Protein 8OUH (pdb70)

Organism: Homo sapiens (NCBI:txid9606)

Radius of gyration: 31.48 Å; Cα contacts (8 Å, |Δi|>4): 1962; chains: 4; bounding box: 71×83×93 Å

Sequence (1190 aa):
DQVRRCLRANLLVLLTVVAVVAGVALGLGVSGAGGALALGPERLSAFVFPGELLLRLLRMIILPLVVCSLIGGAASLDPGSKEVLDSFLDLARNIFPSNLVSAAFRSYSTTYEERNITGTRVKVPVGQEVEGMNILGLVVFAIVFGVALRKLGPEGELLIRFFNSFNEATMVLVSWIMWYAPVGIMFLVAGKIVEMEDVDQVRRCLRANLLVLLTVVAVVAGVALGLGVSGAGGALALGPERLSAFVFPGELLLRLLRMIILPLVVCSLIGGAASLDPGALGRLGAWALLFFLVTTLLASALGVGLALALQPGAASAAINASAENAPSKEVLDSFLDLARNIFPSNLVSAAFRSYSTTYEERNITGTRVKVPVGQEVEGMNILGLVVFAIVFGVALRKLGPEGELLIRFFNSFNEATMVLVSWIMWYAPVGIMFLVAGKIVEMEDVGLLFARLGKYILCCLLGHAIHGLLVLPLIYFLFTRKNPYRFLWGIVTPLATAFGTSSSSATLPLMMKCVEENNGVAKHISRFILPIGATVNMDGAALFQCVAAVFIAQLSQQSLDFVKIITILVTATASSVGAAGIPAGGVLTLAIILEAVNLPVDHISLILAVDWLVDRSCTVLNVEGDALGAGLLQNYVDRDQVRRCLRANLLVLLTVVAVVAGVALGLGVSGAGGALALGPERLSAFVFPGELLLRLLRMIILPLVVCSLIGGAASLDPGALGRLGAWALLFFLVTTLLASALGVGLALALQPGAAPSKEVLDSFLDLARNIFPSNLVSAAFRSYSTTYEERNITGTRVKVPVGQEVEGMNILGLVVFAIVFGVALRKLGPEGELLIRFFNSFNEATMVLVSWIMWYAPVGIMFLVAGKIVEMEDVGLLFARLGKYILCCLLGHAIHGLLVLPLIYFLFTRKNPYRFLWGIVTPLATAFGTSSSSATLPLMMKCVEENNGVAKHISRFILPIGATVNMDGAALFQCVAAVFIAQLSQQSLDFVKIITILVTATASSVGAAGIPAGGVLTLAIILEAVNLPVDHISLILAVDWLVDRSCTVLNVEGDALGAGLLQNYVDRAPPPCRCMTSSSPYQEFLWRMQRPGNIDAPSYRSLSKGTPTFTAHTHMPRNCYHSATLCMHANTHYWTGKMINPSCPGGLGVTVCWTYFTQTGMSDGGGVQDQAREKHVKEVISQLTRVHGT

GO terms:
  GO:0015297 antiporter activity (F, IDA)
  GO:0005886 plasma membrane (C, IDA)
  GO:0016020 membrane (C, IDA)
  GO:0015804 neutral amino acid transport (P, IDA)
  GO:0015186 L-glutamine transmembrane transporter activity (F, IDA)
  GO:0006868 L-glutamine transport (P, IDA)
  GO:0070207 protein homotrimerization (P, IDA)
  GO:0030218 erythrocyte differentiation (P, IMP)
  GO:0005515 protein binding (F, IPI)
  GO:0005886 plasma membrane (C, TAS)
  GO:0016020 membrane (C, TAS)
  GO:0038023 signaling receptor activity (F, TAS)
  GO:0015804 neutral amino acid transport (P, TAS)
  GO:0015175 neutral L-amino acid transmembrane transporter activity (F, TAS)
  GO:0015171 amino acid transmembrane transporter activity (F, TAS)
  GO:0006865 amino acid transport (P, TAS)
  GO:1903803 L-glutamine import across plasma membrane (P, TAS)
  GO:0015186 L-glutamine transmembrane transporter activity (F, TAS)
  GO:0090461 intracellular glutamate homeostasis (P, TAS)
  GO:0070062 extracellular exosome (C, HDA)

InterPro domains:
  IPR001991 Sodium:dicarboxylate symporter [PF00375] (54-483)
  IPR018107 Sodium:dicarboxylate symporter, conserved site [PS00713] (92-106)
  IPR018107 Sodium:dicarboxylate symporter, conserved site [PS00714] (380-403)
  IPR036458 Sodium:dicarboxylate symporter superfamily [G3DSA:1.10.3860.10] (43-493)
  IPR036458 Sodium:dicarboxylate symporter superfamily [SSF118215] (54-482)
  IPR050746 Dicarboxylate/Amino Acid:Cation Symporter [PTHR11958] (41-494)

Foldseek 3Di:
DVVVVVCVVPVLVVLLVVLLVLLLVLLVVCCPPCHLPNCHVVVLCVLLVLLVVLVVLVLVLPLLLQLQVLLLVLQPPDPVCDDPVQVVVQVVCLLAVVDDVLLQWWGKHWHWDQPPVPDDSDTDIDIDGGTDGRPNNSSNVSNVNSNVLNVDDVVSVVVNVVSNVSNVVSVVSVVVSSVSCSNNSSSNSSSVSNVDDDD/DVVVVVCVVCVLLVLQVVLLVLLQVLLVVCQVVDFCHVDDPVVLCVLLVLLVVLLVLLLVLLQLLLLLLLLLLLQVDAPVVVVVLVVVLVVLLLVLQLVLLVLLLVLLVVLVLQQCLPPLPFPPDADDFDALVQVVVQLVCLAQDPDPVLLQWWGKHKAWDFPPPVHPTDTHIDIDIGTDHSLNNSSNVSNVNNNVLNVPPVNSVVVSVVSVVSNVVSLVSVVVSSNSLSNSLSSLSSSVSRNADDPPVLCVSSVSLVCSLLVSLCCSLPPPLQVVLCVQQVDGVVQLCVLQVSLLSSLLSQLFLSSSLSVLLVSCCPPVHQDSSLLSNQSSQLSQARFSSLLSSLSSVLSSQCSSVPHDCPDVLSVVLSVLSNVLSHRFHRHHPRSLSSSSNSCNVSVTDDRCSVSVVSPVSRSSSSRSSSSSSSSSSSSSSSSSVVVD/DCVVVVCVVCVLLVLLVVLQVLLQVLLVVVLVVQLCVVCDDVSLCVLLVLLVVLVCLLVVLLLLLLLLLQLLLLLVDAPVVVVVLVVLLVVLLLVLQLVLLVLLLVLCVVLVLQCPDADALVQVVVQLVCLLADPDPVLLQWKGKHKDWDFDDDPVDGDTDIDIDIGTDGSLNNSSNVSNVNSNVLNVDDPVSVVVSVVSVVSNVVSLVSVVVSSVVQSNSLSSQSSSLSSNADDVVVLCVNCVSLVCSLLVSLCCSLPPVLQVVLCVLFVDGVVQLCVLCSSLLSSLLSFLFLSSSLSVLLVSLVPSHPFDSSLSSNQSSQLSQQRFSSLLSNLSSVLSSLCVNVVHDDDDVLSVLSSVLSNVLSRHFHRHQVRSVVSSSSSCVSSPPRDPPCVSVPSCRSNSSSSRSSSSSSSSSSSSVSSRSVVVD/DFAADDAWFDPDQVQVQQLQCLAPPRDDRDDPVPGDDDDIDADAAQDFAPVQFPDWDWHDDPNFIWIWGAGCDSNTPPGHRHIHIYHQAHDPPDDRPDDRNVVSVVVVVVVVVVVVVVVVVD

Nearest PDB structures (foldseek):
  8ouj-assembly1_D  TM=1.007E+00  e=9.358E-25  Homo sapiens
  8ond-assembly1_A  TM=2.942E-01  e=1.415E+00  Bdellovibrio bacteriovorus HD100
  7x8h-assembly1_A  TM=3.020E-01  e=7.634E+00  Arabidopsis thaliana
  1ygr-assembly1_A  TM=2.554E-01  e=6.330E+00  Homo sapiens
  1ygr-assembly2_B  TM=2.359E-01  e=8.126E+00  Homo sapiens

B-factor: mean 104.26, std 28.14, range [52.28, 196.93]

Structure (mmCIF, N/CA/C/O backbone):
data_8OUH
#
_entry.id   8OUH
#
_cell.length_a   1.00
_cell.length_b   1.00
_cell.length_c   1.00
_cell.angle_alpha   90.00
_cell.angle_beta   90.00
_cell.angle_gamma   90.00
#
_symmetry.space_group_name_H-M   'P 1'
#
loop_
_entity.id
_entity.type
_entity.pdbx_description
1 polymer 'Neutral amino acid transporter B(0)'
2 polymer Syncytin-1
3 non-polymer ALANINE
#
loop_
_atom_site.group_PDB
_atom_site.id
_atom_site.type_symbol
_atom_site.label_atom_id
_atom_site.label_alt_id
_atom_site.label_comp_id
_atom_site.label_asym_id
_atom_site.label_entity_id
_atom_site.label_seq_id
_atom_site.pdbx_PDB_ins_code
_atom_site.Cartn_x
_atom_site.Cartn_y
_atom_site.Cartn_z
_atom_site.occupancy
_atom_site.B_iso_or_equiv
_atom_site.auth_seq_id
_atom_site.auth_comp_id
_atom_site.auth_asym_id
_atom_site.auth_atom_id
_atom_site.pdbx_PDB_model_num
ATOM 1 N N . ASP A 1 64 ? 167.74319 186.56864 119.00329 1.000 185.03466 43 ASP C N 1
ATOM 2 C CA . ASP A 1 64 ? 167.13822 187.75112 119.60435 1.000 186.00191 43 ASP C CA 1
ATOM 3 C C . ASP A 1 64 ? 166.78323 187.50491 121.06647 1.000 186.12318 43 ASP C C 1
ATOM 4 O O . ASP A 1 64 ? 166.49512 186.37520 121.46264 1.000 185.50482 43 ASP C O 1
ATOM 9 N N . GLN A 1 65 ? 166.81674 188.57355 121.86663 1.000 189.27901 44 GLN C N 1
ATOM 10 C CA . GLN A 1 65 ? 166.42578 188.46274 123.26847 1.000 188.99787 44 GLN C CA 1
ATOM 11 C C . GLN A 1 65 ? 164.94583 188.12626 123.40439 1.000 188.66520 44 GLN C C 1
ATOM 12 O O . GLN A 1 65 ? 164.55945 187.33841 124.27663 1.000 188.01428 44 GLN C O 1
ATOM 18 N N . VAL A 1 66 ? 164.10334 188.71703 122.55369 1.000 187.67809 45 VAL C N 1
ATOM 19 C CA . VAL A 1 66 ? 162.67400 188.42588 122.60048 1.000 188.46588 45 VAL C CA 1
ATOM 20 C C . VAL A 1 66 ? 162.40616 186.98023 122.19016 1.000 188.81062 45 VAL C C 1
ATOM 21 O O . VAL A 1 66 ? 161.51926 186.31998 122.74406 1.000 187.22916 45 VAL C O 1
ATOM 25 N N . ARG A 1 67 ? 163.17691 186.45696 121.23191 1.000 184.55664 46 ARG C N 1
ATOM 26 C CA . ARG A 1 67 ? 163.03315 185.05407 120.85553 1.000 183.49337 46 ARG C CA 1
ATOM 27 C C . ARG A 1 67 ? 163.41829 184.13740 122.00989 1.000 183.58494 46 ARG C C 1
ATOM 28 O O . ARG A 1 67 ? 162.76105 183.11734 122.25084 1.000 181.53928 46 ARG C O 1
ATOM 36 N N . ARG A 1 68 ? 164.47876 184.49232 122.74033 1.000 186.41532 47 ARG C N 1
ATOM 37 C CA . ARG A 1 68 ? 164.86488 183.72365 123.91920 1.000 185.75208 47 ARG C CA 1
ATOM 38 C C . ARG A 1 68 ? 163.78392 183.77943 124.99209 1.000 186.08213 47 ARG C C 1
ATOM 39 O O . ARG A 1 68 ? 163.51011 182.77535 125.65997 1.000 185.96546 47 ARG C O 1
ATOM 47 N N . CYS A 1 69 ? 163.16467 184.94896 125.17689 1.000 178.54204 48 CYS C N 1
ATOM 48 C CA . CYS A 1 69 ? 162.08776 185.07294 126.15575 1.000 177.67530 48 CYS C CA 1
ATOM 49 C C . CYS A 1 69 ? 160.88396 184.22220 125.76703 1.000 177.77711 48 CYS C C 1
ATOM 50 O O . CYS A 1 69 ? 160.25730 183.59019 126.62592 1.000 173.46250 48 CYS C O 1
ATOM 53 N N . LEU A 1 70 ? 160.53908 184.20548 124.47684 1.000 176.29390 49 LEU C N 1
ATOM 54 C CA . LEU A 1 70 ? 159.44694 183.35598 124.00713 1.000 174.30634 49 LEU C CA 1
ATOM 55 C C . LEU A 1 70 ? 159.77016 181.87711 124.18720 1.000 173.07963 49 LEU C C 1
ATOM 56 O O . LEU A 1 70 ? 158.90469 181.09044 124.58905 1.000 173.22958 49 LEU C O 1
ATOM 61 N N . ARG A 1 71 ? 161.00887 181.47783 123.88971 1.000 168.63616 50 ARG C N 1
ATOM 62 C CA . ARG A 1 71 ? 161.36891 180.06544 123.97406 1.000 168.20732 50 ARG C CA 1
ATOM 63 C C . ARG A 1 71 ? 161.43587 179.58817 125.42122 1.000 167.13757 50 ARG C C 1
ATOM 64 O O . ARG A 1 71 ? 161.01887 178.46541 125.72896 1.000 165.88232 50 ARG C O 1
ATOM 72 N N . ALA A 1 72 ? 161.95749 180.42407 126.32287 1.000 161.77629 51 ALA C N 1
ATOM 73 C CA . ALA A 1 72 ? 162.13677 180.00363 127.70975 1.000 161.23293 51 ALA C CA 1
ATOM 74 C C . ALA A 1 72 ? 160.80361 179.87758 128.43775 1.000 162.33559 51 ALA C C 1
ATOM 75 O O . ALA A 1 72 ? 160.60381 178.94020 129.21893 1.000 161.80892 51 ALA C O 1
ATOM 77 N N . ASN A 1 73 ? 159.88126 180.80649 128.19646 1.000 153.32377 52 ASN C N 1
ATOM 78 C CA . ASN A 1 73 ? 158.58539 180.83820 128.87308 1.000 151.55786 52 ASN C CA 1
ATOM 79 C C . ASN A 1 73 ? 157.46725 180.32349 127.97813 1.000 148.84256 52 ASN C C 1
ATOM 80 O O . ASN A 1 73 ? 156.36210 180.87244 127.96830 1.000 149.54358 52 ASN C O 1
ATOM 85 N N . LEU A 1 74 ? 157.74479 179.27223 127.20365 1.000 139.31901 53 LEU C N 1
ATOM 86 C CA . LEU A 1 74 ? 156.76106 178.75810 126.25610 1.000 139.51339 53 LEU C CA 1
ATOM 87 C C . LEU A 1 74 ? 155.53486 178.19275 126.96404 1.000 140.75333 53 LEU C C 1
ATOM 88 O O . LEU A 1 74 ? 154.40776 178.35590 126.48477 1.000 141.69687 53 LEU C O 1
ATOM 93 N N . LEU A 1 75 ? 155.73351 177.52088 128.10206 1.000 133.18681 54 LEU C N 1
ATOM 94 C CA . LEU A 1 75 ? 154.63534 176.79878 128.74161 1.000 132.37946 54 LEU C CA 1
ATOM 95 C C . LEU A 1 75 ? 153.55572 177.74191 129.26468 1.000 131.59735 54 LEU C C 1
ATOM 96 O O . LEU A 1 75 ? 152.36098 177.48200 129.08221 1.000 134.49041 54 LEU C O 1
ATOM 101 N N . VAL A 1 76 ? 153.94839 178.84267 129.90979 1.000 130.44471 55 VAL C N 1
ATOM 102 C CA . VAL A 1 76 ? 152.95721 179.74215 130.49684 1.000 134.07421 55 VAL C CA 1
ATOM 103 C C . VAL A 1 76 ? 152.17933 180.47810 129.40768 1.000 134.24871 55 VAL C C 1
ATOM 104 O O . VAL A 1 76 ? 150.95491 180.64615 129.50397 1.000 133.19257 55 VAL C O 1
ATOM 108 N N . LEU A 1 77 ? 152.86633 180.91060 128.34719 1.000 132.72529 56 LEU C N 1
ATOM 109 C CA . LEU A 1 77 ? 152.17438 181.56247 127.24062 1.000 134.15592 56 LEU C CA 1
ATOM 110 C C . LEU A 1 77 ? 151.26339 180.58470 126.51070 1.000 133.18913 56 LEU C C 1
ATOM 111 O O . LEU A 1 77 ? 150.16878 180.95821 126.07388 1.000 132.38732 56 LEU C O 1
ATOM 116 N N . LEU A 1 78 ? 151.69384 179.32726 126.37553 1.000 129.28654 57 LEU C N 1
ATOM 117 C CA . LEU A 1 78 ? 150.83081 178.31177 125.78266 1.000 131.08255 57 LEU C CA 1
ATOM 118 C C . LEU A 1 78 ? 149.59703 178.07024 126.64047 1.000 130.43974 57 LEU C C 1
ATOM 119 O O . LEU A 1 78 ? 148.49858 177.88200 126.11288 1.000 132.15710 57 LEU C O 1
ATOM 124 N N . THR A 1 79 ? 149.75665 178.07694 127.96589 1.000 122.45653 58 THR C N 1
ATOM 125 C CA . THR A 1 79 ? 148.60587 177.91633 128.85110 1.000 122.53530 58 THR C CA 1
ATOM 126 C C . THR A 1 79 ? 147.63475 179.08647 128.71909 1.000 125.89731 58 THR C C 1
ATOM 127 O O . THR A 1 79 ? 146.41327 178.88965 128.68294 1.000 130.26490 58 THR C O 1
ATOM 131 N N . VAL A 1 80 ? 148.15983 180.31225 128.63874 1.000 119.04694 59 VAL C N 1
ATOM 132 C CA . VAL A 1 80 ? 147.29703 181.48464 128.48516 1.000 120.22045 59 VAL C CA 1
ATOM 133 C C . VAL A 1 80 ? 146.55666 181.43636 127.15108 1.000 118.63643 59 VAL C C 1
ATOM 134 O O . VAL A 1 80 ? 145.34384 181.69314 127.08048 1.000 120.67083 59 VAL C O 1
ATOM 138 N N . VAL A 1 81 ? 147.27337 181.09856 126.07547 1.000 112.13042 60 VAL C N 1
ATOM 139 C CA . VAL A 1 81 ? 146.65312 180.97373 124.75974 1.000 114.82528 60 VAL C CA 1
ATOM 140 C C . VAL A 1 81 ? 145.60964 179.86427 124.76987 1.000 117.97225 60 VAL C C 1
ATOM 141 O O . VAL A 1 81 ? 144.55480 179.97828 124.13691 1.000 123.17955 60 VAL C O 1
ATOM 145 N N . ALA A 1 82 ? 145.88042 178.78167 125.50157 1.000 116.80310 61 ALA C N 1
ATOM 146 C CA . ALA A 1 82 ? 144.92379 177.68818 125.61309 1.000 116.04114 61 ALA C CA 1
ATOM 147 C C . ALA A 1 82 ? 143.65452 178.12796 126.32765 1.000 113.64691 61 ALA C C 1
ATOM 148 O O . ALA A 1 82 ? 142.55269 177.75217 125.92130 1.000 118.65437 61 ALA C O 1
ATOM 150 N N . VAL A 1 83 ? 143.78788 178.91903 127.39465 1.000 108.25477 62 VAL C N 1
ATOM 151 C CA . VAL A 1 83 ? 142.60588 179.43347 128.08702 1.000 108.63010 62 VAL C CA 1
ATOM 152 C C . VAL A 1 83 ? 141.79433 180.33559 127.16335 1.000 111.53336 62 VAL C C 1
ATOM 153 O O . VAL A 1 83 ? 140.56024 180.23244 127.09196 1.000 115.61484 62 VAL C O 1
ATOM 157 N N . VAL A 1 84 ? 142.47402 181.22487 126.43337 1.000 110.40711 63 VAL C N 1
ATOM 158 C CA . VAL A 1 84 ? 141.77135 182.13958 125.53319 1.000 108.75197 63 VAL C CA 1
ATOM 159 C C . VAL A 1 84 ? 141.06241 181.36718 124.42401 1.000 109.78027 63 VAL C C 1
ATOM 160 O O . VAL A 1 84 ? 139.89472 181.63345 124.10517 1.000 115.47437 63 VAL C O 1
ATOM 164 N N . ALA A 1 85 ? 141.74993 180.38963 123.82957 1.000 108.12339 64 ALA C N 1
ATOM 165 C CA . ALA A 1 85 ? 141.15576 179.59259 122.76384 1.000 110.29750 64 ALA C CA 1
ATOM 166 C C . ALA A 1 85 ? 140.02393 178.71566 123.27887 1.000 112.43264 64 ALA C C 1
ATOM 167 O O . ALA A 1 85 ? 139.05069 178.48343 122.55705 1.000 114.93861 64 ALA C O 1
ATOM 169 N N . GLY A 1 86 ? 140.13047 178.21872 124.51222 1.000 115.05847 65 GLY C N 1
ATOM 170 C CA . GLY A 1 86 ? 139.03235 177.46981 125.09473 1.000 112.34027 65 GLY C CA 1
ATOM 171 C C . GLY A 1 86 ? 137.80416 178.32808 125.31242 1.000 115.72508 65 GLY C C 1
ATOM 172 O O . GLY A 1 86 ? 136.68025 177.88668 125.06626 1.000 120.15861 65 GLY C O 1
ATOM 173 N N . VAL A 1 87 ? 138.00091 179.56888 125.76654 1.000 119.00189 66 VAL C N 1
ATOM 174 C CA . VAL A 1 87 ? 136.87735 180.49569 125.89313 1.000 118.32047 66 VAL C CA 1
ATOM 175 C C . VAL A 1 87 ? 136.24902 180.75754 124.52822 1.000 116.46439 66 VAL C C 1
ATOM 176 O O . VAL A 1 87 ? 135.01841 180.72684 124.37341 1.000 118.05531 66 VAL C O 1
ATOM 180 N N . ALA A 1 88 ? 137.08556 181.00268 123.51502 1.000 113.44366 67 ALA C N 1
ATOM 181 C CA . ALA A 1 88 ? 136.57047 181.27678 122.17628 1.000 115.88609 67 ALA C CA 1
ATOM 182 C C . ALA A 1 88 ? 135.79156 180.08781 121.62605 1.000 121.35735 67 ALA C C 1
ATOM 183 O O . ALA A 1 88 ? 134.70848 180.25719 121.05489 1.000 124.18763 67 ALA C O 1
ATOM 185 N N . LEU A 1 89 ? 136.31788 178.87464 121.80796 1.000 123.10902 68 LEU C N 1
ATOM 186 C CA . LEU A 1 89 ? 135.62941 177.67797 121.33676 1.000 120.00738 68 LEU C CA 1
ATOM 187 C C . LEU A 1 89 ? 134.33990 177.44013 122.11262 1.000 120.96147 68 LEU C C 1
ATOM 188 O O . LEU A 1 89 ? 133.34294 176.98368 121.54139 1.000 125.23560 68 LEU C O 1
ATOM 193 N N . GLY A 1 90 ? 134.33826 177.74299 123.41316 1.000 121.10993 69 GLY C N 1
ATOM 194 C CA . GLY A 1 90 ? 133.12396 177.58609 124.19552 1.000 121.05789 69 GLY C CA 1
ATOM 195 C C . GLY A 1 90 ? 132.00894 178.49558 123.72120 1.000 122.21278 69 GLY C C 1
ATOM 196 O O . GLY A 1 90 ? 130.87292 178.05526 123.53116 1.000 126.25992 69 GLY C O 1
ATOM 197 N N . LEU A 1 91 ? 132.32244 179.77757 123.50454 1.000 126.42332 70 LEU C N 1
ATOM 198 C CA . LEU A 1 91 ? 131.31183 180.67414 122.94259 1.000 128.35703 70 LEU C CA 1
ATOM 199 C C . LEU A 1 91 ? 130.92364 180.28707 121.51910 1.000 127.85267 70 LEU C C 1
ATOM 200 O O . LEU A 1 91 ? 129.75279 180.42474 121.14650 1.000 129.75426 70 LEU C O 1
ATOM 205 N N . GLY A 1 92 ? 131.87167 179.80070 120.71477 1.000 124.73595 71 GLY C N 1
ATOM 206 C CA . GLY A 1 92 ? 131.53164 179.37657 119.36555 1.000 125.86200 71 GLY C CA 1
ATOM 207 C C . GLY A 1 92 ? 130.56670 178.20593 119.33948 1.000 129.28819 71 GLY C C 1
ATOM 208 O O . GLY A 1 92 ? 129.62877 178.17973 118.53877 1.000 130.81827 71 GLY C O 1
ATOM 209 N N . VAL A 1 93 ? 130.78707 177.21823 120.20916 1.000 132.45604 72 VAL C N 1
ATOM 210 C CA . VAL A 1 93 ? 129.88636 176.07131 120.27401 1.000 132.77384 72 VAL C CA 1
ATOM 211 C C . VAL A 1 93 ? 128.54580 176.47378 120.88017 1.000 133.00544 72 VAL C C 1
ATOM 212 O O . VAL A 1 93 ? 127.48347 176.07655 120.38597 1.000 134.65931 72 VAL C O 1
ATOM 216 N N . SER A 1 94 ? 128.56572 177.27956 121.94686 1.000 134.52843 73 SER C N 1
ATOM 217 C CA . SER A 1 94 ? 127.32924 177.71866 122.58264 1.000 136.00111 73 SER C CA 1
ATOM 218 C C . SER A 1 94 ? 126.55740 178.72888 121.74406 1.000 142.10300 73 SER C C 1
ATOM 219 O O . SER A 1 94 ? 125.41294 179.04435 122.08659 1.000 145.09316 73 SER C O 1
ATOM 222 N N . GLY A 1 95 ? 127.14647 179.23705 120.66507 1.000 143.92160 74 GLY C N 1
ATOM 223 C CA . GLY A 1 95 ? 126.45290 180.14468 119.77459 1.000 142.47450 74 GLY C CA 1
ATOM 224 C C . GLY A 1 95 ? 125.91929 179.42132 118.55690 1.000 144.59941 74 GLY C C 1
ATOM 225 O O . GLY A 1 95 ? 124.84891 178.80805 118.61702 1.000 142.51238 74 GLY C O 1
ATOM 226 N N . ALA A 1 96 ? 126.64314 179.50357 117.44210 1.000 158.54524 75 ALA C N 1
ATOM 227 C CA . ALA A 1 96 ? 126.27014 178.74992 116.25309 1.000 160.07603 75 ALA C CA 1
ATOM 228 C C . ALA A 1 96 ? 126.29818 177.25409 116.54315 1.000 160.10048 75 ALA C C 1
ATOM 229 O O . ALA A 1 96 ? 127.20049 176.75052 117.21770 1.000 159.01452 75 ALA C O 1
ATOM 231 N N . GLY A 1 97 ? 125.29871 176.54335 116.02833 1.000 170.76274 76 GLY C N 1
ATOM 232 C CA . GLY A 1 97 ? 125.15096 175.13028 116.31412 1.000 169.79373 76 GLY C CA 1
ATOM 233 C C . GLY A 1 97 ? 124.23662 174.86809 117.49296 1.000 172.83655 76 GLY C C 1
ATOM 234 O O . GLY A 1 97 ? 123.17574 174.25624 117.33807 1.000 172.57246 76 GLY C O 1
ATOM 235 N N . GLY A 1 98 ? 124.63042 175.32706 118.66902 1.000 170.30375 77 GLY C N 1
ATOM 236 C CA . GLY A 1 98 ? 123.80938 175.18384 119.86001 1.000 166.82085 77 GLY C CA 1
ATOM 237 C C . GLY A 1 98 ? 124.34481 174.10904 120.78918 1.000 169.30370 77 GLY C C 1
ATOM 238 O O . GLY A 1 98 ? 124.79090 173.04125 120.35064 1.000 168.28724 77 GLY C O 1
ATOM 239 N N . ALA A 1 99 ? 124.30050 174.39393 122.09330 1.000 167.59587 78 ALA C N 1
ATOM 240 C CA . ALA A 1 99 ? 124.76073 173.43165 123.08728 1.000 166.88166 78 ALA C CA 1
ATOM 241 C C . ALA A 1 99 ? 123.78496 172.27825 123.27599 1.000 167.09642 78 ALA C C 1
ATOM 242 O O . ALA A 1 99 ? 124.17497 171.23480 123.81026 1.000 164.35115 78 ALA C O 1
ATOM 244 N N . LEU A 1 100 ? 122.52847 172.44435 122.86797 1.000 176.54159 79 LEU C N 1
ATOM 245 C CA . LEU A 1 100 ? 121.54347 171.37562 122.95630 1.000 175.85997 79 LEU C CA 1
ATOM 246 C C . LEU A 1 100 ? 121.42958 170.56332 121.67383 1.000 175.10957 79 LEU C C 1
ATOM 247 O O . LEU A 1 100 ? 120.77179 169.51708 121.67971 1.000 174.33519 79 LEU C O 1
ATOM 252 N N . ALA A 1 101 ? 122.04661 171.01659 120.58054 1.000 175.46081 80 ALA C N 1
ATOM 253 C CA . ALA A 1 101 ? 121.97016 170.27646 119.32524 1.000 175.60282 80 ALA C CA 1
ATOM 254 C C . ALA A 1 101 ? 122.78032 168.98822 119.39526 1.000 176.11144 80 ALA C C 1
ATOM 255 O O . ALA A 1 101 ? 122.30410 167.92012 118.99348 1.000 177.12080 80 ALA C O 1
ATOM 257 N N . LEU A 1 102 ? 124.01150 169.06936 119.90273 1.000 162.59071 81 LEU C N 1
ATOM 258 C CA . LEU A 1 102 ? 124.85362 167.88287 119.99809 1.000 162.46797 81 LEU C CA 1
ATOM 259 C C . LEU A 1 102 ? 124.42211 166.96236 121.13361 1.000 164.11008 81 LEU C C 1
ATOM 260 O O . LEU A 1 102 ? 124.59477 165.74250 121.03356 1.000 159.79034 81 LEU C O 1
ATOM 265 N N . GLY A 1 103 ? 123.86661 167.51585 122.20921 1.000 166.22392 82 GLY C N 1
ATOM 266 C CA . GLY A 1 103 ? 123.38722 166.72153 123.31499 1.000 163.54635 82 GLY C CA 1
ATOM 267 C C . GLY A 1 103 ? 124.50747 166.26033 124.22417 1.000 166.02027 82 GLY C C 1
ATOM 268 O O . GLY A 1 103 ? 125.69083 166.45774 123.93495 1.000 167.93223 82 GLY C O 1
ATOM 269 N N . PRO A 1 104 ? 124.15060 165.64560 125.35581 1.000 162.59641 83 PRO C N 1
ATOM 270 C CA . PRO A 1 104 ? 125.18666 165.11805 126.26148 1.000 162.67281 83 PRO C CA 1
ATOM 271 C C . PRO A 1 104 ? 126.03614 164.02127 125.64242 1.000 161.48559 83 PRO C C 1
ATOM 272 O O . PRO A 1 104 ? 127.21990 163.89902 125.98705 1.000 159.63265 83 PRO C O 1
ATOM 276 N N . GLU A 1 105 ? 125.46483 163.22550 124.73275 1.000 155.35293 84 GLU C N 1
ATOM 277 C CA . GLU A 1 105 ? 126.20538 162.12371 124.12440 1.000 156.08622 84 GLU C CA 1
ATOM 278 C C . GLU A 1 105 ? 127.41181 162.62913 123.34265 1.000 155.51025 84 GLU C C 1
ATOM 279 O O . GLU A 1 105 ? 128.50177 162.05110 123.42617 1.000 154.72763 84 GLU C O 1
ATOM 285 N N . ARG A 1 106 ? 127.23756 163.70586 122.57614 1.000 149.18697 85 ARG C N 1
ATOM 286 C CA . ARG A 1 106 ? 128.36193 164.32580 121.88826 1.000 150.40775 85 ARG C CA 1
ATOM 287 C C . ARG A 1 106 ? 129.13926 165.27798 122.78865 1.000 150.12358 85 ARG C C 1
ATOM 288 O O . ARG A 1 106 ? 130.32895 165.50759 122.54618 1.000 149.46370 85 ARG C O 1
ATOM 296 N N . LEU A 1 107 ? 128.50012 165.82048 123.82867 1.000 139.49121 86 LEU C N 1
ATOM 297 C CA . LEU A 1 107 ? 129.19776 166.70365 124.75780 1.000 139.24259 86 LEU C CA 1
ATOM 298 C C . LEU A 1 107 ? 130.28571 165.95552 125.51647 1.000 142.42905 86 LEU C C 1
ATOM 299 O O . LEU A 1 107 ? 131.35384 166.51486 125.79263 1.000 146.41729 86 LEU C O 1
ATOM 304 N N . SER A 1 108 ? 130.02472 164.69583 125.87325 1.000 130.19166 87 SER C N 1
ATOM 305 C CA . SER A 1 108 ? 131.03514 163.89230 126.55525 1.000 126.56604 87 SER C CA 1
ATOM 306 C C . SER A 1 108 ? 132.27063 163.70874 125.68082 1.000 125.52754 87 SER C C 1
ATOM 307 O O . SER A 1 108 ? 133.40448 163.88061 126.14272 1.000 126.51547 87 SER C O 1
ATOM 310 N N . ALA A 1 109 ? 132.06819 163.38148 124.40217 1.000 119.50376 88 ALA C N 1
ATOM 311 C CA . ALA A 1 109 ? 133.19788 163.23814 123.49015 1.000 118.23948 88 ALA C CA 1
ATOM 312 C C . ALA A 1 109 ? 133.88547 164.57220 123.23270 1.000 119.66195 88 ALA C C 1
ATOM 313 O O . ALA A 1 109 ? 135.09911 164.60796 123.00072 1.000 122.35920 88 ALA C O 1
ATOM 315 N N . PHE A 1 110 ? 133.12924 165.67152 123.25975 1.000 108.17357 89 PHE C N 1
ATOM 316 C CA . PHE A 1 110 ? 133.72313 166.98978 123.06420 1.000 107.41241 89 PHE C CA 1
ATOM 317 C C . PHE A 1 110 ? 134.61318 167.37901 124.23889 1.000 107.03360 89 PHE C C 1
ATOM 318 O O . PHE A 1 110 ? 135.67750 167.97683 124.04624 1.000 106.33005 89 PHE C O 1
ATOM 326 N N . VAL A 1 111 ? 134.19543 167.04673 125.46572 1.000 100.74007 90 VAL C N 1
ATOM 327 C CA . VAL A 1 111 ? 134.95464 167.42044 126.65642 1.000 97.45806 90 VAL C CA 1
ATOM 328 C C . VAL A 1 111 ? 135.92611 166.32207 127.08447 1.000 98.43311 90 VAL C C 1
ATOM 329 O O . VAL A 1 111 ? 136.63645 166.48454 128.08659 1.000 103.88042 90 VAL C O 1
ATOM 333 N N . PHE A 1 112 ? 135.98172 165.21223 126.34859 1.000 87.12426 91 PHE C N 1
ATOM 334 C CA . PHE A 1 112 ? 136.87229 164.10504 126.69500 1.000 87.19989 91 PHE C CA 1
ATOM 335 C C . PHE A 1 112 ? 138.34568 164.46298 126.89579 1.000 94.43667 91 PHE C C 1
ATOM 336 O O . PHE A 1 112 ? 138.96197 163.86982 127.79607 1.000 104.78554 91 PHE C O 1
ATOM 344 N N . PRO A 1 113 ? 138.98715 165.33607 126.09967 1.000 82.83478 92 PRO C N 1
ATOM 345 C CA . PRO A 1 113 ? 140.39953 165.65595 126.39532 1.000 84.82940 92 PRO C CA 1
ATOM 346 C C . PRO A 1 113 ? 140.62558 166.24223 127.78156 1.000 86.33362 92 PRO C C 1
ATOM 347 O O . PRO A 1 113 ? 141.65267 165.95612 128.41322 1.000 87.39129 92 PRO C O 1
ATOM 351 N N . GLY A 1 114 ? 139.68958 167.05101 128.27984 1.000 81.88961 93 GLY C N 1
ATOM 352 C CA . GLY A 1 114 ? 139.81292 167.55135 129.63892 1.000 78.79587 93 GLY C CA 1
ATOM 353 C C . GLY A 1 114 ? 139.71417 166.44920 130.67601 1.000 80.46297 93 GLY C C 1
ATOM 354 O O . GLY A 1 114 ? 140.45562 166.44311 131.66419 1.000 89.34068 93 GLY C O 1
ATOM 355 N N . GLU A 1 115 ? 138.79741 165.50178 130.46529 1.000 77.72216 94 GLU C N 1
ATOM 356 C CA . GLU A 1 115 ? 138.70915 164.34027 131.34323 1.000 80.62239 94 GLU C CA 1
ATOM 357 C C . GLU A 1 115 ? 139.99023 163.51894 131.29184 1.000 88.00473 94 GLU C C 1
ATOM 358 O O . GLU A 1 115 ? 140.42967 162.97331 132.30950 1.000 99.88535 94 GLU C O 1
ATOM 364 N N . LEU A 1 116 ? 140.60235 163.42157 130.11063 1.000 78.92551 95 LEU C N 1
ATOM 365 C CA . LEU A 1 116 ? 141.86529 162.70405 129.97900 1.000 82.31958 95 LEU C CA 1
ATOM 366 C C . LEU A 1 116 ? 142.97569 163.39259 130.76236 1.000 87.62757 95 LEU C C 1
ATOM 367 O O . LEU A 1 116 ? 143.77833 162.72990 131.43191 1.000 89.99559 95 LEU C O 1
ATOM 372 N N . LEU A 1 117 ? 143.03782 164.72478 130.68709 1.000 82.97690 96 LEU C N 1
ATOM 373 C CA . LEU A 1 117 ? 144.02304 165.46346 131.47301 1.000 77.14498 96 LEU C CA 1
ATOM 374 C C . LEU A 1 117 ? 143.78661 165.27357 132.96637 1.000 78.08111 96 LEU C C 1
ATOM 375 O O . LEU A 1 117 ? 144.73897 165.10758 133.73883 1.000 87.47434 96 LEU C O 1
ATOM 380 N N . LEU A 1 118 ? 142.51980 165.29298 133.38969 1.000 74.88287 97 LEU C N 1
ATOM 381 C CA . LEU A 1 118 ? 142.20391 165.07855 134.79931 1.000 67.33783 97 LEU C CA 1
ATOM 382 C C . LEU A 1 118 ? 142.60798 163.68031 135.25400 1.000 68.29944 97 LEU C C 1
ATOM 383 O O . LEU A 1 118 ? 143.12924 163.50708 136.36113 1.000 83.23483 97 LEU C O 1
ATOM 388 N N . ARG A 1 119 ? 142.37092 162.66970 134.41383 1.000 71.85166 98 ARG C N 1
ATOM 389 C CA . ARG A 1 119 ? 142.77559 161.30765 134.75063 1.000 73.03059 98 ARG C CA 1
ATOM 390 C C . ARG A 1 119 ? 144.29103 161.18695 134.84332 1.000 76.94361 98 ARG C C 1
ATOM 391 O O . ARG A 1 119 ? 144.81460 160.51544 135.74152 1.000 90.60088 98 ARG C O 1
ATOM 399 N N . LEU A 1 120 ? 145.01165 161.82606 133.91756 1.000 80.18537 99 LEU C N 1
ATOM 400 C CA . LEU A 1 120 ? 146.47030 161.80970 133.97092 1.000 76.38370 99 LEU C CA 1
ATOM 401 C C . LEU A 1 120 ? 146.98129 162.48742 135.23563 1.000 76.27237 99 LEU C C 1
ATOM 402 O O . LEU A 1 120 ? 147.94451 162.02035 135.85440 1.000 80.58310 99 LEU C O 1
ATOM 407 N N . LEU A 1 121 ? 146.35171 163.59616 135.62991 1.000 78.26354 100 LEU C N 1
ATOM 408 C CA . LEU A 1 121 ? 146.74742 164.27766 136.85798 1.000 64.97814 100 LEU C CA 1
ATOM 409 C C . LEU A 1 121 ? 146.44075 163.43300 138.08938 1.000 71.47315 100 LEU C C 1
ATOM 410 O O . LEU A 1 121 ? 147.21741 163.42498 139.04938 1.000 83.09258 100 LEU C O 1
ATOM 415 N N . ARG A 1 122 ? 145.30968 162.72541 138.08854 1.000 82.91454 101 ARG C N 1
ATOM 416 C CA . ARG A 1 122 ? 144.93758 161.92210 139.24844 1.000 80.08637 101 ARG C CA 1
ATOM 417 C C . ARG A 1 122 ? 145.75890 160.64422 139.36062 1.000 86.34689 101 ARG C C 1
ATOM 418 O O . ARG A 1 122 ? 145.92184 160.11612 140.46595 1.000 94.54510 101 ARG C O 1
ATOM 426 N N . MET A 1 123 ? 146.27330 160.12990 138.24203 1.000 84.74903 102 MET C N 1
ATOM 427 C CA . MET A 1 123 ? 147.05494 158.89894 138.27954 1.000 83.87339 102 MET C CA 1
ATOM 428 C C . MET A 1 123 ? 148.38592 159.07767 139.00233 1.000 84.53535 102 MET C C 1
ATOM 429 O O . MET A 1 123 ? 148.89467 158.11668 139.59013 1.000 93.93536 102 MET C O 1
ATOM 434 N N . ILE A 1 124 ? 148.94543 160.29249 138.99793 1.000 75.38944 103 ILE C N 1
ATOM 435 C CA . ILE A 1 124 ? 150.26842 160.53449 139.56449 1.000 81.99976 103 ILE C CA 1
ATOM 436 C C . ILE A 1 124 ? 150.22941 161.03679 141.00129 1.000 83.57868 103 ILE C C 1
ATOM 437 O O . ILE A 1 124 ? 151.29543 161.23574 141.59768 1.000 90.50417 103 ILE C O 1
ATOM 442 N N . ILE A 1 125 ? 149.04340 161.25406 141.57584 1.000 80.39724 104 ILE C N 1
ATOM 443 C CA . ILE A 1 125 ? 148.95806 161.85503 142.90673 1.000 76.91817 104 ILE C CA 1
ATOM 444 C C . ILE A 1 125 ? 149.55488 160.92941 143.96090 1.000 80.29714 104 ILE C C 1
ATOM 445 O O . ILE A 1 125 ? 150.34632 161.36005 144.80823 1.000 88.67094 104 ILE C O 1
ATOM 450 N N . LEU A 1 126 ? 149.18502 159.64844 143.92498 1.000 77.01817 105 LEU C N 1
ATOM 451 C CA . LEU A 1 126 ? 149.63621 158.71303 144.95506 1.000 77.05765 105 LEU C CA 1
ATOM 452 C C . LEU A 1 126 ? 151.15372 158.54863 144.99875 1.000 86.15594 105 LEU C C 1
ATOM 453 O O . LEU A 1 126 ? 151.72876 158.67281 146.09696 1.000 100.21542 105 LEU C O 1
ATOM 458 N N . PRO A 1 127 ? 151.86359 158.28528 143.88930 1.000 78.75404 106 PRO C N 1
ATOM 459 C CA . PRO A 1 127 ? 153.32893 158.20662 144.00533 1.000 77.98451 106 PRO C CA 1
ATOM 460 C C . PRO A 1 127 ? 153.96749 159.53932 144.34226 1.000 76.14005 106 PRO C C 1
ATOM 461 O O . PRO A 1 127 ? 154.83590 159.59069 145.21983 1.000 86.40205 106 PRO C O 1
ATOM 465 N N . LEU A 1 128 ? 153.53368 160.62680 143.69607 1.000 72.48394 107 LEU C N 1
ATOM 466 C CA . LEU A 1 128 ? 154.13478 161.93566 143.93902 1.000 77.88050 107 LEU C CA 1
ATOM 467 C C . LEU A 1 128 ? 153.94560 162.38806 145.38082 1.000 78.33881 107 LEU C C 1
ATOM 468 O O . LEU A 1 128 ? 154.73027 163.19962 145.88487 1.000 88.85152 107 LEU C O 1
ATOM 473 N N . VAL A 1 129 ? 152.92250 161.87814 146.06177 1.000 65.24637 108 VAL C N 1
ATOM 474 C CA . VAL A 1 129 ? 152.75945 162.17574 147.47997 1.000 71.94523 108 VAL C CA 1
ATOM 475 C C . VAL A 1 129 ? 153.62447 161.24674 148.32489 1.000 78.24547 108 VAL C C 1
ATOM 476 O O . VAL A 1 129 ? 154.50803 161.70423 149.06356 1.000 92.07284 108 VAL C O 1
ATOM 480 N N . VAL A 1 130 ? 153.39983 159.92994 148.20291 1.000 64.78734 109 VAL C N 1
ATOM 481 C CA . VAL A 1 130 ? 154.03837 158.96862 149.10344 1.000 69.47833 109 VAL C CA 1
ATOM 482 C C . VAL A 1 130 ? 155.55354 159.02735 148.95961 1.000 82.83497 109 VAL C C 1
ATOM 483 O O . VAL A 1 130 ? 156.28589 159.20960 149.94433 1.000 90.82349 109 VAL C O 1
ATOM 487 N N . CYS A 1 131 ? 156.04830 158.85782 147.73685 1.000 85.71961 110 CYS C N 1
ATOM 488 C CA . CYS A 1 131 ? 157.41012 159.25728 147.45505 1.000 70.62882 110 CYS C CA 1
ATOM 489 C C . CYS A 1 131 ? 157.48258 160.77533 147.49671 1.000 72.84653 110 CYS C C 1
ATOM 490 O O . CYS A 1 131 ? 156.52500 161.47134 147.15165 1.000 82.23490 110 CYS C O 1
ATOM 493 N N . SER A 1 132 ? 158.62544 161.26940 147.96183 1.000 71.61680 111 SER C N 1
ATOM 494 C CA . SER A 1 132 ? 158.92941 162.66130 148.28335 1.000 85.99235 111 SER C CA 1
ATOM 495 C C . SER A 1 132 ? 158.25175 163.12402 149.56663 1.000 84.72913 111 SER C C 1
ATOM 496 O O . SER A 1 132 ? 158.78719 164.01891 150.21951 1.000 89.99266 111 SER C O 1
ATOM 499 N N . LEU A 1 133 ? 157.23891 162.41201 150.07061 1.000 75.69500 112 LEU C N 1
ATOM 500 C CA . LEU A 1 133 ? 156.91473 162.67511 151.46514 1.000 72.84476 112 LEU C CA 1
ATOM 501 C C . LEU A 1 133 ? 157.76312 161.81497 152.38402 1.000 75.76632 112 LEU C C 1
ATOM 502 O O . LEU A 1 133 ? 158.23840 162.29294 153.42218 1.000 77.96708 112 LEU C O 1
ATOM 507 N N . ILE A 1 134 ? 157.99070 160.55959 151.99199 1.000 72.73600 113 ILE C N 1
ATOM 508 C CA . ILE A 1 134 ? 159.02212 159.76312 152.64778 1.000 65.05366 113 ILE C CA 1
ATOM 509 C C . ILE A 1 134 ? 160.38300 160.42860 152.47255 1.000 72.78579 113 ILE C C 1
ATOM 510 O O . ILE A 1 134 ? 161.22356 160.41104 153.38006 1.000 79.83473 113 ILE C O 1
ATOM 515 N N . GLY A 1 135 ? 160.61359 161.03920 151.30793 1.000 84.18789 114 GLY C N 1
ATOM 516 C CA . GLY A 1 135 ? 161.87124 161.73507 151.07854 1.000 75.08979 114 GLY C CA 1
ATOM 517 C C . GLY A 1 135 ? 162.04963 162.96063 151.95832 1.000 76.19244 114 GLY C C 1
ATOM 518 O O . GLY A 1 135 ? 163.10695 163.14988 152.56536 1.000 88.56583 114 GLY C O 1
ATOM 519 N N . GLY A 1 136 ? 161.02506 163.81559 152.03389 1.000 79.21412 115 GLY C N 1
ATOM 520 C CA . GLY A 1 136 ? 161.13184 165.00921 152.85419 1.000 86.83085 115 GLY C CA 1
ATOM 521 C C . GLY A 1 136 ? 161.19428 164.70356 154.33722 1.000 85.38654 115 GLY C C 1
ATOM 522 O O . GLY A 1 136 ? 161.94195 165.34621 155.07916 1.000 91.07342 115 GLY C O 1
ATOM 523 N N . ALA A 1 137 ? 160.41180 163.72134 154.79281 1.000 74.50546 116 ALA C N 1
ATOM 524 C CA . ALA A 1 137 ? 160.39918 163.39436 156.21286 1.000 71.13675 116 ALA C CA 1
ATOM 525 C C . ALA A 1 137 ? 161.70268 162.75895 156.68004 1.000 74.36722 116 ALA C C 1
ATOM 526 O O . ALA A 1 137 ? 162.03140 162.85577 157.86674 1.000 84.24453 116 ALA C O 1
ATOM 528 N N . ALA A 1 138 ? 162.45209 162.12137 155.78296 1.000 70.40102 117 ALA C N 1
ATOM 529 C CA . ALA A 1 138 ? 163.69564 161.45189 156.13875 1.000 69.45658 117 ALA C CA 1
ATOM 530 C C . ALA A 1 138 ? 164.93237 162.30424 155.89148 1.000 77.70123 117 ALA C C 1
ATOM 531 O O . ALA A 1 138 ? 166.04784 161.83046 156.12665 1.000 79.62647 117 ALA C O 1
ATOM 533 N N . SER A 1 139 ? 164.76961 163.54433 155.42838 1.000 101.32218 118 SER C N 1
ATOM 534 C CA . SER A 1 139 ? 165.90607 164.38365 155.08141 1.000 100.02801 118 SER C CA 1
ATOM 535 C C . SER A 1 139 ? 165.93089 165.72024 155.80903 1.000 98.85404 118 SER C C 1
ATOM 536 O O . SER A 1 139 ? 166.87463 166.49216 155.60900 1.000 104.28848 118 SER C O 1
ATOM 539 N N . LEU A 1 140 ? 164.92985 166.02106 156.63948 1.000 121.38405 119 LEU C N 1
ATOM 540 C CA . LEU A 1 140 ? 164.90500 167.31315 157.31749 1.000 125.84838 119 LEU C CA 1
ATOM 541 C C . LEU A 1 140 ? 165.94514 167.38817 158.42861 1.000 130.05877 119 LEU C C 1
ATOM 542 O O . LEU A 1 140 ? 166.48267 168.47052 158.69345 1.000 129.12082 119 LEU C O 1
ATOM 547 N N . ASP A 1 141 ? 166.22894 166.25334 159.08745 1.000 150.75911 120 ASP C N 1
ATOM 548 C CA . ASP A 1 141 ? 167.23361 166.06148 160.13348 1.000 152.59681 120 ASP C CA 1
ATOM 549 C C . ASP A 1 141 ? 166.87606 166.80145 161.42027 1.000 153.43565 120 ASP C C 1
ATOM 550 O O . ASP A 1 141 ? 166.26622 167.87756 161.37776 1.000 152.20190 120 ASP C O 1
ATOM 555 N N . PRO A 1 142 ? 167.22458 166.25065 162.58196 1.000 163.26869 121 PRO C N 1
ATOM 556 C CA . PRO A 1 142 ? 166.96757 166.96140 163.83858 1.000 162.92158 121 PRO C CA 1
ATOM 557 C C . PRO A 1 142 ? 167.82069 168.21426 163.95741 1.000 163.44660 121 PRO C C 1
ATOM 558 O O . PRO A 1 142 ? 168.91828 168.30572 163.40189 1.000 160.96765 121 PRO C O 1
ATOM 562 N N . GLY A 1 143 ? 167.29683 169.18815 164.69469 1.000 171.60881 122 GLY C N 1
ATOM 563 C CA . GLY A 1 143 ? 167.98357 170.45131 164.89221 1.000 171.61386 122 GLY C CA 1
ATOM 564 C C . GLY A 1 143 ? 169.21087 170.34482 165.77637 1.000 170.06091 122 GLY C C 1
ATOM 565 O O . GLY A 1 143 ? 170.22449 170.99737 165.52752 1.000 170.10039 122 GLY C O 1
ATOM 566 N N . SER A 1 198 ? 123.99990 167.28509 156.71374 1.000 127.43231 177 SER C N 1
ATOM 567 C CA . SER A 1 198 ? 124.29585 165.87883 156.46804 1.000 129.54989 177 SER C CA 1
ATOM 568 C C . SER A 1 198 ? 125.02468 165.25844 157.65494 1.000 128.77802 177 SER C C 1
ATOM 569 O O . SER A 1 198 ? 124.40591 164.90269 158.65772 1.000 128.57383 177 SER C O 1
ATOM 572 N N . LYS A 1 199 ? 126.34273 165.12834 157.53124 1.000 117.67303 178 LYS C N 1
ATOM 573 C CA . LYS A 1 199 ? 127.14318 164.55495 158.60341 1.000 113.56919 178 LYS C CA 1
ATOM 574 C C . LYS A 1 199 ? 127.22118 165.51091 159.78689 1.000 116.41556 178 LYS C C 1
ATOM 575 O O . LYS A 1 199 ? 127.38377 166.72263 159.61943 1.000 118.54227 178 LYS C O 1
ATOM 581 N N . GLU A 1 200 ? 127.10504 164.95708 160.99032 1.000 119.49173 179 GLU C N 1
ATOM 582 C CA . GLU A 1 200 ? 127.19065 165.75469 162.20141 1.000 118.12828 179 GLU C CA 1
ATOM 583 C C . GLU A 1 200 ? 128.64592 166.09959 162.51096 1.000 119.57946 179 GLU C C 1
ATOM 584 O O . GLU A 1 200 ? 129.57924 165.63079 161.85494 1.000 123.51230 179 GLU C O 1
ATOM 590 N N . VAL A 1 201 ? 128.83127 166.94261 163.52854 1.000 113.58487 180 VAL C N 1
ATOM 591 C CA . VAL A 1 201 ? 130.17297 167.39160 163.89124 1.000 115.55546 180 VAL C CA 1
ATOM 592 C C . VAL A 1 201 ? 130.99835 166.23221 164.43659 1.000 116.68068 180 VAL C C 1
ATOM 593 O O . VAL A 1 201 ? 132.14397 166.01358 164.02119 1.000 121.67595 180 VAL C O 1
ATOM 597 N N . LEU A 1 202 ? 130.42731 165.47174 165.37457 1.000 101.71331 181 LEU C N 1
ATOM 598 C CA . LEU A 1 202 ? 131.16244 164.36904 165.98512 1.000 98.68729 181 LEU C CA 1
ATOM 599 C C . LEU A 1 202 ? 131.47372 163.27839 164.96962 1.000 100.33737 181 LEU C C 1
ATOM 600 O O . LEU A 1 202 ? 132.57962 162.72709 164.96413 1.000 112.46592 181 LEU C O 1
ATOM 605 N N . ASP A 1 203 ? 130.51503 162.95683 164.09935 1.000 101.87610 182 ASP C N 1
ATOM 606 C CA . ASP A 1 203 ? 130.75056 161.92184 163.09874 1.000 100.96342 182 ASP C CA 1
ATOM 607 C C . ASP A 1 203 ? 131.77653 162.37033 162.06606 1.000 101.89066 182 ASP C C 1
ATOM 608 O O . ASP A 1 203 ? 132.59283 161.56397 161.60879 1.000 106.50368 182 ASP C O 1
ATOM 613 N N . SER A 1 204 ? 131.75722 163.65135 161.68935 1.000 100.67902 183 SER C N 1
ATOM 614 C CA . SER A 1 204 ? 132.77440 164.16130 160.77452 1.000 100.42498 183 SER C CA 1
ATOM 615 C C . SER A 1 204 ? 134.15868 164.11594 161.40957 1.000 100.02595 183 SER C C 1
ATOM 616 O O . SER A 1 204 ? 135.14085 163.75485 160.74973 1.000 102.58714 183 SER C O 1
ATOM 619 N N . PHE A 1 205 ? 134.25631 164.47485 162.69311 1.000 96.62598 184 PHE C N 1
ATOM 620 C CA . PHE A 1 205 ? 135.54071 164.39890 163.38376 1.000 94.63050 184 PHE C CA 1
ATOM 621 C C . PHE A 1 205 ? 136.02834 162.95789 163.48877 1.000 102.43715 184 PHE C C 1
ATOM 622 O O . PHE A 1 205 ? 137.22198 162.68294 163.31352 1.000 108.75588 184 PHE C O 1
ATOM 630 N N . LEU A 1 206 ? 135.11789 162.02365 163.77469 1.000 91.25380 185 LEU C N 1
ATOM 631 C CA . LEU A 1 206 ? 135.49389 160.61526 163.84497 1.000 81.07330 185 LEU C CA 1
ATOM 632 C C . LEU A 1 206 ? 135.93924 160.08969 162.48586 1.000 89.89337 185 LEU C C 1
ATOM 633 O O . LEU A 1 206 ? 136.89044 159.30646 162.40267 1.000 94.40328 185 LEU C O 1
ATOM 638 N N . ASP A 1 207 ? 135.26166 160.50240 161.41100 1.000 95.44043 186 ASP C N 1
ATOM 639 C CA . ASP A 1 207 ? 135.68567 160.10931 160.07061 1.000 90.41790 186 ASP C CA 1
ATOM 640 C C . ASP A 1 207 ? 137.05937 160.67342 159.73791 1.000 95.59780 186 ASP C C 1
ATOM 641 O O . ASP A 1 207 ? 137.88404 159.99157 159.11915 1.000 99.21563 186 ASP C O 1
ATOM 646 N N . LEU A 1 208 ? 137.31617 161.92549 160.12425 1.000 91.39222 187 LEU C N 1
ATOM 647 C CA . LEU A 1 208 ? 138.63035 162.51537 159.89193 1.000 84.44925 187 LEU C CA 1
ATOM 648 C C . LEU A 1 208 ? 139.71209 161.76778 160.66033 1.000 86.05569 187 LEU C C 1
ATOM 649 O O . LEU A 1 208 ? 140.80654 161.53196 160.13584 1.000 95.59968 187 LEU C O 1
ATOM 654 N N . ALA A 1 209 ? 139.42328 161.38768 161.90676 1.000 78.34674 188 ALA C N 1
ATOM 655 C CA . ALA A 1 209 ? 140.39358 160.63451 162.69542 1.000 70.80292 188 ALA C CA 1
ATOM 656 C C . ALA A 1 209 ? 140.62557 159.24353 162.11511 1.000 74.37365 188 ALA C C 1
ATOM 657 O O . ALA A 1 209 ? 141.75729 158.74611 162.11708 1.000 84.90486 188 ALA C O 1
ATOM 659 N N . ARG A 1 210 ? 139.56594 158.59716 161.62203 1.000 80.74041 189 ARG C N 1
ATOM 660 C CA . ARG A 1 210 ? 139.71198 157.27767 161.01597 1.000 73.72379 189 ARG C CA 1
ATOM 661 C C . ARG A 1 210 ? 140.47676 157.34070 159.70155 1.000 82.23576 189 ARG C C 1
ATOM 662 O O . ARG A 1 210 ? 141.22313 156.41193 159.37613 1.000 85.33895 189 ARG C O 1
ATOM 670 N N . ASN A 1 211 ? 140.29755 158.41336 158.92973 1.000 84.25236 190 ASN C N 1
ATOM 671 C CA . ASN A 1 211 ? 140.99870 158.53699 157.65912 1.000 74.47379 190 ASN C CA 1
ATOM 672 C C . ASN A 1 211 ? 142.47291 158.86531 157.84136 1.000 80.40962 190 ASN C C 1
ATOM 673 O O . ASN A 1 211 ? 143.26414 158.61521 156.92774 1.000 85.89150 190 ASN C O 1
ATOM 678 N N . ILE A 1 212 ? 142.85699 159.42292 158.99142 1.000 76.63309 191 ILE C N 1
ATOM 679 C CA . ILE A 1 212 ? 144.26900 159.67704 159.25944 1.000 74.91140 191 ILE C CA 1
ATOM 680 C C . ILE A 1 212 ? 145.02437 158.36273 159.41778 1.000 78.70205 191 ILE C C 1
ATOM 681 O O . ILE A 1 212 ? 146.13197 158.19800 158.89201 1.000 88.64442 191 ILE C O 1
ATOM 686 N N . PHE A 1 213 ? 144.43161 157.40048 160.12580 1.000 81.08668 192 PHE C N 1
ATOM 687 C CA . PHE A 1 213 ? 145.00388 156.06989 160.30894 1.000 83.43147 192 PHE C CA 1
ATOM 688 C C . PHE A 1 213 ? 144.14867 155.08267 159.52571 1.000 86.76752 192 PHE C C 1
ATOM 689 O O . PHE A 1 213 ? 143.18181 154.52411 160.06424 1.000 91.23775 192 PHE C O 1
ATOM 697 N N . PRO A 1 214 ? 144.47488 154.81645 158.25687 1.000 85.35827 193 PRO C N 1
ATOM 698 C CA . PRO A 1 214 ? 143.49922 154.18238 157.35430 1.000 94.21436 193 PRO C CA 1
ATOM 699 C C . PRO A 1 214 ? 143.25160 152.70451 157.61287 1.000 98.85656 193 PRO C C 1
ATOM 700 O O . PRO A 1 214 ? 142.32599 152.14970 157.00527 1.000 105.47714 193 PRO C O 1
ATOM 704 N N . SER A 1 215 ? 144.05490 152.04750 158.45067 1.000 82.08524 194 SER C N 1
ATOM 705 C CA . SER A 1 215 ? 143.92587 150.64667 158.85413 1.000 83.76164 194 SER C CA 1
ATOM 706 C C . SER A 1 215 ? 144.19588 149.65970 157.72247 1.000 88.58568 194 SER C C 1
ATOM 707 O O . SER A 1 215 ? 144.17325 148.44699 157.96530 1.000 96.41709 194 SER C O 1
ATOM 710 N N . ASN A 1 216 ? 144.45077 150.12801 156.50248 1.000 83.85869 195 ASN C N 1
ATOM 711 C CA . ASN A 1 216 ? 144.82180 149.25236 155.39268 1.000 72.24374 195 ASN C CA 1
ATOM 712 C C . ASN A 1 216 ? 145.50264 150.10942 154.34048 1.000 80.48101 195 ASN C C 1
ATOM 713 O O . ASN A 1 216 ? 144.86414 150.99070 153.75792 1.000 88.22040 195 ASN C O 1
ATOM 718 N N . LEU A 1 217 ? 146.78911 149.85332 154.09774 1.000 77.26412 196 LEU C N 1
ATOM 719 C CA . LEU A 1 217 ? 147.57011 150.72121 153.22133 1.000 79.52974 196 LEU C CA 1
ATOM 720 C C . LEU A 1 217 ? 147.13277 150.58988 151.76720 1.000 77.92024 196 LEU C C 1
ATOM 721 O O . LEU A 1 217 ? 146.96718 151.59518 151.06673 1.000 83.05864 196 LEU C O 1
ATOM 726 N N . VAL A 1 218 ? 146.95123 149.35620 151.29203 1.000 73.86138 197 VAL C N 1
ATOM 727 C CA . VAL A 1 218 ? 146.54721 149.14662 149.90486 1.000 74.06836 197 VAL C CA 1
ATOM 728 C C . VAL A 1 218 ? 145.13200 149.66199 149.67376 1.000 74.68824 197 VAL C C 1
ATOM 729 O O . VAL A 1 218 ? 144.85099 150.31047 148.65851 1.000 83.03050 197 VAL C O 1
ATOM 733 N N . SER A 1 219 ? 144.22148 149.39180 150.61218 1.000 70.77663 198 SER C N 1
ATOM 734 C CA . SER A 1 219 ? 142.84859 149.86448 150.46977 1.000 66.02623 198 SER C CA 1
ATOM 735 C C . SER A 1 219 ? 142.75982 151.38272 150.56024 1.000 74.99689 198 SER C C 1
ATOM 736 O O . SER A 1 219 ? 141.84130 151.98156 149.99090 1.000 80.97255 198 SER C O 1
ATOM 739 N N . ALA A 1 220 ? 143.69942 152.02159 151.26128 1.000 83.09078 199 ALA C N 1
ATOM 740 C CA . ALA A 1 220 ? 143.69138 153.47578 151.36788 1.000 77.47775 199 ALA C CA 1
ATOM 741 C C . ALA A 1 220 ? 144.02133 154.15996 150.04996 1.000 82.16439 199 ALA C C 1
ATOM 742 O O . ALA A 1 220 ? 143.73846 155.35221 149.89827 1.000 86.87517 199 ALA C O 1
ATOM 744 N N . ALA A 1 221 ? 144.61389 153.44040 149.09843 1.000 81.57343 200 ALA C N 1
ATOM 745 C CA . ALA A 1 221 ? 145.00001 154.04784 147.83381 1.000 75.17030 200 ALA C CA 1
ATOM 746 C C . ALA A 1 221 ? 143.81679 154.30521 146.91183 1.000 81.73038 200 ALA C C 1
ATOM 747 O O . ALA A 1 221 ? 143.94427 155.10311 145.97738 1.000 91.41648 200 ALA C O 1
ATOM 749 N N . PHE A 1 222 ? 142.67094 153.65843 147.14646 1.000 72.01664 201 PHE C N 1
ATOM 750 C CA . PHE A 1 222 ? 141.54324 153.81581 146.23731 1.000 72.25749 201 PHE C CA 1
ATOM 751 C C . PHE A 1 222 ? 140.19468 153.94202 146.93884 1.000 79.49831 201 PHE C C 1
ATOM 752 O O . PHE A 1 222 ? 139.16446 153.93696 146.25291 1.000 87.55611 201 PHE C O 1
ATOM 760 N N . ARG A 1 223 ? 140.15370 154.05217 148.26591 1.000 81.88038 202 ARG C N 1
ATOM 761 C CA . ARG A 1 223 ? 138.88665 154.26638 148.95519 1.000 87.31042 202 ARG C CA 1
ATOM 762 C C . ARG A 1 223 ? 139.14851 154.84205 150.33928 1.000 85.55447 202 ARG C C 1
ATOM 763 O O . ARG A 1 223 ? 140.24613 154.71810 150.88811 1.000 87.16936 202 ARG C O 1
ATOM 771 N N . SER A 1 224 ? 138.11525 155.47490 150.89541 1.000 82.37046 203 SER C N 1
ATOM 772 C CA . SER A 1 224 ? 138.21337 156.16867 152.17103 1.000 76.73254 203 SER C CA 1
ATOM 773 C C . SER A 1 224 ? 136.97269 155.89404 153.00902 1.000 77.16105 203 SER C C 1
ATOM 774 O O . SER A 1 224 ? 135.90340 155.57946 152.48149 1.000 81.89228 203 SER C O 1
ATOM 777 N N . TYR A 1 225 ? 137.12861 156.02249 154.32424 1.000 88.19149 204 TYR C N 1
ATOM 778 C CA . TYR A 1 225 ? 136.03335 155.79109 155.25615 1.000 83.73721 204 TYR C CA 1
ATOM 779 C C . TYR A 1 225 ? 135.08915 156.98677 155.28948 1.000 92.39354 204 TYR C C 1
ATOM 780 O O . TYR A 1 225 ? 135.52357 158.14181 155.27403 1.000 94.17127 204 TYR C O 1
ATOM 789 N N . SER A 1 226 ? 133.78917 156.70130 155.33819 1.000 98.73278 205 SER C N 1
ATOM 790 C CA . SER A 1 226 ? 132.77695 157.73827 155.47376 1.000 96.42084 205 SER C CA 1
ATOM 791 C C . SER A 1 226 ? 131.60110 157.18501 156.26343 1.000 96.83743 205 SER C C 1
ATOM 792 O O . SER A 1 226 ? 131.35731 155.97608 156.27607 1.000 98.36436 205 SER C O 1
ATOM 795 N N . THR A 1 227 ? 130.87188 158.08490 156.91624 1.000 106.14586 206 THR C N 1
ATOM 796 C CA . THR A 1 227 ? 129.74187 157.72991 157.76384 1.000 105.41109 206 THR C CA 1
ATOM 797 C C . THR A 1 227 ? 128.44270 158.14466 157.08666 1.000 110.01777 206 THR C C 1
ATOM 798 O O . THR A 1 227 ? 128.29402 159.29958 156.67374 1.000 111.96870 206 THR C O 1
ATOM 802 N N . THR A 1 228 ? 127.50895 157.20270 156.97481 1.000 118.02347 207 THR C N 1
ATOM 803 C CA . THR A 1 228 ? 126.19988 157.45137 156.39232 1.000 116.20033 207 THR C CA 1
ATOM 804 C C . THR A 1 228 ? 125.11296 157.13434 157.41029 1.000 119.76686 207 THR C C 1
ATOM 805 O O . THR A 1 228 ? 125.26160 156.23530 158.24324 1.000 122.09333 207 THR C O 1
ATOM 809 N N . TYR A 1 229 ? 124.01738 157.88239 157.33476 1.000 131.66606 208 TYR C N 1
ATOM 810 C CA . TYR A 1 229 ? 122.90588 157.74412 158.26258 1.000 131.21264 208 TYR C CA 1
ATOM 811 C C . TYR A 1 229 ? 121.75596 156.97955 157.62033 1.000 133.33296 208 TYR C C 1
ATOM 812 O O . TYR A 1 229 ? 121.51764 157.07287 156.41357 1.000 133.43434 208 TYR C O 1
ATOM 821 N N . GLU A 1 230 ? 121.04267 156.21876 158.44732 1.000 154.85042 209 GLU C N 1
ATOM 822 C CA . GLU A 1 230 ? 119.86431 155.49266 158.00095 1.000 154.63907 209 GLU C CA 1
ATOM 823 C C . GLU A 1 230 ? 118.95376 155.24909 159.19485 1.000 155.83094 209 GLU C C 1
ATOM 824 O O . GLU A 1 230 ? 119.36835 155.35802 160.35178 1.000 153.68034 209 GLU C O 1
ATOM 830 N N . GLU A 1 231 ? 117.70079 154.91387 158.89580 1.000 171.29943 210 GLU C N 1
ATOM 831 C CA . GLU A 1 231 ? 116.66972 154.67919 159.90506 1.000 172.10822 210 GLU C CA 1
ATOM 832 C C . GLU A 1 231 ? 116.40179 153.19426 160.10492 1.000 172.90511 210 GLU C C 1
ATOM 833 O O . GLU A 1 231 ? 115.24919 152.77772 160.25126 1.000 172.69609 210 GLU C O 1
ATOM 839 N N . ARG A 1 232 ? 117.45933 152.37617 160.09536 1.000 168.41096 211 ARG C N 1
ATOM 840 C CA . ARG A 1 232 ? 117.29704 150.93016 160.21822 1.000 168.03517 211 ARG C CA 1
ATOM 841 C C . ARG A 1 232 ? 116.66376 150.53537 161.54715 1.000 170.01515 211 ARG C C 1
ATOM 842 O O . ARG A 1 232 ? 115.97211 149.51340 161.62351 1.000 168.85008 211 ARG C O 1
ATOM 850 N N . ASN A 1 233 ? 116.88398 151.32355 162.60063 1.000 185.26981 212 ASN C N 1
ATOM 851 C CA . ASN A 1 233 ? 116.29593 151.04542 163.91042 1.000 185.31439 212 ASN C CA 1
ATOM 852 C C . ASN A 1 233 ? 114.92944 151.72107 163.97429 1.000 183.27915 212 ASN C C 1
ATOM 853 O O . ASN A 1 233 ? 114.74614 152.78715 164.56587 1.000 181.27552 212 ASN C O 1
ATOM 858 N N . ILE A 1 234 ? 113.94561 151.07075 163.34278 1.000 186.99462 213 ILE C N 1
ATOM 859 C CA . ILE A 1 234 ? 112.58722 151.60870 163.29246 1.000 188.31183 213 ILE C CA 1
ATOM 860 C C . ILE A 1 234 ? 111.81260 151.38494 164.57882 1.000 189.06606 213 ILE C C 1
ATOM 861 O O . ILE A 1 234 ? 110.66048 151.82735 164.67807 1.000 187.83779 213 ILE C O 1
ATOM 866 N N . THR A 1 235 ? 112.40044 150.71360 165.56519 1.000 190.97490 214 THR C N 1
ATOM 867 C CA . THR A 1 235 ? 111.72979 150.52760 166.84408 1.000 190.36034 214 THR C CA 1
ATOM 868 C C . THR A 1 235 ? 111.73430 151.83188 167.63233 1.000 189.75356 214 THR C C 1
ATOM 869 O O . THR A 1 235 ? 112.77552 152.48031 167.77525 1.000 188.12723 214 THR C O 1
ATOM 873 N N . GLY A 1 236 ? 110.56702 152.21353 168.14642 1.000 188.56988 215 GLY C N 1
ATOM 874 C CA . GLY A 1 236 ? 110.47611 153.43913 168.92319 1.000 187.61576 215 GLY C CA 1
ATOM 875 C C . GLY A 1 236 ? 110.60015 154.67338 168.04916 1.000 188.48834 215 GLY C C 1
ATOM 876 O O . GLY A 1 236 ? 110.06086 154.74031 166.93890 1.000 188.10896 215 GLY C O 1
ATOM 877 N N . THR A 1 237 ? 111.32238 155.66814 168.55853 1.000 190.08305 216 THR C N 1
ATOM 878 C CA . THR A 1 237 ? 111.48996 156.92710 167.84959 1.000 190.47266 216 THR C CA 1
ATOM 879 C C . THR A 1 237 ? 112.40912 156.75519 166.64210 1.000 188.71076 216 THR C C 1
ATOM 880 O O . THR A 1 237 ? 113.11141 155.75101 166.49413 1.000 187.07463 216 THR C O 1
ATOM 884 N N . ARG A 1 238 ? 112.39601 157.76362 165.76863 1.000 182.66182 217 ARG C N 1
ATOM 885 C CA . ARG A 1 238 ? 113.18877 157.74404 164.53939 1.000 181.26135 217 ARG C CA 1
ATOM 886 C C . ARG A 1 238 ? 114.63218 158.09727 164.88965 1.000 182.66115 217 ARG C C 1
ATOM 887 O O . ARG A 1 238 ? 115.09081 159.23148 164.73124 1.000 183.26938 217 ARG C O 1
ATOM 895 N N . VAL A 1 239 ? 115.36100 157.09936 165.37707 1.000 173.29122 218 VAL C N 1
ATOM 896 C CA . VAL A 1 239 ? 116.75188 157.27836 165.77764 1.000 173.24740 218 VAL C CA 1
ATOM 897 C C . VAL A 1 239 ? 117.65116 157.08174 164.56212 1.000 172.19187 218 VAL C C 1
ATOM 898 O O . VAL A 1 239 ? 117.47111 156.13614 163.78466 1.000 171.56155 218 VAL C O 1
ATOM 902 N N . LYS A 1 240 ? 118.60105 157.99681 164.37809 1.000 151.85529 219 LYS C N 1
ATOM 903 C CA . LYS A 1 240 ? 119.54831 157.93157 163.26997 1.000 150.23313 219 LYS C CA 1
ATOM 904 C C . LYS A 1 240 ? 120.76255 157.12478 163.71453 1.000 150.71116 219 LYS C C 1
ATOM 905 O O . LYS A 1 240 ? 121.48564 157.53077 164.63010 1.000 150.38018 219 LYS C O 1
ATOM 911 N N . VAL A 1 241 ? 120.98594 155.98753 163.06940 1.000 143.97524 220 VAL C N 1
ATOM 912 C CA . VAL A 1 241 ? 122.09635 155.09550 163.39252 1.000 143.86263 220 VAL C CA 1
ATOM 913 C C . VAL A 1 241 ? 123.19488 155.31411 162.36082 1.000 145.30216 220 VAL C C 1
ATOM 914 O O . VAL A 1 241 ? 122.98497 155.00852 161.17627 1.000 146.15032 220 VAL C O 1
ATOM 918 N N . PRO A 1 242 ? 124.36045 155.82940 162.74739 1.000 132.23847 221 PRO C N 1
ATOM 919 C CA . PRO A 1 242 ? 125.43905 156.03275 161.77594 1.000 130.20673 221 PRO C CA 1
ATOM 920 C C . PRO A 1 242 ? 126.20237 154.74554 161.50330 1.000 130.03250 221 PRO C C 1
ATOM 921 O O . PRO A 1 242 ? 126.49071 153.96312 162.41250 1.000 127.95841 221 PRO C O 1
ATOM 925 N N . VAL A 1 243 ? 126.52643 154.52861 160.22891 1.000 119.57979 222 VAL C N 1
ATOM 926 C CA . VAL A 1 243 ? 127.27769 153.35749 159.79630 1.000 120.12747 222 VAL C CA 1
ATOM 927 C C . VAL A 1 243 ? 128.37243 153.79458 158.83341 1.000 119.50069 222 VAL C C 1
ATOM 928 O O . VAL A 1 243 ? 128.25864 154.82069 158.15589 1.000 120.33560 222 VAL C O 1
ATOM 932 N N . GLY A 1 244 ? 129.43358 153.00703 158.77595 1.000 102.85213 223 GLY C N 1
ATOM 933 C CA . GLY A 1 244 ? 130.53128 153.26897 157.85798 1.000 104.17922 223 GLY C CA 1
ATOM 934 C C . GLY A 1 244 ? 130.75058 152.09156 156.93540 1.000 110.52684 223 GLY C C 1
ATOM 935 O O . GLY A 1 244 ? 130.61276 150.93847 157.34045 1.000 112.95754 223 GLY C O 1
ATOM 936 N N . GLN A 1 245 ? 131.09789 152.39462 155.68138 1.000 114.26783 224 GLN C N 1
ATOM 937 C CA . GLN A 1 245 ? 131.18455 151.34567 154.67346 1.000 119.28524 224 GLN C CA 1
ATOM 938 C C . GLN A 1 245 ? 132.38774 151.47295 153.74495 1.000 118.23046 224 GLN C C 1
ATOM 939 O O . GLN A 1 245 ? 132.45257 150.73500 152.75220 1.000 122.38216 224 GLN C O 1
ATOM 945 N N . GLU A 1 246 ? 133.33470 152.37261 154.02839 1.000 99.09187 225 GLU C N 1
ATOM 946 C CA . GLU A 1 246 ? 134.54901 152.55152 153.22708 1.000 104.23645 225 GLU C CA 1
ATOM 947 C C . GLU A 1 246 ? 134.20029 152.86878 151.76788 1.000 101.97849 225 GLU C C 1
ATOM 948 O O . GLU A 1 246 ? 134.45469 152.09018 150.84796 1.000 98.30485 225 GLU C O 1
ATOM 954 N N . VAL A 1 247 ? 133.59579 154.04375 151.58677 1.000 103.81083 226 VAL C N 1
ATOM 955 C CA . VAL A 1 247 ? 133.12157 154.48753 150.27842 1.000 97.80461 226 VAL C CA 1
ATOM 956 C C . VAL A 1 247 ? 134.30202 154.73053 149.34887 1.000 95.11415 226 VAL C C 1
ATOM 957 O O . VAL A 1 247 ? 135.45735 154.76598 149.78586 1.000 101.24485 226 VAL C O 1
ATOM 961 N N . GLU A 1 248 ? 134.01769 154.90297 148.06082 1.000 95.36822 227 GLU C N 1
ATOM 962 C CA . GLU A 1 248 ? 135.07369 155.15931 147.09247 1.000 97.29166 227 GLU C CA 1
ATOM 963 C C . GLU A 1 248 ? 135.68611 156.53484 147.32993 1.000 100.75653 227 GLU C C 1
ATOM 964 O O . GLU A 1 248 ? 134.97389 157.53767 147.42569 1.000 105.04876 227 GLU C O 1
ATOM 970 N N . GLY A 1 249 ? 137.00417 156.57634 147.41429 1.000 95.14962 228 GLY C N 1
ATOM 971 C CA . GLY A 1 249 ? 137.73509 157.81060 147.57253 1.000 94.46120 228 GLY C CA 1
ATOM 972 C C . GLY A 1 249 ? 139.14866 157.60020 147.10315 1.000 96.26131 228 GLY C C 1
ATOM 973 O O . GLY A 1 249 ? 139.42295 156.73109 146.27699 1.000 106.16704 228 GLY C O 1
ATOM 974 N N . MET A 1 250 ? 140.06149 158.43416 147.59259 1.000 91.90968 229 MET C N 1
ATOM 975 C CA . MET A 1 250 ? 141.47049 158.13528 147.35670 1.000 90.89744 229 MET C CA 1
ATOM 976 C C . MET A 1 250 ? 142.37222 158.46862 148.54333 1.000 91.19548 229 MET C C 1
ATOM 977 O O . MET A 1 250 ? 143.51391 157.99873 148.56511 1.000 100.75598 229 MET C O 1
ATOM 982 N N . ASN A 1 251 ? 141.88062 159.19248 149.55764 1.000 82.83741 230 ASN C N 1
ATOM 983 C CA . ASN A 1 251 ? 142.47431 159.23105 150.90003 1.000 86.99044 230 ASN C CA 1
ATOM 984 C C . ASN A 1 251 ? 143.88992 159.81847 150.89164 1.000 86.86072 230 ASN C C 1
ATOM 985 O O . ASN A 1 251 ? 144.89215 159.12210 151.06089 1.000 82.56890 230 ASN C O 1
ATOM 990 N N . ILE A 1 252 ? 143.93838 161.13576 150.68461 1.000 86.75839 231 ILE C N 1
ATOM 991 C CA . ILE A 1 252 ? 145.19467 161.86761 150.84123 1.000 82.12672 231 ILE C CA 1
ATOM 992 C C . ILE A 1 252 ? 145.71289 161.76756 152.27475 1.000 88.65854 231 ILE C C 1
ATOM 993 O O . ILE A 1 252 ? 146.90924 161.55676 152.50013 1.000 95.31985 231 ILE C O 1
ATOM 998 N N . LEU A 1 253 ? 144.82629 161.93075 153.26294 1.000 76.23841 232 LEU C N 1
ATOM 999 C CA . LEU A 1 253 ? 145.26909 162.13993 154.64191 1.000 76.48420 232 LEU C CA 1
ATOM 1000 C C . LEU A 1 253 ? 146.03210 160.93776 155.18542 1.000 83.93053 232 LEU C C 1
ATOM 1001 O O . LEU A 1 253 ? 147.11491 161.09108 155.76270 1.000 91.73077 232 LEU C O 1
ATOM 1006 N N . GLY A 1 254 ? 145.48232 159.73338 155.01699 1.000 70.94122 233 GLY C N 1
ATOM 1007 C CA . GLY A 1 254 ? 146.13082 158.55614 155.57402 1.000 70.60102 233 GLY C CA 1
ATOM 1008 C C . GLY A 1 254 ? 147.47087 158.26821 154.92771 1.000 78.62531 233 GLY C C 1
ATOM 1009 O O . GLY A 1 254 ? 148.44757 157.94956 155.61211 1.000 92.29291 233 GLY C O 1
ATOM 1010 N N . LEU A 1 255 ? 147.54075 158.40129 153.60151 1.000 66.98676 234 LEU C N 1
ATOM 1011 C CA . LEU A 1 255 ? 148.80182 158.19307 152.90080 1.000 72.39974 234 LEU C CA 1
ATOM 1012 C C . LEU A 1 255 ? 149.83458 159.23766 153.30039 1.000 74.72902 234 LEU C C 1
ATOM 1013 O O . LEU A 1 255 ? 151.01282 158.91208 153.46719 1.000 81.47075 234 LEU C O 1
ATOM 1018 N N . VAL A 1 256 ? 149.41167 160.49329 153.46838 1.000 67.53435 235 VAL C N 1
ATOM 1019 C CA . VAL A 1 256 ? 150.33900 161.55096 153.86695 1.000 69.15015 235 VAL C CA 1
ATOM 1020 C C . VAL A 1 256 ? 150.89879 161.27043 155.25647 1.000 77.00261 235 VAL C C 1
ATOM 1021 O O . VAL A 1 256 ? 152.11208 161.36621 155.49045 1.000 92.73794 235 VAL C O 1
ATOM 1025 N N . VAL A 1 257 ? 150.02022 160.90993 156.19715 1.000 65.45793 236 VAL C N 1
ATOM 1026 C CA . VAL A 1 257 ? 150.46080 160.64014 157.56350 1.000 59.20052 236 VAL C CA 1
ATOM 1027 C C . VAL A 1 257 ? 151.39503 159.43778 157.59517 1.000 66.40459 236 VAL C C 1
ATOM 1028 O O . VAL A 1 257 ? 152.44953 159.46905 158.24557 1.000 82.16147 236 VAL C O 1
ATOM 1032 N N . PHE A 1 258 ? 151.03603 158.36738 156.87882 1.000 59.71853 237 PHE C N 1
ATOM 1033 C CA . PHE A 1 258 ? 151.88607 157.18315 156.84754 1.000 63.05573 237 PHE C CA 1
ATOM 1034 C C . PHE A 1 258 ? 153.23632 157.48218 156.21201 1.000 74.13178 237 PHE C C 1
ATOM 1035 O O . PHE A 1 258 ? 154.26603 156.99503 156.68407 1.000 75.40958 237 PHE C O 1
ATOM 1043 N N . ALA A 1 259 ? 153.25375 158.26930 155.13354 1.000 73.83581 238 ALA C N 1
ATOM 1044 C CA . ALA A 1 259 ? 154.51331 158.59805 154.47593 1.000 64.85602 238 ALA C CA 1
ATOM 1045 C C . ALA A 1 259 ? 155.41002 159.43725 155.37662 1.000 70.31618 238 ALA C C 1
ATOM 1046 O O . ALA A 1 259 ? 156.62142 159.20027 155.44520 1.000 82.43335 238 ALA C O 1
ATOM 1048 N N . ILE A 1 260 ? 154.83528 160.41726 156.07892 1.000 65.23179 239 ILE C N 1
ATOM 1049 C CA . ILE A 1 260 ? 155.62682 161.23815 156.99391 1.000 58.22727 239 ILE C CA 1
ATOM 1050 C C . ILE A 1 260 ? 156.19092 160.38232 158.12323 1.000 75.26481 239 ILE C C 1
ATOM 1051 O O . ILE A 1 260 ? 157.37439 160.48449 158.47514 1.000 80.79786 239 ILE C O 1
ATOM 1056 N N . VAL A 1 261 ? 155.35454 159.51138 158.69576 1.000 72.96822 240 VAL C N 1
ATOM 1057 C CA . VAL A 1 261 ? 155.80071 158.65541 159.79264 1.000 63.52265 240 VAL C CA 1
ATOM 1058 C C . VAL A 1 261 ? 156.88284 157.69215 159.31683 1.000 70.26804 240 VAL C C 1
ATOM 1059 O O . VAL A 1 261 ? 157.87814 157.45928 160.01378 1.000 87.52474 240 VAL C O 1
ATOM 1063 N N . PHE A 1 262 ? 156.71263 157.12813 158.11887 1.000 58.01869 241 PHE C N 1
ATOM 1064 C CA . PHE A 1 262 ? 157.69805 156.20442 157.56946 1.000 55.24174 241 PHE C CA 1
ATOM 1065 C C . PHE A 1 262 ? 159.01931 156.90773 157.28927 1.000 65.30279 241 PHE C C 1
ATOM 1066 O O . PHE A 1 262 ? 160.09090 156.33786 157.51921 1.000 75.83783 241 PHE C O 1
ATOM 1074 N N . GLY A 1 263 ? 158.96467 158.14358 156.78793 1.000 66.03280 242 GLY C N 1
ATOM 1075 C CA . GLY A 1 263 ? 160.18774 158.90280 156.58777 1.000 61.23846 242 GLY C CA 1
ATOM 1076 C C . GLY A 1 263 ? 160.90300 159.21054 157.88891 1.000 65.98253 242 GLY C C 1
ATOM 1077 O O . GLY A 1 263 ? 162.13089 159.11919 157.97074 1.000 69.86756 242 GLY C O 1
ATOM 1078 N N . VAL A 1 264 ? 160.14557 159.57301 158.92733 1.000 67.39146 243 VAL C N 1
ATOM 1079 C CA . VAL A 1 264 ? 160.75747 159.81849 160.23202 1.000 71.81825 243 VAL C CA 1
ATOM 1080 C C . VAL A 1 264 ? 161.38668 158.53894 160.77422 1.000 70.05785 243 VAL C C 1
ATOM 1081 O O . VAL A 1 264 ? 162.48344 158.56246 161.34630 1.000 78.97063 243 VAL C O 1
ATOM 1085 N N . ALA A 1 265 ? 160.71208 157.40118 160.58721 1.000 72.28085 244 ALA C N 1
ATOM 1086 C CA . ALA A 1 265 ? 161.26300 156.12295 161.03025 1.000 67.76174 244 ALA C CA 1
ATOM 1087 C C . ALA A 1 265 ? 162.53668 155.77118 160.27143 1.000 77.38103 244 ALA C C 1
ATOM 1088 O O . ALA A 1 265 ? 163.48652 155.23462 160.85349 1.000 86.93537 244 ALA C O 1
ATOM 1090 N N . LEU A 1 266 ? 162.56697 156.04993 158.96613 1.000 81.24043 245 LEU C N 1
ATOM 1091 C CA . LEU A 1 266 ? 163.78327 155.84114 158.18673 1.000 73.87933 245 LEU C CA 1
ATOM 1092 C C . LEU A 1 266 ? 164.90989 156.73577 158.68394 1.000 73.41183 245 LEU C C 1
ATOM 1093 O O . LEU A 1 266 ? 166.07543 156.32377 158.71332 1.000 77.01146 245 LEU C O 1
ATOM 1098 N N . ARG A 1 267 ? 164.57898 157.97137 159.06514 1.000 89.31071 246 ARG C N 1
ATOM 1099 C CA . ARG A 1 267 ? 165.57498 158.86182 159.65244 1.000 85.82427 246 ARG C CA 1
ATOM 1100 C C . ARG A 1 267 ? 166.10580 158.30324 160.96806 1.000 89.46892 246 ARG C C 1
ATOM 1101 O O . ARG A 1 267 ? 167.30482 158.40462 161.25418 1.000 94.21413 246 ARG C O 1
ATOM 1109 N N . LYS A 1 268 ? 165.22658 157.70854 161.78143 1.000 84.42562 247 LYS C N 1
ATOM 1110 C CA . LYS A 1 268 ? 165.66539 157.11340 163.04201 1.000 81.66717 247 LYS C CA 1
ATOM 1111 C C . LYS A 1 268 ? 166.62211 155.95209 162.80485 1.000 83.94868 247 LYS C C 1
ATOM 1112 O O . LYS A 1 268 ? 167.56574 155.74931 163.57773 1.000 85.21442 247 LYS C O 1
ATOM 1118 N N . LEU A 1 269 ? 166.39005 155.17276 161.75288 1.000 83.34299 248 LEU C N 1
ATOM 1119 C CA . LEU A 1 269 ? 167.33874 154.13776 161.37346 1.000 83.90000 248 LEU C CA 1
ATOM 1120 C C . LEU A 1 269 ? 168.64780 154.76731 160.91157 1.000 90.33551 248 LEU C C 1
ATOM 1121 O O . LEU A 1 269 ? 168.68300 155.90246 160.42967 1.000 100.45446 248 LEU C O 1
ATOM 1126 N N . GLY A 1 270 ? 169.73309 154.01681 161.06464 1.000 91.85218 249 GLY C N 1
ATOM 1127 C CA . GLY A 1 270 ? 171.03996 154.49425 160.68579 1.000 98.65704 249 GLY C CA 1
ATOM 1128 C C . GLY A 1 270 ? 171.28553 154.32724 159.20184 1.000 95.55997 249 GLY C C 1
ATOM 1129 O O . GLY A 1 270 ? 170.46403 154.71567 158.36570 1.000 98.92872 249 GLY C O 1
ATOM 1130 N N . PRO A 1 271 ? 172.43388 153.74598 158.84234 1.000 101.69023 250 PRO C N 1
ATOM 1131 C CA . PRO A 1 271 ? 172.71484 153.48529 157.42132 1.000 105.72374 250 PRO C CA 1
ATOM 1132 C C . PRO A 1 271 ? 171.82177 152.42022 156.80421 1.000 103.11328 250 PRO C C 1
ATOM 1133 O O . PRO A 1 271 ? 171.90083 152.20630 155.58754 1.000 106.43207 250 PRO C O 1
ATOM 1137 N N . GLU A 1 272 ? 170.98629 151.74545 157.59786 1.000 98.91172 251 GLU C N 1
ATOM 1138 C CA . GLU A 1 272 ? 170.11307 150.70927 157.05653 1.000 105.10477 251 GLU C CA 1
ATOM 1139 C C . GLU A 1 272 ? 169.03284 151.30003 156.15730 1.000 106.72830 251 GLU C C 1
ATOM 1140 O O . GLU A 1 272 ? 168.67926 150.70594 155.13231 1.000 107.36293 251 GLU C O 1
ATOM 1146 N N . GLY A 1 273 ? 168.49567 152.46244 156.52227 1.000 92.59976 252 GLY C N 1
ATOM 1147 C CA . GLY A 1 273 ? 167.44741 153.10255 155.75387 1.000 90.07432 252 GLY C CA 1
ATOM 1148 C C . GLY A 1 273 ? 167.90390 153.93165 154.57657 1.000 97.50493 252 GLY C C 1
ATOM 1149 O O . GLY A 1 273 ? 167.06520 154.49866 153.86851 1.000 105.23115 252 GLY C O 1
ATOM 1150 N N . GLU A 1 274 ? 169.21615 154.02310 154.34641 1.000 94.57416 253 GLU C N 1
ATOM 1151 C CA . GLU A 1 274 ? 169.72307 154.81527 153.23040 1.000 95.44422 253 GLU C CA 1
ATOM 1152 C C . GLU A 1 274 ? 169.30821 154.21671 151.89261 1.000 97.53974 253 GLU C C 1
ATOM 1153 O O . GLU A 1 274 ? 169.02054 154.95210 150.94021 1.000 105.37951 253 GLU C O 1
ATOM 1159 N N . LEU A 1 275 ? 169.27761 152.88456 151.80099 1.000 78.98928 254 LEU C N 1
ATOM 1160 C CA . LEU A 1 275 ? 168.82518 152.23547 150.57493 1.000 80.84957 254 LEU C CA 1
ATOM 1161 C C . LEU A 1 275 ? 167.37129 152.57708 150.27456 1.000 89.54604 254 LEU C C 1
ATOM 1162 O O . LEU A 1 275 ? 167.02229 152.88301 149.12851 1.000 96.83144 254 LEU C O 1
ATOM 1167 N N . LEU A 1 276 ? 166.51162 152.54581 151.29630 1.000 75.90118 255 LEU C N 1
ATOM 1168 C CA . LEU A 1 276 ? 165.11246 152.91428 151.10247 1.000 70.38884 255 LEU C CA 1
ATOM 1169 C C . LEU A 1 276 ? 164.97191 154.38494 150.73179 1.000 78.00434 255 LEU C C 1
ATOM 1170 O O . LEU A 1 276 ? 164.13324 154.74249 149.89465 1.000 88.30449 255 LEU C O 1
ATOM 1175 N N . ILE A 1 277 ? 165.77917 155.25050 151.34993 1.000 73.71534 256 ILE C N 1
ATOM 1176 C CA . ILE A 1 277 ? 165.72756 156.67673 151.03515 1.000 74.21015 256 ILE C CA 1
ATOM 1177 C C . ILE A 1 277 ? 166.09846 156.91052 149.57502 1.000 77.92334 256 ILE C C 1
ATOM 1178 O O . ILE A 1 277 ? 165.42426 157.65822 148.85622 1.000 81.90795 256 ILE C O 1
ATOM 1183 N N . ARG A 1 278 ? 167.16698 156.25614 149.11118 1.000 79.37314 257 ARG C N 1
ATOM 1184 C CA . ARG A 1 278 ? 167.57616 156.39138 147.71559 1.000 77.57504 257 ARG C CA 1
ATOM 1185 C C . ARG A 1 278 ? 166.52594 155.81940 146.76972 1.000 82.94985 257 ARG C C 1
ATOM 1186 O O . ARG A 1 278 ? 166.26196 156.39180 145.70489 1.000 88.35531 257 ARG C O 1
ATOM 1194 N N . PHE A 1 279 ? 165.92009 154.68841 147.14311 1.000 69.56350 258 PHE C N 1
ATOM 1195 C CA . PHE A 1 279 ? 164.86385 154.08536 146.33429 1.000 65.93188 258 PHE C CA 1
ATOM 1196 C C . PHE A 1 279 ? 163.69293 155.04478 146.15518 1.000 70.20208 258 PHE C C 1
ATOM 1197 O O . PHE A 1 279 ? 163.22821 155.28105 145.03106 1.000 84.82351 258 PHE C O 1
ATOM 1205 N N . PHE A 1 280 ? 163.21767 155.62792 147.25713 1.000 68.82085 259 PHE C N 1
ATOM 1206 C CA . PHE A 1 280 ? 162.07687 156.53171 147.17234 1.000 65.68750 259 PHE C CA 1
ATOM 1207 C C . PHE A 1 280 ? 162.43982 157.83688 146.47488 1.000 68.63071 259 PHE C C 1
ATOM 1208 O O . PHE A 1 280 ? 161.60049 158.41234 145.77517 1.000 83.21448 259 PHE C O 1
ATOM 1216 N N . ASN A 1 281 ? 163.67961 158.30984 146.63013 1.000 74.60851 260 ASN C N 1
ATOM 1217 C CA . ASN A 1 281 ? 164.10573 159.50622 145.90985 1.000 71.76495 260 ASN C CA 1
ATOM 1218 C C . ASN A 1 281 ? 164.14998 159.26572 144.40470 1.000 79.84931 260 ASN C C 1
ATOM 1219 O O . ASN A 1 281 ? 163.73711 160.12878 143.62069 1.000 84.72124 260 ASN C O 1
ATOM 1224 N N . SER A 1 282 ? 164.64849 158.10114 143.98070 1.000 77.97131 261 SER C N 1
ATOM 1225 C CA . SER A 1 282 ? 164.65326 157.77487 142.55745 1.000 66.64125 261 SER C CA 1
ATOM 1226 C C . SER A 1 282 ? 163.23414 157.63520 142.02068 1.000 72.95359 261 SER C C 1
ATOM 1227 O O . SER A 1 282 ? 162.93501 158.07669 140.90117 1.000 86.07521 261 SER C O 1
ATOM 1230 N N . PHE A 1 283 ? 162.34476 157.02412 142.80851 1.000 70.85404 262 PHE C N 1
ATOM 1231 C CA . PHE A 1 283 ? 160.94800 156.92035 142.39937 1.000 64.68336 262 PHE C CA 1
ATOM 1232 C C . PHE A 1 283 ? 160.31829 158.30077 142.25252 1.000 74.22453 262 PHE C C 1
ATOM 1233 O O . PHE A 1 283 ? 159.56631 158.55298 141.30296 1.000 84.15599 262 PHE C O 1
ATOM 1241 N N . ASN A 1 284 ? 160.62894 159.21228 143.17766 1.000 80.45594 263 ASN C N 1
ATOM 1242 C CA . ASN A 1 284 ? 160.12351 160.57775 143.08495 1.000 76.08979 263 ASN C CA 1
ATOM 1243 C C . ASN A 1 284 ? 160.66763 161.29722 141.85778 1.000 79.61952 263 ASN C C 1
ATOM 1244 O O . ASN A 1 284 ? 159.94495 162.06519 141.21683 1.000 87.12788 263 ASN C O 1
ATOM 1249 N N . GLU A 1 285 ? 161.94481 161.08699 141.53138 1.000 77.31851 264 GLU C N 1
ATOM 1250 C CA . GLU A 1 285 ? 162.51125 161.71726 140.34103 1.000 70.80676 264 GLU C CA 1
ATOM 1251 C C . GLU A 1 285 ? 161.82763 161.21532 139.07376 1.000 78.64739 264 GLU C C 1
ATOM 1252 O O . GLU A 1 285 ? 161.50792 162.00389 138.17237 1.000 90.50438 264 GLU C O 1
ATOM 1258 N N . ALA A 1 286 ? 161.58668 159.90412 138.99025 1.000 69.20627 265 ALA C N 1
ATOM 1259 C CA . ALA A 1 286 ? 160.86089 159.36588 137.84251 1.000 68.00452 265 ALA C CA 1
ATOM 1260 C C . ALA A 1 286 ? 159.44619 159.93297 137.77020 1.000 76.83131 265 ALA C C 1
ATOM 1261 O O . ALA A 1 286 ? 158.96442 160.29439 136.68623 1.000 83.04722 265 ALA C O 1
ATOM 1263 N N . THR A 1 287 ? 158.77364 160.03786 138.92011 1.000 72.45924 266 THR C N 1
ATOM 1264 C CA . THR A 1 287 ? 157.43905 160.62720 138.94798 1.000 53.85773 266 THR C CA 1
ATOM 1265 C C . THR A 1 287 ? 157.46735 162.07942 138.48600 1.000 61.00274 266 THR C C 1
ATOM 1266 O O . THR A 1 287 ? 156.55908 162.52856 137.78281 1.000 78.54532 266 THR C O 1
ATOM 1270 N N . MET A 1 288 ? 158.51104 162.82315 138.86022 1.000 59.98245 267 MET C N 1
ATOM 1271 C CA . MET A 1 288 ? 158.67219 164.19311 138.37768 1.000 59.11498 267 MET C CA 1
ATOM 1272 C C . MET A 1 288 ? 158.85170 164.23413 136.86658 1.000 70.33376 267 MET C C 1
ATOM 1273 O O . MET A 1 288 ? 158.37393 165.16165 136.20170 1.000 79.12251 267 MET C O 1
ATOM 1278 N N . VAL A 1 289 ? 159.56219 163.25164 136.30982 1.000 75.33851 268 VAL C N 1
ATOM 1279 C CA . VAL A 1 289 ? 159.70557 163.18426 134.85589 1.000 63.06578 268 VAL C CA 1
ATOM 1280 C C . VAL A 1 289 ? 158.34504 162.97263 134.19476 1.000 65.65400 268 VAL C C 1
ATOM 1281 O O . VAL A 1 289 ? 158.01303 163.62749 133.19537 1.000 74.53577 268 VAL C O 1
ATOM 1285 N N . LEU A 1 290 ? 157.53097 162.06497 134.74616 1.000 67.13234 269 LEU C N 1
ATOM 1286 C CA . LEU A 1 290 ? 156.16860 161.90501 134.22761 1.000 60.48645 269 LEU C CA 1
ATOM 1287 C C . LEU A 1 290 ? 155.33949 163.17584 134.39383 1.000 56.63250 269 LEU C C 1
ATOM 1288 O O . LEU A 1 290 ? 154.50707 163.48861 133.53719 1.000 73.54690 269 LEU C O 1
ATOM 1293 N N . VAL A 1 291 ? 155.53956 163.91266 135.48959 1.000 67.19405 270 VAL C N 1
ATOM 1294 C CA . VAL A 1 291 ? 154.82658 165.17755 135.68377 1.000 64.31426 270 VAL C CA 1
ATOM 1295 C C . VAL A 1 291 ? 155.19539 166.16770 134.58534 1.000 68.25353 270 VAL C C 1
ATOM 1296 O O . VAL A 1 291 ? 154.33027 166.84164 134.01054 1.000 74.75439 270 VAL C O 1
ATOM 1300 N N . SER A 1 292 ? 156.49168 166.27185 134.28553 1.000 75.59179 271 SER C N 1
ATOM 1301 C CA . SER A 1 292 ? 156.94528 167.18586 133.24226 1.000 67.89089 271 SER C CA 1
ATOM 1302 C C . SER A 1 292 ? 156.39942 166.78081 131.87954 1.000 72.41972 271 SER C C 1
ATOM 1303 O O . SER A 1 292 ? 156.04739 167.64034 131.06335 1.000 75.63028 271 SER C O 1
ATOM 1306 N N . TRP A 1 293 ? 156.32989 165.47492 131.61098 1.000 82.87318 272 TRP C N 1
ATOM 1307 C CA . TRP A 1 293 ? 155.74255 165.01986 130.35281 1.000 69.68003 272 TRP C CA 1
ATOM 1308 C C . TRP A 1 293 ? 154.25033 165.32906 130.28682 1.000 70.45713 272 TRP C C 1
ATOM 1309 O O . TRP A 1 293 ? 153.73982 165.72414 129.23235 1.000 81.91362 272 TRP C O 1
ATOM 1320 N N . ILE A 1 294 ? 153.53539 165.14695 131.39912 1.000 78.86929 273 ILE C N 1
ATOM 1321 C CA . ILE A 1 294 ? 152.09429 165.38118 131.41635 1.000 71.02743 273 ILE C CA 1
ATOM 1322 C C . ILE A 1 294 ? 151.78287 166.85997 131.21761 1.000 75.56766 273 ILE C C 1
ATOM 1323 O O . ILE A 1 294 ? 150.86276 167.21748 130.47151 1.000 82.96125 273 ILE C O 1
ATOM 1328 N N . MET A 1 295 ? 152.55030 167.74390 131.86401 1.000 85.25976 274 MET C N 1
ATOM 1329 C CA . MET A 1 295 ? 152.26401 169.17472 131.78589 1.000 80.94272 274 MET C CA 1
ATOM 1330 C C . MET A 1 295 ? 152.44620 169.74424 130.38310 1.000 89.71418 274 MET C C 1
ATOM 1331 O O . MET A 1 295 ? 151.97437 170.85427 130.11705 1.000 92.81842 274 MET C O 1
ATOM 1336 N N . TRP A 1 296 ? 153.11939 169.02382 129.48423 1.000 94.31646 275 TRP C N 1
ATOM 1337 C CA . TRP A 1 296 ? 153.19138 169.46540 128.09621 1.000 92.39149 275 TRP C CA 1
ATOM 1338 C C . TRP A 1 296 ? 151.88483 169.21753 127.35349 1.000 97.34880 275 TRP C C 1
ATOM 1339 O O . TRP A 1 296 ? 151.52602 169.99567 126.46306 1.000 99.39583 275 TRP C O 1
ATOM 1350 N N . TYR A 1 297 ? 151.16765 168.14604 127.70018 1.000 91.08728 276 TYR C N 1
ATOM 1351 C CA . TYR A 1 297 ? 149.85361 167.89366 127.12047 1.000 81.90707 276 TYR C CA 1
ATOM 1352 C C . TYR A 1 297 ? 148.78802 168.81917 127.69477 1.000 80.17535 276 TYR C C 1
ATOM 1353 O O . TYR A 1 297 ? 147.72697 168.97883 127.08091 1.000 89.53860 276 TYR C O 1
ATOM 1362 N N . ALA A 1 298 ? 149.07097 169.45930 128.83041 1.000 86.48774 277 ALA C N 1
ATOM 1363 C CA . ALA A 1 298 ? 148.06687 170.21400 129.58174 1.000 84.27988 277 ALA C CA 1
ATOM 1364 C C . ALA A 1 298 ? 147.29725 171.25617 128.77268 1.000 92.66902 277 ALA C C 1
ATOM 1365 O O . ALA A 1 298 ? 146.05965 171.26393 128.86920 1.000 108.31326 277 ALA C O 1
ATOM 1367 N N . PRO A 1 299 ? 147.92605 172.12662 127.95099 1.000 91.85492 278 PRO C N 1
ATOM 1368 C CA . PRO A 1 299 ? 147.14932 173.21440 127.31802 1.000 96.17363 278 PRO C CA 1
ATOM 1369 C C . PRO A 1 299 ? 145.92601 172.75350 126.54076 1.000 99.84614 278 PRO C C 1
ATOM 1370 O O . PRO A 1 299 ? 144.88436 173.41572 126.60209 1.000 105.90994 278 PRO C O 1
ATOM 1374 N N . VAL A 1 300 ? 146.00791 171.61592 125.84857 1.000 78.78320 279 VAL C N 1
ATOM 1375 C CA . VAL A 1 300 ? 144.82030 171.04013 125.22207 1.000 80.60771 279 VAL C CA 1
ATOM 1376 C C . VAL A 1 300 ? 143.77150 170.70961 126.27814 1.000 86.55545 279 VAL C C 1
ATOM 1377 O O . VAL A 1 300 ? 142.56986 170.94080 126.08111 1.000 96.04844 279 VAL C O 1
ATOM 1381 N N . GLY A 1 301 ? 144.21174 170.17171 127.41768 1.000 85.25105 280 GLY C N 1
ATOM 1382 C CA . GLY A 1 301 ? 143.27518 169.81240 128.47015 1.000 80.03433 280 GLY C CA 1
ATOM 1383 C C . GLY A 1 301 ? 142.55579 171.01102 129.05865 1.000 84.35595 280 GLY C C 1
ATOM 1384 O O . GLY A 1 301 ? 141.33623 170.98798 129.23602 1.000 96.35704 280 GLY C O 1
ATOM 1385 N N . ILE A 1 302 ? 143.30092 172.07622 129.37208 1.000 86.75362 281 ILE C N 1
ATOM 1386 C CA . ILE A 1 302 ? 142.65936 173.28576 129.88882 1.000 89.75360 281 ILE C CA 1
ATOM 1387 C C . ILE A 1 302 ? 141.76882 173.92373 128.82651 1.000 94.79910 281 ILE C C 1
ATOM 1388 O O . ILE A 1 302 ? 140.67964 174.42014 129.13806 1.000 102.70362 281 ILE C O 1
ATOM 1393 N N . MET A 1 303 ? 142.19855 173.90608 127.56003 1.000 93.33450 282 MET C N 1
ATOM 1394 C CA . MET A 1 303 ? 141.36354 174.42431 126.47906 1.000 95.99328 282 MET C CA 1
ATOM 1395 C C . MET A 1 303 ? 140.01422 173.71902 126.43506 1.000 101.19708 282 MET C C 1
ATOM 1396 O O . MET A 1 303 ? 138.95848 174.36601 126.43544 1.000 106.77295 282 MET C O 1
ATOM 1401 N N . PHE A 1 304 ? 140.02934 172.38520 126.42628 1.000 92.41677 283 PHE C N 1
ATOM 1402 C CA . PHE A 1 304 ? 138.77688 171.64847 126.30847 1.000 82.09278 283 PHE C CA 1
ATOM 1403 C C . PHE A 1 304 ? 137.94860 171.72253 127.58623 1.000 86.11972 283 PHE C C 1
ATOM 1404 O O . PHE A 1 304 ? 136.71578 171.76458 127.51275 1.000 92.38664 283 PHE C O 1
ATOM 1412 N N . LEU A 1 305 ? 138.59308 171.76509 128.75706 1.000 89.81809 284 LEU C N 1
ATOM 1413 C CA . LEU A 1 305 ? 137.85321 171.94047 130.00404 1.000 90.98578 284 LEU C CA 1
ATOM 1414 C C . LEU A 1 305 ? 137.13692 173.28343 130.03226 1.000 94.82885 284 LEU C C 1
ATOM 1415 O O . LEU A 1 305 ? 135.96045 173.36558 130.40380 1.000 104.49954 284 LEU C O 1
ATOM 1420 N N . VAL A 1 306 ? 137.83650 174.35067 129.64065 1.000 86.82345 285 VAL C N 1
ATOM 1421 C CA . VAL A 1 306 ? 137.23444 175.67869 129.62319 1.000 87.22741 285 VAL C CA 1
ATOM 1422 C C . VAL A 1 306 ? 136.09610 175.73033 128.61403 1.000 95.49655 285 VAL C C 1
ATOM 1423 O O . VAL A 1 306 ? 135.02727 176.28961 128.89153 1.000 100.74277 285 VAL C O 1
ATOM 1427 N N . ALA A 1 307 ? 136.29971 175.13601 127.43343 1.000 101.51717 286 ALA C N 1
ATOM 1428 C CA . ALA A 1 307 ? 135.23809 175.10331 126.43270 1.000 97.03712 286 ALA C CA 1
ATOM 1429 C C . ALA A 1 307 ? 134.01090 174.36526 126.95293 1.000 100.87866 286 ALA C C 1
ATOM 1430 O O . ALA A 1 307 ? 132.87852 174.82733 126.77178 1.000 108.58415 286 ALA C O 1
ATOM 1432 N N . GLY A 1 308 ? 134.21722 173.22903 127.62280 1.000 103.48341 287 GLY C N 1
ATOM 1433 C CA . GLY A 1 308 ? 133.09300 172.48941 128.17251 1.000 103.63194 287 GLY C CA 1
ATOM 1434 C C . GLY A 1 308 ? 132.36000 173.24811 129.26253 1.000 102.52693 287 GLY C C 1
ATOM 1435 O O . GLY A 1 308 ? 131.12821 173.23051 129.32041 1.000 109.99676 287 GLY C O 1
ATOM 1436 N N . LYS A 1 309 ? 133.10495 173.91954 130.14619 1.000 104.15967 288 LYS C N 1
ATOM 1437 C CA . LYS A 1 309 ? 132.46395 174.69089 131.20917 1.000 105.54897 288 LYS C CA 1
ATOM 1438 C C . LYS A 1 309 ? 131.67694 175.87168 130.65221 1.000 110.74354 288 LYS C C 1
ATOM 1439 O O . LYS A 1 309 ? 130.58877 176.18373 131.14962 1.000 114.23690 288 LYS C O 1
ATOM 1445 N N . ILE A 1 310 ? 132.20758 176.54689 129.62960 1.000 110.92430 289 ILE C N 1
ATOM 1446 C CA . ILE A 1 310 ? 131.47088 177.65648 129.02905 1.000 109.04900 289 ILE C CA 1
ATOM 1447 C C . ILE A 1 310 ? 130.23760 177.14726 128.29065 1.000 112.99880 289 ILE C C 1
ATOM 1448 O O . ILE A 1 310 ? 129.17245 177.77525 128.33078 1.000 118.25194 289 ILE C O 1
ATOM 1453 N N . VAL A 1 311 ? 130.35514 176.00314 127.61179 1.000 115.97142 290 VAL C N 1
ATOM 1454 C CA . VAL A 1 311 ? 129.21571 175.44117 126.89227 1.000 115.35936 290 VAL C CA 1
ATOM 1455 C C . VAL A 1 311 ? 128.11570 175.02314 127.86211 1.000 120.41859 290 VAL C C 1
ATOM 1456 O O . VAL A 1 311 ? 126.92888 175.27994 127.62337 1.000 122.73040 290 VAL C O 1
ATOM 1460 N N . GLU A 1 312 ? 128.49125 174.38533 128.97474 1.000 129.24780 291 GLU C N 1
ATOM 1461 C CA . GLU A 1 312 ? 127.50259 173.86432 129.91446 1.000 126.98047 291 GLU C CA 1
ATOM 1462 C C . GLU A 1 312 ? 126.67849 174.97157 130.56177 1.000 126.99629 291 GLU C C 1
ATOM 1463 O O . GLU A 1 312 ? 125.45920 174.82729 130.70576 1.000 125.85292 291 GLU C O 1
ATOM 1469 N N . MET A 1 313 ? 127.31010 176.07276 130.95103 1.000 140.89612 292 MET C N 1
ATOM 1470 C CA . MET A 1 313 ? 126.63709 177.16309 131.64106 1.000 143.03581 292 MET C CA 1
ATOM 1471 C C . MET A 1 313 ? 126.24519 178.25356 130.64801 1.000 144.26800 292 MET C C 1
ATOM 1472 O O . MET A 1 313 ? 126.55867 178.19057 129.45599 1.000 143.45837 292 MET C O 1
ATOM 1477 N N . GLU A 1 314 ? 125.54594 179.26503 131.15907 1.000 170.44101 293 GLU C N 1
ATOM 1478 C CA . GLU A 1 314 ? 125.09699 180.38736 130.33801 1.000 171.25184 293 GLU C CA 1
ATOM 1479 C C . GLU A 1 314 ? 124.81129 181.56638 131.25216 1.000 171.59865 293 GLU C C 1
ATOM 1480 O O . GLU A 1 314 ? 123.92108 181.48483 132.10458 1.000 169.80209 293 GLU C O 1
ATOM 1486 N N . ASP A 1 315 ? 125.55974 182.65644 131.07836 1.000 182.55938 294 ASP C N 1
ATOM 1487 C CA . ASP A 1 315 ? 125.36000 183.85038 131.88677 1.000 182.28857 294 ASP C CA 1
ATOM 1488 C C . ASP A 1 315 ? 125.35330 185.14000 131.07835 1.000 181.29851 294 ASP C C 1
ATOM 1489 O O . ASP A 1 315 ? 125.20993 186.21361 131.67173 1.000 178.13457 294 ASP C O 1
ATOM 1494 N N . VAL A 1 316 ? 125.50196 185.07638 129.75926 1.000 180.50146 295 VAL C N 1
ATOM 1495 C CA . VAL A 1 316 ? 125.50132 186.27447 128.93020 1.000 179.94254 295 VAL C CA 1
ATOM 1496 C C . VAL A 1 316 ? 124.17059 186.40876 128.20038 1.000 178.56174 295 VAL C C 1
ATOM 1497 O O . VAL A 1 316 ? 123.19717 185.73419 128.53611 1.000 177.05510 295 VAL C O 1
ATOM 1501 N N . ASP B 1 64 ? 167.38838 153.30864 193.70894 1.000 173.19500 43 ASP A N 1
ATOM 1502 C CA . ASP B 1 64 ? 166.87012 152.12953 194.39350 1.000 175.64768 43 ASP A CA 1
ATOM 1503 C C . ASP B 1 64 ? 166.57582 151.00378 193.40779 1.000 176.42338 43 ASP A C 1
ATOM 1504 O O . ASP B 1 64 ? 166.30783 151.24975 192.23223 1.000 175.71459 43 ASP A O 1
ATOM 1509 N N . GLN B 1 65 ? 166.63189 149.76458 193.90179 1.000 178.18394 44 GLN A N 1
ATOM 1510 C CA . GLN B 1 65 ? 166.36951 148.60944 193.04878 1.000 177.99401 44 GLN A CA 1
ATOM 1511 C C . GLN B 1 65 ? 164.92479 148.59304 192.56391 1.000 178.63338 44 GLN A C 1
ATOM 1512 O O . GLN B 1 65 ? 164.65273 148.21088 191.41955 1.000 178.07105 44 GLN A O 1
ATOM 1518 N N . VAL B 1 66 ? 163.98674 149.00285 193.42058 1.000 178.83317 45 VAL A N 1
ATOM 1519 C CA . VAL B 1 66 ? 162.57892 149.02262 193.03373 1.000 178.88109 45 VAL A CA 1
ATOM 1520 C C . VAL B 1 66 ? 162.33999 150.04603 191.92566 1.000 179.16090 45 VAL A C 1
ATOM 1521 O O . VAL B 1 66 ? 161.55674 149.80361 190.99826 1.000 178.97534 45 VAL A O 1
ATOM 1525 N N . ARG B 1 67 ? 163.02381 151.19318 191.98652 1.000 171.59193 46 ARG A N 1
ATOM 1526 C CA . ARG B 1 67 ? 162.87323 152.18848 190.93213 1.000 170.48921 46 ARG A CA 1
ATOM 1527 C C . ARG B 1 67 ? 163.37208 151.65017 189.59957 1.000 171.23847 46 ARG A C 1
ATOM 1528 O O . ARG B 1 67 ? 162.71497 151.82644 188.56893 1.000 172.32598 46 ARG A O 1
ATOM 1536 N N . ARG B 1 68 ? 164.52043 150.96960 189.60641 1.000 171.15174 47 ARG A N 1
ATOM 1537 C CA . ARG B 1 68 ? 165.02080 150.34565 188.38615 1.000 171.42053 47 ARG A CA 1
ATOM 1538 C C . ARG B 1 68 ? 164.06084 149.27427 187.88401 1.000 170.63942 47 ARG A C 1
ATOM 1539 O O . ARG B 1 68 ? 163.89037 149.10420 186.67112 1.000 169.00537 47 ARG A O 1
ATOM 1547 N N . CYS B 1 69 ? 163.42773 148.53790 188.80307 1.000 162.95784 48 CYS A N 1
ATOM 1548 C CA . CYS B 1 69 ? 162.48985 147.49432 188.39664 1.000 161.03220 48 CYS A CA 1
ATOM 1549 C C . CYS B 1 69 ? 161.26875 148.07895 187.69650 1.000 160.73100 48 CYS A C 1
ATOM 1550 O O . CYS B 1 69 ? 160.82536 147.55514 186.66824 1.000 160.81005 48 CYS A O 1
ATOM 1553 N N . LEU B 1 70 ? 160.70374 149.15749 188.23987 1.000 156.79438 49 LEU A N 1
ATOM 1554 C CA . LEU B 1 70 ? 159.59002 149.80351 187.54738 1.000 155.91844 49 LEU A CA 1
ATOM 1555 C C . LEU B 1 70 ? 160.02819 150.45903 186.24103 1.000 156.85151 49 LEU A C 1
ATOM 1556 O O . LEU B 1 70 ? 159.27187 150.44829 185.26505 1.000 157.11631 49 LEU A O 1
ATOM 1561 N N . ARG B 1 71 ? 161.23039 151.04062 186.19081 1.000 153.41157 50 ARG A N 1
ATOM 1562 C CA . ARG B 1 71 ? 161.67347 151.65570 184.93948 1.000 150.94848 50 ARG A CA 1
ATOM 1563 C C . ARG B 1 71 ? 161.88446 150.61454 183.84615 1.000 150.03134 50 ARG A C 1
ATOM 1564 O O . ARG B 1 71 ? 161.56984 150.86353 182.67613 1.000 147.05839 50 ARG A O 1
ATOM 1572 N N . ALA B 1 72 ? 162.41771 149.44594 184.20468 1.000 144.98680 51 ALA A N 1
ATOM 1573 C CA . ALA B 1 72 ? 162.65168 148.40588 183.20913 1.000 143.74896 51 ALA A CA 1
ATOM 1574 C C . ALA B 1 72 ? 161.34346 147.78853 182.73234 1.000 142.28751 51 ALA A C 1
ATOM 1575 O O . ALA B 1 72 ? 161.17139 147.53222 181.53508 1.000 139.46984 51 ALA A O 1
ATOM 1577 N N . ASN B 1 73 ? 160.40875 147.55177 183.65009 1.000 132.06643 52 ASN A N 1
ATOM 1578 C CA . ASN B 1 73 ? 159.13479 146.90349 183.34508 1.000 129.10171 52 ASN A CA 1
ATOM 1579 C C . ASN B 1 73 ? 157.98483 147.90035 183.30842 1.000 127.80266 52 ASN A C 1
ATOM 1580 O O . ASN B 1 73 ? 156.87367 147.59564 183.74055 1.000 127.19954 52 ASN A O 1
ATOM 1585 N N . LEU B 1 74 ? 158.22933 149.10390 182.79126 1.000 120.21392 53 LEU A N 1
ATOM 1586 C CA . LEU B 1 74 ? 157.21555 150.15340 182.82945 1.000 115.54359 53 LEU A CA 1
ATOM 1587 C C . LEU B 1 74 ? 156.04246 149.83627 181.90543 1.000 118.03535 53 LEU A C 1
ATOM 1588 O O . LEU B 1 74 ? 154.88179 150.08750 182.25783 1.000 123.60642 53 LEU A O 1
ATOM 1593 N N . LEU B 1 75 ? 156.32319 149.26815 180.72933 1.000 111.19428 54 LEU A N 1
ATOM 1594 C CA . LEU B 1 75 ? 155.26764 149.00381 179.75496 1.000 109.44016 54 LEU A CA 1
ATOM 1595 C C . LEU B 1 75 ? 154.27496 147.96035 180.25683 1.000 107.52941 54 LEU A C 1
ATOM 1596 O O . LEU B 1 75 ? 153.06081 148.12872 180.09675 1.000 109.15045 54 LEU A O 1
ATOM 1601 N N . VAL B 1 76 ? 154.76559 146.87400 180.85840 1.000 108.97836 55 VAL A N 1
ATOM 1602 C CA . VAL B 1 76 ? 153.86687 145.80798 181.29486 1.000 108.02595 55 VAL A CA 1
ATOM 1603 C C . VAL B 1 76 ? 153.00528 146.27156 182.46715 1.000 107.25545 55 VAL A C 1
ATOM 1604 O O . VAL B 1 76 ? 151.81635 145.93261 182.55299 1.000 111.91442 55 VAL A O 1
ATOM 1608 N N . LEU B 1 77 ? 153.57882 147.06281 183.37917 1.000 98.67783 56 LEU A N 1
ATOM 1609 C CA . LEU B 1 77 ? 152.77999 147.63177 184.45983 1.000 102.91864 56 LEU A CA 1
ATOM 1610 C C . LEU B 1 77 ? 151.73358 148.60113 183.92717 1.000 106.16770 56 LEU A C 1
ATOM 1611 O O . LEU B 1 77 ? 150.58518 148.58755 184.38564 1.000 109.68299 56 LEU A O 1
ATOM 1616 N N . LEU B 1 78 ? 152.09657 149.43648 182.94645 1.000 101.95913 57 LEU A N 1
ATOM 1617 C CA . LEU B 1 78 ? 151.08907 150.30165 182.33749 1.000 93.08710 57 LEU A CA 1
ATOM 1618 C C . LEU B 1 78 ? 149.98092 149.48500 181.69113 1.000 100.12914 57 LEU A C 1
ATOM 1619 O O . LEU B 1 78 ? 148.80460 149.84199 181.78836 1.000 107.93666 57 LEU A O 1
ATOM 1624 N N . THR B 1 79 ? 150.33627 148.37965 181.03631 1.000 101.31804 58 THR A N 1
ATOM 1625 C CA . THR B 1 79 ? 149.33225 147.56991 180.35452 1.000 98.02025 58 THR A CA 1
ATOM 1626 C C . THR B 1 79 ? 148.37896 146.90443 181.34465 1.000 98.27691 58 THR A C 1
ATOM 1627 O O . THR B 1 79 ? 147.15881 146.90059 181.13284 1.000 107.93428 58 THR A O 1
ATOM 1631 N N . VAL B 1 80 ? 148.90835 146.34299 182.43560 1.000 97.90504 59 VAL A N 1
ATOM 1632 C CA . VAL B 1 80 ? 148.03321 145.68132 183.40225 1.000 97.42850 59 VAL A CA 1
ATOM 1633 C C . VAL B 1 80 ? 147.17678 146.70410 184.14701 1.000 98.58844 59 VAL A C 1
ATOM 1634 O O . VAL B 1 80 ? 145.99784 146.45066 184.43439 1.000 103.83863 59 VAL A O 1
ATOM 1638 N N . VAL B 1 81 ? 147.73809 147.87960 184.45531 1.000 99.04501 60 VAL A N 1
ATOM 1639 C CA . VAL B 1 81 ? 146.94064 148.93616 185.07292 1.000 100.02168 60 VAL A CA 1
ATOM 1640 C C . VAL B 1 81 ? 145.86630 149.42228 184.10877 1.000 97.97969 60 VAL A C 1
ATOM 1641 O O . VAL B 1 81 ? 144.74489 149.73767 184.51799 1.000 101.53182 60 VAL A O 1
ATOM 1645 N N . ALA B 1 82 ? 146.18043 149.46514 182.81206 1.000 94.26565 61 ALA A N 1
ATOM 1646 C CA . ALA B 1 82 ? 145.18505 149.84530 181.81707 1.000 93.49422 61 ALA A CA 1
ATOM 1647 C C . ALA B 1 82 ? 144.05338 148.83013 181.75066 1.000 96.09462 61 ALA A C 1
ATOM 1648 O O . ALA B 1 82 ? 142.88365 149.20604 181.63759 1.000 104.43142 61 ALA A O 1
ATOM 1650 N N . VAL B 1 83 ? 144.38175 147.53864 181.82237 1.000 93.35032 62 VAL A N 1
ATOM 1651 C CA . VAL B 1 83 ? 143.34611 146.50464 181.80319 1.000 91.82652 62 VAL A CA 1
ATOM 1652 C C . VAL B 1 83 ? 142.45379 146.62158 183.03611 1.000 95.89765 62 VAL A C 1
ATOM 1653 O O . VAL B 1 83 ? 141.21735 146.57382 182.94320 1.000 103.57207 62 VAL A O 1
ATOM 1657 N N . VAL B 1 84 ? 143.07133 146.79206 184.20940 1.000 98.96736 63 VAL A N 1
ATOM 1658 C CA . VAL B 1 84 ? 142.30678 146.90961 185.45025 1.000 101.11434 63 VAL A CA 1
ATOM 1659 C C . VAL B 1 84 ? 141.42328 148.15216 185.42176 1.000 104.65037 63 VAL A C 1
ATOM 1660 O O . VAL B 1 84 ? 140.24379 148.10459 185.79704 1.000 108.02373 63 VAL A O 1
ATOM 1664 N N . ALA B 1 85 ? 141.97469 149.27971 184.96549 1.000 99.80257 64 ALA A N 1
ATOM 1665 C CA . ALA B 1 85 ? 141.20992 150.51680 184.88932 1.000 98.15496 64 ALA A CA 1
ATOM 1666 C C . ALA B 1 85 ? 140.09262 150.42636 183.86192 1.000 100.82731 64 ALA A C 1
ATOM 1667 O O . ALA B 1 85 ? 139.02662 151.00800 184.06733 1.000 107.45972 64 ALA A O 1
ATOM 1669 N N . GLY B 1 86 ? 140.31038 149.70978 182.75824 1.000 98.19999 65 GLY A N 1
ATOM 1670 C CA . GLY B 1 86 ? 139.23797 149.50460 181.80113 1.000 98.96027 65 GLY A CA 1
ATOM 1671 C C . GLY B 1 86 ? 138.10016 148.68723 182.37648 1.000 99.42881 65 GLY A C 1
ATOM 1672 O O . GLY B 1 86 ? 136.92765 149.01965 182.18089 1.000 104.44771 65 GLY A O 1
ATOM 1673 N N . VAL B 1 87 ? 138.42870 147.61712 183.10626 1.000 102.42435 66 VAL A N 1
ATOM 1674 C CA . VAL B 1 87 ? 137.39074 146.82014 183.76024 1.000 101.34924 66 VAL A CA 1
ATOM 1675 C C . VAL B 1 87 ? 136.62230 147.67301 184.76469 1.000 103.50322 66 VAL A C 1
ATOM 1676 O O . VAL B 1 87 ? 135.38343 147.66134 184.80256 1.000 111.01821 66 VAL A O 1
ATOM 1680 N N . ALA B 1 88 ? 137.35084 148.44116 185.58088 1.000 95.51023 67 ALA A N 1
ATOM 1681 C CA . ALA B 1 88 ? 136.71056 149.27216 186.59626 1.000 92.86306 67 ALA A CA 1
ATOM 1682 C C . ALA B 1 88 ? 135.83586 150.35075 185.96861 1.000 101.26078 67 ALA A C 1
ATOM 1683 O O . ALA B 1 88 ? 134.72179 150.60532 186.43829 1.000 107.01874 67 ALA A O 1
ATOM 1685 N N . LEU B 1 89 ? 136.32391 150.99570 184.90657 1.000 104.51575 68 LEU A N 1
ATOM 1686 C CA . LEU B 1 89 ? 135.56328 152.05004 184.24715 1.000 101.26039 68 LEU A CA 1
ATOM 1687 C C . LEU B 1 89 ? 134.31964 151.49379 183.56931 1.000 102.45342 68 LEU A C 1
ATOM 1688 O O . LEU B 1 89 ? 133.24994 152.11115 183.62659 1.000 104.08414 68 LEU A O 1
ATOM 1693 N N . GLY B 1 90 ? 134.43643 150.32841 182.92701 1.000 113.43243 69 GLY A N 1
ATOM 1694 C CA . GLY B 1 90 ? 133.26386 149.70225 182.34238 1.000 109.97690 69 GLY A CA 1
ATOM 1695 C C . GLY B 1 90 ? 132.22184 149.34254 183.38230 1.000 113.12440 69 GLY A C 1
ATOM 1696 O O . GLY B 1 90 ? 131.02938 149.59867 183.19243 1.000 114.36597 69 GLY A O 1
ATOM 1697 N N . LEU B 1 91 ? 132.65964 148.76373 184.50601 1.000 112.71770 70 LEU A N 1
ATOM 1698 C CA . LEU B 1 91 ? 131.72386 148.42691 185.57506 1.000 110.44519 70 LEU A CA 1
ATOM 1699 C C . LEU B 1 91 ? 131.06677 149.67495 186.15307 1.000 110.83577 70 LEU A C 1
ATOM 1700 O O . LEU B 1 91 ? 129.85822 149.68348 186.41476 1.000 114.51693 70 LEU A O 1
ATOM 1705 N N . GLY B 1 92 ? 131.84483 150.74065 186.35226 1.000 117.18937 71 GLY A N 1
ATOM 1706 C CA . GLY B 1 92 ? 131.28538 151.96421 186.90178 1.000 119.24462 71 GLY A CA 1
ATOM 1707 C C . GLY B 1 92 ? 130.28954 152.63180 185.97314 1.000 121.94286 71 GLY A C 1
ATOM 1708 O O . GLY B 1 92 ? 129.24307 153.11301 186.41653 1.000 124.06788 71 GLY A O 1
ATOM 1709 N N . VAL B 1 93 ? 130.59964 152.67805 184.67533 1.000 122.13329 72 VAL A N 1
ATOM 1710 C CA . VAL B 1 93 ? 129.68657 153.30181 183.72358 1.000 118.58451 72 VAL A CA 1
ATOM 1711 C C . VAL B 1 93 ? 128.42249 152.46445 183.56646 1.000 121.29972 72 VAL A C 1
ATOM 1712 O O . VAL B 1 93 ? 127.31136 153.00485 183.51043 1.000 123.39417 72 VAL A O 1
ATOM 1716 N N . SER B 1 94 ? 128.56277 151.13528 183.50607 1.000 127.05614 73 SER A N 1
ATOM 1717 C CA . SER B 1 94 ? 127.38840 150.27678 183.38416 1.000 128.64351 73 SER A CA 1
ATOM 1718 C C . SER B 1 94 ? 126.50340 150.36067 184.62269 1.000 132.65930 73 SER A C 1
ATOM 1719 O O . SER B 1 94 ? 125.27242 150.39190 184.50964 1.000 131.78875 73 SER A O 1
ATOM 1722 N N . GLY B 1 95 ? 127.10869 150.38925 185.81205 1.000 134.68954 74 GLY A N 1
ATOM 1723 C CA . GLY B 1 95 ? 126.31984 150.48823 187.02949 1.000 132.06037 74 GLY A CA 1
ATOM 1724 C C . GLY B 1 95 ? 125.60301 151.81826 187.16483 1.000 134.31120 74 GLY A C 1
ATOM 1725 O O . GLY B 1 95 ? 124.42983 151.86512 187.54487 1.000 133.60047 74 GLY A O 1
ATOM 1726 N N . ALA B 1 96 ? 126.29340 152.91594 186.85387 1.000 132.52779 75 ALA A N 1
ATOM 1727 C CA . ALA B 1 96 ? 125.73559 154.25816 186.96072 1.000 132.36793 75 ALA A CA 1
ATOM 1728 C C . ALA B 1 96 ? 125.24373 154.78843 185.61880 1.000 131.05558 75 ALA A C 1
ATOM 1729 O O . ALA B 1 96 ? 125.31282 155.99561 185.36401 1.000 130.56145 75 ALA A O 1
ATOM 1731 N N . GLY B 1 97 ? 124.74764 153.90805 184.75443 1.000 132.73481 76 GLY A N 1
ATOM 1732 C CA . GLY B 1 97 ? 124.31342 154.31322 183.43333 1.000 133.14903 76 GLY A CA 1
ATOM 1733 C C . GLY B 1 97 ? 124.45484 153.20652 182.41048 1.000 135.11123 76 GLY A C 1
ATOM 1734 O O . GLY B 1 97 ? 123.93036 152.10487 182.59844 1.000 133.58052 76 GLY A O 1
ATOM 1735 N N . GLY B 1 98 ? 125.15752 153.49173 181.31816 1.000 144.67262 77 GLY A N 1
ATOM 1736 C CA . GLY B 1 98 ? 125.37883 152.50333 180.28278 1.000 144.25378 77 GLY A CA 1
ATOM 1737 C C . GLY B 1 98 ? 125.07139 153.03472 178.90009 1.000 143.70840 77 GLY A C 1
ATOM 1738 O O . GLY B 1 98 ? 125.27440 154.22037 178.62472 1.000 141.73408 77 GLY A O 1
ATOM 1739 N N . ALA B 1 99 ? 124.57779 152.16509 178.01813 1.000 144.49207 78 ALA A N 1
ATOM 1740 C CA . ALA B 1 99 ? 124.20787 152.58771 176.67403 1.000 144.72150 78 ALA A CA 1
ATOM 1741 C C . ALA B 1 99 ? 122.93540 153.42401 176.64495 1.000 146.61872 78 ALA A C 1
ATOM 1742 O O . ALA B 1 99 ? 122.61607 153.99397 175.59622 1.000 147.40254 78 ALA A O 1
ATOM 1744 N N . LEU B 1 100 ? 122.20741 153.51337 177.75725 1.000 147.90329 79 LEU A N 1
ATOM 1745 C CA . LEU B 1 100 ? 120.94097 154.23437 177.80982 1.000 150.37612 79 LEU A CA 1
ATOM 1746 C C . LEU B 1 100 ? 121.07180 155.63613 178.38940 1.000 149.62870 79 LEU A C 1
ATOM 1747 O O . LEU B 1 100 ? 120.46771 156.57430 177.86035 1.000 149.47377 79 LEU A O 1
ATOM 1752 N N . ALA B 1 101 ? 121.83729 155.79901 179.47239 1.000 148.95995 80 ALA A N 1
ATOM 1753 C CA . ALA B 1 101 ? 122.00111 157.11969 180.07371 1.000 149.63909 80 ALA A CA 1
ATOM 1754 C C . ALA B 1 101 ? 122.72104 158.07226 179.12814 1.000 151.80083 80 ALA A C 1
ATOM 1755 O O . ALA B 1 101 ? 122.35768 159.24964 179.02252 1.000 149.88632 80 ALA A O 1
ATOM 1757 N N . LEU B 1 102 ? 123.74478 157.58327 178.43765 1.000 142.92235 81 LEU A N 1
ATOM 1758 C CA . LEU B 1 102 ? 124.45524 158.34593 177.42341 1.000 140.19897 81 LEU A CA 1
ATOM 1759 C C . LEU B 1 102 ? 124.07874 157.82672 176.04124 1.000 141.23450 81 LEU A C 1
ATOM 1760 O O . LEU B 1 102 ? 123.88409 156.62188 175.85112 1.000 138.89889 81 LEU A O 1
ATOM 1765 N N . GLY B 1 103 ? 123.96893 158.74299 175.08242 1.000 134.29575 82 GLY A N 1
ATOM 1766 C CA . GLY B 1 103 ? 123.46081 158.42188 173.77001 1.000 134.19818 82 GLY A CA 1
ATOM 1767 C C . GLY B 1 103 ? 124.41936 157.60217 172.93118 1.000 136.01150 82 GLY A C 1
ATOM 1768 O O . GLY B 1 103 ? 125.55700 157.32994 173.32848 1.000 138.23207 82 GLY A O 1
ATOM 1769 N N . PRO B 1 104 ? 123.95624 157.16587 171.75435 1.000 140.83840 83 PRO A N 1
ATOM 1770 C CA . PRO B 1 104 ? 124.84781 156.41535 170.85140 1.000 141.07835 83 PRO A CA 1
ATOM 1771 C C . PRO B 1 104 ? 126.06230 157.20945 170.40400 1.000 138.08206 83 PRO A C 1
ATOM 1772 O O . PRO B 1 104 ? 127.14431 156.63352 170.23494 1.000 138.42087 83 PRO A O 1
ATOM 1776 N N . GLU B 1 105 ? 125.91488 158.52203 170.20565 1.000 137.64679 84 GLU A N 1
ATOM 1777 C CA . GLU B 1 105 ? 127.06515 159.34429 169.84327 1.000 139.37771 84 GLU A CA 1
ATOM 1778 C C . GLU B 1 105 ? 128.09043 159.38461 170.97199 1.000 141.37626 84 GLU A C 1
ATOM 1779 O O . GLU B 1 105 ? 129.30078 159.29087 170.72548 1.000 142.45549 84 GLU A O 1
ATOM 1785 N N . ARG B 1 106 ? 127.62414 159.49242 172.21862 1.000 137.34710 85 ARG A N 1
ATOM 1786 C CA . ARG B 1 106 ? 128.53718 159.46285 173.35428 1.000 134.74268 85 ARG A CA 1
ATOM 1787 C C . ARG B 1 106 ? 129.18454 158.09270 173.50114 1.000 133.86121 85 ARG A C 1
ATOM 1788 O O . ARG B 1 106 ? 130.35734 157.99454 173.87253 1.000 135.17160 85 ARG A O 1
ATOM 1796 N N . LEU B 1 107 ? 128.44070 157.02438 173.20223 1.000 124.28536 86 LEU A N 1
ATOM 1797 C CA . LEU B 1 107 ? 129.01913 155.68393 173.24492 1.000 123.74129 86 LEU A CA 1
ATOM 1798 C C . LEU B 1 107 ? 130.11326 155.52010 172.19723 1.000 125.81198 86 LEU A C 1
ATOM 1799 O O . LEU B 1 107 ? 131.16917 154.93767 172.47527 1.000 127.46189 86 LEU A O 1
ATOM 1804 N N . SER B 1 108 ? 129.87562 156.02473 170.98420 1.000 118.05525 87 SER A N 1
ATOM 1805 C CA . SER B 1 108 ? 130.89164 155.95156 169.93930 1.000 116.27460 87 SER A CA 1
ATOM 1806 C C . SER B 1 108 ? 132.12500 156.76274 170.31470 1.000 115.60380 87 SER A C 1
ATOM 1807 O O . SER B 1 108 ? 133.25855 156.30776 170.12023 1.000 116.73791 87 SER A O 1
ATOM 1810 N N . ALA B 1 109 ? 131.92463 157.96401 170.86506 1.000 106.07494 88 ALA A N 1
ATOM 1811 C CA . ALA B 1 109 ? 133.05980 158.76675 171.31009 1.000 104.67259 88 ALA A CA 1
ATOM 1812 C C . ALA B 1 109 ? 133.80676 158.09591 172.45645 1.000 113.38202 88 ALA A C 1
ATOM 1813 O O . ALA B 1 109 ? 135.02937 158.23843 172.57021 1.000 115.13549 88 ALA A O 1
ATOM 1815 N N . PHE B 1 110 ? 133.08980 157.36589 173.31249 1.000 109.81687 89 PHE A N 1
ATOM 1816 C CA . PHE B 1 110 ? 133.71960 156.67521 174.43146 1.000 101.72507 89 PHE A CA 1
ATOM 1817 C C . PHE B 1 110 ? 134.54692 155.48613 173.95900 1.000 101.83881 89 PHE A C 1
ATOM 1818 O O . PHE B 1 110 ? 135.64109 155.23965 174.47842 1.000 107.94365 89 PHE A O 1
ATOM 1826 N N . VAL B 1 111 ? 134.04266 154.73524 172.97316 1.000 90.25984 90 VAL A N 1
ATOM 1827 C CA . VAL B 1 111 ? 134.73476 153.53520 172.50950 1.000 89.82417 90 VAL A CA 1
ATOM 1828 C C . VAL B 1 111 ? 135.70029 153.80857 171.36433 1.000 95.98704 90 VAL A C 1
ATOM 1829 O O . VAL B 1 111 ? 136.37890 152.87738 170.90960 1.000 100.58887 90 VAL A O 1
ATOM 1833 N N . PHE B 1 112 ? 135.77345 155.04647 170.87394 1.000 91.88437 91 PHE A N 1
ATOM 1834 C CA . PHE B 1 112 ? 136.65206 155.34252 169.74394 1.000 87.88707 91 PHE A CA 1
ATOM 1835 C C . PHE B 1 112 ? 138.13935 155.06134 169.96464 1.000 86.57375 91 PHE A C 1
ATOM 1836 O O . PHE B 1 112 ? 138.77546 154.57414 169.01498 1.000 90.59568 91 PHE A O 1
ATOM 1844 N N . PRO B 1 113 ? 138.76808 155.38259 171.11069 1.000 81.60130 92 PRO A N 1
ATOM 1845 C CA . PRO B 1 113 ? 140.21955 155.12199 171.22291 1.000 84.77980 92 PRO A CA 1
ATOM 1846 C C . PRO B 1 113 ? 140.61003 153.66505 171.02559 1.000 91.91487 92 PRO A C 1
ATOM 1847 O O . PRO B 1 113 ? 141.67326 153.38114 170.45494 1.000 98.90105 92 PRO A O 1
ATOM 1851 N N . GLY B 1 114 ? 139.77581 152.72837 171.47565 1.000 84.21578 93 GLY A N 1
ATOM 1852 C CA . GLY B 1 114 ? 140.05766 151.32666 171.21862 1.000 80.33286 93 GLY A CA 1
ATOM 1853 C C . GLY B 1 114 ? 139.99733 150.98187 169.74311 1.000 88.57941 93 GLY A C 1
ATOM 1854 O O . GLY B 1 114 ? 140.82561 150.21853 169.23653 1.000 93.68244 93 GLY A O 1
ATOM 1855 N N . GLU B 1 115 ? 139.01607 151.54325 169.03293 1.000 98.30762 94 GLU A N 1
ATOM 1856 C CA . GLU B 1 115 ? 138.94857 151.36641 167.58677 1.000 96.80797 94 GLU A CA 1
ATOM 1857 C C . GLU B 1 115 ? 140.16990 151.97096 166.90683 1.000 91.16516 94 GLU A C 1
ATOM 1858 O O . GLU B 1 115 ? 140.67858 151.42173 165.92417 1.000 96.13369 94 GLU A O 1
ATOM 1864 N N . LEU B 1 116 ? 140.65363 153.10416 167.42017 1.000 81.96245 95 LEU A N 1
ATOM 1865 C CA . LEU B 1 116 ? 141.85852 153.71995 166.87443 1.000 81.10762 95 LEU A CA 1
ATOM 1866 C C . LEU B 1 116 ? 143.07045 152.81636 167.05744 1.000 88.81354 95 LEU A C 1
ATOM 1867 O O . LEU B 1 116 ? 143.88640 152.66620 166.14009 1.000 99.35023 95 LEU A O 1
ATOM 1872 N N . LEU B 1 117 ? 143.20449 152.20691 168.23872 1.000 81.02415 96 LEU A N 1
ATOM 1873 C CA . LEU B 1 117 ? 144.29839 151.26354 168.46021 1.000 80.31132 96 LEU A CA 1
ATOM 1874 C C . LEU B 1 117 ? 144.18423 150.06103 167.53118 1.000 80.99983 96 LEU A C 1
ATOM 1875 O O . LEU B 1 117 ? 145.18827 149.59515 166.97545 1.000 88.12392 96 LEU A O 1
ATOM 1880 N N . LEU B 1 118 ? 142.96594 149.54556 167.35177 1.000 83.81692 97 LEU A N 1
ATOM 1881 C CA . LEU B 1 118 ? 142.77093 148.39812 166.47148 1.000 82.41770 97 LEU A CA 1
ATOM 1882 C C . LEU B 1 118 ? 143.12217 148.74366 165.02848 1.000 80.47485 97 LEU A C 1
ATOM 1883 O O . LEU B 1 118 ? 143.74692 147.94231 164.32559 1.000 89.66839 97 LEU A O 1
ATOM 1888 N N . ARG B 1 119 ? 142.73720 149.93893 164.57431 1.000 83.05772 98 ARG A N 1
ATOM 1889 C CA . ARG B 1 119 ? 143.09018 150.38378 163.22876 1.000 79.34156 98 ARG A CA 1
ATOM 1890 C C . ARG B 1 119 ? 144.59585 150.55992 163.07766 1.000 80.67038 98 ARG A C 1
ATOM 1891 O O . ARG B 1 119 ? 145.16588 150.20929 162.03692 1.000 88.27562 98 ARG A O 1
ATOM 1899 N N . LEU B 1 120 ? 145.25304 151.11171 164.10181 1.000 77.34306 99 LEU A N 1
ATOM 1900 C CA . LEU B 1 120 ? 146.70249 151.27441 164.05643 1.000 72.45341 99 LEU A CA 1
ATOM 1901 C C . LEU B 1 120 ? 147.40515 149.92752 163.96479 1.000 79.28504 99 LEU A C 1
ATOM 1902 O O . LEU B 1 120 ? 148.38210 149.77671 163.22247 1.000 86.89212 99 LEU A O 1
ATOM 1907 N N . LEU B 1 121 ? 146.92310 148.93650 164.71534 1.000 82.69949 100 LEU A N 1
ATOM 1908 C CA . LEU B 1 121 ? 147.52543 147.60927 164.65214 1.000 76.82824 100 LEU A CA 1
ATOM 1909 C C . LEU B 1 121 ? 147.22988 146.92770 163.32066 1.000 82.57430 100 LEU A C 1
ATOM 1910 O O . LEU B 1 121 ? 148.07336 146.19342 162.79415 1.000 90.13974 100 LEU A O 1
ATOM 1915 N N . ARG B 1 122 ? 146.04004 147.15991 162.75886 1.000 91.82541 101 ARG A N 1
ATOM 1916 C CA . ARG B 1 122 ? 145.67783 146.52380 161.49643 1.000 82.51799 101 ARG A CA 1
ATOM 1917 C C . ARG B 1 122 ? 146.40698 147.14664 160.31302 1.000 87.19744 101 ARG A C 1
ATOM 1918 O O . ARG B 1 122 ? 146.60039 146.48157 159.28928 1.000 94.01657 101 ARG A O 1
ATOM 1924 N N . MET B 1 123 ? 146.80661 148.41552 160.42577 1.000 80.54475 102 MET A N 1
ATOM 1925 C CA . MET B 1 123 ? 147.54698 149.05854 159.34444 1.000 79.20193 102 MET A CA 1
ATOM 1926 C C . MET B 1 123 ? 148.92328 148.43103 159.15524 1.000 84.18590 102 MET A C 1
ATOM 1927 O O . MET B 1 123 ? 149.45107 148.41315 158.03724 1.000 88.83994 102 MET A O 1
ATOM 1932 N N . ILE B 1 124 ? 149.50288 147.89197 160.22659 1.000 86.17957 103 ILE A N 1
ATOM 1933 C CA . ILE B 1 124 ? 150.87745 147.40699 160.19893 1.000 81.96078 103 ILE A CA 1
ATOM 1934 C C . ILE B 1 124 ? 150.99200 145.96213 159.71495 1.000 83.53590 103 ILE A C 1
ATOM 1935 O O . ILE B 1 124 ? 152.07417 145.55348 159.26829 1.000 92.59169 103 ILE A O 1
ATOM 1940 N N . ILE B 1 125 ? 149.89517 145.19880 159.73604 1.000 83.23479 104 ILE A N 1
ATOM 1941 C CA . ILE B 1 125 ? 149.97251 143.74680 159.56912 1.000 85.99786 104 ILE A CA 1
ATOM 1942 C C . ILE B 1 125 ? 150.55740 143.37667 158.20970 1.000 90.60476 104 ILE A C 1
ATOM 1943 O O . ILE B 1 125 ? 151.48073 142.56082 158.11844 1.000 92.37461 104 ILE A O 1
ATOM 1948 N N . LEU B 1 126 ? 150.04007 143.97791 157.13519 1.000 83.78870 105 LEU A N 1
ATOM 1949 C CA . LEU B 1 126 ? 150.41156 143.53641 155.78998 1.000 85.79287 105 LEU A CA 1
ATOM 1950 C C . LEU B 1 126 ? 151.89249 143.73566 155.47209 1.000 87.19916 105 LEU A C 1
ATOM 1951 O O . LEU B 1 126 ? 152.56549 142.74618 155.12262 1.000 93.95701 105 LEU A O 1
ATOM 1956 N N . PRO B 1 127 ? 152.46488 144.95203 155.55338 1.000 76.29324 106 PRO A N 1
ATOM 1957 C CA . PRO B 1 127 ? 153.89256 145.08041 155.21235 1.000 81.52217 106 PRO A CA 1
ATOM 1958 C C . PRO B 1 127 ? 154.79671 144.30608 156.14960 1.000 79.98863 106 PRO A C 1
ATOM 1959 O O . PRO B 1 127 ? 155.79688 143.72875 155.70474 1.000 88.29369 106 PRO A O 1
ATOM 1963 N N . LEU B 1 128 ? 154.44880 144.25668 157.43758 1.000 73.41782 107 LEU A N 1
ATOM 1964 C CA . LEU B 1 128 ? 155.25582 143.51958 158.40202 1.000 71.73897 107 LEU A CA 1
ATOM 1965 C C . LEU B 1 128 ? 155.30627 142.03937 158.05938 1.000 78.85098 107 LEU A C 1
ATOM 1966 O O . LEU B 1 128 ? 156.38841 141.44924 157.97768 1.000 87.91549 107 LEU A O 1
ATOM 1971 N N . VAL B 1 129 ? 154.14020 141.42524 157.84570 1.000 74.19192 108 VAL A N 1
ATOM 1972 C CA . VAL B 1 129 ? 154.09311 140.00111 157.52533 1.000 82.50272 108 VAL A CA 1
ATOM 1973 C C . VAL B 1 129 ? 154.83313 139.72053 156.22409 1.000 84.52822 108 VAL A C 1
ATOM 1974 O O . VAL B 1 129 ? 155.65933 138.80033 156.15115 1.000 90.45183 108 VAL A O 1
ATOM 1978 N N . VAL B 1 130 ? 154.58278 140.53269 155.18967 1.000 75.72239 109 VAL A N 1
ATOM 1979 C CA . VAL B 1 130 ? 155.19222 140.26816 153.88663 1.000 76.73228 109 VAL A CA 1
ATOM 1980 C C . VAL B 1 130 ? 156.71233 140.36662 153.97198 1.000 83.26294 109 VAL A C 1
ATOM 1981 O O . VAL B 1 130 ? 157.43383 139.44054 153.57621 1.000 94.68503 109 VAL A O 1
ATOM 1985 N N . CYS B 1 131 ? 157.22158 141.47335 154.52399 1.000 74.98394 110 CYS A N 1
ATOM 1986 C CA . CYS B 1 131 ? 158.66534 141.67644 154.57449 1.000 70.24336 110 CYS A CA 1
ATOM 1987 C C . CYS B 1 131 ? 159.34215 140.67136 155.49794 1.000 74.79860 110 CYS A C 1
ATOM 1988 O O . CYS B 1 131 ? 160.40516 140.13275 155.16063 1.000 80.51796 110 CYS A O 1
ATOM 1991 N N . SER B 1 132 ? 158.74497 140.40231 156.66454 1.000 77.67754 111 SER A N 1
ATOM 1992 C CA . SER B 1 132 ? 159.34600 139.46767 157.60624 1.000 78.86185 111 SER A CA 1
ATOM 1993 C C . SER B 1 132 ? 159.41997 138.06554 157.02353 1.000 79.46490 111 SER A C 1
ATOM 1994 O O . SER B 1 132 ? 160.44732 137.39084 157.15252 1.000 87.58982 111 SER A O 1
ATOM 1997 N N . LEU B 1 133 ? 158.35115 137.60964 156.36300 1.000 72.99273 112 LEU A N 1
ATOM 1998 C CA . LEU B 1 133 ? 158.38312 136.26479 155.80254 1.000 73.34833 112 LEU A CA 1
ATOM 1999 C C . LEU B 1 133 ? 159.31969 136.17950 154.60631 1.000 71.14633 112 LEU A C 1
ATOM 2000 O O . LEU B 1 133 ? 159.99230 135.15956 154.42095 1.000 78.51096 112 LEU A O 1
ATOM 2005 N N . ILE B 1 134 ? 159.39583 137.23774 153.79250 1.000 65.37153 113 ILE A N 1
ATOM 2006 C CA . ILE B 1 134 ? 160.33702 137.23071 152.67446 1.000 64.87594 113 ILE A CA 1
ATOM 2007 C C . ILE B 1 134 ? 161.76780 137.12730 153.19067 1.000 72.71510 113 ILE A C 1
ATOM 2008 O O . ILE B 1 134 ? 162.55940 136.29971 152.71938 1.000 87.13394 113 ILE A O 1
ATOM 2013 N N . GLY B 1 135 ? 162.10710 137.93907 154.19633 1.000 82.34130 114 GLY A N 1
ATOM 2014 C CA . GLY B 1 135 ? 163.44570 137.87981 154.76292 1.000 80.54282 114 GLY A CA 1
ATOM 2015 C C . GLY B 1 135 ? 163.75257 136.54875 155.42396 1.000 83.78056 114 GLY A C 1
ATOM 2016 O O . GLY B 1 135 ? 164.84598 136.00121 155.25892 1.000 89.48744 114 GLY A O 1
ATOM 2017 N N . GLY B 1 136 ? 162.79231 136.00776 156.17745 1.000 84.78441 115 GLY A N 1
ATOM 2018 C CA . GLY B 1 136 ? 163.01584 134.73706 156.84627 1.000 80.34204 115 GLY A CA 1
ATOM 2019 C C . GLY B 1 136 ? 163.17385 133.57892 155.88062 1.000 88.00847 115 GLY A C 1
ATOM 2020 O O . GLY B 1 136 ? 164.01122 132.69707 156.08978 1.000 95.30722 115 GLY A O 1
ATOM 2021 N N . ALA B 1 137 ? 162.37247 133.55962 154.81240 1.000 79.61474 116 ALA A N 1
ATOM 2022 C CA . ALA B 1 137 ? 162.50236 132.50489 153.81616 1.000 74.02434 116 ALA A CA 1
ATOM 2023 C C . ALA B 1 137 ? 163.78559 132.64941 153.01175 1.000 76.83069 116 ALA A C 1
ATOM 2024 O O . ALA B 1 137 ? 164.38029 131.64191 152.61312 1.000 80.28808 116 ALA A O 1
ATOM 2026 N N . ALA B 1 138 ? 164.23035 133.88181 152.76365 1.000 78.92016 117 ALA A N 1
ATOM 2027 C CA . ALA B 1 138 ? 165.44907 134.09048 151.99672 1.000 78.01064 117 ALA A CA 1
ATOM 2028 C C . ALA B 1 138 ? 166.71544 133.98303 152.83523 1.000 78.05502 117 ALA A C 1
ATOM 2029 O O . ALA B 1 138 ? 167.81010 133.93309 152.26466 1.000 81.06375 117 ALA A O 1
ATOM 2031 N N . SER B 1 139 ? 166.60096 133.94777 154.16027 1.000 93.51967 118 SER A N 1
ATOM 2032 C CA . SER B 1 139 ? 167.76595 133.89305 155.03309 1.000 90.62840 118 SER A CA 1
ATOM 2033 C C . SER B 1 139 ? 168.16542 132.47610 155.42710 1.000 94.05888 118 SER A C 1
ATOM 2034 O O . SER B 1 139 ? 169.14074 132.31092 156.16665 1.000 101.68529 118 SER A O 1
ATOM 2037 N N . LEU B 1 140 ? 167.44932 131.45486 154.96130 1.000 99.96666 119 LEU A N 1
ATOM 2038 C CA . LEU B 1 140 ? 167.73021 130.08250 155.35638 1.000 101.44568 119 LEU A CA 1
ATOM 2039 C C . LEU B 1 140 ? 167.69010 129.17598 154.13504 1.000 101.42530 119 LEU A C 1
ATOM 2040 O O . LEU B 1 140 ? 166.94006 129.42084 153.18704 1.000 103.73349 119 LEU A O 1
ATOM 2045 N N . ASP B 1 141 ? 168.49807 128.11646 154.17961 1.000 111.30089 120 ASP A N 1
ATOM 2046 C CA . ASP B 1 141 ? 168.58100 127.17319 153.07502 1.000 115.61516 120 ASP A CA 1
ATOM 2047 C C . ASP B 1 141 ? 167.23422 126.48196 152.86141 1.000 119.51957 120 ASP A C 1
ATOM 2048 O O . ASP B 1 141 ? 166.48151 126.26844 153.81659 1.000 123.10324 120 ASP A O 1
ATOM 2053 N N . PRO B 1 142 ? 166.89640 126.14483 151.60986 1.000 120.43928 121 PRO A N 1
ATOM 2054 C CA . PRO B 1 142 ? 165.59063 125.50937 151.35094 1.000 119.65541 121 PRO A CA 1
ATOM 2055 C C . PRO B 1 142 ? 165.38038 124.20324 152.09858 1.000 120.49275 121 PRO A C 1
ATOM 2056 O O . PRO B 1 142 ? 164.27004 123.94812 152.57913 1.000 122.29074 121 PRO A O 1
ATOM 2060 N N . GLY B 1 143 ? 166.41466 123.36860 152.21768 1.000 118.67625 122 GLY A N 1
ATOM 2061 C CA . GLY B 1 143 ? 166.27512 122.14613 152.99350 1.000 116.31007 122 GLY A CA 1
ATOM 2062 C C . GLY B 1 143 ? 166.08879 122.41150 154.47542 1.000 115.59143 122 GLY A C 1
ATOM 2063 O O . GLY B 1 143 ? 165.22902 121.80378 155.12311 1.000 119.21266 122 GLY A O 1
ATOM 2064 N N . ALA B 1 144 ? 166.88908 123.32512 155.03153 1.000 105.68727 123 ALA A N 1
ATOM 2065 C CA . ALA B 1 144 ? 166.74330 123.68435 156.43770 1.000 105.54285 123 ALA A CA 1
ATOM 2066 C C . ALA B 1 144 ? 165.39727 124.34537 156.69706 1.000 107.43607 123 ALA A C 1
ATOM 2067 O O . ALA B 1 144 ? 164.75298 124.07882 157.71838 1.000 112.62025 123 ALA A O 1
ATOM 2069 N N . LEU B 1 145 ? 164.95712 125.21184 155.78055 1.000 106.88023 124 LEU A N 1
ATOM 2070 C CA . LEU B 1 145 ? 163.64650 125.83730 155.91945 1.000 107.18882 124 LEU A CA 1
ATOM 2071 C C . LEU B 1 145 ? 162.53299 124.80091 155.86247 1.000 109.43374 124 LEU A C 1
ATOM 2072 O O . LEU B 1 145 ? 161.56199 124.88406 156.62095 1.000 112.45367 124 LEU A O 1
ATOM 2077 N N . GLY B 1 146 ? 162.65674 123.81556 154.97085 1.000 108.48320 125 GLY A N 1
ATOM 2078 C CA . GLY B 1 146 ? 161.65467 122.76484 154.89997 1.000 106.76904 125 GLY A CA 1
ATOM 2079 C C . GLY B 1 146 ? 161.59801 121.92252 156.15960 1.000 110.32243 125 GLY A C 1
ATOM 2080 O O . GLY B 1 146 ? 160.51456 121.59426 156.64849 1.000 112.94463 125 GLY A O 1
ATOM 2081 N N . ARG B 1 147 ? 162.76411 121.56491 156.70539 1.000 109.74594 126 ARG A N 1
ATOM 2082 C CA . ARG B 1 147 ? 162.79086 120.79878 157.94968 1.000 108.17703 126 ARG A CA 1
ATOM 2083 C C . ARG B 1 147 ? 162.20492 121.60030 159.10795 1.000 113.39631 126 ARG A C 1
ATOM 2084 O O . ARG B 1 147 ? 161.42900 121.06837 159.91567 1.000 116.73762 126 ARG A O 1
ATOM 2092 N N . LEU B 1 148 ? 162.56194 122.88483 159.20078 1.000 107.10321 127 LEU A N 1
ATOM 2093 C CA . LEU B 1 148 ? 162.02963 123.73567 160.25928 1.000 102.63892 127 LEU A CA 1
ATOM 2094 C C . LEU B 1 148 ? 160.51976 123.89150 160.13052 1.000 107.29495 127 LEU A C 1
ATOM 2095 O O . LEU B 1 148 ? 159.79695 123.85319 161.13290 1.000 112.91868 127 LEU A O 1
ATOM 2100 N N . GLY B 1 149 ? 160.02462 124.05868 158.90282 1.000 105.83932 128 GLY A N 1
ATOM 2101 C CA . GLY B 1 149 ? 158.58954 124.14168 158.69769 1.000 103.06106 128 GLY A CA 1
ATOM 2102 C C . GLY B 1 149 ? 157.87472 122.84947 159.03910 1.000 102.33930 128 GLY A C 1
ATOM 2103 O O . GLY B 1 149 ? 156.77645 122.87028 159.59730 1.000 104.63082 128 GLY A O 1
ATOM 2104 N N . ALA B 1 150 ? 158.48253 121.70783 158.70656 1.000 99.89212 129 ALA A N 1
ATOM 2105 C CA . ALA B 1 150 ? 157.88434 120.42625 159.06446 1.000 99.02909 129 ALA A CA 1
ATOM 2106 C C . ALA B 1 150 ? 157.78149 120.27206 160.57606 1.000 99.61931 129 ALA A C 1
ATOM 2107 O O . ALA B 1 150 ? 156.74079 119.84856 161.09527 1.000 104.90407 129 ALA A O 1
ATOM 2109 N N . TRP B 1 151 ? 158.84549 120.63167 161.30032 1.000 99.10269 130 TRP A N 1
ATOM 2110 C CA . TRP B 1 151 ? 158.79776 120.56854 162.75961 1.000 100.11981 130 TRP A CA 1
ATOM 2111 C C . TRP B 1 151 ? 157.75748 121.53249 163.32409 1.000 103.34580 130 TRP A C 1
ATOM 2112 O O . TRP B 1 151 ? 157.03285 121.19456 164.27084 1.000 106.05154 130 TRP A O 1
ATOM 2123 N N . ALA B 1 152 ? 157.66584 122.73675 162.75054 1.000 99.48833 131 ALA A N 1
ATOM 2124 C CA . ALA B 1 152 ? 156.69993 123.72105 163.22903 1.000 95.97420 131 ALA A CA 1
ATOM 2125 C C . ALA B 1 152 ? 155.26686 123.24808 163.01796 1.000 96.19876 131 ALA A C 1
ATOM 2126 O O . ALA B 1 152 ? 154.42559 123.38281 163.91332 1.000 103.78231 131 ALA A O 1
ATOM 2128 N N . LEU B 1 153 ? 154.96713 122.69416 161.83974 1.000 95.65766 132 LEU A N 1
ATOM 2129 C CA . LEU B 1 153 ? 153.63074 122.15673 161.59795 1.000 97.51052 132 LEU A CA 1
ATOM 2130 C C . LEU B 1 153 ? 153.33684 120.95758 162.49038 1.000 97.80803 132 LEU A C 1
ATOM 2131 O O . LEU B 1 153 ? 152.20503 120.79848 162.96149 1.000 102.38785 132 LEU A O 1
ATOM 2136 N N . LEU B 1 154 ? 154.33211 120.10118 162.73800 1.000 98.75019 133 LEU A N 1
ATOM 2137 C CA . LEU B 1 154 ? 154.10713 118.98772 163.65411 1.000 93.64973 133 LEU A CA 1
ATOM 2138 C C . LEU B 1 154 ? 153.73534 119.49299 165.04193 1.000 99.21545 133 LEU A C 1
ATOM 2139 O O . LEU B 1 154 ? 152.77172 119.00892 165.64954 1.000 109.36275 133 LEU A O 1
ATOM 2144 N N . PHE B 1 155 ? 154.46350 120.49763 165.53845 1.000 99.55898 134 PHE A N 1
ATOM 2145 C CA . PHE B 1 155 ? 154.13718 121.08277 166.83631 1.000 94.82656 134 PHE A CA 1
ATOM 2146 C C . PHE B 1 155 ? 152.74889 121.71417 166.82873 1.000 93.84529 134 PHE A C 1
ATOM 2147 O O . PHE B 1 155 ? 151.98522 121.56385 167.79156 1.000 100.10262 134 PHE A O 1
ATOM 2155 N N . PHE B 1 156 ? 152.40603 122.42357 165.74945 1.000 83.67989 135 PHE A N 1
ATOM 2156 C CA . PHE B 1 156 ? 151.11988 123.11232 165.68158 1.000 85.97552 135 PHE A CA 1
ATOM 2157 C C . PHE B 1 156 ? 149.95845 122.12611 165.71460 1.000 95.05386 135 PHE A C 1
ATOM 2158 O O . PHE B 1 156 ? 149.00320 122.30213 166.47997 1.000 105.04633 135 PHE A O 1
ATOM 2166 N N . LEU B 1 157 ? 150.02509 121.07299 164.89517 1.000 100.54426 136 LEU A N 1
ATOM 2167 C CA . LEU B 1 157 ? 148.95724 120.07555 164.90758 1.000 95.55989 136 LEU A CA 1
ATOM 2168 C C . LEU B 1 157 ? 148.92188 119.28723 166.21288 1.000 92.32177 136 LEU A C 1
ATOM 2169 O O . LEU B 1 157 ? 147.83753 118.93473 166.68672 1.000 100.06080 136 LEU A O 1
ATOM 2174 N N . VAL B 1 158 ? 150.07846 119.00104 166.81916 1.000 85.50332 137 VAL A N 1
ATOM 2175 C CA . VAL B 1 158 ? 150.06137 118.30341 168.10455 1.000 85.99237 137 VAL A CA 1
ATOM 2176 C C . VAL B 1 158 ? 149.35751 119.14951 169.16052 1.000 97.34714 137 VAL A C 1
ATOM 2177 O O . VAL B 1 158 ? 148.50174 118.65400 169.90914 1.000 103.15933 137 VAL A O 1
ATOM 2181 N N . THR B 1 159 ? 149.67833 120.44563 169.21317 1.000 102.13900 138 THR A N 1
ATOM 2182 C CA . THR B 1 159 ? 149.02115 121.33248 170.16815 1.000 95.59772 138 THR A CA 1
ATOM 2183 C C . THR B 1 159 ? 147.53153 121.46256 169.87198 1.000 94.95968 138 THR A C 1
ATOM 2184 O O . THR B 1 159 ? 146.71205 121.52318 170.79653 1.000 96.99341 138 THR A O 1
ATOM 2188 N N . THR B 1 160 ? 147.16180 121.51561 168.58853 1.000 98.21423 139 THR A N 1
ATOM 2189 C CA . THR B 1 160 ? 145.75096 121.62760 168.22935 1.000 95.19571 139 THR A CA 1
ATOM 2190 C C . THR B 1 160 ? 144.96688 120.38865 168.64951 1.000 99.65592 139 THR A C 1
ATOM 2191 O O . THR B 1 160 ? 143.86417 120.50620 169.19818 1.000 104.48205 139 THR A O 1
ATOM 2195 N N . LEU B 1 161 ? 145.51907 119.19393 168.40776 1.000 99.50356 140 LEU A N 1
ATOM 2196 C CA . LEU B 1 161 ? 144.86414 117.97247 168.87170 1.000 91.48654 140 LEU A CA 1
ATOM 2197 C C . LEU B 1 161 ? 144.75265 117.93918 170.38884 1.000 91.93387 140 LEU A C 1
ATOM 2198 O O . LEU B 1 161 ? 143.71736 117.53138 170.92697 1.000 98.08030 140 LEU A O 1
ATOM 2203 N N . LEU B 1 162 ? 145.80734 118.35287 171.09849 1.000 91.04217 141 LEU A N 1
ATOM 2204 C CA . LEU B 1 162 ? 145.74564 118.34338 172.55799 1.000 93.54590 141 LEU A CA 1
ATOM 2205 C C . LEU B 1 162 ? 144.67113 119.29411 173.07577 1.000 105.02806 141 LEU A C 1
ATOM 2206 O O . LEU B 1 162 ? 143.89308 118.93606 173.96990 1.000 103.86875 141 LEU A O 1
ATOM 2211 N N . ALA B 1 163 ? 144.59759 120.50172 172.50843 1.000 111.84948 142 ALA A N 1
ATOM 2212 C CA . ALA B 1 163 ? 143.58610 121.46454 172.93403 1.000 101.66955 142 ALA A CA 1
ATOM 2213 C C . ALA B 1 163 ? 142.17933 120.97242 172.61593 1.000 105.09291 142 ALA A C 1
ATOM 2214 O O . ALA B 1 163 ? 141.26655 121.10417 173.44134 1.000 110.11881 142 ALA A O 1
ATOM 2216 N N . SER B 1 164 ? 141.98537 120.39835 171.42450 1.000 98.77513 143 SER A N 1
ATOM 2217 C CA . SER B 1 164 ? 140.66938 119.89258 171.04729 1.000 89.38802 143 SER A CA 1
ATOM 2218 C C . SER B 1 164 ? 140.23790 118.73955 171.94554 1.000 89.91591 143 SER A C 1
ATOM 2219 O O . SER B 1 164 ? 139.07747 118.67537 172.37345 1.000 98.68390 143 SER A O 1
ATOM 2222 N N . ALA B 1 165 ? 141.15953 117.81887 172.24278 1.000 86.18881 144 ALA A N 1
ATOM 2223 C CA . ALA B 1 165 ? 140.83725 116.69892 173.11859 1.000 86.45455 144 ALA A CA 1
ATOM 2224 C C . ALA B 1 165 ? 140.51466 117.17540 174.52717 1.000 95.29653 144 ALA A C 1
ATOM 2225 O O . ALA B 1 165 ? 139.57961 116.67033 175.15891 1.000 104.34532 144 ALA A O 1
ATOM 2227 N N . LEU B 1 166 ? 141.27515 118.15030 175.03626 1.000 96.84088 145 LEU A N 1
ATOM 2228 C CA . LEU B 1 166 ? 140.98782 118.69340 176.36028 1.000 99.69549 145 LEU A CA 1
ATOM 2229 C C . LEU B 1 166 ? 139.62051 119.36426 176.39771 1.000 94.65878 145 LEU A C 1
ATOM 2230 O O . LEU B 1 166 ? 138.86094 119.19140 177.36024 1.000 92.86357 145 LEU A O 1
ATOM 2235 N N . GLY B 1 167 ? 139.28673 120.12696 175.35363 1.000 97.24960 146 GLY A N 1
ATOM 2236 C CA . GLY B 1 167 ? 137.98257 120.76651 175.30530 1.000 97.99323 146 GLY A CA 1
ATOM 2237 C C . GLY B 1 167 ? 136.84162 119.76899 175.25746 1.000 103.11070 146 GLY A C 1
ATOM 2238 O O . GLY B 1 167 ? 135.84439 119.91861 175.96930 1.000 108.44237 146 GLY A O 1
ATOM 2239 N N . VAL B 1 168 ? 136.97675 118.73189 174.42565 1.000 102.89326 147 VAL A N 1
ATOM 2240 C CA . VAL B 1 168 ? 135.93889 117.70655 174.33774 1.000 100.76657 147 VAL A CA 1
ATOM 2241 C C . VAL B 1 168 ? 135.79407 116.97491 175.66679 1.000 100.13742 147 VAL A C 1
ATOM 2242 O O . VAL B 1 168 ? 134.67545 116.71739 176.13117 1.000 104.94539 147 VAL A O 1
ATOM 2246 N N . GLY B 1 169 ? 136.91800 116.64077 176.30619 1.000 96.12562 148 GLY A N 1
ATOM 2247 C CA . GLY B 1 169 ? 136.85317 115.95859 177.58763 1.000 97.23711 148 GLY A CA 1
ATOM 2248 C C . GLY B 1 169 ? 136.18689 116.79045 178.66614 1.000 101.07502 148 GLY A C 1
ATOM 2249 O O . GLY B 1 169 ? 135.35993 116.28483 179.42813 1.000 109.92787 148 GLY A O 1
ATOM 2250 N N . LEU B 1 170 ? 136.52589 118.08070 178.73942 1.000 105.15796 149 LEU A N 1
ATOM 2251 C CA . LEU B 1 170 ? 135.90102 118.94269 179.73866 1.000 106.62083 149 LEU A CA 1
ATOM 2252 C C . LEU B 1 170 ? 134.41551 119.13825 179.45703 1.000 109.32781 149 LEU A C 1
ATOM 2253 O O . LEU B 1 170 ? 133.59854 119.14663 180.38758 1.000 111.38644 149 LEU A O 1
ATOM 2258 N N . ALA B 1 171 ? 134.04414 119.29238 178.18171 1.000 108.36655 150 ALA A N 1
ATOM 2259 C CA . A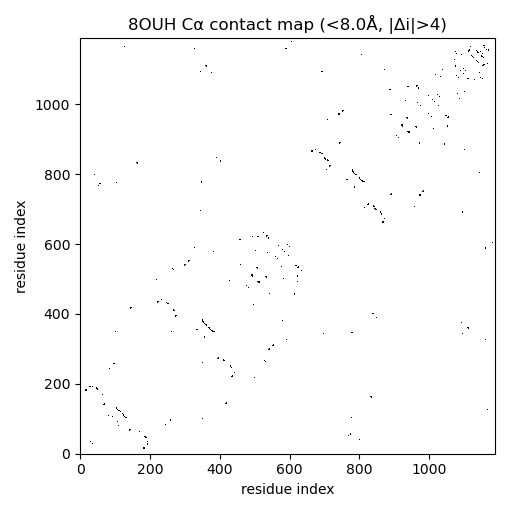LA B 1 171 ? 132.63622 119.45928 177.83978 1.000 106.98148 150 ALA A CA 1
ATOM 2260 C C . ALA B 1 171 ? 131.83251 118.19957 178.13208 1.000 105.20249 150 ALA A C 1
ATOM 2261 O O . ALA B 1 171 ? 130.65807 118.28883 178.50525 1.000 104.97714 150 ALA A O 1
ATOM 2263 N N . LEU B 1 172 ? 132.43800 117.02304 177.96828 1.000 101.17326 151 LEU A N 1
ATOM 2264 C CA . LEU B 1 172 ? 131.74656 115.78942 178.32017 1.000 98.42592 151 LEU A CA 1
ATOM 2265 C C . LEU B 1 172 ? 131.69124 115.57726 179.82739 1.000 98.15157 151 LEU A C 1
ATOM 2266 O O . LEU B 1 172 ? 130.72861 114.98733 180.33002 1.000 102.38262 151 LEU A O 1
ATOM 2271 N N . ALA B 1 173 ? 132.70466 116.04395 180.55965 1.000 103.09591 152 ALA A N 1
ATOM 2272 C CA . ALA B 1 173 ? 132.73596 115.83632 182.00253 1.000 106.21504 152 ALA A CA 1
ATOM 2273 C C . ALA B 1 173 ? 131.78439 116.77120 182.74076 1.000 111.99348 152 ALA A C 1
ATOM 2274 O O . ALA B 1 173 ? 131.13291 116.35566 183.70538 1.000 112.68609 152 ALA A O 1
ATOM 2276 N N . LEU B 1 174 ? 131.68614 118.03140 182.31252 1.000 117.05200 153 LEU A N 1
ATOM 2277 C CA . LEU B 1 174 ? 130.90867 119.01288 183.06001 1.000 112.29836 153 LEU A CA 1
ATOM 2278 C C . LEU B 1 174 ? 129.47280 119.16485 182.57481 1.000 111.58120 153 LEU A C 1
ATOM 2279 O O . LEU B 1 174 ? 128.64737 119.71006 183.31635 1.000 118.41321 153 LEU A O 1
ATOM 2284 N N . GLN B 1 175 ? 129.16058 118.70448 181.35893 1.000 120.71614 154 GLN A N 1
ATOM 2285 C CA . GLN B 1 175 ? 127.81442 118.69959 180.78904 1.000 123.43704 154 GLN A CA 1
ATOM 2286 C C . GLN B 1 175 ? 127.19765 120.09588 180.75871 1.000 125.47264 154 GLN A C 1
ATOM 2287 O O . GLN B 1 175 ? 126.25060 120.36290 181.50970 1.000 123.21509 154 GLN A O 1
ATOM 2293 N N . PRO B 1 176 ? 127.70445 121.01466 179.92879 1.000 132.05620 155 PRO A N 1
ATOM 2294 C CA . PRO B 1 176 ? 127.09520 122.35554 179.87001 1.000 130.26449 155 PRO A CA 1
ATOM 2295 C C . PRO B 1 176 ? 125.65482 122.35668 179.38665 1.000 132.26285 155 PRO A C 1
ATOM 2296 O O . PRO B 1 176 ? 124.85799 123.18325 179.84796 1.000 134.73075 155 PRO A O 1
ATOM 2300 N N . GLY B 1 177 ? 125.29468 121.45902 178.47330 1.000 138.11235 156 GLY A N 1
ATOM 2301 C CA . GLY B 1 177 ? 123.96396 121.45842 177.89805 1.000 136.86978 156 GLY A CA 1
ATOM 2302 C C . GLY B 1 177 ? 123.02137 120.44401 178.51063 1.000 140.17308 156 GLY A C 1
ATOM 2303 O O . GLY B 1 177 ? 122.00587 120.09081 177.90360 1.000 140.95903 156 GLY A O 1
ATOM 2304 N N . ALA B 1 178 ? 123.35027 119.96070 179.71054 1.000 151.78569 157 ALA A N 1
ATOM 2305 C CA . ALA B 1 178 ? 122.51349 118.95705 180.36132 1.000 152.77495 157 ALA A CA 1
ATOM 2306 C C . ALA B 1 178 ? 121.15654 119.53259 180.74982 1.000 155.41413 157 ALA A C 1
ATOM 2307 O O . ALA B 1 178 ? 120.11321 118.92948 180.47238 1.000 154.01234 157 ALA A O 1
ATOM 2309 N N . ALA B 1 179 ? 121.15028 120.69977 181.39727 1.000 170.94345 158 ALA A N 1
ATOM 2310 C CA . ALA B 1 179 ? 119.89041 121.30857 181.81294 1.000 170.10410 158 ALA A CA 1
ATOM 2311 C C . ALA B 1 179 ? 119.10667 121.82741 180.61347 1.000 171.13745 158 ALA A C 1
ATOM 2312 O O . ALA B 1 179 ? 117.89554 121.59997 180.50601 1.000 170.26626 158 ALA A O 1
ATOM 2314 N N . SER B 1 180 ? 119.78115 122.54383 179.71284 1.000 176.18094 159 SER A N 1
ATOM 2315 C CA . SER B 1 180 ? 119.23186 123.08982 178.47251 1.000 176.39273 159 SER A CA 1
ATOM 2316 C C . SER B 1 180 ? 118.10986 124.09899 178.69939 1.000 178.23618 159 SER A C 1
ATOM 2317 O O . SER B 1 180 ? 117.45926 124.51291 177.73044 1.000 177.97804 159 SER A O 1
ATOM 2320 N N . ALA B 1 181 ? 117.87747 124.51192 179.95012 1.000 176.97809 160 ALA A N 1
ATOM 2321 C CA . ALA B 1 181 ? 116.84246 125.47549 180.31707 1.000 175.10766 160 ALA A CA 1
ATOM 2322 C C . ALA B 1 181 ? 115.47362 125.07479 179.77908 1.000 176.40264 160 ALA A C 1
ATOM 2323 O O . ALA B 1 181 ? 114.85324 124.12941 180.27619 1.000 174.75558 160 ALA A O 1
ATOM 2325 N N . ALA B 1 182 ? 114.99981 125.79111 178.76369 1.000 185.91926 161 ALA A N 1
ATOM 2326 C CA . ALA B 1 182 ? 113.72592 125.52520 178.10326 1.000 186.05382 161 ALA A CA 1
ATOM 2327 C C . ALA B 1 182 ? 113.90394 125.56706 176.59212 1.000 187.25417 161 ALA A C 1
ATOM 2328 O O . ALA B 1 182 ? 113.15966 126.23628 175.87120 1.000 187.20389 161 ALA A O 1
ATOM 2330 N N . ILE B 1 183 ? 114.93179 124.86195 176.10770 1.000 186.03682 162 ILE A N 1
ATOM 2331 C CA . ILE B 1 183 ? 115.32775 124.81109 174.69972 1.000 186.13275 162 ILE A CA 1
ATOM 2332 C C . ILE B 1 183 ? 115.73810 126.20386 174.23569 1.000 186.34805 162 ILE A C 1
ATOM 2333 O O . ILE B 1 183 ? 116.92250 126.45710 173.98549 1.000 184.12592 162 ILE A O 1
ATOM 2338 N N . ASN B 1 184 ? 114.76144 127.10766 174.11589 1.000 185.76190 163 ASN A N 1
ATOM 2339 C CA . ASN B 1 184 ? 114.99253 128.52304 173.81987 1.000 184.15954 163 ASN A CA 1
ATOM 2340 C C . ASN B 1 184 ? 115.71612 128.70406 172.48292 1.000 183.62882 163 ASN A C 1
ATOM 2341 O O . ASN B 1 184 ? 116.81816 129.25097 172.40492 1.000 181.86538 163 ASN A O 1
ATOM 2346 N N . ALA B 1 185 ? 115.06889 128.23041 171.42364 1.000 180.17987 164 ALA A N 1
ATOM 2347 C CA . ALA B 1 185 ? 115.61596 128.35320 170.07790 1.000 180.34521 164 ALA A CA 1
ATOM 2348 C C . ALA B 1 185 ? 115.15001 129.64749 169.41907 1.000 177.90974 164 ALA A C 1
ATOM 2349 O O . ALA B 1 185 ? 114.95192 129.70182 168.20540 1.000 176.14862 164 ALA A O 1
ATOM 2351 N N . SER B 1 192 ? 110.62478 130.30367 164.97797 1.000 166.40364 171 SER A N 1
ATOM 2352 C CA . SER B 1 192 ? 112.06568 130.09813 164.89359 1.000 168.88915 171 SER A CA 1
ATOM 2353 C C . SER B 1 192 ? 112.65720 130.85541 163.71041 1.000 168.90469 171 SER A C 1
ATOM 2354 O O . SER B 1 192 ? 113.81223 130.63230 163.34077 1.000 167.88147 171 SER A O 1
ATOM 2357 N N . ALA B 1 193 ? 111.84982 131.74855 163.13112 1.000 152.22302 172 ALA A N 1
ATOM 2358 C CA . ALA B 1 193 ? 112.21885 132.56503 161.96867 1.000 149.71792 172 ALA A CA 1
ATOM 2359 C C . ALA B 1 193 ? 112.60890 131.62216 160.83640 1.000 150.64208 172 ALA A C 1
ATOM 2360 O O . ALA B 1 193 ? 111.78619 130.76923 160.46004 1.000 149.24201 172 ALA A O 1
ATOM 2362 N N . GLU B 1 194 ? 113.80628 131.72203 160.27311 1.000 140.09437 173 GLU A N 1
ATOM 2363 C CA . GLU B 1 194 ? 114.25844 130.85202 159.19741 1.000 138.47829 173 GLU A CA 1
ATOM 2364 C C . GLU B 1 194 ? 115.57497 130.19182 159.59504 1.000 136.74303 173 GLU A C 1
ATOM 2365 O O . GLU B 1 194 ? 116.08397 130.38059 160.70238 1.000 136.27426 173 GLU A O 1
ATOM 2371 N N . ASN B 1 195 ? 116.12611 129.40977 158.67260 1.000 125.48876 174 ASN A N 1
ATOM 2372 C CA . ASN B 1 195 ? 117.38193 128.70397 158.88120 1.000 124.95326 174 ASN A CA 1
ATOM 2373 C C . ASN B 1 195 ? 118.46291 129.37108 158.04285 1.000 125.09319 174 ASN A C 1
ATOM 2374 O O . ASN B 1 195 ? 118.27409 129.59179 156.84182 1.000 128.42718 174 ASN A O 1
ATOM 2379 N N . ALA B 1 196 ? 119.58414 129.69548 158.67882 1.000 104.19833 175 ALA A N 1
ATOM 2380 C CA . ALA B 1 196 ? 120.67504 130.34922 157.97371 1.000 103.27394 175 ALA A CA 1
ATOM 2381 C C . ALA B 1 196 ? 121.29554 129.39267 156.95756 1.000 105.17122 175 ALA A C 1
ATOM 2382 O O . ALA B 1 196 ? 121.36935 128.18489 157.20609 1.000 109.79968 175 ALA A O 1
ATOM 2384 N N . PRO B 1 197 ? 121.73075 129.89571 155.80197 1.000 93.34045 176 PRO A N 1
ATOM 2385 C CA . PRO B 1 197 ? 122.38611 129.02510 154.82008 1.000 97.54978 176 PRO A CA 1
ATOM 2386 C C . PRO B 1 197 ? 123.69641 128.46980 155.35621 1.000 102.79966 176 PRO A C 1
ATOM 2387 O O . PRO B 1 197 ? 124.41811 129.12892 156.10750 1.000 103.25404 176 PRO A O 1
ATOM 2391 N N . SER B 1 198 ? 123.99829 127.23974 154.95724 1.000 104.00536 177 SER A N 1
ATOM 2392 C CA . SER B 1 198 ? 125.19100 126.53872 155.40155 1.000 98.65812 177 SER A CA 1
ATOM 2393 C C . SER B 1 198 ? 126.18674 126.40832 154.25703 1.000 102.38742 177 SER A C 1
ATOM 2394 O O . SER B 1 198 ? 125.83698 126.51854 153.07889 1.000 100.66447 177 SER A O 1
ATOM 2397 N N . LYS B 1 199 ? 127.44126 126.17035 154.62466 1.000 100.73556 178 LYS A N 1
ATOM 2398 C CA . LYS B 1 199 ? 128.52975 125.99277 153.67480 1.000 95.52744 178 LYS A CA 1
ATOM 2399 C C . LYS B 1 199 ? 129.02599 124.55620 153.75260 1.000 103.02987 178 LYS A C 1
ATOM 2400 O O . LYS B 1 199 ? 129.30847 124.05217 154.84482 1.000 105.37798 178 LYS A O 1
ATOM 2406 N N . GLU B 1 200 ? 129.12380 123.90206 152.59845 1.000 105.54165 179 GLU A N 1
ATOM 2407 C CA . GLU B 1 200 ? 129.53332 122.50614 152.55803 1.000 102.86791 179 GLU A CA 1
ATOM 2408 C C . GLU B 1 200 ? 130.99793 122.35635 152.95587 1.000 107.19731 179 GLU A C 1
ATOM 2409 O O . GLU B 1 200 ? 131.80752 123.27369 152.79583 1.000 113.24672 179 GLU A O 1
ATOM 2415 N N . VAL B 1 201 ? 131.32701 121.17989 153.49400 1.000 103.87653 180 VAL A N 1
ATOM 2416 C CA . VAL B 1 201 ? 132.68542 120.91695 153.96259 1.000 104.10669 180 VAL A CA 1
ATOM 2417 C C . VAL B 1 201 ? 133.66488 120.91574 152.79456 1.000 103.73439 180 VAL A C 1
ATOM 2418 O O . VAL B 1 201 ? 134.74966 121.51085 152.86760 1.000 109.03775 180 VAL A O 1
ATOM 2422 N N . LEU B 1 202 ? 133.29531 120.24544 151.69997 1.000 84.47707 181 LEU A N 1
ATOM 2423 C CA . LEU B 1 202 ? 134.14603 120.23195 150.51564 1.000 87.67266 181 LEU A CA 1
ATOM 2424 C C . LEU B 1 202 ? 134.31935 121.63529 149.95443 1.000 90.06099 181 LEU A C 1
ATOM 2425 O O . LEU B 1 202 ? 135.41429 122.00582 149.51675 1.000 96.07522 181 LEU A O 1
ATOM 2430 N N . ASP B 1 203 ? 133.24984 122.43404 149.97055 1.000 93.31653 182 ASP A N 1
ATOM 2431 C CA . ASP B 1 203 ? 133.35096 123.81530 149.51394 1.000 91.77943 182 ASP A CA 1
ATOM 2432 C C . ASP B 1 203 ? 134.28284 124.62625 150.40474 1.000 93.25597 182 ASP A C 1
ATOM 2433 O O . ASP B 1 203 ? 135.03387 125.47296 149.91342 1.000 103.51902 182 ASP A O 1
ATOM 2438 N N . SER B 1 204 ? 134.25692 124.37851 151.71711 1.000 88.93138 183 SER A N 1
ATOM 2439 C CA . SER B 1 204 ? 135.15925 125.09375 152.61655 1.000 88.01483 183 SER A CA 1
ATOM 2440 C C . SER B 1 204 ? 136.61451 124.71257 152.36698 1.000 89.88141 183 SER A C 1
ATOM 2441 O O . SER B 1 204 ? 137.50082 125.57639 152.38490 1.000 94.85201 183 SER A O 1
ATOM 2444 N N . PHE B 1 205 ? 136.88521 123.42585 152.13320 1.000 92.31305 184 PHE A N 1
ATOM 2445 C CA . PHE B 1 205 ? 138.25973 123.02002 151.84755 1.000 87.85403 184 PHE A CA 1
ATOM 2446 C C . PHE B 1 205 ? 138.73149 123.55909 150.50007 1.000 92.40877 184 PHE A C 1
ATOM 2447 O O . PHE B 1 205 ? 139.89533 123.95854 150.35666 1.000 100.53761 184 PHE A O 1
ATOM 2455 N N . LEU B 1 206 ? 137.84160 123.59301 149.50440 1.000 80.91529 185 LEU A N 1
ATOM 2456 C CA . LEU B 1 206 ? 138.18765 124.21349 148.22953 1.000 75.45144 185 LEU A CA 1
ATOM 2457 C C . LEU B 1 206 ? 138.43100 125.70829 148.39463 1.000 77.68463 185 LEU A C 1
ATOM 2458 O O . LEU B 1 206 ? 139.30393 126.27707 147.73285 1.000 82.36573 185 LEU A O 1
ATOM 2463 N N . ASP B 1 207 ? 137.66742 126.36072 149.27454 1.000 89.22284 186 ASP A N 1
ATOM 2464 C CA . ASP B 1 207 ? 137.90050 127.77041 149.57055 1.000 82.18421 186 ASP A CA 1
ATOM 2465 C C . ASP B 1 207 ? 139.26683 127.98331 150.20325 1.000 84.85772 186 ASP A C 1
ATOM 2466 O O . ASP B 1 207 ? 139.96196 128.95309 149.88407 1.000 92.79634 186 ASP A O 1
ATOM 2471 N N . LEU B 1 208 ? 139.65604 127.09818 151.12166 1.000 87.53989 187 LEU A N 1
ATOM 2472 C CA . LEU B 1 208 ? 140.98402 127.18574 151.72281 1.000 83.93037 187 LEU A CA 1
ATOM 2473 C C . LEU B 1 208 ? 142.07255 127.02158 150.66759 1.000 84.23513 187 LEU A C 1
ATOM 2474 O O . LEU B 1 208 ? 143.03911 127.79613 150.62165 1.000 88.47649 187 LEU A O 1
ATOM 2479 N N . ALA B 1 209 ? 141.91500 126.02594 149.79127 1.000 82.77565 188 ALA A N 1
ATOM 2480 C CA . ALA B 1 209 ? 142.90942 125.79164 148.74913 1.000 76.92171 188 ALA A CA 1
ATOM 2481 C C . ALA B 1 209 ? 142.95093 126.93021 147.73595 1.000 75.89929 188 ALA A C 1
ATOM 2482 O O . ALA B 1 209 ? 144.00237 127.18714 147.14030 1.000 81.61087 188 ALA A O 1
ATOM 2484 N N . ARG B 1 210 ? 141.82447 127.61210 147.51922 1.000 80.34768 189 ARG A N 1
ATOM 2485 C CA . ARG B 1 210 ? 141.80264 128.77051 146.63288 1.000 81.76290 189 ARG A CA 1
ATOM 2486 C C . ARG B 1 210 ? 142.43792 129.98827 147.29071 1.000 85.76417 189 ARG A C 1
ATOM 2487 O O . ARG B 1 210 ? 143.09891 130.78647 146.61736 1.000 90.18451 189 ARG A O 1
ATOM 2495 N N . ASN B 1 211 ? 142.23153 130.15438 148.59957 1.000 83.28626 190 ASN A N 1
ATOM 2496 C CA . ASN B 1 211 ? 142.87613 131.24420 149.32159 1.000 75.84391 190 ASN A CA 1
ATOM 2497 C C . ASN B 1 211 ? 144.38505 131.06340 149.35483 1.000 79.51127 190 ASN A C 1
ATOM 2498 O O . ASN B 1 211 ? 145.12697 132.05131 149.32034 1.000 84.85395 190 ASN A O 1
ATOM 2503 N N . ILE B 1 212 ? 144.85721 129.81858 149.42894 1.000 88.91694 191 ILE A N 1
ATOM 2504 C CA . ILE B 1 212 ? 146.25089 129.54806 149.10383 1.000 86.46587 191 ILE A CA 1
ATOM 2505 C C . ILE B 1 212 ? 146.46893 129.83622 147.62399 1.000 94.13175 191 ILE A C 1
ATOM 2506 O O . ILE B 1 212 ? 145.64947 129.45758 146.77518 1.000 99.43735 191 ILE A O 1
ATOM 2511 N N . PHE B 1 213 ? 147.57285 130.52757 147.30873 1.000 84.52345 192 PHE A N 1
ATOM 2512 C CA . PHE B 1 213 ? 147.87543 131.02617 145.96762 1.000 87.49665 192 PHE A CA 1
ATOM 2513 C C . PHE B 1 213 ? 146.76270 131.94847 145.47977 1.000 83.72161 192 PHE A C 1
ATOM 2514 O O . PHE B 1 213 ? 145.97711 131.55907 144.60623 1.000 84.63072 192 PHE A O 1
ATOM 2522 N N . PRO B 1 214 ? 146.64698 133.15880 146.03023 1.000 85.77809 193 PRO A N 1
ATOM 2523 C CA . PRO B 1 214 ? 145.57127 134.06292 145.60591 1.000 82.68246 193 PRO A CA 1
ATOM 2524 C C . PRO B 1 214 ? 145.72636 134.48086 144.15112 1.000 85.94842 193 PRO A C 1
ATOM 2525 O O . PRO B 1 214 ? 146.83702 134.63035 143.63904 1.000 88.90528 193 PRO A O 1
ATOM 2529 N N . SER B 1 215 ? 144.58415 134.67243 143.48579 1.000 84.28803 194 SER A N 1
ATOM 2530 C CA . SER B 1 215 ? 144.59714 134.97819 142.05807 1.000 80.89963 194 SER A CA 1
ATOM 2531 C C . SER B 1 215 ? 145.18605 136.35654 141.78226 1.000 89.30607 194 SER A C 1
ATOM 2532 O O . SER B 1 215 ? 145.90664 136.54108 140.79568 1.000 97.46312 194 SER A O 1
ATOM 2535 N N . ASN B 1 216 ? 144.88930 137.33623 142.63073 1.000 87.94275 195 ASN A N 1
ATOM 2536 C CA . ASN B 1 216 ? 145.38864 138.69442 142.46644 1.000 77.37519 195 ASN A CA 1
ATOM 2537 C C . ASN B 1 216 ? 146.11715 139.11545 143.73317 1.000 77.05309 195 ASN A C 1
ATOM 2538 O O . ASN B 1 216 ? 145.55391 139.04463 144.82995 1.000 84.20532 195 ASN A O 1
ATOM 2543 N N . LEU B 1 217 ? 147.36906 139.55138 143.57665 1.000 69.22397 196 LEU A N 1
ATOM 2544 C CA . LEU B 1 217 ? 148.18272 139.90785 144.73472 1.000 73.00897 196 LEU A CA 1
ATOM 2545 C C . LEU B 1 217 ? 147.69257 141.19334 145.38926 1.000 78.98750 196 LEU A C 1
ATOM 2546 O O . LEU B 1 217 ? 147.64559 141.28945 146.62101 1.000 84.78129 196 LEU A O 1
ATOM 2551 N N . VAL B 1 218 ? 147.33257 142.19418 144.58390 1.000 81.86936 197 VAL A N 1
ATOM 2552 C CA . VAL B 1 218 ? 146.84856 143.45493 145.13701 1.000 78.73153 197 VAL A CA 1
ATOM 2553 C C . VAL B 1 218 ? 145.47137 143.27034 145.76240 1.000 82.41489 197 VAL A C 1
ATOM 2554 O O . VAL B 1 218 ? 145.18736 143.80417 146.84149 1.000 90.97450 197 VAL A O 1
ATOM 2558 N N . SER B 1 219 ? 144.59820 142.50542 145.10219 1.000 76.26542 198 SER A N 1
ATOM 2559 C CA . SER B 1 219 ? 143.25784 142.27744 145.63188 1.000 70.41046 198 SER A CA 1
ATOM 2560 C C . SER B 1 219 ? 143.28603 141.45183 146.91149 1.000 78.17820 198 SER A C 1
ATOM 2561 O O . SER B 1 219 ? 142.40429 141.60459 147.76382 1.000 85.68077 198 SER A O 1
ATOM 2564 N N . ALA B 1 220 ? 144.28217 140.57790 147.06640 1.000 76.43922 199 ALA A N 1
ATOM 2565 C CA . ALA B 1 220 ? 144.40911 139.78661 148.28361 1.000 73.13274 199 ALA A CA 1
ATOM 2566 C C . ALA B 1 220 ? 144.80622 140.62094 149.49258 1.000 76.86254 199 ALA A C 1
ATOM 2567 O O . ALA B 1 220 ? 144.67802 140.13966 150.62301 1.000 84.35102 199 ALA A O 1
ATOM 2569 N N . ALA B 1 221 ? 145.28042 141.85068 149.28665 1.000 75.86317 200 ALA A N 1
ATOM 2570 C CA . ALA B 1 221 ? 145.67506 142.69428 150.40597 1.000 77.97779 200 ALA A CA 1
ATOM 2571 C C . ALA B 1 221 ? 144.48206 143.20486 151.20111 1.000 81.29039 200 ALA A C 1
ATOM 2572 O O . ALA B 1 221 ? 144.66101 143.64850 152.33882 1.000 86.67296 200 ALA A O 1
ATOM 2574 N N . PHE B 1 222 ? 143.27676 143.17310 150.63056 1.000 75.30008 201 PHE A N 1
ATOM 2575 C CA . PHE B 1 222 ? 142.10688 143.68336 151.33056 1.000 75.61853 201 PHE A CA 1
ATOM 2576 C C . PHE B 1 222 ? 140.85458 142.83257 151.16724 1.000 77.78627 201 PHE A C 1
ATOM 2577 O O . PHE B 1 222 ? 139.83957 143.14822 151.79556 1.000 89.15174 201 PHE A O 1
ATOM 2585 N N . ARG B 1 223 ? 140.88002 141.77553 150.35852 1.000 72.64524 202 ARG A N 1
ATOM 2586 C CA . ARG B 1 223 ? 139.69350 140.95122 150.18351 1.000 75.71625 202 ARG A CA 1
ATOM 2587 C C . ARG B 1 223 ? 140.10966 139.51791 149.88367 1.000 77.63479 202 ARG A C 1
ATOM 2588 O O . ARG B 1 223 ? 141.20794 139.26530 149.38147 1.000 89.68881 202 ARG A O 1
ATOM 2596 N N . SER B 1 224 ? 139.21845 138.58109 150.20576 1.000 79.65911 203 SER A N 1
ATOM 2597 C CA . SER B 1 224 ? 139.52228 137.15937 150.13626 1.000 77.10227 203 SER A CA 1
ATOM 2598 C C . SER B 1 224 ? 138.36447 136.41269 149.48890 1.000 82.45399 203 SER A C 1
ATOM 2599 O O . SER B 1 224 ? 137.22013 136.87198 149.49092 1.000 90.16267 203 SER A O 1
ATOM 2602 N N . TYR B 1 225 ? 138.68115 135.24263 148.93976 1.000 84.68127 204 TYR A N 1
ATOM 2603 C CA . TYR B 1 225 ? 137.70037 134.43213 148.23135 1.000 81.05212 204 TYR A CA 1
ATOM 2604 C C . TYR B 1 225 ? 136.84663 133.62883 149.20445 1.000 75.52702 204 TYR A C 1
ATOM 2605 O O . TYR B 1 225 ? 137.34649 133.08540 150.19311 1.000 86.21076 204 TYR A O 1
ATOM 2614 N N . SER B 1 226 ? 135.55015 133.55295 148.91130 1.000 72.34035 205 SER A N 1
ATOM 2615 C CA . SER B 1 226 ? 134.62409 132.72884 149.67384 1.000 74.08049 205 SER A CA 1
ATOM 2616 C C . SER B 1 226 ? 133.49042 132.29703 148.75675 1.000 77.94208 205 SER A C 1
ATOM 2617 O O . SER B 1 226 ? 132.98512 133.10075 147.96960 1.000 85.43185 205 SER A O 1
ATOM 2620 N N . THR B 1 227 ? 133.09084 131.03229 148.86164 1.000 83.04652 206 THR A N 1
ATOM 2621 C CA . THR B 1 227 ? 132.03531 130.50454 148.00950 1.000 85.27963 206 THR A CA 1
ATOM 2622 C C . THR B 1 227 ? 130.66930 130.78181 148.62406 1.000 84.04279 206 THR A C 1
ATOM 2623 O O . THR B 1 227 ? 130.48089 130.67567 149.83958 1.000 89.00310 206 THR A O 1
ATOM 2627 N N . THR B 1 228 ? 129.72879 131.17199 147.77600 1.000 92.70512 207 THR A N 1
ATOM 2628 C CA . THR B 1 228 ? 128.34080 131.38699 148.15143 1.000 87.83790 207 THR A CA 1
ATOM 2629 C C . THR B 1 228 ? 127.46868 130.39785 147.38683 1.000 93.71029 207 THR A C 1
ATOM 2630 O O . THR B 1 228 ? 127.96155 129.55353 146.63570 1.000 101.25570 207 THR A O 1
ATOM 2634 N N . TYR B 1 229 ? 126.15903 130.50240 147.58183 1.000 91.76344 208 TYR A N 1
ATOM 2635 C CA . TYR B 1 229 ? 125.22231 129.59000 146.94932 1.000 91.64423 208 TYR A CA 1
ATOM 2636 C C . TYR B 1 229 ? 124.05562 130.37209 146.36753 1.000 92.39214 208 TYR A C 1
ATOM 2637 O O . TYR B 1 229 ? 123.72323 131.46971 146.82136 1.000 95.52714 208 TYR A O 1
ATOM 2646 N N . GLU B 1 230 ? 123.43858 129.78631 145.34673 1.000 94.52708 209 GLU A N 1
ATOM 2647 C CA . GLU B 1 230 ? 122.30315 130.37675 144.64600 1.000 92.66379 209 GLU A CA 1
ATOM 2648 C C . GLU B 1 230 ? 121.13035 129.41437 144.80334 1.000 99.07420 209 GLU A C 1
ATOM 2649 O O . GLU B 1 230 ? 121.00507 128.44195 144.05569 1.000 109.73178 209 GLU A O 1
ATOM 2655 N N . GLU B 1 231 ? 120.27447 129.68833 145.78354 1.000 106.10639 210 GLU A N 1
ATOM 2656 C CA . GLU B 1 231 ? 119.13700 128.82386 146.08880 1.000 102.52258 210 GLU A CA 1
ATOM 2657 C C . GLU B 1 231 ? 118.09677 128.96811 144.98709 1.000 107.71832 210 GLU A C 1
ATOM 2658 O O . GLU B 1 231 ? 117.32997 129.93259 144.95897 1.000 114.39747 210 GLU A O 1
ATOM 2664 N N . ARG B 1 232 ? 118.06500 128.00326 144.07459 1.000 113.92474 211 ARG A N 1
ATOM 2665 C CA . ARG B 1 232 ? 117.15888 128.02129 142.93850 1.000 116.72730 211 ARG A CA 1
ATOM 2666 C C . ARG B 1 232 ? 116.09453 126.94361 143.09779 1.000 120.14552 211 ARG A C 1
ATOM 2667 O O . ARG B 1 232 ? 116.35669 125.86745 143.64376 1.000 120.67708 211 ARG A O 1
ATOM 2675 N N . ASN B 1 233 ? 114.88761 127.25329 142.61592 1.000 137.05366 212 ASN A N 1
ATOM 2676 C CA . ASN B 1 233 ? 113.76105 126.31827 142.58678 1.000 135.46641 212 ASN A CA 1
ATOM 2677 C C . ASN B 1 233 ? 113.41190 125.82056 143.99213 1.000 138.29418 212 ASN A C 1
ATOM 2678 O O . ASN B 1 233 ? 113.57258 124.64349 144.32195 1.000 139.89987 212 ASN A O 1
ATOM 2683 N N . ILE B 1 234 ? 112.94398 126.75435 144.82623 1.000 144.37257 213 ILE A N 1
ATOM 2684 C CA . ILE B 1 234 ? 112.57917 126.41710 146.20228 1.000 144.39415 213 ILE A CA 1
ATOM 2685 C C . ILE B 1 234 ? 111.45666 125.38563 146.21951 1.000 144.20323 213 ILE A C 1
ATOM 2686 O O . ILE B 1 234 ? 111.51482 124.38814 146.94839 1.000 141.53254 213 ILE A O 1
ATOM 2691 N N . THR B 1 235 ? 110.42017 125.60879 145.41396 1.000 154.32771 214 THR A N 1
ATOM 2692 C CA . THR B 1 235 ? 109.36558 124.62094 145.23074 1.000 154.35492 214 THR A CA 1
ATOM 2693 C C . THR B 1 235 ? 109.75265 123.56427 144.19831 1.000 154.74366 214 THR A C 1
ATOM 2694 O O . THR B 1 235 ? 109.15102 122.48425 144.16617 1.000 154.55987 214 THR A O 1
ATOM 2698 N N . GLY B 1 236 ? 110.79295 123.82265 143.41060 1.000 151.94216 215 GLY A N 1
ATOM 2699 C CA . GLY B 1 236 ? 111.13983 123.00151 142.26813 1.000 151.30337 215 GLY A CA 1
ATOM 2700 C C . GLY B 1 236 ? 112.35855 122.11412 142.42857 1.000 153.44468 215 GLY A C 1
ATOM 2701 O O . GLY B 1 236 ? 113.20679 122.07982 141.53102 1.000 152.88898 215 GLY A O 1
ATOM 2702 N N . THR B 1 237 ? 112.46403 121.39955 143.55480 1.000 154.30986 216 THR A N 1
ATOM 2703 C CA . THR B 1 237 ? 113.57740 120.48544 143.83917 1.000 154.06403 216 THR A CA 1
ATOM 2704 C C . THR B 1 237 ? 114.91270 121.23909 143.87327 1.000 153.68658 216 THR A C 1
ATOM 2705 O O . THR B 1 237 ? 115.74130 121.14982 142.96391 1.000 153.29708 216 THR A O 1
ATOM 2709 N N . ARG B 1 238 ? 115.04776 122.03514 144.94213 1.000 145.31127 217 ARG A N 1
ATOM 2710 C CA . ARG B 1 238 ? 116.23132 122.84340 145.24069 1.000 143.45608 217 ARG A CA 1
ATOM 2711 C C . ARG B 1 238 ? 117.53140 122.12847 144.89478 1.000 144.73939 217 ARG A C 1
ATOM 2712 O O . ARG B 1 238 ? 117.70417 120.94229 145.18498 1.000 150.02943 217 ARG A O 1
ATOM 2720 N N . VAL B 1 239 ? 118.44958 122.86902 144.27429 1.000 125.41878 218 VAL A N 1
ATOM 2721 C CA . VAL B 1 239 ? 119.71678 122.30763 143.82004 1.000 128.89799 218 VAL A CA 1
ATOM 2722 C C . VAL B 1 239 ? 120.88449 122.94428 144.56510 1.000 132.58486 218 VAL A C 1
ATOM 2723 O O . VAL B 1 239 ? 121.92432 122.30404 144.76065 1.000 137.81341 218 VAL A O 1
ATOM 2727 N N . LYS B 1 240 ? 120.71650 124.20055 144.98979 1.000 102.06037 219 LYS A N 1
ATOM 2728 C CA . LYS B 1 240 ? 121.73201 124.96153 145.72436 1.000 99.09626 219 LYS A CA 1
ATOM 2729 C C . LYS B 1 240 ? 123.05044 125.01877 144.94282 1.000 102.03889 219 LYS A C 1
ATOM 2730 O O . LYS B 1 240 ? 124.08016 124.47402 145.34571 1.000 101.23849 219 LYS A O 1
ATOM 2736 N N . VAL B 1 241 ? 122.97920 125.68526 143.79775 1.000 101.32408 220 VAL A N 1
ATOM 2737 C CA . VAL B 1 241 ? 124.15595 125.82821 142.93059 1.000 101.09725 220 VAL A CA 1
ATOM 2738 C C . VAL B 1 241 ? 125.18241 126.72516 143.61535 1.000 102.22832 220 VAL A C 1
ATOM 2739 O O . VAL B 1 241 ? 124.83710 127.83863 144.04859 1.000 111.99033 220 VAL A O 1
ATOM 2743 N N . PRO B 1 242 ? 126.44131 126.29687 143.73970 1.000 95.65062 221 PRO A N 1
ATOM 2744 C CA . PRO B 1 242 ? 127.44709 127.14353 144.39360 1.000 96.46201 221 PRO A CA 1
ATOM 2745 C C . PRO B 1 242 ? 128.13899 128.10103 143.43515 1.000 93.42305 221 PRO A C 1
ATOM 2746 O O . PRO B 1 242 ? 128.63879 127.68991 142.38345 1.000 97.30443 221 PRO A O 1
ATOM 2750 N N . VAL B 1 243 ? 128.16903 129.38405 143.78938 1.000 89.26583 222 VAL A N 1
ATOM 2751 C CA . VAL B 1 243 ? 128.89392 130.40143 143.03693 1.000 92.88438 222 VAL A CA 1
ATOM 2752 C C . VAL B 1 243 ? 129.80821 131.14871 143.99981 1.000 94.53600 222 VAL A C 1
ATOM 2753 O O . VAL B 1 243 ? 129.39411 131.50928 145.10671 1.000 100.01867 222 VAL A O 1
ATOM 2757 N N . GLY B 1 244 ? 131.05871 131.35160 143.59397 1.000 87.13119 223 GLY A N 1
ATOM 2758 C CA . GLY B 1 244 ? 132.04608 131.97204 144.44591 1.000 87.08724 223 GLY A CA 1
ATOM 2759 C C . GLY B 1 244 ? 132.36363 133.40118 144.04881 1.000 94.90390 223 GLY A C 1
ATOM 2760 O O . GLY B 1 244 ? 132.15501 133.81427 142.91178 1.000 99.06818 223 GLY A O 1
ATOM 2761 N N . GLN B 1 245 ? 132.88129 134.15549 145.01529 1.000 96.12996 224 GLN A N 1
ATOM 2762 C CA . GLN B 1 245 ? 133.26661 135.54082 144.78840 1.000 93.61493 224 GLN A CA 1
ATOM 2763 C C . GLN B 1 245 ? 134.27856 135.94566 145.84881 1.000 90.62125 224 GLN A C 1
ATOM 2764 O O . GLN B 1 245 ? 134.44297 135.26924 146.86676 1.000 96.61595 224 GLN A O 1
ATOM 2770 N N . GLU B 1 246 ? 134.95869 137.05918 145.59347 1.000 89.20384 225 GLU A N 1
ATOM 2771 C CA . GLU B 1 246 ? 135.92638 137.60845 146.53388 1.000 80.38423 225 GLU A CA 1
ATOM 2772 C C . GLU B 1 246 ? 135.22027 138.60326 147.44687 1.000 88.14546 225 GLU A C 1
ATOM 2773 O O . GLU B 1 246 ? 134.67984 139.61008 146.97677 1.000 87.08657 225 GLU A O 1
ATOM 2779 N N . VAL B 1 247 ? 135.22602 138.32154 148.74530 1.000 92.34331 226 VAL A N 1
ATOM 2780 C CA . VAL B 1 247 ? 134.51999 139.13383 149.72199 1.000 86.03208 226 VAL A CA 1
ATOM 2781 C C . VAL B 1 247 ? 135.53607 139.86275 150.59560 1.000 82.44174 226 VAL A C 1
ATOM 2782 O O . VAL B 1 247 ? 136.72824 139.55858 150.59216 1.000 91.95782 226 VAL A O 1
ATOM 2786 N N . GLU B 1 248 ? 135.04179 140.83678 151.35576 1.000 89.06242 227 GLU A N 1
ATOM 2787 C CA . GLU B 1 248 ? 135.90558 141.68681 152.16314 1.000 92.17966 227 GLU A CA 1
ATOM 2788 C C . GLU B 1 248 ? 136.58341 140.88770 153.27030 1.000 95.89037 227 GLU A C 1
ATOM 2789 O O . GLU B 1 248 ? 135.98203 139.99662 153.87581 1.000 101.61008 227 GLU A O 1
ATOM 2795 N N . GLY B 1 249 ? 137.84597 141.21624 153.53250 1.000 81.30033 228 GLY A N 1
ATOM 2796 C CA . GLY B 1 249 ? 138.62553 140.52589 154.54056 1.000 85.58540 228 GLY A CA 1
ATOM 2797 C C . GLY B 1 249 ? 140.00431 140.15463 154.03868 1.000 85.54853 228 GLY A C 1
ATOM 2798 O O . GLY B 1 249 ? 140.13106 139.50553 152.99756 1.000 90.23994 228 GLY A O 1
ATOM 2799 N N . MET B 1 250 ? 141.04094 140.55647 154.77240 1.000 93.10076 229 MET A N 1
ATOM 2800 C CA . MET B 1 250 ? 142.41226 140.34919 154.32326 1.000 91.52455 229 MET A CA 1
ATOM 2801 C C . MET B 1 250 ? 142.72935 138.86569 154.17308 1.000 97.60017 229 MET A C 1
ATOM 2802 O O . MET B 1 250 ? 142.39411 138.04796 155.03457 1.000 108.03036 229 MET A O 1
ATOM 2807 N N . ASN B 1 251 ? 143.37882 138.52325 153.06047 1.000 82.96214 230 ASN A N 1
ATOM 2808 C CA . ASN B 1 251 ? 143.80114 137.15095 152.77993 1.000 83.63675 230 ASN A CA 1
ATOM 2809 C C . ASN B 1 251 ? 145.21079 136.97667 153.32807 1.000 82.20399 230 ASN A C 1
ATOM 2810 O O . ASN B 1 251 ? 146.20352 137.14340 152.61931 1.000 90.83283 230 ASN A O 1
ATOM 2815 N N . ILE B 1 252 ? 145.29644 136.63692 154.61498 1.000 82.97693 231 ILE A N 1
ATOM 2816 C CA . ILE B 1 252 ? 146.59476 136.51808 155.27072 1.000 85.35686 231 ILE A CA 1
ATOM 2817 C C . ILE B 1 252 ? 147.35077 135.29663 154.75955 1.000 92.04078 231 ILE A C 1
ATOM 2818 O O . ILE B 1 252 ? 148.55348 135.36946 154.48112 1.000 93.70915 231 ILE A O 1
ATOM 2823 N N . LEU B 1 253 ? 146.65752 134.16297 154.61483 1.000 89.61407 232 LEU A N 1
ATOM 2824 C CA . LEU B 1 253 ? 147.32487 132.90642 154.27987 1.000 82.63315 232 LEU A CA 1
ATOM 2825 C C . LEU B 1 253 ? 147.97083 132.95605 152.89938 1.000 86.45821 232 LEU A C 1
ATOM 2826 O O . LEU B 1 253 ? 149.10010 132.48115 152.71550 1.000 90.57380 232 LEU A O 1
ATOM 2831 N N . GLY B 1 254 ? 147.26671 133.51713 151.91479 1.000 86.83838 233 GLY A N 1
ATOM 2832 C CA . GLY B 1 254 ? 147.83265 133.61479 150.57974 1.000 81.81860 233 GLY A CA 1
ATOM 2833 C C . GLY B 1 254 ? 149.05342 134.51152 150.53018 1.000 79.46152 233 GLY A C 1
ATOM 2834 O O . GLY B 1 254 ? 150.04150 134.19645 149.86134 1.000 90.18716 233 GLY A O 1
ATOM 2835 N N . LEU B 1 255 ? 149.00400 135.63801 151.24475 1.000 64.66669 234 LEU A N 1
ATOM 2836 C CA . LEU B 1 255 ? 150.15973 136.52457 151.31609 1.000 68.83994 234 LEU A CA 1
ATOM 2837 C C . LEU B 1 255 ? 151.33293 135.84261 152.00700 1.000 71.74226 234 LEU A C 1
ATOM 2838 O O . LEU B 1 255 ? 152.48467 136.00931 151.59396 1.000 78.56989 234 LEU A O 1
ATOM 2843 N N . VAL B 1 256 ? 151.05600 135.06159 153.05430 1.000 68.37604 235 VAL A N 1
ATOM 2844 C CA . VAL B 1 256 ? 152.10926 134.32445 153.75153 1.000 69.78081 235 VAL A CA 1
ATOM 2845 C C . VAL B 1 256 ? 152.77965 133.33266 152.80693 1.000 78.26830 235 VAL A C 1
ATOM 2846 O O . VAL B 1 256 ? 154.01457 133.25358 152.72665 1.000 90.00309 235 VAL A O 1
ATOM 2850 N N . VAL B 1 257 ? 151.96923 132.56675 152.07137 1.000 71.84321 236 VAL A N 1
ATOM 2851 C CA . VAL B 1 257 ? 152.50985 131.56339 151.15677 1.000 68.17310 236 VAL A CA 1
ATOM 2852 C C . VAL B 1 257 ? 153.32333 132.22731 150.05235 1.000 71.21646 236 VAL A C 1
ATOM 2853 O O . VAL B 1 257 ? 154.43175 131.77964 149.71958 1.000 82.88781 236 VAL A O 1
ATOM 2857 N N . PHE B 1 258 ? 152.79339 133.31032 149.47424 1.000 57.28675 237 PHE A N 1
ATOM 2858 C CA . PHE B 1 258 ? 153.51582 134.00827 148.41728 1.000 68.48171 237 PHE A CA 1
ATOM 2859 C C . PHE B 1 258 ? 154.82061 134.59593 148.93483 1.000 76.98512 237 PHE A C 1
ATOM 2860 O O . PHE B 1 258 ? 155.83491 134.57408 148.23253 1.000 72.59084 237 PHE A O 1
ATOM 2868 N N . ALA B 1 259 ? 154.81508 135.12955 150.15927 1.000 78.62515 238 ALA A N 1
ATOM 2869 C CA . ALA B 1 259 ? 156.03540 135.68792 150.72915 1.000 62.65255 238 ALA A CA 1
ATOM 2870 C C . ALA B 1 259 ? 157.08980 134.61105 150.94724 1.000 71.31371 238 ALA A C 1
ATOM 2871 O O . ALA B 1 259 ? 158.27350 134.83205 150.67136 1.000 85.11579 238 ALA A O 1
ATOM 2873 N N . ILE B 1 260 ? 156.68059 133.43495 151.43174 1.000 64.77135 239 ILE A N 1
ATOM 2874 C CA . ILE B 1 260 ? 157.63914 132.34873 151.64454 1.000 58.66621 239 ILE A CA 1
ATOM 2875 C C . ILE B 1 260 ? 158.23154 131.88862 150.31488 1.000 61.72943 239 ILE A C 1
ATOM 2876 O O . ILE B 1 260 ? 159.45106 131.69317 150.18574 1.000 68.88887 239 ILE A O 1
ATOM 2881 N N . VAL B 1 261 ? 157.37499 131.71279 149.30403 1.000 63.31709 240 VAL A N 1
ATOM 2882 C CA . VAL B 1 261 ? 157.85297 131.26805 147.99608 1.000 63.66512 240 VAL A CA 1
ATOM 2883 C C . VAL B 1 261 ? 158.77203 132.31575 147.37678 1.000 74.37930 240 VAL A C 1
ATOM 2884 O O . VAL B 1 261 ? 159.81396 131.98663 146.79303 1.000 82.14118 240 VAL A O 1
ATOM 2888 N N . PHE B 1 262 ? 158.41249 133.59408 147.50715 1.000 75.95783 241 PHE A N 1
ATOM 2889 C CA . PHE B 1 262 ? 159.24952 134.65682 146.96761 1.000 70.69772 241 PHE A CA 1
ATOM 2890 C C . PHE B 1 262 ? 160.58757 134.72340 147.68897 1.000 75.63377 241 PHE A C 1
ATOM 2891 O O . PHE B 1 262 ? 161.61741 134.99471 147.06749 1.000 80.44327 241 PHE A O 1
ATOM 2899 N N . GLY B 1 263 ? 160.59553 134.47318 148.99941 1.000 75.28534 242 GLY A N 1
ATOM 2900 C CA . GLY B 1 263 ? 161.85173 134.45993 149.72999 1.000 63.53386 242 GLY A CA 1
ATOM 2901 C C . GLY B 1 263 ? 162.77412 133.33459 149.30084 1.000 66.06532 242 GLY A C 1
ATOM 2902 O O . GLY B 1 263 ? 163.97881 133.54365 149.11659 1.000 77.98402 242 GLY A O 1
ATOM 2903 N N . VAL B 1 264 ? 162.23010 132.12467 149.13829 1.000 65.94631 243 VAL A N 1
ATOM 2904 C CA . VAL B 1 264 ? 163.09571 131.02743 148.70637 1.000 73.39663 243 VAL A CA 1
ATOM 2905 C C . VAL B 1 264 ? 163.57580 131.24911 147.27096 1.000 69.54042 243 VAL A C 1
ATOM 2906 O O . VAL B 1 264 ? 164.72686 130.92639 146.93786 1.000 86.17716 243 VAL A O 1
ATOM 2910 N N . ALA B 1 265 ? 162.73431 131.83528 146.41073 1.000 64.72918 244 ALA A N 1
ATOM 2911 C CA . ALA B 1 265 ? 163.18216 132.17904 145.06405 1.000 69.98807 244 ALA A CA 1
ATOM 2912 C C . ALA B 1 265 ? 164.26548 133.25050 145.09587 1.000 75.07867 244 ALA A C 1
ATOM 2913 O O . ALA B 1 265 ? 165.20863 133.21166 144.29748 1.000 77.13300 244 ALA A O 1
ATOM 2915 N N . LEU B 1 266 ? 164.13725 134.22130 146.00329 1.000 81.68923 245 LEU A N 1
ATOM 2916 C CA . LEU B 1 266 ? 165.14003 135.27168 146.13264 1.000 71.87812 245 LEU A CA 1
ATOM 2917 C C . LEU B 1 266 ? 166.47658 134.70577 146.58310 1.000 72.05742 245 LEU A C 1
ATOM 2918 O O . LEU B 1 266 ? 167.53231 135.12333 146.09317 1.000 86.00059 245 LEU A O 1
ATOM 2923 N N . ARG B 1 267 ? 166.45356 133.76425 147.52856 1.000 83.45003 246 ARG A N 1
ATOM 2924 C CA . ARG B 1 267 ? 167.69815 133.11617 147.92914 1.000 81.53700 246 ARG A CA 1
ATOM 2925 C C . ARG B 1 267 ? 168.29284 132.31682 146.77792 1.000 87.00926 246 ARG A C 1
ATOM 2926 O O . ARG B 1 267 ? 169.51611 132.29173 146.59687 1.000 90.89003 246 ARG A O 1
ATOM 2934 N N . LYS B 1 268 ? 167.44301 131.65964 145.98395 1.000 84.51418 247 LYS A N 1
ATOM 2935 C CA . LYS B 1 268 ? 167.94389 130.89321 144.84767 1.000 76.40911 247 LYS A CA 1
ATOM 2936 C C . LYS B 1 268 ? 168.59893 131.77939 143.78896 1.000 84.61873 247 LYS A C 1
ATOM 2937 O O . LYS B 1 268 ? 169.43400 131.29219 143.01880 1.000 91.69890 247 LYS A O 1
ATOM 2943 N N . LEU B 1 269 ? 168.26989 133.07291 143.75291 1.000 89.64901 248 LEU A N 1
ATOM 2944 C CA . LEU B 1 269 ? 168.77985 133.94366 142.69622 1.000 83.79106 248 LEU A CA 1
ATOM 2945 C C . LEU B 1 269 ? 170.25867 134.26347 142.89357 1.000 88.29253 248 LEU A C 1
ATOM 2946 O O . LEU B 1 269 ? 171.10384 133.87764 142.07801 1.000 88.45688 248 LEU A O 1
ATOM 2951 N N . GLY B 1 270 ? 170.59248 134.96860 143.97281 1.000 107.90572 249 GLY A N 1
ATOM 2952 C CA . GLY B 1 270 ? 171.95331 135.39128 144.21059 1.000 106.22878 249 GLY A CA 1
ATOM 2953 C C . GLY B 1 270 ? 172.06908 136.86001 144.57460 1.000 113.84915 249 GLY A C 1
ATOM 2954 O O . GLY B 1 270 ? 171.34936 137.36356 145.44216 1.000 114.90206 249 GLY A O 1
ATOM 2955 N N . PRO B 1 271 ? 173.00390 137.57047 143.92870 1.000 116.59758 250 PRO A N 1
ATOM 2956 C CA . PRO B 1 271 ? 173.20829 138.99602 144.26023 1.000 119.82537 250 PRO A CA 1
ATOM 2957 C C . PRO B 1 271 ? 171.98029 139.86645 144.04196 1.000 123.01096 250 PRO A C 1
ATOM 2958 O O . PRO B 1 271 ? 171.74642 140.81149 144.80940 1.000 124.36998 250 PRO A O 1
ATOM 2962 N N . GLU B 1 272 ? 171.19343 139.58164 143.00253 1.000 111.77916 251 GLU A N 1
ATOM 2963 C CA . GLU B 1 272 ? 169.91323 140.26137 142.83638 1.000 112.48836 251 GLU A CA 1
ATOM 2964 C C . GLU B 1 272 ? 168.99831 139.97001 144.01846 1.000 112.26983 251 GLU A C 1
ATOM 2965 O O . GLU B 1 272 ? 168.33995 140.87477 144.56024 1.000 114.20667 251 GLU A O 1
ATOM 2971 N N . GLY B 1 273 ? 168.96623 138.70626 144.44276 1.000 103.02819 252 GLY A N 1
ATOM 2972 C CA . GLY B 1 273 ? 168.28347 138.35958 145.66989 1.000 107.29738 252 GLY A CA 1
ATOM 2973 C C . GLY B 1 273 ? 168.85576 139.07200 146.87542 1.000 110.99239 252 GLY A C 1
ATOM 2974 O O . GLY B 1 273 ? 168.11559 139.42808 147.78663 1.000 117.80514 252 GLY A O 1
ATOM 2975 N N . GLU B 1 274 ? 170.17376 139.29735 146.89576 1.000 105.63175 253 GLU A N 1
ATOM 2976 C CA . GLU B 1 274 ? 170.78039 140.03863 147.99995 1.000 106.02380 253 GLU A CA 1
ATOM 2977 C C . GLU B 1 274 ? 170.26173 141.47098 148.05899 1.000 106.29011 253 GLU A C 1
ATOM 2978 O O . GLU B 1 274 ? 169.95118 141.98467 149.14250 1.000 112.63491 253 GLU A O 1
ATOM 2984 N N . LEU B 1 275 ? 170.16381 142.13171 146.90254 1.000 85.49130 254 LEU A N 1
ATOM 2985 C CA . LEU B 1 275 ? 169.63766 143.49431 146.86738 1.000 87.20469 254 LEU A CA 1
ATOM 2986 C C . LEU B 1 275 ? 168.18769 143.53442 147.33622 1.000 88.44112 254 LEU A C 1
ATOM 2987 O O . LEU B 1 275 ? 167.79983 144.39760 148.13868 1.000 95.08969 254 LEU A O 1
ATOM 2992 N N . LEU B 1 276 ? 167.37081 142.59268 146.85583 1.000 78.94096 255 LEU A N 1
ATOM 2993 C CA . LEU B 1 276 ? 165.97499 142.57219 147.28655 1.000 76.67166 255 LEU A CA 1
ATOM 2994 C C . LEU B 1 276 ? 165.84478 142.22261 148.76794 1.000 80.62331 255 LEU A C 1
ATOM 2995 O O . LEU B 1 276 ? 164.95040 142.73994 149.45109 1.000 82.22724 255 LEU A O 1
ATOM 3000 N N . ILE B 1 277 ? 166.73643 141.37075 149.28140 1.000 76.78874 256 ILE A N 1
ATOM 3001 C CA . ILE B 1 277 ? 166.75375 141.04090 150.70309 1.000 75.06584 256 ILE A CA 1
ATOM 3002 C C . ILE B 1 277 ? 167.05923 142.27947 151.52980 1.000 85.67261 256 ILE A C 1
ATOM 3003 O O . ILE B 1 277 ? 166.41995 142.52851 152.55756 1.000 89.03884 256 ILE A O 1
ATOM 3008 N N . ARG B 1 278 ? 168.04787 143.06871 151.10038 1.000 81.32847 257 ARG A N 1
ATOM 3009 C CA . ARG B 1 278 ? 168.36699 144.30474 151.80937 1.000 71.94254 257 ARG A CA 1
ATOM 3010 C C . ARG B 1 278 ? 167.18225 145.26277 151.80109 1.000 79.75307 257 ARG A C 1
ATOM 3011 O O . ARG B 1 278 ? 166.85917 145.87460 152.82976 1.000 92.65213 257 ARG A O 1
ATOM 3019 N N . PHE B 1 279 ? 166.51622 145.39069 150.64857 1.000 70.39089 258 PHE A N 1
ATOM 3020 C CA . PHE B 1 279 ? 165.33247 146.24373 150.54919 1.000 75.06908 258 PHE A CA 1
ATOM 3021 C C . PHE B 1 279 ? 164.25852 145.82161 151.54891 1.000 74.61991 258 PHE A C 1
ATOM 3022 O O . PHE B 1 279 ? 163.76066 146.64134 152.33692 1.000 77.14571 258 PHE A O 1
ATOM 3030 N N . PHE B 1 280 ? 163.90451 144.53399 151.54527 1.000 81.17634 259 PHE A N 1
ATOM 3031 C CA . PHE B 1 280 ? 162.82259 144.07163 152.40812 1.000 78.62777 259 PHE A CA 1
ATOM 3032 C C . PHE B 1 280 ? 163.21542 144.10008 153.88080 1.000 74.59578 259 PHE A C 1
ATOM 3033 O O . PHE B 1 280 ? 162.36462 144.35908 154.73808 1.000 85.91740 259 PHE A O 1
ATOM 3041 N N . ASN B 1 281 ? 164.49056 143.86116 154.19676 1.000 73.88876 260 ASN A N 1
ATOM 3042 C CA . ASN B 1 281 ? 164.93652 143.93962 155.58377 1.000 79.23699 260 ASN A CA 1
ATOM 3043 C C . ASN B 1 281 ? 164.87387 145.36899 156.10704 1.000 84.49207 260 ASN A C 1
ATOM 3044 O O . ASN B 1 281 ? 164.46561 145.59759 157.25234 1.000 89.54149 260 ASN A O 1
ATOM 3049 N N . SER B 1 282 ? 165.27335 146.34556 155.28619 1.000 74.95040 261 SER A N 1
ATOM 3050 C CA . SER B 1 282 ? 165.15351 147.74087 155.69944 1.000 69.54662 261 SER A CA 1
ATOM 3051 C C . SER B 1 282 ? 163.69253 148.13552 155.88735 1.000 72.65720 261 SER A C 1
ATOM 3052 O O . SER B 1 282 ? 163.34848 148.85421 156.83949 1.000 82.32656 261 SER A O 1
ATOM 3055 N N . PHE B 1 283 ? 162.81607 147.66660 154.99221 1.000 64.01779 262 PHE A N 1
ATOM 3056 C CA . PHE B 1 283 ? 161.38951 147.93762 155.15188 1.000 61.51897 262 PHE A CA 1
ATOM 3057 C C . PHE B 1 283 ? 160.85697 147.33268 156.44772 1.000 69.00591 262 PHE A C 1
ATOM 3058 O O . PHE B 1 283 ? 160.06662 147.96419 157.16208 1.000 75.66360 262 PHE A O 1
ATOM 3066 N N . ASN B 1 284 ? 161.29278 146.11219 156.77147 1.000 80.70151 263 ASN A N 1
ATOM 3067 C CA . ASN B 1 284 ? 160.87204 145.46472 158.01006 1.000 72.51170 263 ASN A CA 1
ATOM 3068 C C . ASN B 1 284 ? 161.36523 146.22570 159.23558 1.000 80.66385 263 ASN A C 1
ATOM 3069 O O . ASN B 1 284 ? 160.64501 146.34044 160.23299 1.000 94.83049 263 ASN A O 1
ATOM 3074 N N . GLU B 1 285 ? 162.59842 146.73646 159.18859 1.000 84.05442 264 GLU A N 1
ATOM 3075 C CA . GLU B 1 285 ? 163.11955 147.50859 160.31536 1.000 77.89868 264 GLU A CA 1
ATOM 3076 C C . GLU B 1 285 ? 162.32782 148.79634 160.52287 1.000 82.84008 264 GLU A C 1
ATOM 3077 O O . GLU B 1 285 ? 162.01477 149.16937 161.66334 1.000 91.40206 264 GLU A O 1
ATOM 3083 N N . ALA B 1 286 ? 161.99197 149.49062 159.43219 1.000 73.84310 265 ALA A N 1
ATOM 3084 C CA . ALA B 1 286 ? 161.16297 150.68767 159.56050 1.000 66.80986 265 ALA A CA 1
ATOM 3085 C C . ALA B 1 286 ? 159.78512 150.34632 160.12231 1.000 73.35982 265 ALA A C 1
ATOM 3086 O O . ALA B 1 286 ? 159.24487 151.07550 160.96992 1.000 82.55126 265 ALA A O 1
ATOM 3088 N N . THR B 1 287 ? 159.20749 149.23006 159.67089 1.000 65.26840 266 THR A N 1
ATOM 3089 C CA . THR B 1 287 ? 157.92146 148.79479 160.20437 1.000 63.65326 266 THR A CA 1
ATOM 3090 C C . THR B 1 287 ? 158.01920 148.48600 161.69504 1.000 71.60541 266 THR A C 1
ATOM 3091 O O . THR B 1 287 ? 157.09360 148.77952 162.45832 1.000 81.70989 266 THR A O 1
ATOM 3095 N N . MET B 1 288 ? 159.14039 147.90461 162.12972 1.000 69.26033 267 MET A N 1
ATOM 3096 C CA . MET B 1 288 ? 159.35725 147.67529 163.55649 1.000 66.13439 267 MET A CA 1
ATOM 3097 C C . MET B 1 288 ? 159.47214 148.97935 164.33474 1.000 73.96806 267 MET A C 1
ATOM 3098 O O . MET B 1 288 ? 159.04577 149.04401 165.49240 1.000 89.91366 267 MET A O 1
ATOM 3103 N N . VAL B 1 289 ? 160.05452 150.01761 163.73262 1.000 76.92225 268 VAL A N 1
ATOM 3104 C CA . VAL B 1 289 ? 160.07855 151.32292 164.39555 1.000 69.22509 268 VAL A CA 1
ATOM 3105 C C . VAL B 1 289 ? 158.65698 151.84929 164.58622 1.000 71.14087 268 VAL A C 1
ATOM 3106 O O . VAL B 1 289 ? 158.30201 152.36976 165.65744 1.000 84.59663 268 VAL A O 1
ATOM 3110 N N . LEU B 1 290 ? 157.81840 151.71341 163.55322 1.000 68.74480 269 LEU A N 1
ATOM 3111 C CA . LEU B 1 290 ? 156.40913 152.08711 163.70026 1.000 61.92296 269 LEU A CA 1
ATOM 3112 C C . LEU B 1 290 ? 155.71824 151.26721 164.78846 1.000 61.70042 269 LEU A C 1
ATOM 3113 O O . LEU B 1 290 ? 154.89086 151.79490 165.54394 1.000 75.16396 269 LEU A O 1
ATOM 3118 N N . VAL B 1 291 ? 156.03673 149.97364 164.87438 1.000 70.70196 270 VAL A N 1
ATOM 3119 C CA . VAL B 1 291 ? 155.46276 149.12279 165.91691 1.000 71.96416 270 VAL A CA 1
ATOM 3120 C C . VAL B 1 291 ? 155.87901 149.61535 167.29668 1.000 70.16281 270 VAL A C 1
ATOM 3121 O O . VAL B 1 291 ? 155.07302 149.63818 168.23654 1.000 84.14846 270 VAL A O 1
ATOM 3125 N N . SER B 1 292 ? 157.14763 150.00518 167.43957 1.000 75.99347 271 SER A N 1
ATOM 3126 C CA . SER B 1 292 ? 157.63022 150.54281 168.70718 1.000 76.30110 271 SER A CA 1
ATOM 3127 C C . SER B 1 292 ? 156.87468 151.80631 169.08904 1.000 78.40191 271 SER A C 1
ATOM 3128 O O . SER B 1 292 ? 156.55796 152.01893 170.26513 1.000 87.80434 271 SER A O 1
ATOM 3131 N N . TRP B 1 293 ? 156.58976 152.66479 168.10878 1.000 74.58691 272 TRP A N 1
ATOM 3132 C CA . TRP B 1 293 ? 155.82197 153.87253 168.40647 1.000 69.72408 272 TRP A CA 1
ATOM 3133 C C . TRP B 1 293 ? 154.38684 153.54585 168.81670 1.000 70.81196 272 TRP A C 1
ATOM 3134 O O . TRP B 1 293 ? 153.84940 154.15833 169.74653 1.000 76.79337 272 TRP A O 1
ATOM 3145 N N . ILE B 1 294 ? 153.75053 152.58821 168.13642 1.000 78.20892 273 ILE A N 1
ATOM 3146 C CA . ILE B 1 294 ? 152.35241 152.26013 168.42748 1.000 73.37961 273 ILE A CA 1
ATOM 3147 C C . ILE B 1 294 ? 152.20927 151.56480 169.78292 1.000 75.49731 273 ILE A C 1
ATOM 3148 O O . ILE B 1 294 ? 151.20156 151.75050 170.48886 1.000 86.93807 273 ILE A O 1
ATOM 3153 N N . MET B 1 295 ? 153.20687 150.76504 170.16977 1.000 90.30923 274 MET A N 1
ATOM 3154 C CA . MET B 1 295 ? 153.13849 149.99238 171.40537 1.000 89.89323 274 MET A CA 1
ATOM 3155 C C . MET B 1 295 ? 152.99842 150.87409 172.64274 1.000 97.55066 274 MET A C 1
ATOM 3156 O O . MET B 1 295 ? 152.45160 150.42158 173.65463 1.000 98.13464 274 MET A O 1
ATOM 3161 N N . TRP B 1 296 ? 153.45625 152.12600 172.58195 1.000 94.49196 275 TRP A N 1
ATOM 3162 C CA . TRP B 1 296 ? 153.30086 153.02388 173.72141 1.000 89.30727 275 TRP A CA 1
ATOM 3163 C C . TRP B 1 296 ? 151.87013 153.53558 173.84787 1.000 88.97799 275 TRP A C 1
ATOM 3164 O O . TRP B 1 296 ? 151.37736 153.73160 174.96395 1.000 95.39151 275 TRP A O 1
ATOM 3175 N N . TYR B 1 297 ? 151.19163 153.76820 172.72182 1.000 81.89981 276 TYR A N 1
ATOM 3176 C CA . TYR B 1 297 ? 149.78349 154.14516 172.76999 1.000 82.43353 276 TYR A CA 1
ATOM 3177 C C . TYR B 1 297 ? 148.88504 152.95772 173.08992 1.000 78.48935 276 TYR A C 1
ATOM 3178 O O . TYR B 1 297 ? 147.75868 153.15771 173.55823 1.000 82.68595 276 TYR A O 1
ATOM 3187 N N . ALA B 1 298 ? 149.37184 151.73767 172.86622 1.000 83.61349 277 ALA A N 1
ATOM 3188 C CA . ALA B 1 298 ? 148.54464 150.54162 173.03778 1.000 80.86987 277 ALA A CA 1
ATOM 3189 C C . ALA B 1 298 ? 147.80072 150.42185 174.37363 1.000 89.17958 277 ALA A C 1
ATOM 3190 O O . ALA B 1 298 ? 146.63810 149.98024 174.34782 1.000 99.31083 277 ALA A O 1
ATOM 3192 N N . PRO B 1 299 ? 148.38106 150.73834 175.54751 1.000 91.52523 278 PRO A N 1
ATOM 3193 C CA . PRO B 1 299 ? 147.60604 150.57346 176.79644 1.000 93.78939 278 PRO A CA 1
ATOM 3194 C C . PRO B 1 299 ? 146.30974 151.37013 176.85979 1.000 97.23908 278 PRO A C 1
ATOM 3195 O O . PRO B 1 299 ? 145.30612 150.85714 177.37175 1.000 101.68244 278 PRO A O 1
ATOM 3199 N N . VAL B 1 300 ? 146.29604 152.60719 176.35769 1.000 89.53848 279 VAL A N 1
ATOM 3200 C CA . VAL B 1 300 ? 145.07408 153.40820 176.39600 1.000 84.08034 279 VAL A CA 1
ATOM 3201 C C . VAL B 1 300 ? 143.99528 152.77894 175.52367 1.000 86.78634 279 VAL A C 1
ATOM 3202 O O . VAL B 1 300 ? 142.81882 152.71174 175.90993 1.000 90.36778 279 VAL A O 1
ATOM 3206 N N . GLY B 1 301 ? 144.37805 152.31205 174.33451 1.000 85.82707 280 GLY A N 1
ATOM 3207 C CA . GLY B 1 301 ? 143.42678 151.62950 173.47706 1.000 85.01320 280 GLY A CA 1
ATOM 3208 C C . GLY B 1 301 ? 142.89756 150.35126 174.09591 1.000 89.14138 280 GLY A C 1
ATOM 3209 O O . GLY B 1 301 ? 141.71646 150.03303 173.96052 1.000 99.72128 280 GLY A O 1
ATOM 3210 N N . ILE B 1 302 ? 143.76377 149.60269 174.78490 1.000 84.11622 281 ILE A N 1
ATOM 3211 C CA . ILE B 1 302 ? 143.32047 148.38877 175.46981 1.000 80.83675 281 ILE A CA 1
ATOM 3212 C C . ILE B 1 302 ? 142.30935 148.73050 176.55798 1.000 85.97971 281 ILE A C 1
ATOM 3213 O O . ILE B 1 302 ? 141.26660 148.07074 176.69528 1.000 97.95629 281 ILE A O 1
ATOM 3218 N N . MET B 1 303 ? 142.60319 149.77149 177.34271 1.000 88.08369 282 MET A N 1
ATOM 3219 C CA . MET B 1 303 ? 141.69638 150.20675 178.40021 1.000 89.12970 282 MET A CA 1
ATOM 3220 C C . MET B 1 303 ? 140.33423 150.58269 177.83538 1.000 86.22900 282 MET A C 1
ATOM 3221 O O . MET B 1 303 ? 139.29255 150.16087 178.35487 1.000 95.67162 282 MET A O 1
ATOM 3226 N N . PHE B 1 304 ? 140.32345 151.36472 176.75454 1.000 83.10197 283 PHE A N 1
ATOM 3227 C CA . PHE B 1 304 ? 139.04924 151.80287 176.19771 1.000 75.23506 283 PHE A CA 1
ATOM 3228 C C . PHE B 1 304 ? 138.30640 150.66502 175.50723 1.000 78.21335 283 PHE A C 1
ATOM 3229 O O . PHE B 1 304 ? 137.07389 150.62608 175.55875 1.000 84.54958 283 PHE A O 1
ATOM 3237 N N . LEU B 1 305 ? 139.02400 149.72343 174.88461 1.000 90.76132 284 LEU A N 1
ATOM 3238 C CA . LEU B 1 305 ? 138.37704 148.53061 174.34319 1.000 88.13445 284 LEU A CA 1
ATOM 3239 C C . LEU B 1 305 ? 137.65817 147.75573 175.43577 1.000 91.87213 284 LEU A C 1
ATOM 3240 O O . LEU B 1 305 ? 136.48010 147.40545 175.29220 1.000 99.99215 284 LEU A O 1
ATOM 3245 N N . VAL B 1 306 ? 138.35559 147.48458 176.54184 1.000 97.53361 285 VAL A N 1
ATOM 3246 C CA . VAL B 1 306 ? 137.75741 146.70542 177.62320 1.000 95.47411 285 VAL A CA 1
ATOM 3247 C C . VAL B 1 306 ? 136.55907 147.44316 178.20977 1.000 98.88792 285 VAL A C 1
ATOM 3248 O O . VAL B 1 306 ? 135.48366 146.86010 178.40812 1.000 104.03178 285 VAL A O 1
ATOM 3252 N N . ALA B 1 307 ? 136.71782 148.74604 178.46571 1.000 89.96516 286 ALA A N 1
ATOM 3253 C CA . ALA B 1 307 ? 135.63977 149.52139 179.07170 1.000 87.67750 286 ALA A CA 1
ATOM 3254 C C . ALA B 1 307 ? 134.41789 149.58277 178.16221 1.000 91.11198 286 ALA A C 1
ATOM 3255 O O . ALA B 1 307 ? 133.28747 149.35978 178.61038 1.000 99.57562 286 ALA A O 1
ATOM 3257 N N . GLY B 1 308 ? 134.62534 149.87234 176.87547 1.000 98.33129 287 GLY A N 1
ATOM 3258 C CA . GLY B 1 308 ? 133.50313 149.97134 175.95958 1.000 99.82026 287 GLY A CA 1
ATOM 3259 C C . GLY B 1 308 ? 132.81091 148.64380 175.72652 1.000 99.10379 287 GLY A C 1
ATOM 3260 O O . GLY B 1 308 ? 131.58318 148.58836 175.61146 1.000 106.59868 287 GLY A O 1
ATOM 3261 N N . LYS B 1 309 ? 133.58157 147.55477 175.65610 1.000 101.78168 288 LYS A N 1
ATOM 3262 C CA . LYS B 1 309 ? 132.96895 146.24904 175.45451 1.000 105.71850 288 LYS A CA 1
ATOM 3263 C C . LYS B 1 309 ? 132.19699 145.80161 176.68900 1.000 108.95050 288 LYS A C 1
ATOM 3264 O O . LYS B 1 309 ? 131.16747 145.12853 176.56266 1.000 108.66505 288 LYS A O 1
ATOM 3270 N N . ILE B 1 310 ? 132.66520 146.16919 177.88477 1.000 105.11010 289 ILE A N 1
ATOM 3271 C CA . ILE B 1 310 ? 131.89874 145.87531 179.09174 1.000 103.25725 289 ILE A CA 1
ATOM 3272 C C . ILE B 1 310 ? 130.62175 146.70921 179.13199 1.000 104.95250 289 ILE A C 1
ATOM 3273 O O . ILE B 1 310 ? 129.54216 146.20037 179.45908 1.000 105.37426 289 ILE A O 1
ATOM 3278 N N . VAL B 1 311 ? 130.72059 147.99683 178.78901 1.000 118.97978 290 VAL A N 1
ATOM 3279 C CA . VAL B 1 311 ? 129.56582 148.88906 178.86467 1.000 117.37010 290 VAL A CA 1
ATOM 3280 C C . VAL B 1 311 ? 128.49150 148.48082 177.86245 1.000 118.84611 290 VAL A C 1
ATOM 3281 O O . VAL B 1 311 ? 127.29971 148.44323 178.19362 1.000 119.53216 290 VAL A O 1
ATOM 3285 N N . GLU B 1 312 ? 128.89217 148.16774 176.62645 1.000 131.36478 291 GLU A N 1
ATOM 3286 C CA . GLU B 1 312 ? 127.91955 147.86826 175.57834 1.000 130.04984 291 GLU A CA 1
ATOM 3287 C C . GLU B 1 312 ? 127.10730 146.61955 175.90497 1.000 130.44329 291 GLU A C 1
ATOM 3288 O O . GLU B 1 312 ? 125.88613 146.59585 175.70925 1.000 130.14529 291 GLU A O 1
ATOM 3294 N N . MET B 1 313 ? 127.76254 145.57831 176.41001 1.000 146.16922 292 MET A N 1
ATOM 3295 C CA . MET B 1 313 ? 127.06613 144.34177 176.73688 1.000 146.13774 292 MET A CA 1
ATOM 3296 C C . MET B 1 313 ? 126.18704 144.54595 177.96839 1.000 147.34914 292 MET A C 1
ATOM 3297 O O . MET B 1 313 ? 126.57649 145.21646 178.92856 1.000 144.76134 292 MET A O 1
ATOM 3302 N N . GLU B 1 314 ? 124.99143 143.96318 177.92952 1.000 165.53464 293 GLU A N 1
ATOM 3303 C CA . GLU B 1 314 ? 123.89402 144.29847 178.82558 1.000 166.32337 293 GLU A CA 1
ATOM 3304 C C . GLU B 1 314 ? 123.68694 143.19445 179.86007 1.000 167.48616 293 GLU A C 1
ATOM 3305 O O . GLU B 1 314 ? 124.14399 142.06365 179.68178 1.000 168.34580 293 GLU A O 1
ATOM 3311 N N . ASP B 1 315 ? 123.04507 143.57481 180.96890 1.000 172.45193 294 ASP A N 1
ATOM 3312 C CA . ASP B 1 315 ? 122.52177 142.70436 182.03691 1.000 173.27369 294 ASP A CA 1
ATOM 3313 C C . ASP B 1 315 ? 123.46819 141.55227 182.39445 1.000 174.06128 294 ASP A C 1
ATOM 3314 O O . ASP B 1 315 ? 123.16695 140.37002 182.22799 1.000 171.71055 294 ASP A O 1
ATOM 3319 N N . VAL B 1 316 ? 124.63614 141.94198 182.91653 1.000 175.63281 295 VAL A N 1
ATOM 3320 C CA . VAL B 1 316 ? 125.61692 140.97539 183.39483 1.000 174.09659 295 VAL A CA 1
ATOM 3321 C C . VAL B 1 316 ? 125.00510 140.08448 184.47603 1.000 174.05679 295 VAL A C 1
ATOM 3322 O O . VAL B 1 316 ? 124.06982 140.47503 185.18729 1.000 174.74525 295 VAL A O 1
ATOM 3326 N N . GLY B 1 317 ? 125.53332 138.87373 184.59351 1.000 167.86814 296 GLY A N 1
ATOM 3327 C CA . GLY B 1 317 ? 125.01573 137.91491 185.57176 1.000 168.94045 296 GLY A CA 1
ATOM 3328 C C . GLY B 1 317 ? 123.72857 137.22304 185.18234 1.000 171.14028 296 GLY A C 1
ATOM 3329 O O . GLY B 1 317 ? 123.61886 135.99972 185.30967 1.000 171.56212 296 GLY A O 1
ATOM 3330 N N . LEU B 1 318 ? 122.73738 137.98642 184.71459 1.000 172.47348 297 LEU A N 1
ATOM 3331 C CA . LEU B 1 318 ? 121.49266 137.38616 184.24562 1.000 170.96491 297 LEU A CA 1
ATOM 3332 C C . LEU B 1 318 ? 121.74250 136.47247 183.05417 1.000 172.71489 297 LEU A C 1
ATOM 3333 O O . LEU B 1 318 ? 121.14413 135.39618 182.95018 1.000 173.10837 297 LEU A O 1
ATOM 3338 N N . LEU B 1 319 ? 122.61976 136.88959 182.14037 1.000 161.29081 298 LEU A N 1
ATOM 3339 C CA . LEU B 1 319 ? 122.99369 136.02720 181.02543 1.000 157.98704 298 LEU A CA 1
ATOM 3340 C C . LEU B 1 319 ? 123.80773 134.83043 181.50322 1.000 157.20738 298 LEU A C 1
ATOM 3341 O O . LEU B 1 319 ? 123.66829 133.72334 180.97023 1.000 157.65225 298 LEU A O 1
ATOM 3346 N N . PHE B 1 320 ? 124.66106 135.03323 182.50882 1.000 155.11602 299 PHE A N 1
ATOM 3347 C CA . PHE B 1 320 ? 125.56666 133.98527 182.96246 1.000 155.82920 299 PHE A CA 1
ATOM 3348 C C . PHE B 1 320 ? 124.88998 132.92988 183.82717 1.000 155.30340 299 PHE A C 1
ATOM 3349 O O . PHE B 1 320 ? 125.43361 131.83011 183.95445 1.000 154.04866 299 PHE A O 1
ATOM 3357 N N . ALA B 1 321 ? 123.72249 133.23311 184.40580 1.000 166.18752 300 ALA A N 1
ATOM 3358 C CA . ALA B 1 321 ? 123.12416 132.34760 185.40594 1.000 167.60941 300 ALA A CA 1
ATOM 3359 C C . ALA B 1 321 ? 122.88443 130.93308 184.88181 1.000 167.52116 300 ALA A C 1
ATOM 3360 O O . ALA B 1 321 ? 122.88896 129.97790 185.66690 1.000 167.39098 300 ALA A O 1
ATOM 3362 N N . ARG B 1 322 ? 122.67681 130.76934 183.57347 1.000 167.38927 301 ARG A N 1
ATOM 3363 C CA . ARG B 1 322 ? 122.55834 129.44258 182.98344 1.000 168.16253 301 ARG A CA 1
ATOM 3364 C C . ARG B 1 322 ? 123.65159 129.11135 181.97781 1.000 167.10716 301 ARG A C 1
ATOM 3365 O O . ARG B 1 322 ? 123.78702 127.93958 181.60787 1.000 166.73884 301 ARG A O 1
ATOM 3373 N N . LEU B 1 323 ? 124.42828 130.09224 181.52563 1.000 146.09914 302 LEU A N 1
ATOM 3374 C CA . LEU B 1 323 ? 125.57055 129.84811 180.65546 1.000 143.93078 302 LEU A CA 1
ATOM 3375 C C . LEU B 1 323 ? 126.86060 129.64433 181.43870 1.000 143.71086 302 LEU A C 1
ATOM 3376 O O . LEU B 1 323 ? 127.93640 129.57354 180.83130 1.000 143.92278 302 LEU A O 1
ATOM 3381 N N . GLY B 1 324 ? 126.77027 129.58897 182.77058 1.000 141.31932 303 GLY A N 1
ATOM 3382 C CA . GLY B 1 324 ? 127.96118 129.44010 183.58734 1.000 138.14897 303 GLY A CA 1
ATOM 3383 C C . GLY B 1 324 ? 128.71394 128.15223 183.32681 1.000 139.57014 303 GLY A C 1
ATOM 3384 O O . GLY B 1 324 ? 129.94196 128.13307 183.36039 1.000 140.73258 303 GLY A O 1
ATOM 3385 N N . LYS B 1 325 ? 127.99288 127.05848 183.07243 1.000 128.41013 304 LYS A N 1
ATOM 3386 C CA . LYS B 1 325 ? 128.65951 125.79113 182.78363 1.000 128.77203 304 LYS A CA 1
ATOM 3387 C C . LYS B 1 325 ? 129.48021 125.88198 181.50143 1.000 126.29837 304 LYS A C 1
ATOM 3388 O O . LYS B 1 325 ? 130.63735 125.44839 181.45653 1.000 128.12294 304 LYS A O 1
ATOM 3394 N N . TYR B 1 326 ? 128.89743 126.46507 180.45195 1.000 118.35425 305 TYR A N 1
ATOM 3395 C CA . TYR B 1 326 ? 129.59903 126.61541 179.18024 1.000 119.06121 305 TYR A CA 1
ATOM 3396 C C . TYR B 1 326 ? 130.79248 127.55746 179.31059 1.000 119.94935 305 TYR A C 1
ATOM 3397 O O . TYR B 1 326 ? 131.88376 127.26841 178.79600 1.000 126.32229 305 TYR A O 1
ATOM 3406 N N . ILE B 1 327 ? 130.60529 128.68141 180.00905 1.000 117.15654 306 ILE A N 1
ATOM 3407 C CA . ILE B 1 327 ? 131.69532 129.63258 180.21517 1.000 115.53031 306 ILE A CA 1
ATOM 3408 C C . ILE B 1 327 ? 132.81287 128.99664 181.03176 1.000 115.41828 306 ILE A C 1
ATOM 3409 O O . ILE B 1 327 ? 134.00102 129.16777 180.72798 1.000 121.04993 306 ILE A O 1
ATOM 3414 N N . LEU B 1 328 ? 132.45068 128.25723 182.08274 1.000 109.70757 307 LEU A N 1
ATOM 3415 C CA . LEU B 1 328 ? 133.44341 127.58361 182.90665 1.000 110.75845 307 LEU A CA 1
ATOM 3416 C C . LEU B 1 328 ? 134.21263 126.55217 182.10020 1.000 116.44977 307 LEU A C 1
ATOM 3417 O O . LEU B 1 328 ? 135.43569 126.46120 182.21774 1.000 116.22824 307 LEU A O 1
ATOM 3422 N N . CYS B 1 329 ? 133.51711 125.78131 181.25967 1.000 119.47753 308 CYS A N 1
ATOM 3423 C CA . CYS B 1 329 ? 134.19845 124.81190 180.40725 1.000 111.19622 308 CYS A CA 1
ATOM 3424 C C . CYS B 1 329 ? 135.20627 125.49680 179.49497 1.000 108.79295 308 CYS A C 1
ATOM 3425 O O . CYS B 1 329 ? 136.37565 125.09733 179.43281 1.000 113.94907 308 CYS A O 1
ATOM 3428 N N . CYS B 1 330 ? 134.77537 126.55604 178.80426 1.000 106.99381 309 CYS A N 1
ATOM 3429 C CA . CYS B 1 330 ? 135.65341 127.22554 177.84749 1.000 104.47924 309 CYS A CA 1
ATOM 3430 C C . CYS B 1 330 ? 136.87020 127.83949 178.53591 1.000 108.73563 309 CYS A C 1
ATOM 3431 O O . CYS B 1 330 ? 138.01774 127.58513 178.14216 1.000 114.65913 309 CYS A O 1
ATOM 3434 N N . LEU B 1 331 ? 136.64085 128.64280 179.57936 1.000 111.38763 310 LEU A N 1
ATOM 3435 C CA . LEU B 1 331 ? 137.75427 129.30977 180.24805 1.000 107.08209 310 LEU A CA 1
ATOM 3436 C C . LEU B 1 331 ? 138.64192 128.33393 181.01074 1.000 107.93598 310 LEU A C 1
ATOM 3437 O O . LEU B 1 331 ? 139.85860 128.53481 181.06522 1.000 115.82698 310 LEU A O 1
ATOM 3442 N N . LEU B 1 332 ? 138.07371 127.27735 181.59831 1.000 100.99731 311 LEU A N 1
ATOM 3443 C CA . LEU B 1 332 ? 138.89124 126.28316 182.27963 1.000 100.34952 311 LEU A CA 1
ATOM 3444 C C . LEU B 1 332 ? 139.76401 125.52068 181.29457 1.000 106.36352 311 LEU A C 1
ATOM 3445 O O . LEU B 1 332 ? 140.93540 125.25256 181.58120 1.000 109.05451 311 LEU A O 1
ATOM 3450 N N . GLY B 1 333 ? 139.21797 125.16667 180.12713 1.000 102.41663 312 GLY A N 1
ATOM 3451 C CA . GLY B 1 333 ? 140.03951 124.53828 179.10758 1.000 95.52779 312 GLY A CA 1
ATOM 3452 C C . GLY B 1 333 ? 141.15670 125.44355 178.63114 1.000 99.98287 312 GLY A C 1
ATOM 3453 O O . GLY B 1 333 ? 142.30016 125.00446 178.47419 1.000 112.47723 312 GLY A O 1
ATOM 3454 N N . HIS B 1 334 ? 140.84590 126.72580 178.41589 1.000 96.17017 313 HIS A N 1
ATOM 3455 C CA . HIS B 1 334 ? 141.87631 127.67195 177.99861 1.000 95.63439 313 HIS A CA 1
ATOM 3456 C C . HIS B 1 334 ? 142.96180 127.81429 179.06013 1.000 102.12819 313 HIS A C 1
ATOM 3457 O O . HIS B 1 334 ? 144.15596 127.80989 178.74068 1.000 109.57876 313 HIS A O 1
ATOM 3464 N N . ALA B 1 335 ? 142.56664 127.91855 180.33138 1.000 96.87756 314 ALA A N 1
ATOM 3465 C CA . ALA B 1 335 ? 143.53982 128.07852 181.40687 1.000 96.72323 314 ALA A CA 1
ATOM 3466 C C . ALA B 1 335 ? 144.40148 126.83311 181.57379 1.000 98.72306 314 ALA A C 1
ATOM 3467 O O . ALA B 1 335 ? 145.61211 126.93874 181.80091 1.000 103.97529 314 ALA A O 1
ATOM 3469 N N . ILE B 1 336 ? 143.79872 125.64600 181.47194 1.000 95.23032 315 ILE A N 1
ATOM 3470 C CA . ILE B 1 336 ? 144.56573 124.41182 181.60480 1.000 98.64463 315 ILE A CA 1
ATOM 3471 C C . ILE B 1 336 ? 145.54070 124.26074 180.44367 1.000 100.74084 315 ILE A C 1
ATOM 3472 O O . ILE B 1 336 ? 146.69615 123.86157 180.63529 1.000 103.57066 315 ILE A O 1
ATOM 3477 N N . HIS B 1 337 ? 145.10426 124.59145 179.22457 1.000 101.26913 316 HIS A N 1
ATOM 3478 C CA . HIS B 1 337 ? 146.00329 124.48913 178.08093 1.000 101.18852 316 HIS A CA 1
ATOM 3479 C C . HIS B 1 337 ? 147.11902 125.52574 178.14132 1.000 106.74592 316 HIS A C 1
ATOM 3480 O O . HIS B 1 337 ? 148.23727 125.25344 177.69058 1.000 113.02124 316 HIS A O 1
ATOM 3487 N N . GLY B 1 338 ? 146.84374 126.71006 178.68958 1.000 98.10298 317 GLY A N 1
ATOM 3488 C CA . GLY B 1 338 ? 147.84365 127.75596 178.75718 1.000 93.40166 317 GLY A CA 1
ATOM 3489 C C . GLY B 1 338 ? 148.72619 127.76470 179.98245 1.000 97.94626 317 GLY A C 1
ATOM 3490 O O . GLY B 1 338 ? 149.71884 128.49664 180.00977 1.000 103.20666 317 GLY A O 1
ATOM 3491 N N . LEU B 1 339 ? 148.39797 126.98222 181.00916 1.000 110.10074 318 LEU A N 1
ATOM 3492 C CA . LEU B 1 339 ? 149.19225 126.95713 182.22669 1.000 110.68268 318 LEU A CA 1
ATOM 3493 C C . LEU B 1 339 ? 149.70221 125.57567 182.60719 1.000 111.34589 318 LEU A C 1
ATOM 3494 O O . LEU B 1 339 ? 150.52256 125.47544 183.52640 1.000 118.06324 318 LEU A O 1
ATOM 3499 N N . LEU B 1 340 ? 149.25158 124.51451 181.93929 1.000 101.18885 319 LEU A N 1
ATOM 3500 C CA . LEU B 1 340 ? 149.65154 123.15945 182.29753 1.000 102.39537 319 LEU A CA 1
ATOM 3501 C C . LEU B 1 340 ? 150.08725 122.29448 181.12414 1.000 104.44510 319 LEU A C 1
ATOM 3502 O O . LEU B 1 340 ? 150.73956 121.27029 181.35773 1.000 106.83334 319 LEU A O 1
ATOM 3507 N N . VAL B 1 341 ? 149.75454 122.65232 179.88519 1.000 105.59036 320 VAL A N 1
ATOM 3508 C CA . VAL B 1 341 ? 150.09865 121.82122 178.73629 1.000 104.94163 320 VAL A CA 1
ATOM 3509 C C . VAL B 1 341 ? 151.27560 122.43137 177.98681 1.000 107.97841 320 VAL A C 1
ATOM 3510 O O . VAL B 1 341 ? 152.33307 121.80436 177.85518 1.000 112.32074 320 VAL A O 1
ATOM 3514 N N . LEU B 1 342 ? 151.09217 123.64913 177.47533 1.000 104.87119 321 LEU A N 1
ATOM 3515 C CA . LEU B 1 342 ? 152.17548 124.32918 176.76619 1.000 106.29734 321 LEU A CA 1
ATOM 3516 C C . LEU B 1 342 ? 153.38434 124.61448 177.65346 1.000 110.38404 321 LEU A C 1
ATOM 3517 O O . LEU B 1 342 ? 154.51923 124.39121 177.19303 1.000 111.37776 321 LEU A O 1
ATOM 3522 N N . PRO B 1 343 ? 153.24223 125.12171 178.88912 1.000 110.08096 322 PRO A N 1
ATOM 3523 C CA . PRO B 1 343 ? 154.42658 125.21477 179.75915 1.000 106.12467 322 PRO A CA 1
ATOM 3524 C C . PRO B 1 343 ? 155.08292 123.87441 180.03267 1.000 107.63443 322 PRO A C 1
ATOM 3525 O O . PRO B 1 343 ? 156.31417 123.80948 180.13136 1.000 113.47300 322 PRO A O 1
ATOM 3529 N N . LEU B 1 344 ? 154.29971 122.79912 180.15086 1.000 103.79452 323 LEU A N 1
ATOM 3530 C CA . LEU B 1 344 ? 154.88679 121.47866 180.35527 1.000 108.92376 323 LEU A CA 1
ATOM 3531 C C . LEU B 1 344 ? 155.70766 121.04648 179.14731 1.000 107.94949 323 LEU A C 1
ATOM 3532 O O . LEU B 1 344 ? 156.80533 120.49964 179.29888 1.000 113.32916 323 LEU A O 1
ATOM 3537 N N . ILE B 1 345 ? 155.19140 121.28421 177.93920 1.000 103.86608 324 ILE A N 1
ATOM 3538 C CA . ILE B 1 345 ? 155.93829 120.94872 176.72879 1.000 105.44918 324 ILE A CA 1
ATOM 3539 C C . ILE B 1 345 ? 157.21899 121.77028 176.65046 1.000 114.42970 324 ILE A C 1
ATOM 3540 O O . ILE B 1 345 ? 158.29328 121.24808 176.31853 1.000 117.56555 324 ILE A O 1
ATOM 3545 N N . TYR B 1 346 ? 157.12736 123.06552 176.96868 1.000 124.50055 325 TYR A N 1
ATOM 3546 C CA . TYR B 1 346 ? 158.30829 123.92389 176.94680 1.000 121.31716 325 TYR A CA 1
ATOM 3547 C C . TYR B 1 346 ? 159.35707 123.44804 177.94358 1.000 122.17859 325 TYR A C 1
ATOM 3548 O O . TYR B 1 346 ? 160.55343 123.43474 177.63619 1.000 120.42479 325 TYR A O 1
ATOM 3557 N N . PHE B 1 347 ? 158.92769 123.05545 179.14495 1.000 127.51930 326 PHE A N 1
ATOM 3558 C CA . PHE B 1 347 ? 159.87522 122.59623 180.15491 1.000 126.16914 326 PHE A CA 1
ATOM 3559 C C . PHE B 1 347 ? 160.49055 121.25410 179.77496 1.000 124.46752 326 PHE A C 1
ATOM 3560 O O . PHE B 1 347 ? 161.68446 121.02846 180.00008 1.000 125.78502 326 PHE A O 1
ATOM 3568 N N . LEU B 1 348 ? 159.69606 120.34750 179.20183 1.000 122.43184 327 LEU A N 1
ATOM 3569 C CA . LEU B 1 348 ? 160.22146 119.03781 178.83516 1.000 120.94637 327 LEU A CA 1
ATOM 3570 C C . LEU B 1 348 ? 161.09270 119.07937 177.58736 1.000 123.48428 327 LEU A C 1
ATOM 3571 O O . LEU B 1 348 ? 161.88484 118.15544 177.37534 1.000 125.58201 327 LEU A O 1
ATOM 3576 N N . PHE B 1 349 ? 160.97252 120.11677 176.75777 1.000 126.13420 328 PHE A N 1
ATOM 3577 C CA . PHE B 1 349 ? 161.80705 120.20448 175.56619 1.000 126.69730 328 PHE A CA 1
ATOM 3578 C C . PHE B 1 349 ? 162.99043 121.15358 175.70781 1.000 127.34227 328 PHE A C 1
ATOM 3579 O O . PHE B 1 349 ? 163.99079 120.97231 175.00520 1.000 123.54396 328 PHE A O 1
ATOM 3587 N N . THR B 1 350 ? 162.91005 122.15400 176.58940 1.000 136.83510 329 THR A N 1
ATOM 3588 C CA . THR B 1 350 ? 163.95933 123.15454 176.72392 1.000 134.99702 329 THR A CA 1
ATOM 3589 C C . THR B 1 350 ? 164.57316 123.23894 178.11329 1.000 134.07492 329 THR A C 1
ATOM 3590 O O . THR B 1 350 ? 165.64736 123.83528 178.25067 1.000 133.66593 329 THR A O 1
ATOM 3594 N N . ARG B 1 351 ? 163.92282 122.68266 179.13780 1.000 133.27702 330 ARG A N 1
ATOM 3595 C CA . ARG B 1 351 ? 164.39838 122.68461 180.52295 1.000 131.38067 330 ARG A CA 1
ATOM 3596 C C . ARG B 1 351 ? 164.57695 124.09376 181.08275 1.000 132.28872 330 ARG A C 1
ATOM 3597 O O . ARG B 1 351 ? 165.37474 124.30215 182.00215 1.000 132.72529 330 ARG A O 1
ATOM 3605 N N . LYS B 1 352 ? 163.84883 125.06861 180.54811 1.000 134.39595 331 LYS A N 1
ATOM 3606 C CA . LYS B 1 352 ? 163.87226 126.43237 181.04679 1.000 136.56304 331 LYS A CA 1
ATOM 3607 C C . LYS B 1 352 ? 162.60437 126.70548 181.85389 1.000 137.00366 331 LYS A C 1
ATOM 3608 O O . LYS B 1 352 ? 161.80018 125.80601 182.11626 1.000 138.19090 331 LYS A O 1
ATOM 3614 N N . ASN B 1 353 ? 162.41815 127.96277 182.25660 1.000 130.22460 332 ASN A N 1
ATOM 3615 C CA . ASN B 1 353 ? 161.23822 128.35136 183.01242 1.000 128.52628 332 ASN A CA 1
ATOM 3616 C C . ASN B 1 353 ? 160.21922 128.94971 182.05599 1.000 131.56340 332 ASN A C 1
ATOM 3617 O O . ASN B 1 353 ? 160.45591 130.04395 181.52114 1.000 133.68000 332 ASN A O 1
ATOM 3622 N N . PRO B 1 354 ? 159.09263 128.28008 181.79930 1.000 125.02110 333 PRO A N 1
ATOM 3623 C CA . PRO B 1 354 ? 158.08258 128.86012 180.89796 1.000 127.86245 333 PRO A CA 1
ATOM 3624 C C . PRO B 1 354 ? 157.46899 130.14607 181.41604 1.000 128.59520 333 PRO A C 1
ATOM 3625 O O . PRO B 1 354 ? 157.04542 130.99105 180.61582 1.000 128.82714 333 PRO A O 1
ATOM 3629 N N . TYR B 1 355 ? 157.40867 130.32480 182.73517 1.000 132.93313 334 TYR A N 1
ATOM 3630 C CA . TYR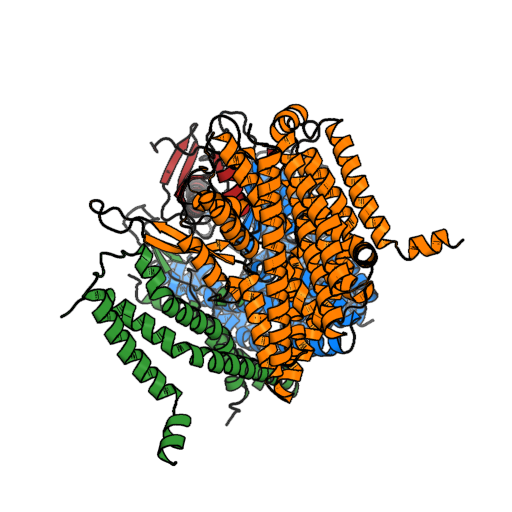 B 1 355 ? 156.75737 131.50521 183.28294 1.000 133.70044 334 TYR A CA 1
ATOM 3631 C C . TYR B 1 355 ? 157.59079 132.76550 183.09788 1.000 136.68801 334 TYR A C 1
ATOM 3632 O O . TYR B 1 355 ? 157.02372 133.85859 183.05153 1.000 139.37824 334 TYR A O 1
ATOM 3641 N N . ARG B 1 356 ? 158.91319 132.64323 182.95956 1.000 137.08748 335 ARG A N 1
ATOM 3642 C CA . ARG B 1 356 ? 159.71144 133.79460 182.54665 1.000 136.49928 335 ARG A CA 1
ATOM 3643 C C . ARG B 1 356 ? 159.35114 134.22901 181.13005 1.000 135.80398 335 ARG A C 1
ATOM 3644 O O . ARG B 1 356 ? 159.24291 135.42868 180.84566 1.000 129.65340 335 ARG A O 1
ATOM 3652 N N . PHE B 1 357 ? 159.15404 133.26185 180.22968 1.000 129.45484 336 PHE A N 1
ATOM 3653 C CA . PHE B 1 357 ? 158.69075 133.57384 178.88097 1.000 127.02323 336 PHE A CA 1
ATOM 3654 C C . PHE B 1 357 ? 157.31738 134.23338 178.91595 1.000 128.63428 336 PHE A C 1
ATOM 3655 O O . PHE B 1 357 ? 157.06485 135.20860 178.19509 1.000 132.10710 336 PHE A O 1
ATOM 3663 N N . LEU B 1 358 ? 156.42024 133.71708 179.76038 1.000 127.02939 337 LEU A N 1
ATOM 3664 C CA . LEU B 1 358 ? 155.09565 134.31507 179.89942 1.000 127.53958 337 LEU A CA 1
ATOM 3665 C C . LEU B 1 358 ? 155.18642 135.74275 180.42744 1.000 127.40314 337 LEU A C 1
ATOM 3666 O O . LEU B 1 358 ? 154.46228 136.63127 179.96330 1.000 129.28314 337 LEU A O 1
ATOM 3671 N N . TRP B 1 359 ? 156.06876 135.97877 181.40206 1.000 129.43618 338 TRP A N 1
ATOM 3672 C CA . TRP B 1 359 ? 156.26561 137.32621 181.92464 1.000 129.17044 338 TRP A CA 1
ATOM 3673 C C . TRP B 1 359 ? 156.80598 138.25626 180.84840 1.000 129.89626 338 TRP A C 1
ATOM 3674 O O . TRP B 1 359 ? 156.43749 139.43546 180.79082 1.000 130.46630 338 TRP A O 1
ATOM 3685 N N . GLY B 1 360 ? 157.68813 137.74339 179.99132 1.000 126.83677 339 GLY A N 1
ATOM 3686 C CA . GLY B 1 360 ? 158.15797 138.53342 178.86819 1.000 127.13727 339 GLY A CA 1
ATOM 3687 C C . GLY B 1 360 ? 157.06439 138.86617 177.87184 1.000 127.36328 339 GLY A C 1
ATOM 3688 O O . GLY B 1 360 ? 157.07303 139.94525 177.27400 1.000 129.66881 339 GLY A O 1
ATOM 3689 N N . ILE B 1 361 ? 156.11439 137.95524 177.67663 1.000 124.35325 340 ILE A N 1
ATOM 3690 C CA . ILE B 1 361 ? 155.08618 138.12742 176.65304 1.000 123.50470 340 ILE A CA 1
ATOM 3691 C C . ILE B 1 361 ? 153.73804 138.54819 177.25162 1.000 126.60474 340 ILE A C 1
ATOM 3692 O O . ILE B 1 361 ? 152.70702 138.39073 176.59954 1.000 128.86575 340 ILE A O 1
ATOM 3697 N N . VAL B 1 362 ? 153.72399 139.05340 178.49169 1.000 122.57435 341 VAL A N 1
ATOM 3698 C CA . VAL B 1 362 ? 152.46879 139.51486 179.09942 1.000 122.97182 341 VAL A CA 1
ATOM 3699 C C . VAL B 1 362 ? 151.75853 140.53709 178.21621 1.000 120.26730 341 VAL A C 1
ATOM 3700 O O . VAL B 1 362 ? 150.57070 140.38668 177.90678 1.000 121.15344 341 VAL A O 1
ATOM 3704 N N . THR B 1 363 ? 152.46014 141.59373 177.80302 1.000 109.29359 342 THR A N 1
ATOM 3705 C CA . THR B 1 363 ? 151.71633 142.67779 177.16319 1.000 112.97928 342 THR A CA 1
ATOM 3706 C C . THR B 1 363 ? 151.20504 142.35389 175.75197 1.000 113.08331 342 THR A C 1
ATOM 3707 O O . THR B 1 363 ? 150.16009 142.90111 175.37224 1.000 108.34976 342 THR A O 1
ATOM 3711 N N . PRO B 1 364 ? 151.83925 141.48309 174.94510 1.000 119.83364 343 PRO A N 1
ATOM 3712 C CA . PRO B 1 364 ? 151.10791 140.98188 173.76934 1.000 117.13613 343 PRO A CA 1
ATOM 3713 C C . PRO B 1 364 ? 149.88072 140.16335 174.12995 1.000 119.17424 343 PRO A C 1
ATOM 3714 O O . PRO B 1 364 ? 148.87904 140.22387 173.40908 1.000 115.31334 343 PRO A O 1
ATOM 3718 N N . LEU B 1 365 ? 149.92321 139.40242 175.22847 1.000 121.39922 344 LEU A N 1
ATOM 3719 C CA . LEU B 1 365 ? 148.74622 138.64849 175.65384 1.000 116.05177 344 LEU A CA 1
ATOM 3720 C C . LEU B 1 365 ? 147.61004 139.57972 176.05740 1.000 119.76699 344 LEU A C 1
ATOM 3721 O O . LEU B 1 365 ? 146.44838 139.34464 175.70355 1.000 121.53542 344 LEU A O 1
ATOM 3726 N N . ALA B 1 366 ? 147.92538 140.64472 176.79614 1.000 119.71764 345 ALA A N 1
ATOM 3727 C CA . ALA B 1 366 ? 146.89390 141.59995 177.18276 1.000 117.78278 345 ALA A CA 1
ATOM 3728 C C . ALA B 1 366 ? 146.38654 142.38135 175.97766 1.000 116.31784 345 ALA A C 1
ATOM 3729 O O . ALA B 1 366 ? 145.20086 142.72353 175.91002 1.000 112.37792 345 ALA A O 1
ATOM 3731 N N . THR B 1 367 ? 147.26628 142.67037 175.01401 1.000 119.47990 346 THR A N 1
ATOM 3732 C CA . THR B 1 367 ? 146.81690 143.29379 173.77251 1.000 120.71017 346 THR A CA 1
ATOM 3733 C C . THR B 1 367 ? 145.86850 142.37694 173.00886 1.000 117.18710 346 THR A C 1
ATOM 3734 O O . THR B 1 367 ? 144.86448 142.83416 172.45012 1.000 114.63799 346 THR A O 1
ATOM 3738 N N . ALA B 1 368 ? 146.17635 141.07836 172.97200 1.000 114.76571 347 ALA A N 1
ATOM 3739 C CA . ALA B 1 368 ? 145.28848 140.11260 172.33415 1.000 115.90624 347 ALA A CA 1
ATOM 3740 C C . ALA B 1 368 ? 143.94730 140.04247 173.04978 1.000 115.83907 347 ALA A C 1
ATOM 3741 O O . ALA B 1 368 ? 142.89607 139.93884 172.40746 1.000 111.01231 347 ALA A O 1
ATOM 3743 N N . PHE B 1 369 ? 143.96729 140.08301 174.38346 1.000 120.21182 348 PHE A N 1
ATOM 3744 C CA . PHE B 1 369 ? 142.72114 140.07565 175.14254 1.000 119.88755 348 PHE A CA 1
ATOM 3745 C C . PHE B 1 369 ? 141.89801 141.32760 174.86478 1.000 123.44109 348 PHE A C 1
ATOM 3746 O O . PHE B 1 369 ? 140.67135 141.25761 174.74072 1.000 122.46873 348 PHE A O 1
ATOM 3754 N N . GLY B 1 370 ? 142.55284 142.48562 174.78100 1.000 118.92909 349 GLY A N 1
ATOM 3755 C CA . GLY B 1 370 ? 141.82829 143.71188 174.49114 1.000 113.09858 349 GLY A CA 1
ATOM 3756 C C . GLY B 1 370 ? 141.24602 143.74402 173.09010 1.000 113.06174 349 GLY A C 1
ATOM 3757 O O . GLY B 1 370 ? 140.08651 144.12104 172.89977 1.000 110.49440 349 GLY A O 1
ATOM 3758 N N . THR B 1 371 ? 142.03312 143.33709 172.09332 1.000 117.69528 350 THR A N 1
ATOM 3759 C CA . THR B 1 371 ? 141.63418 143.46721 170.69748 1.000 119.03932 350 THR A CA 1
ATOM 3760 C C . THR B 1 371 ? 140.85558 142.27043 170.17019 1.000 122.68428 350 THR A C 1
ATOM 3761 O O . THR B 1 371 ? 140.10101 142.42674 169.20248 1.000 121.73925 350 THR A O 1
ATOM 3765 N N . SER B 1 372 ? 141.02377 141.09165 170.77708 1.000 125.41383 351 SER A N 1
ATOM 3766 C CA . SER B 1 372 ? 140.39435 139.85065 170.31389 1.000 124.47688 351 SER A CA 1
ATOM 3767 C C . SER B 1 372 ? 140.75581 139.54966 168.86073 1.000 127.69308 351 SER A C 1
ATOM 3768 O O . SER B 1 372 ? 139.91735 139.11266 168.07091 1.000 130.25482 351 SER A O 1
ATOM 3771 N N . SER B 1 373 ? 142.01654 139.78409 168.50409 1.000 120.03043 352 SER A N 1
ATOM 3772 C CA . SER B 1 373 ? 142.48421 139.54047 167.14363 1.000 117.05253 352 SER A CA 1
ATOM 3773 C C . SER B 1 373 ? 143.95938 139.17931 167.19226 1.000 120.28781 352 SER A C 1
ATOM 3774 O O . SER B 1 373 ? 144.78064 139.99174 167.62714 1.000 121.23870 352 SER A O 1
ATOM 3777 N N . SER B 1 374 ? 144.28992 137.96263 166.74906 1.000 117.47082 353 SER A N 1
ATOM 3778 C CA . SER B 1 374 ? 145.67940 137.51616 166.76788 1.000 113.76207 353 SER A CA 1
ATOM 3779 C C . SER B 1 374 ? 146.53176 138.28418 165.76807 1.000 113.72045 353 SER A C 1
ATOM 3780 O O . SER B 1 374 ? 147.71525 138.53113 166.02607 1.000 114.93805 353 SER A O 1
ATOM 3783 N N . SER B 1 375 ? 145.95589 138.65482 164.62289 1.000 105.39622 354 SER A N 1
ATOM 3784 C CA . SER B 1 375 ? 146.70124 139.41717 163.62736 1.000 106.36037 354 SER A CA 1
ATOM 3785 C C . SER B 1 375 ? 147.06568 140.80287 164.14688 1.000 108.20116 354 SER A C 1
ATOM 3786 O O . SER B 1 375 ? 148.15816 141.30885 163.86498 1.000 112.03297 354 SER A O 1
ATOM 3789 N N . ALA B 1 376 ? 146.15982 141.43409 164.89871 1.000 101.49183 355 ALA A N 1
ATOM 3790 C CA . ALA B 1 376 ? 146.41464 142.78001 165.40405 1.000 100.18423 355 ALA A CA 1
ATOM 3791 C C . ALA B 1 376 ? 147.57248 142.79968 166.39552 1.000 102.46453 355 ALA A C 1
ATOM 3792 O O . ALA B 1 376 ? 148.39417 143.72315 166.37832 1.000 110.32383 355 ALA A O 1
ATOM 3794 N N . THR B 1 377 ? 147.65758 141.79472 167.26289 1.000 99.97604 356 THR A N 1
ATOM 3795 C CA . THR B 1 377 ? 148.70264 141.73081 168.27613 1.000 106.23423 356 THR A CA 1
ATOM 3796 C C . THR B 1 377 ? 149.96148 141.02667 167.78914 1.000 106.54751 356 THR A C 1
ATOM 3797 O O . THR B 1 377 ? 150.89688 140.84964 168.57651 1.000 105.91045 356 THR A O 1
ATOM 3801 N N . LEU B 1 378 ? 149.99861 140.61004 166.52392 1.000 98.38134 357 LEU A N 1
ATOM 3802 C CA . LEU B 1 378 ? 151.18768 139.95024 165.98640 1.000 92.99073 357 LEU A CA 1
ATOM 3803 C C . LEU B 1 378 ? 152.43461 140.83124 166.00408 1.000 94.55868 357 LEU A C 1
ATOM 3804 O O . LEU B 1 378 ? 153.50364 140.32567 166.38747 1.000 96.64703 357 LEU A O 1
ATOM 3809 N N . PRO B 1 379 ? 152.40149 142.10950 165.58549 1.000 93.26444 358 PRO A N 1
ATOM 3810 C CA . PRO B 1 379 ? 153.63237 142.91932 165.68030 1.000 92.34644 358 PRO A CA 1
ATOM 3811 C C . PRO B 1 379 ? 154.15687 143.08797 167.09654 1.000 94.06454 358 PRO A C 1
ATOM 3812 O O . PRO B 1 379 ? 155.37471 143.01763 167.31592 1.000 98.17342 358 PRO A O 1
ATOM 3816 N N . LEU B 1 380 ? 153.26776 143.30789 168.06806 1.000 105.12658 359 LEU A N 1
ATOM 3817 C CA . LEU B 1 380 ? 153.70721 143.45379 169.45199 1.000 105.31561 359 LEU A CA 1
ATOM 3818 C C . LEU B 1 380 ? 154.30921 142.15708 169.97477 1.000 104.87633 359 LEU A C 1
ATOM 3819 O O . LEU B 1 380 ? 155.32463 142.17434 170.68157 1.000 108.27383 359 LEU A O 1
ATOM 3824 N N . MET B 1 381 ? 153.69421 141.02169 169.63488 1.000 111.76187 360 MET A N 1
ATOM 3825 C CA . MET B 1 381 ? 154.24125 139.72972 170.03285 1.000 110.21675 360 MET A CA 1
ATOM 3826 C C . MET B 1 381 ? 155.60822 139.49316 169.40490 1.000 108.29594 360 MET A C 1
ATOM 3827 O O . MET B 1 381 ? 156.52734 139.00682 170.07398 1.000 110.29916 360 MET A O 1
ATOM 3832 N N . MET B 1 382 ? 155.76192 139.84436 168.12559 1.000 105.39000 361 MET A N 1
ATOM 3833 C CA . MET B 1 382 ? 157.04957 139.69503 167.45535 1.000 107.36002 361 MET A CA 1
ATOM 3834 C C . MET B 1 382 ? 158.11948 140.53839 168.13393 1.000 110.44350 361 MET A C 1
ATOM 3835 O O . MET B 1 382 ? 159.22994 140.06128 168.39850 1.000 109.46863 361 MET A O 1
ATOM 3840 N N . LYS B 1 383 ? 157.79383 141.79679 168.44023 1.000 113.59911 362 LYS A N 1
ATOM 3841 C CA . LYS B 1 383 ? 158.76962 142.66686 169.08761 1.000 110.64613 362 LYS A CA 1
ATOM 3842 C C . LYS B 1 383 ? 159.14004 142.16030 170.47625 1.000 110.43891 362 LYS A C 1
ATOM 3843 O O . LYS B 1 383 ? 160.32355 142.13563 170.83324 1.000 115.11915 362 LYS A O 1
ATOM 3849 N N . CYS B 1 384 ? 158.14732 141.74503 171.27000 1.000 115.69048 363 CYS A N 1
ATOM 3850 C CA . CYS B 1 384 ? 158.43127 141.27250 172.62183 1.000 113.98916 363 CYS A CA 1
ATOM 3851 C C . CYS B 1 384 ? 159.22208 139.97081 172.61347 1.000 114.96697 363 CYS A C 1
ATOM 3852 O O . CYS B 1 384 ? 160.06199 139.75417 173.49412 1.000 121.18423 363 CYS A O 1
ATOM 3855 N N . VAL B 1 385 ? 158.96767 139.09441 171.64139 1.000 115.03236 364 VAL A N 1
ATOM 3856 C CA . VAL B 1 385 ? 159.78521 137.89713 171.49168 1.000 114.90231 364 VAL A CA 1
ATOM 3857 C C . VAL B 1 385 ? 161.20361 138.26550 171.06175 1.000 115.82619 364 VAL A C 1
ATOM 3858 O O . VAL B 1 385 ? 162.17044 137.60685 171.46350 1.000 117.84869 364 VAL A O 1
ATOM 3862 N N . GLU B 1 386 ? 161.35872 139.31958 170.25626 1.000 121.53719 365 GLU A N 1
ATOM 3863 C CA . GLU B 1 386 ? 162.69183 139.70171 169.80046 1.000 121.44422 365 GLU A CA 1
ATOM 3864 C C . GLU B 1 386 ? 163.53105 140.31171 170.92162 1.000 124.22921 365 GLU A C 1
ATOM 3865 O O . GLU B 1 386 ? 164.69516 139.93405 171.09842 1.000 121.76456 365 GLU A O 1
ATOM 3871 N N . GLU B 1 387 ? 162.97223 141.25089 171.69232 1.000 134.46870 366 GLU A N 1
ATOM 3872 C CA . GLU B 1 387 ? 163.80264 141.95382 172.67179 1.000 131.66179 366 GLU A CA 1
ATOM 3873 C C . GLU B 1 387 ? 163.98519 141.13384 173.94896 1.000 133.15911 366 GLU A C 1
ATOM 3874 O O . GLU B 1 387 ? 165.10930 140.75817 174.29828 1.000 134.43294 366 GLU A O 1
ATOM 3880 N N . ASN B 1 388 ? 162.89757 140.84570 174.65924 1.000 123.73682 367 ASN A N 1
ATOM 3881 C CA . ASN B 1 388 ? 162.95094 139.89846 175.76181 1.000 119.70715 367 ASN A CA 1
ATOM 3882 C C . ASN B 1 388 ? 163.09640 138.49343 175.19750 1.000 121.97906 367 ASN A C 1
ATOM 3883 O O . ASN B 1 388 ? 162.87879 138.27877 174.00405 1.000 130.36869 367 ASN A O 1
ATOM 3888 N N . ASN B 1 389 ? 163.52418 137.55747 176.05774 1.000 124.47291 368 ASN A N 1
ATOM 3889 C CA . ASN B 1 389 ? 163.64782 136.11476 175.78053 1.000 127.24838 368 ASN A CA 1
ATOM 3890 C C . ASN B 1 389 ? 164.13768 135.86501 174.34762 1.000 128.84523 368 ASN A C 1
ATOM 3891 O O . ASN B 1 389 ? 163.47315 135.25375 173.50919 1.000 134.17861 368 ASN A O 1
ATOM 3896 N N . GLY B 1 390 ? 165.36241 136.33076 174.11298 1.000 120.67646 369 GLY A N 1
ATOM 3897 C CA . GLY B 1 390 ? 165.79700 136.77997 172.80458 1.000 118.69783 369 GLY A CA 1
ATOM 3898 C C . GLY B 1 390 ? 165.94958 135.73179 171.72426 1.000 120.50341 369 GLY A C 1
ATOM 3899 O O . GLY B 1 390 ? 167.06547 135.36848 171.33993 1.000 121.49300 369 GLY A O 1
ATOM 3900 N N . VAL B 1 391 ? 164.81057 135.22362 171.25043 1.000 122.56554 370 VAL A N 1
ATOM 3901 C CA . VAL B 1 391 ? 164.77072 134.44046 170.02272 1.000 120.91019 370 VAL A CA 1
ATOM 3902 C C . VAL B 1 391 ? 165.37345 135.25393 168.88416 1.000 120.72417 370 VAL A C 1
ATOM 3903 O O . VAL B 1 391 ? 165.17055 136.47279 168.79259 1.000 121.14620 370 VAL A O 1
ATOM 3907 N N . ALA B 1 392 ? 166.12977 134.58410 168.01484 1.000 122.56826 371 ALA A N 1
ATOM 3908 C CA . ALA B 1 392 ? 166.77521 135.26453 166.90023 1.000 128.81975 371 ALA A CA 1
ATOM 3909 C C . ALA B 1 392 ? 165.73493 135.83481 165.94176 1.000 131.54978 371 ALA A C 1
ATOM 3910 O O . ALA B 1 392 ? 164.59738 135.36247 165.86909 1.000 133.18492 371 ALA A O 1
ATOM 3912 N N . LYS B 1 393 ? 166.13864 136.87734 165.21024 1.000 129.29588 372 LYS A N 1
ATOM 3913 C CA . LYS B 1 393 ? 165.19003 137.63187 164.39580 1.000 128.77547 372 LYS A CA 1
ATOM 3914 C C . LYS B 1 393 ? 164.60963 136.78856 163.26661 1.000 128.05250 372 LYS A C 1
ATOM 3915 O O . LYS B 1 393 ? 163.39991 136.82898 163.01677 1.000 126.02974 372 LYS A O 1
ATOM 3921 N N . HIS B 1 394 ? 165.45141 136.01683 162.57387 1.000 126.45406 373 HIS A N 1
ATOM 3922 C CA . HIS B 1 394 ? 164.97829 135.28729 161.39985 1.000 126.79457 373 HIS A CA 1
ATOM 3923 C C . HIS B 1 394 ? 164.00482 134.17729 161.78274 1.000 124.45542 373 HIS A C 1
ATOM 3924 O O . HIS B 1 394 ? 162.93880 134.03981 161.16891 1.000 127.99509 373 HIS A O 1
ATOM 3931 N N . ILE B 1 395 ? 164.33613 133.39649 162.81248 1.000 120.26464 374 ILE A N 1
ATOM 3932 C CA . ILE B 1 395 ? 163.48450 132.27585 163.19499 1.000 120.77527 374 ILE A CA 1
ATOM 3933 C C . ILE B 1 395 ? 162.16587 132.77695 163.77483 1.000 118.96231 374 ILE A C 1
ATOM 3934 O O . ILE B 1 395 ? 161.09784 132.22549 163.48500 1.000 119.54058 374 ILE A O 1
ATOM 3939 N N . SER B 1 396 ? 162.21214 133.84292 164.57779 1.000 108.36655 375 SER A N 1
ATOM 3940 C CA . SER B 1 396 ? 160.98545 134.41474 165.12533 1.000 107.33443 375 SER A CA 1
ATOM 3941 C C . SER B 1 396 ? 160.11063 135.00032 164.02310 1.000 113.25749 375 SER A C 1
ATOM 3942 O O . SER B 1 396 ? 158.89628 134.76855 163.98594 1.000 118.71813 375 SER A O 1
ATOM 3945 N N . ARG B 1 397 ? 160.71315 135.76056 163.10717 1.000 109.91826 376 ARG A N 1
ATOM 3946 C CA . ARG B 1 397 ? 159.95095 136.38062 162.03226 1.000 108.19182 376 ARG A CA 1
ATOM 3947 C C . ARG B 1 397 ? 159.49333 135.37898 160.98229 1.000 109.08796 376 ARG A C 1
ATOM 3948 O O . ARG B 1 397 ? 158.66486 135.73183 160.13686 1.000 115.64004 376 ARG A O 1
ATOM 3956 N N . PHE B 1 398 ? 160.01716 134.15428 161.00295 1.000 100.24235 377 PHE A N 1
ATOM 3957 C CA . PHE B 1 398 ? 159.45860 133.09492 160.17378 1.000 99.64791 377 PHE A CA 1
ATOM 3958 C C . PHE B 1 398 ? 158.38496 132.28596 160.89113 1.000 99.60280 377 PHE A C 1
ATOM 3959 O O . PHE B 1 398 ? 157.43939 131.82005 160.24509 1.000 99.66931 377 PHE A O 1
ATOM 3967 N N . ILE B 1 399 ? 158.50109 132.11127 162.20564 1.000 98.81037 378 ILE A N 1
ATOM 3968 C CA . ILE B 1 399 ? 157.57637 131.25221 162.94078 1.000 98.09437 378 ILE A CA 1
ATOM 3969 C C . ILE B 1 399 ? 156.30435 131.99251 163.33762 1.000 101.56418 378 ILE A C 1
ATOM 3970 O O . ILE B 1 399 ? 155.20205 131.46551 163.16616 1.000 105.46460 378 ILE A O 1
ATOM 3975 N N . LEU B 1 400 ? 156.42860 133.21054 163.87161 1.000 98.37338 379 LEU A N 1
ATOM 3976 C CA . LEU B 1 400 ? 155.25532 133.92622 164.37464 1.000 96.62321 379 LEU A CA 1
ATOM 3977 C C . LEU B 1 400 ? 154.19375 134.20526 163.31240 1.000 101.01525 379 LEU A C 1
ATOM 3978 O O . LEU B 1 400 ? 153.00652 133.96131 163.59269 1.000 103.45027 379 LEU A O 1
ATOM 3983 N N . PRO B 1 401 ? 154.51293 134.72538 162.11575 1.000 89.11041 380 PRO A N 1
ATOM 3984 C CA . PRO B 1 401 ? 153.43982 134.95421 161.13047 1.000 86.12976 380 PRO A CA 1
ATOM 3985 C C . PRO B 1 401 ? 152.72104 133.68926 160.69588 1.000 90.62973 380 PRO A C 1
ATOM 3986 O O . PRO B 1 401 ? 151.51257 133.73694 160.43412 1.000 98.04466 380 PRO A O 1
ATOM 3990 N N . ILE B 1 402 ? 153.42587 132.56023 160.60483 1.000 98.65672 381 ILE A N 1
ATOM 3991 C CA . ILE B 1 402 ? 152.78412 131.31373 160.19712 1.000 95.79425 381 ILE A CA 1
ATOM 3992 C C . ILE B 1 402 ? 151.82117 130.83414 161.27622 1.000 97.97434 381 ILE A C 1
ATOM 3993 O O . ILE B 1 402 ? 150.67556 130.46348 160.99188 1.000 101.30859 381 ILE A O 1
ATOM 3998 N N . GLY B 1 403 ? 152.26730 130.84655 162.53372 1.000 100.27634 382 GLY A N 1
ATOM 3999 C CA . GLY B 1 403 ? 151.41243 130.42740 163.62867 1.000 100.31382 382 GLY A CA 1
ATOM 4000 C C . GLY B 1 403 ? 150.27111 131.37745 163.91787 1.000 101.48898 382 GLY A C 1
ATOM 4001 O O . GLY B 1 403 ? 149.26574 130.95987 164.50184 1.000 103.06079 382 GLY A O 1
ATOM 4002 N N . ALA B 1 404 ? 150.40617 132.64942 163.53167 1.000 103.12602 383 ALA A N 1
ATOM 4003 C CA . ALA B 1 404 ? 149.32665 133.60829 163.73494 1.000 103.23766 383 ALA A CA 1
ATOM 4004 C C . ALA B 1 404 ? 148.10148 133.28779 162.89101 1.000 110.42593 383 ALA A C 1
ATOM 4005 O O . ALA B 1 404 ? 146.99548 133.71375 163.23965 1.000 114.31528 383 ALA A O 1
ATOM 4007 N N . THR B 1 405 ? 148.27180 132.55119 161.79342 1.000 110.85509 384 THR A N 1
ATOM 4008 C CA . THR B 1 405 ? 147.15987 132.14249 160.95203 1.000 111.66009 384 THR A CA 1
ATOM 4009 C C . THR B 1 405 ? 146.96203 130.63552 160.89079 1.000 109.40666 384 THR A C 1
ATOM 4010 O O . THR B 1 405 ? 145.96598 130.18703 160.31208 1.000 111.02607 384 THR A O 1
ATOM 4014 N N . VAL B 1 406 ? 147.86655 129.84565 161.46251 1.000 103.77798 385 VAL A N 1
ATOM 4015 C CA . VAL B 1 406 ? 147.77952 128.39145 161.43490 1.000 98.62084 385 VAL A CA 1
ATOM 4016 C C . VAL B 1 406 ? 147.52737 127.82071 162.82717 1.000 99.18329 385 VAL A C 1
ATOM 4017 O O . VAL B 1 406 ? 146.59822 127.03762 163.02730 1.000 99.04855 385 VAL A O 1
ATOM 4021 N N . ASN B 1 407 ? 148.34258 128.21000 163.80403 1.000 108.08227 386 ASN A N 1
ATOM 4022 C CA . ASN B 1 407 ? 148.25489 127.65666 165.15431 1.000 105.11214 386 ASN A CA 1
ATOM 4023 C C . ASN B 1 407 ? 147.17445 128.39907 165.92934 1.000 111.71096 386 ASN A C 1
ATOM 4024 O O . ASN B 1 407 ? 147.35623 129.55242 166.32527 1.000 119.35174 386 ASN A O 1
ATOM 4029 N N . MET B 1 408 ? 146.03698 127.73308 166.14958 1.000 115.33612 387 MET A N 1
ATOM 4030 C CA . MET B 1 408 ? 144.92709 128.28388 166.92616 1.000 111.11669 387 MET A CA 1
ATOM 4031 C C . MET B 1 408 ? 144.41530 127.19839 167.87775 1.000 111.63316 387 MET A C 1
ATOM 4032 O O . MET B 1 408 ? 143.51685 126.42445 167.54387 1.000 120.35189 387 MET A O 1
ATOM 4037 N N . ASP B 1 409 ? 144.99850 127.14952 169.07640 1.000 99.74739 388 ASP A N 1
ATOM 4038 C CA . ASP B 1 409 ? 144.60489 126.14459 170.05870 1.000 106.04015 388 ASP A CA 1
ATOM 4039 C C . ASP B 1 409 ? 143.32407 126.55501 170.77535 1.000 112.56820 388 ASP A C 1
ATOM 4040 O O . ASP B 1 409 ? 142.39842 125.74916 170.94342 1.000 119.26410 388 ASP A O 1
ATOM 4045 N N . GLY B 1 410 ? 143.26281 127.81436 171.21521 1.000 102.97052 389 GLY A N 1
ATOM 4046 C CA . GLY B 1 410 ? 142.08626 128.28852 171.92372 1.000 100.03513 389 GLY A CA 1
ATOM 4047 C C . GLY B 1 410 ? 140.83882 128.26331 171.06562 1.000 101.00504 389 GLY A C 1
ATOM 4048 O O . GLY B 1 410 ? 139.75425 127.92287 171.54278 1.000 107.90127 389 GLY A O 1
ATOM 4049 N N . ALA B 1 411 ? 140.97710 128.61814 169.78604 1.000 102.51375 390 ALA A N 1
ATOM 4050 C CA . ALA B 1 411 ? 139.84182 128.55088 168.87355 1.000 99.52624 390 ALA A CA 1
ATOM 4051 C C . ALA B 1 411 ? 139.33082 127.12302 168.73399 1.000 106.00091 390 ALA A C 1
ATOM 4052 O O . ALA B 1 411 ? 138.11927 126.88575 168.77683 1.000 110.94316 390 ALA A O 1
ATOM 4054 N N . ALA B 1 412 ? 140.24074 126.15708 168.58069 1.000 107.66774 391 ALA A N 1
ATOM 4055 C CA . ALA B 1 412 ? 139.82683 124.76352 168.44709 1.000 103.42668 391 ALA A CA 1
ATOM 4056 C C . ALA B 1 412 ? 139.13846 124.26682 169.71199 1.000 102.32896 391 ALA A C 1
ATOM 4057 O O . ALA B 1 412 ? 138.12867 123.55321 169.63940 1.000 112.04001 391 ALA A O 1
ATOM 4059 N N . LEU B 1 413 ? 139.67019 124.63559 170.88171 1.000 90.95282 392 LEU A N 1
ATOM 4060 C CA . LEU B 1 413 ? 139.03361 124.24685 172.13713 1.000 94.96790 392 LEU A CA 1
ATOM 4061 C C . LEU B 1 413 ? 137.64148 124.85822 172.25679 1.000 102.32904 392 LEU A C 1
ATOM 4062 O O . LEU B 1 413 ? 136.68987 124.18115 172.67154 1.000 106.25075 392 LEU A O 1
ATOM 4067 N N . PHE B 1 414 ? 137.50624 126.13587 171.88492 1.000 115.93066 393 PHE A N 1
ATOM 4068 C CA . PHE B 1 414 ? 136.19995 126.78771 171.85003 1.000 110.14041 393 PHE A CA 1
ATOM 4069 C C . PHE B 1 414 ? 135.21614 126.03808 170.97105 1.000 112.94570 393 PHE A C 1
ATOM 4070 O O . PHE B 1 414 ? 134.07836 125.78572 171.37518 1.000 115.16607 393 PHE A O 1
ATOM 4078 N N . GLN B 1 415 ? 135.62523 125.70841 169.74897 1.000 110.83788 394 GLN A N 1
ATOM 4079 C CA . GLN B 1 415 ? 134.69202 125.09490 168.81207 1.000 112.13808 394 GLN A CA 1
ATOM 4080 C C . GLN B 1 415 ? 134.31456 123.68635 169.24638 1.000 109.49013 394 GLN A C 1
ATOM 4081 O O . GLN B 1 415 ? 133.15661 123.28178 169.09987 1.000 120.54033 394 GLN A O 1
ATOM 4087 N N . CYS B 1 416 ? 135.25975 122.93932 169.82107 1.000 99.97935 395 CYS A N 1
ATOM 4088 C CA . CYS B 1 416 ? 134.92844 121.61556 170.33998 1.000 103.95834 395 CYS A CA 1
ATOM 4089 C C . CYS B 1 416 ? 133.93846 121.70646 171.49746 1.000 110.55853 395 CYS A C 1
ATOM 4090 O O . CYS B 1 416 ? 132.92885 120.98771 171.52315 1.000 118.91871 395 CYS A O 1
ATOM 4093 N N . VAL B 1 417 ? 134.20085 122.60140 172.45772 1.000 104.86835 396 VAL A N 1
ATOM 4094 C CA . VAL B 1 417 ? 133.30019 122.75019 173.59983 1.000 105.45403 396 VAL A CA 1
ATOM 4095 C C . VAL B 1 417 ? 131.92475 123.21559 173.13839 1.000 104.31881 396 VAL A C 1
ATOM 4096 O O . VAL B 1 417 ? 130.89447 122.70454 173.59439 1.000 100.83005 396 VAL A O 1
ATOM 4100 N N . ALA B 1 418 ? 131.88819 124.17863 172.21427 1.000 112.17339 397 ALA A N 1
ATOM 4101 C CA . ALA B 1 418 ? 130.62264 124.70841 171.72170 1.000 108.70903 397 ALA A CA 1
ATOM 4102 C C . ALA B 1 418 ? 129.82830 123.65047 170.97066 1.000 107.11646 397 ALA A C 1
ATOM 4103 O O . ALA B 1 418 ? 128.60624 123.56042 171.12440 1.000 112.94561 397 ALA A O 1
ATOM 4105 N N . ALA B 1 419 ? 130.50117 122.84272 170.14838 1.000 114.16819 398 ALA A N 1
ATOM 4106 C CA . ALA B 1 419 ? 129.80151 121.80484 169.40256 1.000 115.67887 398 ALA A CA 1
ATOM 4107 C C . ALA B 1 419 ? 129.25825 120.72442 170.32873 1.000 117.82751 398 ALA A C 1
ATOM 4108 O O . ALA B 1 419 ? 128.13305 120.24795 170.13671 1.000 126.97597 398 ALA A O 1
ATOM 4110 N N . VAL B 1 420 ? 130.03241 120.33005 171.34455 1.000 111.93759 399 VAL A N 1
ATOM 4111 C CA . VAL B 1 420 ? 129.52752 119.34800 172.30191 1.000 109.41729 399 VAL A CA 1
ATOM 4112 C C . VAL B 1 420 ? 128.35054 119.92052 173.08789 1.000 114.76053 399 VAL A C 1
ATOM 4113 O O . VAL B 1 420 ? 127.36342 119.22213 173.35062 1.000 117.13654 399 VAL A O 1
ATOM 4117 N N . PHE B 1 421 ? 128.42662 121.20154 173.45962 1.000 120.13170 400 PHE A N 1
ATOM 4118 C CA . PHE B 1 421 ? 127.32884 121.84297 174.17826 1.000 118.32026 400 PHE A CA 1
ATOM 4119 C C . PHE B 1 421 ? 126.06984 121.91613 173.31989 1.000 120.50994 400 PHE A C 1
ATOM 4120 O O . PHE B 1 421 ? 124.95806 121.68791 173.81241 1.000 120.81358 400 PHE A O 1
ATOM 4128 N N . ILE B 1 422 ? 126.22743 122.22537 172.03065 1.000 126.49066 401 ILE A N 1
ATOM 4129 C CA . ILE B 1 422 ? 125.08881 122.26046 171.11599 1.000 120.95914 401 ILE A CA 1
ATOM 4130 C C . ILE B 1 422 ? 124.48777 120.86891 170.95871 1.000 120.74846 401 ILE A C 1
ATOM 4131 O O . ILE B 1 422 ? 123.26099 120.70467 170.94081 1.000 128.70809 401 ILE A O 1
ATOM 4136 N N . ALA B 1 423 ? 125.34063 119.84530 170.84920 1.000 122.53134 402 ALA A N 1
ATOM 4137 C CA . ALA B 1 423 ? 124.84930 118.47393 170.74967 1.000 123.39348 402 ALA A CA 1
ATOM 4138 C C . ALA B 1 423 ? 124.07160 118.07282 171.99619 1.000 121.92111 402 ALA A C 1
ATOM 4139 O O . ALA B 1 423 ? 123.02857 117.41526 171.90276 1.000 125.75127 402 ALA A O 1
ATOM 4141 N N . GLN B 1 424 ? 124.56519 118.45848 173.17375 1.000 119.09721 403 GLN A N 1
ATOM 4142 C CA . GLN B 1 424 ? 123.85795 118.15673 174.41211 1.000 121.36717 403 GLN A CA 1
ATOM 4143 C C . GLN B 1 424 ? 122.58123 118.97235 174.56584 1.000 126.12796 403 GLN A C 1
ATOM 4144 O O . GLN B 1 424 ? 121.67681 118.54761 175.29217 1.000 124.53328 403 GLN A O 1
ATOM 4150 N N . LEU B 1 425 ? 122.49296 120.13489 173.91318 1.000 139.68022 404 LEU A N 1
ATOM 4151 C CA . LEU B 1 425 ? 121.25856 120.91441 173.95371 1.000 134.42377 404 LEU A CA 1
ATOM 4152 C C . LEU B 1 425 ? 120.11140 120.17480 173.27648 1.000 132.94344 404 LEU A C 1
ATOM 4153 O O . LEU B 1 425 ? 118.97303 120.20368 173.75844 1.000 133.63941 404 LEU A O 1
ATOM 4158 N N . SER B 1 426 ? 120.39027 119.50942 172.15812 1.000 136.80054 405 SER A N 1
ATOM 4159 C CA . SER B 1 426 ? 119.36867 118.84632 171.36016 1.000 135.39608 405 SER A CA 1
ATOM 4160 C C . SER B 1 426 ? 119.17361 117.38236 171.73621 1.000 138.78942 405 SER A C 1
ATOM 4161 O O . SER B 1 426 ? 118.40528 116.68550 171.06426 1.000 139.71500 405 SER A O 1
ATOM 4164 N N . GLN B 1 427 ? 119.85423 116.90729 172.78264 1.000 152.25272 406 GLN A N 1
ATOM 4165 C CA . GLN B 1 427 ? 119.74833 115.52881 173.26819 1.000 153.06452 406 GLN A CA 1
ATOM 4166 C C . GLN B 1 427 ? 120.12223 114.52589 172.17329 1.000 153.10498 406 GLN A C 1
ATOM 4167 O O . GLN B 1 427 ? 119.33271 113.66615 171.77714 1.000 153.04990 406 GLN A O 1
ATOM 4173 N N . GLN B 1 428 ? 121.35315 114.65456 171.68792 1.000 150.93184 407 GLN A N 1
ATOM 4174 C CA . GLN B 1 428 ? 121.89839 113.77054 170.66854 1.000 148.75159 407 GLN A CA 1
ATOM 4175 C C . GLN B 1 428 ? 123.07742 112.99279 171.23658 1.000 152.54142 407 GLN A C 1
ATOM 4176 O O . GLN B 1 428 ? 123.87120 113.53148 172.01392 1.000 152.97367 407 GLN A O 1
ATOM 4182 N N . SER B 1 429 ? 123.18046 111.72292 170.85408 1.000 160.50612 408 SER A N 1
ATOM 4183 C CA . SER B 1 429 ? 124.28869 110.89242 171.30182 1.000 159.34262 408 SER A CA 1
ATOM 4184 C C . SER B 1 429 ? 125.58902 111.32403 170.63175 1.000 158.17519 408 SER A C 1
ATOM 4185 O O . SER B 1 429 ? 125.60148 111.79737 169.49227 1.000 157.62301 408 SER A O 1
ATOM 4188 N N . LEU B 1 430 ? 126.69730 111.15341 171.35672 1.000 151.01474 409 LEU A N 1
ATOM 4189 C CA . LEU B 1 430 ? 128.00659 111.55805 170.86484 1.000 152.25253 409 LEU A CA 1
ATOM 4190 C C . LEU B 1 430 ? 128.89576 110.39677 170.44575 1.000 154.28041 409 LEU A C 1
ATOM 4191 O O . LEU B 1 430 ? 129.86202 110.62672 169.71314 1.000 156.74261 409 LEU A O 1
ATOM 4196 N N . ASP B 1 431 ? 128.59724 109.17283 170.89894 1.000 151.56832 410 ASP A N 1
ATOM 4197 C CA . ASP B 1 431 ? 129.30822 107.93257 170.57559 1.000 151.05471 410 ASP A CA 1
ATOM 4198 C C . ASP B 1 431 ? 130.82835 108.08993 170.55869 1.000 152.18965 410 ASP A C 1
ATOM 4199 O O . ASP B 1 431 ? 131.39004 108.81531 171.38591 1.000 153.26371 410 ASP A O 1
ATOM 4204 N N . PHE B 1 432 ? 131.50181 107.41118 169.62967 1.000 145.41857 411 PHE A N 1
ATOM 4205 C CA . PHE B 1 432 ? 132.95547 107.45731 169.51719 1.000 141.94320 411 PHE A CA 1
ATOM 4206 C C . PHE B 1 432 ? 133.42504 108.00208 168.17793 1.000 142.41243 411 PHE A C 1
ATOM 4207 O O . PHE B 1 432 ? 134.28717 108.89182 168.14198 1.000 144.75211 411 PHE A O 1
ATOM 4215 N N . VAL B 1 433 ? 132.88187 107.48932 167.06989 1.000 146.01010 412 VAL A N 1
ATOM 4216 C CA . VAL B 1 433 ? 133.30074 107.94807 165.74891 1.000 149.04247 412 VAL A CA 1
ATOM 4217 C C . VAL B 1 433 ? 132.91855 109.40894 165.54115 1.000 148.78874 412 VAL A C 1
ATOM 4218 O O . VAL B 1 433 ? 133.63865 110.15575 164.86756 1.000 148.28043 412 VAL A O 1
ATOM 4222 N N . LYS B 1 434 ? 131.79910 109.84532 166.12465 1.000 141.15099 413 LYS A N 1
ATOM 4223 C CA . LYS B 1 434 ? 131.42493 111.25413 166.06265 1.000 140.84489 413 LYS A CA 1
ATOM 4224 C C . LYS B 1 434 ? 132.45371 112.12947 166.76973 1.000 143.49623 413 LYS A C 1
ATOM 4225 O O . LYS B 1 434 ? 132.82621 113.19417 166.26399 1.000 144.01020 413 LYS A O 1
ATOM 4231 N N . ILE B 1 435 ? 132.93786 111.68693 167.93316 1.000 136.99122 414 ILE A N 1
ATOM 4232 C CA . ILE B 1 435 ? 133.97290 112.43173 168.64672 1.000 133.30105 414 ILE A CA 1
ATOM 4233 C C . ILE B 1 435 ? 135.25971 112.47119 167.83180 1.000 132.29862 414 ILE A C 1
ATOM 4234 O O . ILE B 1 435 ? 135.92124 113.51416 167.73184 1.000 134.97949 414 ILE A O 1
ATOM 4239 N N . ILE B 1 436 ? 135.63139 111.33891 167.23090 1.000 133.94392 415 ILE A N 1
ATOM 4240 C CA . ILE B 1 436 ? 136.85708 111.28866 166.43685 1.000 134.03173 415 ILE A CA 1
ATOM 4241 C C . ILE B 1 436 ? 136.76598 112.24882 165.25605 1.000 135.07570 415 ILE A C 1
ATOM 4242 O O . ILE B 1 436 ? 137.67796 113.05027 165.01137 1.000 138.75478 415 ILE A O 1
ATOM 4247 N N . THR B 1 437 ? 135.64764 112.20804 164.52618 1.000 138.01911 416 THR A N 1
ATOM 4248 C CA . THR B 1 437 ? 135.52652 113.05323 163.34469 1.000 141.19437 416 THR A CA 1
ATOM 4249 C C . THR B 1 437 ? 135.37486 114.52382 163.71552 1.000 140.25381 416 THR A C 1
ATOM 4250 O O . THR B 1 437 ? 135.83671 115.39037 162.96658 1.000 139.13654 416 THR A O 1
ATOM 4254 N N . ILE B 1 438 ? 134.77302 114.83447 164.86881 1.000 134.97650 417 ILE A N 1
ATOM 4255 C CA . ILE B 1 438 ? 134.67067 116.23404 165.26577 1.000 134.15377 417 ILE A CA 1
ATOM 4256 C C . ILE B 1 438 ? 136.04130 116.76961 165.67137 1.000 132.72204 417 ILE A C 1
ATOM 4257 O O . ILE B 1 438 ? 136.38501 117.91675 165.36121 1.000 128.69509 417 ILE A O 1
ATOM 4262 N N . LEU B 1 439 ? 136.86856 115.93491 166.31422 1.000 127.03916 418 LEU A N 1
ATOM 4263 C CA . LEU B 1 439 ? 138.24276 116.33544 166.60742 1.000 121.08274 418 LEU A CA 1
ATOM 4264 C C . LEU B 1 439 ? 139.02745 116.57999 165.32371 1.000 120.07703 418 LEU A C 1
ATOM 4265 O O . LEU B 1 439 ? 139.73016 117.59283 165.18989 1.000 120.72453 418 LEU A O 1
ATOM 4270 N N . VAL B 1 440 ? 138.90940 115.65927 164.36161 1.000 129.07518 419 VAL A N 1
ATOM 4271 C CA . VAL B 1 440 ? 139.66212 115.78616 163.11513 1.000 130.67701 419 VAL A CA 1
ATOM 4272 C C . VAL B 1 440 ? 139.22243 117.02098 162.33817 1.000 133.68780 419 VAL A C 1
ATOM 4273 O O . VAL B 1 440 ? 140.05872 117.76399 161.81083 1.000 133.25168 419 VAL A O 1
ATOM 4277 N N . THR B 1 441 ? 137.91117 117.26939 162.25613 1.000 137.80333 420 THR A N 1
ATOM 4278 C CA . THR B 1 441 ? 137.45210 118.43307 161.50571 1.000 136.07401 420 THR A CA 1
ATOM 4279 C C . THR B 1 441 ? 137.79121 119.73554 162.22395 1.000 134.79005 420 THR A C 1
ATOM 4280 O O . THR B 1 441 ? 138.11669 120.72727 161.56219 1.000 133.77027 420 THR A O 1
ATOM 4284 N N . ALA B 1 442 ? 137.77401 119.74865 163.56349 1.000 128.41107 421 ALA A N 1
ATOM 4285 C CA . ALA B 1 442 ? 138.19705 120.94126 164.28780 1.000 125.50470 421 ALA A CA 1
ATOM 4286 C C . ALA B 1 442 ? 139.66308 121.24896 164.02253 1.000 126.86276 421 ALA A C 1
ATOM 4287 O O . ALA B 1 442 ? 140.02413 122.40186 163.75583 1.000 127.74755 421 ALA A O 1
ATOM 4289 N N . THR B 1 443 ? 140.51870 120.22383 164.05949 1.000 122.41165 422 THR A N 1
ATOM 4290 C CA . THR B 1 443 ? 141.93495 120.43758 163.77575 1.000 119.48660 422 THR A CA 1
ATOM 4291 C C . THR B 1 443 ? 142.14955 120.89835 162.33750 1.000 121.77360 422 THR A C 1
ATOM 4292 O O . THR B 1 443 ? 142.87260 121.86960 162.08515 1.000 122.68062 422 THR A O 1
ATOM 4296 N N . ALA B 1 444 ? 141.50928 120.22464 161.37891 1.000 132.41845 423 ALA A N 1
ATOM 4297 C CA . ALA B 1 444 ? 141.74390 120.52351 159.97201 1.000 132.04339 423 ALA A CA 1
ATOM 4298 C C . ALA B 1 444 ? 141.11351 121.83829 159.53635 1.000 132.93671 423 ALA A C 1
ATOM 4299 O O . ALA B 1 444 ? 141.50080 122.37779 158.49473 1.000 131.74094 423 ALA A O 1
ATOM 4301 N N . SER B 1 445 ? 140.15586 122.36611 160.29763 1.000 138.92110 424 SER A N 1
ATOM 4302 C CA . SER B 1 445 ? 139.53261 123.63351 159.95532 1.000 138.75659 424 SER A CA 1
ATOM 4303 C C . SER B 1 445 ? 140.01169 124.79350 160.81889 1.000 140.19491 424 SER A C 1
ATOM 4304 O O . SER B 1 445 ? 139.69300 125.94547 160.50544 1.000 139.77450 424 SER A O 1
ATOM 4307 N N . SER B 1 446 ? 140.75727 124.52499 161.89578 1.000 133.16871 425 SER A N 1
ATOM 4308 C CA . SER B 1 446 ? 141.40239 125.61209 162.62522 1.000 129.63751 425 SER A CA 1
ATOM 4309 C C . SER B 1 446 ? 142.44833 126.30519 161.76181 1.000 127.17822 425 SER A C 1
ATOM 4310 O O . SER B 1 446 ? 142.58424 127.53368 161.80288 1.000 127.26545 425 SER A O 1
ATOM 4313 N N . VAL B 1 447 ? 143.20137 125.53255 160.97725 1.000 124.19848 426 VAL A N 1
ATOM 4314 C CA . VAL B 1 447 ? 144.16541 126.11480 160.05349 1.000 127.15537 426 VAL A CA 1
ATOM 4315 C C . VAL B 1 447 ? 143.42628 126.82884 158.92808 1.000 127.08990 426 VAL A C 1
ATOM 4316 O O . VAL B 1 447 ? 142.38933 126.35999 158.43708 1.000 129.47627 426 VAL A O 1
ATOM 4320 N N . GLY B 1 448 ? 143.93242 128.00032 158.54604 1.000 130.80888 427 GLY A N 1
ATOM 4321 C CA . GLY B 1 448 ? 143.30395 128.80979 157.52674 1.000 131.74137 427 GLY A CA 1
ATOM 4322 C C . GLY B 1 448 ? 142.19379 129.71009 158.01759 1.000 135.89376 427 GLY A C 1
ATOM 4323 O O . GLY B 1 448 ? 141.66629 130.50190 157.22550 1.000 135.10060 427 GLY A O 1
ATOM 4324 N N . ALA B 1 449 ? 141.81684 129.61777 159.28972 1.000 135.28139 428 ALA A N 1
ATOM 4325 C CA . ALA B 1 449 ? 140.80007 130.50078 159.83798 1.000 131.30257 428 ALA A CA 1
ATOM 4326 C C . ALA B 1 449 ? 141.34853 131.91428 159.99174 1.000 135.18475 428 ALA A C 1
ATOM 4327 O O . ALA B 1 449 ? 142.54249 132.12144 160.22359 1.000 135.22335 428 ALA A O 1
ATOM 4329 N N . ALA B 1 450 ? 140.46089 132.89326 159.84911 1.000 142.19017 429 ALA A N 1
ATOM 4330 C CA . ALA B 1 450 ? 140.85967 134.28566 159.97902 1.000 140.63155 429 ALA A CA 1
ATOM 4331 C C . ALA B 1 450 ? 141.16769 134.62756 161.43249 1.000 138.04381 429 ALA A C 1
ATOM 4332 O O . ALA B 1 450 ? 140.52723 134.13114 162.36304 1.000 137.17222 429 ALA A O 1
ATOM 4334 N N . GLY B 1 451 ? 142.16432 135.48612 161.61950 1.000 128.61296 430 GLY A N 1
ATOM 4335 C CA . GLY B 1 451 ? 142.53845 135.98223 162.92498 1.000 129.25604 430 GLY A CA 1
ATOM 4336 C C . GLY B 1 451 ? 141.74117 137.17731 163.39424 1.000 130.65948 430 GLY A C 1
ATOM 4337 O O . GLY B 1 451 ? 142.03707 137.72790 164.45939 1.000 130.10044 430 GLY A O 1
ATOM 4338 N N . ILE B 1 452 ? 140.73896 137.59619 162.62855 1.000 138.43213 431 ILE A N 1
ATOM 4339 C CA . ILE B 1 452 ? 139.88978 138.73437 162.96931 1.000 139.35823 431 ILE A CA 1
ATOM 4340 C C . ILE B 1 452 ? 138.97111 138.33560 164.11925 1.000 141.07737 431 ILE A C 1
ATOM 4341 O O . ILE B 1 452 ? 138.79189 137.13472 164.37076 1.000 141.91732 431 ILE A O 1
ATOM 4346 N N . PRO B 1 453 ? 138.39418 139.28894 164.85632 1.000 141.18802 432 PRO A N 1
ATOM 4347 C CA . PRO B 1 453 ? 137.40890 138.92611 165.88203 1.000 139.57550 432 PRO A CA 1
ATOM 4348 C C . PRO B 1 453 ? 136.20950 138.21449 165.27406 1.000 142.03146 432 PRO A C 1
ATOM 4349 O O . PRO B 1 453 ? 135.82390 138.46907 164.13026 1.000 144.12764 432 PRO A O 1
ATOM 4353 N N . ALA B 1 454 ? 135.62909 137.30473 166.06359 1.000 139.83677 433 ALA A N 1
ATOM 4354 C CA . ALA B 1 454 ? 134.53990 136.42851 165.62173 1.000 139.48715 433 ALA A CA 1
ATOM 4355 C C . ALA B 1 454 ? 134.94703 135.61618 164.39408 1.000 141.63250 433 ALA A C 1
ATOM 4356 O O . ALA B 1 454 ? 134.15769 135.41194 163.46965 1.000 141.12195 433 ALA A O 1
ATOM 4358 N N . GLY B 1 455 ? 136.19329 135.14852 164.38651 1.000 141.93298 434 GLY A N 1
ATOM 4359 C CA . GLY B 1 455 ? 136.70702 134.37576 163.27344 1.000 140.84283 434 GLY A CA 1
ATOM 4360 C C . GLY B 1 455 ? 136.45775 132.88754 163.40081 1.000 142.49586 434 GLY A C 1
ATOM 4361 O O . GLY B 1 455 ? 136.58773 132.14536 162.42299 1.000 141.68883 434 GLY A O 1
ATOM 4362 N N . GLY B 1 456 ? 136.10243 132.43641 164.60299 1.000 140.60625 435 GLY A N 1
ATOM 4363 C CA . GLY B 1 456 ? 135.81165 131.03554 164.83019 1.000 139.70047 435 GLY A CA 1
ATOM 4364 C C . GLY B 1 456 ? 134.39354 130.60891 164.53729 1.000 140.42602 435 GLY A C 1
ATOM 4365 O O . GLY B 1 456 ? 134.09708 129.41115 164.57568 1.000 139.53505 435 GLY A O 1
ATOM 4366 N N . VAL B 1 457 ? 133.50770 131.56043 164.23709 1.000 132.36182 436 VAL A N 1
ATOM 4367 C CA . VAL B 1 457 ? 132.10490 131.23192 163.99965 1.000 131.10975 436 VAL A CA 1
ATOM 4368 C C . VAL B 1 457 ? 131.94977 130.43644 162.70863 1.000 133.69028 436 VAL A C 1
ATOM 4369 O O . VAL B 1 457 ? 131.20974 129.44725 162.65635 1.000 134.73700 436 VAL A O 1
ATOM 4373 N N . LEU B 1 458 ? 132.64052 130.85961 161.64635 1.000 133.84183 437 LEU A N 1
ATOM 4374 C CA . LEU B 1 458 ? 132.54820 130.15338 160.37126 1.000 133.44738 437 LEU A CA 1
ATOM 4375 C C . LEU B 1 458 ? 133.09810 128.73694 160.48417 1.000 134.14403 437 LEU A C 1
ATOM 4376 O O . LEU B 1 458 ? 132.50146 127.78480 159.96594 1.000 133.92914 437 LEU A O 1
ATOM 4381 N N . THR B 1 459 ? 134.23458 128.57904 161.16287 1.000 135.68683 438 THR A N 1
ATOM 4382 C CA . THR B 1 459 ? 134.81837 127.25396 161.33468 1.000 137.53578 438 THR A CA 1
ATOM 4383 C C . THR B 1 459 ? 133.93461 126.37264 162.21316 1.000 136.75314 438 THR A C 1
ATOM 4384 O O . THR B 1 459 ? 133.79621 125.17027 161.95682 1.000 137.02192 438 THR A O 1
ATOM 4388 N N . LEU B 1 460 ? 133.30847 126.95654 163.23937 1.000 128.79108 439 LEU A N 1
ATOM 4389 C CA . LEU B 1 460 ? 132.35430 126.20395 164.04897 1.000 128.31401 439 LEU A CA 1
ATOM 4390 C C . LEU B 1 460 ? 131.15359 125.76457 163.21860 1.000 129.48084 439 LEU A C 1
ATOM 4391 O O . LEU B 1 460 ? 130.63646 124.65642 163.39854 1.000 131.07976 439 LEU A O 1
ATOM 4396 N N . ALA B 1 461 ? 130.69233 126.62515 162.30792 1.000 129.48540 440 ALA A N 1
ATOM 4397 C CA . ALA B 1 461 ? 129.59620 126.25193 161.41856 1.000 126.63644 440 ALA A CA 1
ATOM 4398 C C . ALA B 1 461 ? 129.99744 125.10962 160.49401 1.000 128.53263 440 ALA A C 1
ATOM 4399 O O . ALA B 1 461 ? 129.19974 124.20019 160.23601 1.000 133.66893 440 ALA A O 1
ATOM 4401 N N . ILE B 1 462 ? 131.22764 125.14771 159.97573 1.000 129.78549 441 ILE A N 1
ATOM 4402 C CA . ILE B 1 462 ? 131.72160 124.04744 159.14775 1.000 133.69823 441 ILE A CA 1
ATOM 4403 C C . ILE B 1 462 ? 131.78138 122.75741 159.95706 1.000 133.64530 441 ILE A C 1
ATOM 4404 O O . ILE B 1 462 ? 131.42732 121.67870 159.46368 1.000 133.12625 441 ILE A O 1
ATOM 4409 N N . ILE B 1 463 ? 132.22534 122.85044 161.21261 1.000 130.99402 442 ILE A N 1
ATOM 4410 C CA . ILE B 1 463 ? 132.27245 121.67962 162.08670 1.000 128.59467 442 ILE A CA 1
ATOM 4411 C C . ILE B 1 463 ? 130.87190 121.11450 162.29286 1.000 130.98080 442 ILE A C 1
ATOM 4412 O O . ILE B 1 463 ? 130.65196 119.90084 162.19799 1.000 135.72591 442 ILE A O 1
ATOM 4417 N N . LEU B 1 464 ? 129.90255 121.99376 162.56340 1.000 132.79860 443 LEU A N 1
ATOM 4418 C CA . LEU B 1 464 ? 128.52783 121.55458 162.78837 1.000 131.75408 443 LEU A CA 1
ATOM 4419 C C . LEU B 1 464 ? 127.93782 120.91002 161.54039 1.000 132.99804 443 LEU A C 1
ATOM 4420 O O . LEU B 1 464 ? 127.20210 119.92014 161.63274 1.000 132.59254 443 LEU A O 1
ATOM 4425 N N . GLU B 1 465 ? 128.23867 121.46601 160.36475 1.000 137.72976 444 GLU A N 1
ATOM 4426 C CA . GLU B 1 465 ? 127.77551 120.86240 159.11939 1.000 138.03650 444 GLU A CA 1
ATOM 4427 C C . GLU B 1 465 ? 128.40630 119.49191 158.90247 1.000 138.76384 444 GLU A C 1
ATOM 4428 O O . GLU B 1 465 ? 127.73684 118.55636 158.44860 1.000 138.09772 444 GLU A O 1
ATOM 4434 N N . ALA B 1 466 ? 129.69684 119.35577 159.21878 1.000 137.72893 445 ALA A N 1
ATOM 4435 C CA . ALA B 1 466 ? 130.37970 118.07968 159.02722 1.000 137.16416 445 ALA A CA 1
ATOM 4436 C C . ALA B 1 466 ? 129.85817 117.01353 159.98290 1.000 138.45148 445 ALA A C 1
ATOM 4437 O O . ALA B 1 466 ? 129.76218 115.83713 159.61512 1.000 136.35784 445 ALA A O 1
ATOM 4439 N N . VAL B 1 467 ? 129.51684 117.40287 161.21622 1.000 145.63581 446 VAL A N 1
ATOM 4440 C CA . VAL B 1 467 ? 129.11026 116.43595 162.23137 1.000 141.51597 446 VAL A CA 1
ATOM 4441 C C . VAL B 1 467 ? 127.61148 116.15026 162.17905 1.000 140.37189 446 VAL A C 1
ATOM 4442 O O . VAL B 1 467 ? 127.13219 115.25021 162.88420 1.000 142.21351 446 VAL A O 1
ATOM 4446 N N . ASN B 1 468 ? 126.86250 116.87632 161.34223 1.000 145.86960 447 ASN A N 1
ATOM 4447 C CA . ASN B 1 468 ? 125.41105 116.71866 161.19708 1.000 146.84822 447 ASN A CA 1
ATOM 4448 C C . ASN B 1 468 ? 124.68737 117.00415 162.51321 1.000 147.06118 447 ASN A C 1
ATOM 4449 O O . ASN B 1 468 ? 123.95264 116.16832 163.04355 1.000 147.21590 447 ASN A O 1
ATOM 4454 N N . LEU B 1 469 ? 124.90545 118.21485 163.04322 1.000 148.15206 448 LEU A N 1
ATOM 4455 C CA . LEU B 1 469 ? 124.26407 118.73632 164.23808 1.000 148.84354 448 LEU A CA 1
ATOM 4456 C C . LEU B 1 469 ? 123.36701 119.91837 163.88538 1.000 148.21909 448 LEU A C 1
ATOM 4457 O O . LEU B 1 469 ? 123.57841 120.57822 162.86294 1.000 148.49798 448 LEU A O 1
ATOM 4462 N N . PRO B 1 470 ? 122.34256 120.19624 164.69578 1.000 148.82356 449 PRO A N 1
ATOM 4463 C CA . PRO B 1 470 ? 121.48167 121.35326 164.42105 1.000 148.93652 449 PRO A CA 1
ATOM 4464 C C . PRO B 1 470 ? 122.25404 122.66399 164.46260 1.000 149.00971 449 PRO A C 1
ATOM 4465 O O . PRO B 1 470 ? 123.20385 122.83290 165.23030 1.000 150.56227 449 PRO A O 1
ATOM 4469 N N . VAL B 1 471 ? 121.82587 123.59843 163.61515 1.000 153.99336 450 VAL A N 1
ATOM 4470 C CA . VAL B 1 471 ? 122.49300 124.88723 163.47756 1.000 155.18419 450 VAL A CA 1
ATOM 4471 C C . VAL B 1 471 ? 121.71919 126.00672 164.17540 1.000 156.13828 450 VAL A C 1
ATOM 4472 O O . VAL B 1 471 ? 122.32820 127.01417 164.56831 1.000 155.94338 450 VAL A O 1
ATOM 4476 N N . ASP B 1 472 ? 120.41567 125.82594 164.41060 1.000 158.57470 451 ASP A N 1
ATOM 4477 C CA . ASP B 1 472 ? 119.56875 126.89141 164.94137 1.000 158.24423 451 ASP A CA 1
ATOM 4478 C C . ASP B 1 472 ? 120.00160 127.37910 166.32106 1.000 157.33028 451 ASP A C 1
ATOM 4479 O O . ASP B 1 472 ? 119.61546 128.48301 166.72046 1.000 155.01529 451 ASP A O 1
ATOM 4484 N N . HIS B 1 473 ? 120.78749 126.59356 167.05772 1.000 150.84682 452 HIS A N 1
ATOM 4485 C CA . HIS B 1 473 ? 121.28970 127.00323 168.36206 1.000 147.90518 452 HIS A CA 1
ATOM 4486 C C . HIS B 1 473 ? 122.60596 127.77097 168.27609 1.000 148.64325 452 HIS A C 1
ATOM 4487 O O . HIS B 1 473 ? 123.28981 127.92327 169.29479 1.000 149.47556 452 HIS A O 1
ATOM 4494 N N . ILE B 1 474 ? 122.97705 128.25338 167.08663 1.000 146.10565 453 ILE A N 1
ATOM 4495 C CA . ILE B 1 474 ? 124.20136 129.03364 166.94679 1.000 146.17752 453 ILE A CA 1
ATOM 4496 C C . ILE B 1 474 ? 124.07445 130.39690 167.61897 1.000 144.12599 453 ILE A C 1
ATOM 4497 O O . ILE B 1 474 ? 125.08969 131.00134 167.98533 1.000 143.06699 453 ILE A O 1
ATOM 4502 N N . SER B 1 475 ? 122.84668 130.89066 167.81078 1.000 135.06009 454 SER A N 1
ATOM 4503 C CA . SER B 1 475 ? 122.65622 132.19900 168.42884 1.000 134.62989 454 SER A CA 1
ATOM 4504 C C . SER B 1 475 ? 123.10676 132.20967 169.88366 1.000 133.47729 454 SER A C 1
ATOM 4505 O O . SER B 1 475 ? 123.53691 133.25283 170.38868 1.000 132.09934 454 SER A O 1
ATOM 4508 N N . LEU B 1 476 ? 123.01152 131.06958 170.57198 1.000 126.92796 455 LEU A N 1
ATOM 4509 C CA . LEU B 1 476 ? 123.52079 130.98815 171.93623 1.000 122.37809 455 LEU A CA 1
ATOM 4510 C C . LEU B 1 476 ? 125.03875 131.10164 171.97427 1.000 125.53277 455 LEU A C 1
ATOM 4511 O O . LEU B 1 476 ? 125.59687 131.60891 172.95351 1.000 128.06616 455 LEU A O 1
ATOM 4516 N N . ILE B 1 477 ? 125.72048 130.62699 170.93146 1.000 136.26755 456 ILE A N 1
ATOM 4517 C CA . ILE B 1 477 ? 127.17403 130.73689 170.87955 1.000 136.96283 456 ILE A CA 1
ATOM 4518 C C . ILE B 1 477 ? 127.59945 132.18261 170.65466 1.000 137.15373 456 ILE A C 1
ATOM 4519 O O . ILE B 1 477 ? 128.52547 132.67682 171.30708 1.000 134.98137 456 ILE A O 1
ATOM 4524 N N . LEU B 1 478 ? 126.92770 132.88644 169.73954 1.000 142.20850 457 LEU A N 1
ATOM 4525 C CA . LEU B 1 478 ? 127.20651 134.29920 169.50424 1.000 140.02052 457 LEU A CA 1
ATOM 4526 C C . LEU B 1 478 ? 126.77766 135.18382 170.66581 1.000 140.51447 457 LEU A C 1
ATOM 4527 O O . LEU B 1 478 ? 127.13836 136.36537 170.68837 1.000 140.58958 457 LEU A O 1
ATOM 4532 N N . ALA B 1 479 ? 126.01260 134.64344 171.61560 1.000 138.34893 458 ALA A N 1
ATOM 4533 C CA . ALA B 1 479 ? 125.49319 135.44639 172.71606 1.000 137.81177 458 ALA A CA 1
ATOM 4534 C C . ALA B 1 479 ? 126.60495 135.93883 173.63506 1.000 140.16697 458 ALA A C 1
ATOM 4535 O O . ALA B 1 479 ? 126.56869 137.08328 174.10187 1.000 138.83754 458 ALA A O 1
ATOM 4537 N N . VAL B 1 480 ? 127.59830 135.09486 173.90786 1.000 137.55065 459 VAL A N 1
ATOM 4538 C CA . VAL B 1 480 ? 128.56464 135.37175 174.96509 1.000 137.49477 459 VAL A CA 1
ATOM 4539 C C . VAL B 1 480 ? 129.98694 135.17880 174.44301 1.000 138.69364 459 VAL A C 1
ATOM 4540 O O . VAL B 1 480 ? 130.95231 135.13842 175.21552 1.000 139.44341 459 VAL A O 1
ATOM 4544 N N . ASP B 1 481 ? 130.13382 135.10739 173.11917 1.000 140.38908 460 ASP A N 1
ATOM 4545 C CA . ASP B 1 481 ? 131.43206 134.82101 172.51771 1.000 143.47957 460 ASP A CA 1
ATOM 4546 C C . ASP B 1 481 ? 132.43357 135.96262 172.65609 1.000 140.45699 460 ASP A C 1
ATOM 4547 O O . ASP B 1 481 ? 133.61595 135.75378 172.36441 1.000 140.23363 460 ASP A O 1
ATOM 4552 N N . TRP B 1 482 ? 131.99978 137.14520 173.10451 1.000 132.29272 461 TRP A N 1
ATOM 4553 C CA . TRP B 1 482 ? 132.87536 138.31504 173.10918 1.000 132.60680 461 TRP A CA 1
ATOM 4554 C C . TRP B 1 482 ? 134.06779 138.14867 174.04618 1.000 134.88633 461 TRP A C 1
ATOM 4555 O O . TRP B 1 482 ? 135.15744 138.64775 173.74827 1.000 137.39105 461 TRP A O 1
ATOM 4566 N N . LEU B 1 483 ? 133.89117 137.45855 175.17215 1.000 129.73135 462 LEU A N 1
ATOM 4567 C CA . LEU B 1 483 ? 134.97325 137.26508 176.13353 1.000 133.68282 462 LEU A CA 1
ATOM 4568 C C . LEU B 1 483 ? 135.78206 136.00492 175.84850 1.000 138.07451 462 LEU A C 1
ATOM 4569 O O . LEU B 1 483 ? 137.02124 136.01061 175.93697 1.000 140.04076 462 LEU A O 1
ATOM 4574 N N . VAL B 1 484 ? 135.09639 134.91560 175.50647 1.000 133.59847 463 VAL A N 1
ATOM 4575 C CA . VAL B 1 484 ? 135.80204 133.66747 175.26912 1.000 132.08600 463 VAL A CA 1
ATOM 4576 C C . VAL B 1 484 ? 136.62461 133.76275 173.98923 1.000 130.05807 463 VAL A C 1
ATOM 4577 O O . VAL B 1 484 ? 137.66524 133.11182 173.86556 1.000 132.11184 463 VAL A O 1
ATOM 4581 N N . ASP B 1 485 ? 136.19290 134.58409 173.02724 1.000 127.49185 464 ASP A N 1
ATOM 4582 C CA . ASP B 1 485 ? 137.00733 134.82304 171.83913 1.000 127.62940 464 ASP A CA 1
ATOM 4583 C C . ASP B 1 485 ? 138.31808 135.51299 172.20155 1.000 128.61496 464 ASP A C 1
ATOM 4584 O O . ASP B 1 485 ? 139.37314 135.20561 171.63176 1.000 135.28856 464 ASP A O 1
ATOM 4589 N N . ARG B 1 486 ? 138.26780 136.45374 173.14749 1.000 116.98875 465 ARG A N 1
ATOM 4590 C CA . ARG B 1 486 ? 139.48844 137.07917 173.64597 1.000 120.81636 465 ARG A CA 1
ATOM 4591 C C . ARG B 1 486 ? 140.38721 136.05401 174.32470 1.000 122.83154 465 ARG A C 1
ATOM 4592 O O . ARG B 1 486 ? 141.61474 136.07227 174.15121 1.000 127.60001 465 ARG A O 1
ATOM 4600 N N . SER B 1 487 ? 139.78660 135.14943 175.10203 1.000 120.78897 466 SER A N 1
ATOM 4601 C CA . SER B 1 487 ? 140.56160 134.06831 175.71076 1.000 122.81856 466 SER A CA 1
ATOM 4602 C C . SER B 1 487 ? 141.21797 133.19049 174.64660 1.000 122.70096 466 SER A C 1
ATOM 4603 O O . SER B 1 487 ? 142.37834 132.77902 174.79080 1.000 125.52750 466 SER A O 1
ATOM 4606 N N . CYS B 1 488 ? 140.48435 132.89719 173.57041 1.000 116.22089 467 CYS A N 1
ATOM 4607 C CA . CYS B 1 488 ? 141.03112 132.11427 172.46679 1.000 115.07573 467 CYS A CA 1
ATOM 4608 C C . CYS B 1 488 ? 142.21232 132.82240 171.82319 1.000 119.99568 467 CYS A C 1
ATOM 4609 O O . CYS B 1 488 ? 143.22134 132.18962 171.49590 1.000 125.82278 467 CYS A O 1
ATOM 4612 N N . THR B 1 489 ? 142.09250 134.13488 171.61732 1.000 113.54470 468 THR A N 1
ATOM 4613 C CA . THR B 1 489 ? 143.18942 134.90213 171.03561 1.000 112.75844 468 THR A CA 1
ATOM 4614 C C . THR B 1 489 ? 144.42259 134.86163 171.92933 1.000 108.57642 468 THR A C 1
ATOM 4615 O O . THR B 1 489 ? 145.55490 134.71813 171.44137 1.000 116.28064 468 THR A O 1
ATOM 4619 N N . VAL B 1 490 ? 144.21642 134.98346 173.24339 1.000 95.87867 469 VAL A N 1
ATOM 4620 C CA . VAL B 1 490 ? 145.32538 134.89103 174.19085 1.000 100.61715 469 VAL A CA 1
ATOM 4621 C C . VAL B 1 490 ? 146.00787 133.53289 174.07667 1.000 103.01008 469 VAL A C 1
ATOM 4622 O O . VAL B 1 490 ? 147.24187 133.43756 174.02758 1.000 102.73719 469 VAL A O 1
ATOM 4626 N N . LEU B 1 491 ? 145.21170 132.46188 174.01282 1.000 109.41766 470 LEU A N 1
ATOM 4627 C CA . LEU B 1 491 ? 145.79048 131.12393 173.91696 1.000 104.13879 470 LEU A CA 1
ATOM 4628 C C . LEU B 1 491 ? 146.55201 130.93451 172.60833 1.000 106.75417 470 LEU A C 1
ATOM 4629 O O . LEU B 1 491 ? 147.62237 130.31435 172.59038 1.000 109.83173 470 LEU A O 1
ATOM 4634 N N . ASN B 1 492 ? 146.01853 131.46355 171.50385 1.000 108.00800 471 ASN A N 1
ATOM 4635 C CA . ASN B 1 492 ? 146.68694 131.32125 170.21211 1.000 105.68807 471 ASN A CA 1
ATOM 4636 C C . ASN B 1 492 ? 148.03219 132.03826 170.20015 1.000 109.67278 471 ASN A C 1
ATOM 4637 O O . ASN B 1 492 ? 149.04287 131.48199 169.74727 1.000 112.78196 471 ASN A O 1
ATOM 4642 N N . VAL B 1 493 ? 148.06820 133.28003 170.69276 1.000 105.18243 472 VAL A N 1
ATOM 4643 C CA . VAL B 1 493 ? 149.33689 134.00402 170.67080 1.000 100.27673 472 VAL A CA 1
ATOM 4644 C C . VAL B 1 493 ? 150.32842 133.39291 171.65863 1.000 103.60987 472 VAL A C 1
ATOM 4645 O O . VAL B 1 493 ? 151.54343 133.38478 171.40397 1.000 106.52431 472 VAL A O 1
ATOM 4649 N N . GLU B 1 494 ? 149.84156 132.84300 172.77759 1.000 104.39473 473 GLU A N 1
ATOM 4650 C CA . GLU B 1 494 ? 150.73691 132.14157 173.69119 1.000 96.07404 473 GLU A CA 1
ATOM 4651 C C . GLU B 1 494 ? 151.33188 130.90130 173.03625 1.000 98.16408 473 GLU A C 1
ATOM 4652 O O . GLU B 1 494 ? 152.52520 130.62051 173.19501 1.000 106.45012 473 GLU A O 1
ATOM 4658 N N . GLY B 1 495 ? 150.51352 130.14191 172.30381 1.000 101.03817 474 GLY A N 1
ATOM 4659 C CA . GLY B 1 495 ? 151.03647 128.99121 171.58437 1.000 97.16602 474 GLY A CA 1
ATOM 4660 C C . GLY B 1 495 ? 152.07085 129.37967 170.54632 1.000 99.90453 474 GLY A C 1
ATOM 4661 O O . GLY B 1 495 ? 153.08592 128.69662 170.38108 1.000 102.81959 474 GLY A O 1
ATOM 4662 N N . ASP B 1 496 ? 151.82608 130.48617 169.83755 1.000 112.51294 475 ASP A N 1
ATOM 4663 C CA . ASP B 1 496 ? 152.81464 131.02150 168.90267 1.000 110.09120 475 ASP A CA 1
ATOM 4664 C C . ASP B 1 496 ? 154.14438 131.29346 169.59735 1.000 110.02791 475 ASP A C 1
ATOM 4665 O O . ASP B 1 496 ? 155.20787 130.84807 169.13908 1.000 103.69387 475 ASP A O 1
ATOM 4670 N N . ALA B 1 497 ? 154.09766 132.03412 170.70880 1.000 105.29239 476 ALA A N 1
ATOM 4671 C CA . ALA B 1 497 ? 155.32412 132.40020 171.41100 1.000 97.01343 476 ALA A CA 1
ATOM 4672 C C . ALA B 1 497 ? 156.05213 131.17240 171.94362 1.000 97.77954 476 ALA A C 1
ATOM 4673 O O . ALA B 1 497 ? 157.28335 131.08702 171.86257 1.000 101.79084 476 ALA A O 1
ATOM 4675 N N . LEU B 1 498 ? 155.31021 130.20863 172.49168 1.000 106.77406 477 LEU A N 1
ATOM 4676 C CA . LEU B 1 498 ? 155.94958 129.01373 173.03320 1.000 102.94515 477 LEU A CA 1
ATOM 4677 C C . LEU B 1 498 ? 156.57357 128.16387 171.93129 1.000 103.42571 477 LEU A C 1
ATOM 4678 O O . LEU B 1 498 ? 157.66343 127.61047 172.11613 1.000 107.75090 477 LEU A O 1
ATOM 4683 N N . GLY B 1 499 ? 155.90642 128.04501 170.78007 1.000 103.87439 478 GLY A N 1
ATOM 4684 C CA . GLY B 1 499 ? 156.51489 127.33710 169.66447 1.000 100.51730 478 GLY A CA 1
ATOM 4685 C C . GLY B 1 499 ? 157.78881 128.00577 169.18754 1.000 106.62172 478 GLY A C 1
ATOM 4686 O O . GLY B 1 499 ? 158.78525 127.33465 168.89029 1.000 111.60571 478 GLY A O 1
ATOM 4687 N N . ALA B 1 500 ? 157.78000 129.34104 169.12745 1.000 111.58363 479 ALA A N 1
ATOM 4688 C CA . ALA B 1 500 ? 159.00247 130.06959 168.80581 1.000 105.63756 479 ALA A CA 1
ATOM 4689 C C . ALA B 1 500 ? 160.09311 129.78998 169.83187 1.000 103.80718 479 ALA A C 1
ATOM 4690 O O . ALA B 1 500 ? 161.26946 129.65936 169.47728 1.000 101.86167 479 ALA A O 1
ATOM 4692 N N . GLY B 1 501 ? 159.71737 129.68942 171.10887 1.000 117.28335 480 GLY A N 1
ATOM 4693 C CA . GLY B 1 501 ? 160.69847 129.39087 172.14185 1.000 111.35867 480 GLY A CA 1
ATOM 4694 C C . GLY B 1 501 ? 161.32383 128.01557 171.99156 1.000 109.73117 480 GLY A C 1
ATOM 4695 O O . GLY B 1 501 ? 162.54266 127.86227 172.11787 1.000 111.79904 480 GLY A O 1
ATOM 4696 N N . LEU B 1 502 ? 160.49890 126.99466 171.72836 1.000 112.25204 481 LEU A N 1
ATOM 4697 C CA . LEU B 1 502 ? 161.04500 125.65750 171.48910 1.000 110.57237 481 LEU A CA 1
ATOM 4698 C C . LEU B 1 502 ? 161.96504 125.63431 170.27531 1.000 114.78071 481 LEU A C 1
ATOM 4699 O O . LEU B 1 502 ? 163.03946 125.02282 170.31932 1.000 115.80483 481 LEU A O 1
ATOM 4704 N N . LEU B 1 503 ? 161.56657 126.28780 169.18047 1.000 128.31985 482 LEU A N 1
ATOM 4705 C CA . LEU B 1 503 ? 162.42180 126.28345 167.99477 1.000 124.48347 482 LEU A CA 1
ATOM 4706 C C . LEU B 1 503 ? 163.72726 127.03712 168.24009 1.000 124.29759 482 LEU A C 1
ATOM 4707 O O . LEU B 1 503 ? 164.79110 126.61672 167.76608 1.000 122.33771 482 LEU A O 1
ATOM 4712 N N . GLN B 1 504 ? 163.67087 128.14390 168.98595 1.000 135.94130 483 GLN A N 1
ATOM 4713 C CA . GLN B 1 504 ? 164.88412 128.88830 169.30874 1.000 132.94086 483 GLN A CA 1
ATOM 4714 C C . GLN B 1 504 ? 165.81759 128.06757 170.18987 1.000 135.96317 483 GLN A C 1
ATOM 4715 O O . GLN B 1 504 ? 167.03830 128.07497 169.98929 1.000 136.90059 483 GLN A O 1
ATOM 4721 N N . ASN B 1 505 ? 165.26304 127.35163 171.17076 1.000 143.63481 484 ASN A N 1
ATOM 4722 C CA . ASN B 1 505 ? 166.09188 126.48791 172.00462 1.000 139.39986 484 ASN A CA 1
ATOM 4723 C C . ASN B 1 505 ? 166.69900 125.35403 171.18827 1.000 137.59376 484 ASN A C 1
ATOM 4724 O O . ASN B 1 505 ? 167.84738 124.95801 171.42083 1.000 136.00147 484 ASN A O 1
ATOM 4729 N N . TYR B 1 506 ? 165.93901 124.81304 170.23164 1.000 144.32941 485 TYR A N 1
ATOM 4730 C CA . TYR B 1 506 ? 166.46763 123.74953 169.38349 1.000 145.02578 485 TYR A CA 1
ATOM 4731 C C . TYR B 1 506 ? 167.61756 124.24787 168.51706 1.000 147.05778 485 TYR A C 1
ATOM 4732 O O . TYR B 1 506 ? 168.63649 123.56202 168.37344 1.000 146.24703 485 TYR A O 1
ATOM 4741 N N . VAL B 1 507 ? 167.47661 125.43837 167.92876 1.000 152.68869 486 VAL A N 1
ATOM 4742 C CA . VAL B 1 507 ? 168.55701 125.95850 167.09390 1.000 151.88823 486 VAL A CA 1
ATOM 4743 C C . VAL B 1 507 ? 169.71915 126.48732 167.92647 1.000 150.25700 486 VAL A C 1
ATOM 4744 O O . VAL B 1 507 ? 170.81879 126.67215 167.39008 1.000 149.27131 486 VAL A O 1
ATOM 4748 N N . ASP B 1 508 ? 169.51040 126.74012 169.22155 1.000 153.37024 487 ASP A N 1
ATOM 4749 C CA . ASP B 1 508 ? 170.63282 127.07520 170.09293 1.000 154.11387 487 ASP A CA 1
ATOM 4750 C C . ASP B 1 508 ? 171.53752 125.86961 170.31459 1.000 155.25871 487 ASP A C 1
ATOM 4751 O O . ASP B 1 508 ? 172.75977 126.01598 170.43263 1.000 152.78828 487 ASP A O 1
ATOM 4756 N N . ARG B 1 509 ? 170.95676 124.67574 170.37806 1.000 156.56223 488 ARG A N 1
ATOM 4757 C CA . ARG B 1 509 ? 171.71846 123.45277 170.60153 1.000 155.50883 488 ARG A CA 1
ATOM 4758 C C . ARG B 1 509 ? 172.55704 123.09099 169.37979 1.000 156.24807 488 ARG A C 1
ATOM 4759 O O . ARG B 1 509 ? 172.26878 123.52730 168.26540 1.000 153.62859 488 ARG A O 1
ATOM 4767 N N . ASP C 1 64 ? 171.13975 104.71946 124.33580 1.000 145.49777 43 ASP B N 1
ATOM 4768 C CA . ASP C 1 64 ? 170.60639 105.23186 123.07959 1.000 147.89238 43 ASP B CA 1
ATOM 4769 C C . ASP C 1 64 ? 170.27644 106.71615 123.19271 1.000 146.83925 43 ASP B C 1
ATOM 4770 O O . ASP C 1 64 ? 170.00036 107.21967 124.28136 1.000 144.75025 43 ASP B O 1
ATOM 4775 N N . GLN C 1 65 ? 170.30712 107.41338 122.05556 1.000 153.62989 44 GLN B N 1
ATOM 4776 C CA . GLN C 1 65 ? 170.02424 108.84302 122.03357 1.000 154.89859 44 GLN B CA 1
ATOM 4777 C C . GLN C 1 65 ? 168.54498 109.15950 122.20921 1.000 154.39135 44 GLN B C 1
ATOM 4778 O O . GLN C 1 65 ? 168.20594 110.32561 122.43841 1.000 155.26612 44 GLN B O 1
ATOM 4784 N N . VAL C 1 66 ? 167.66456 108.16089 122.10145 1.000 143.88793 45 VAL B N 1
ATOM 4785 C CA . VAL C 1 66 ? 166.23127 108.40401 122.24799 1.000 143.21418 45 VAL B CA 1
ATOM 4786 C C . VAL C 1 66 ? 165.90742 108.86550 123.66354 1.000 142.61776 45 VAL B C 1
ATOM 4787 O O . VAL C 1 66 ? 165.14397 109.81911 123.86268 1.000 143.45477 45 VAL B O 1
ATOM 4791 N N . ARG C 1 67 ? 166.48567 108.20173 124.66797 1.000 143.52637 46 ARG B N 1
ATOM 4792 C CA . ARG C 1 67 ? 166.24056 108.59208 126.05306 1.000 145.56658 46 ARG B CA 1
ATOM 4793 C C . ARG C 1 67 ? 166.80943 109.97414 126.35083 1.000 143.86401 46 ARG B C 1
ATOM 4794 O O . ARG C 1 67 ? 166.19016 110.76135 127.07543 1.000 143.71528 46 ARG B O 1
ATOM 4802 N N . ARG C 1 68 ? 167.98609 110.28745 125.80229 1.000 143.31468 47 ARG B N 1
ATOM 4803 C CA . ARG C 1 68 ? 168.56188 111.61484 125.99718 1.000 144.38136 47 ARG B CA 1
ATOM 4804 C C . ARG C 1 68 ? 167.69654 112.69276 125.35472 1.000 144.28455 47 ARG B C 1
ATOM 4805 O O . ARG C 1 68 ? 167.49694 113.76730 125.93473 1.000 143.41269 47 ARG B O 1
ATOM 4813 N N . CYS C 1 69 ? 167.17499 112.42341 124.15454 1.000 137.68872 48 CYS B N 1
ATOM 4814 C CA . CYS C 1 69 ? 166.29177 113.38085 123.49577 1.000 137.83023 48 CYS B CA 1
ATOM 4815 C C . CYS C 1 69 ? 164.99461 113.56260 124.27397 1.000 138.15324 48 CYS B C 1
ATOM 4816 O O . CYS C 1 69 ? 164.47452 114.68011 124.37565 1.000 138.17338 48 CYS B O 1
ATOM 4819 N N . LEU C 1 70 ? 164.45128 112.47176 124.82064 1.000 131.98375 49 LEU B N 1
ATOM 4820 C CA . LEU C 1 70 ? 163.24190 112.57261 125.63177 1.000 131.60544 49 LEU B CA 1
ATOM 4821 C C . LEU C 1 70 ? 163.49432 113.37457 126.90236 1.000 129.84159 49 LEU B C 1
ATOM 4822 O O . LEU C 1 70 ? 162.64627 114.17094 127.32133 1.000 133.78110 49 LEU B O 1
ATOM 4827 N N . ARG C 1 71 ? 164.65250 113.16978 127.53446 1.000 129.56167 50 ARG B N 1
ATOM 4828 C CA . ARG C 1 71 ? 164.99892 113.94204 128.72335 1.000 129.27429 50 ARG B CA 1
ATOM 4829 C C . ARG C 1 71 ? 165.17495 115.41891 128.39264 1.000 129.98952 50 ARG B C 1
ATOM 4830 O O . ARG C 1 71 ? 164.77954 116.28752 129.17897 1.000 126.52689 50 ARG B O 1
ATOM 4838 N N . ALA C 1 72 ? 165.77909 115.72148 127.24033 1.000 127.80050 51 ALA B N 1
ATOM 4839 C CA . ALA C 1 72 ? 165.95179 117.11315 126.83434 1.000 124.82890 51 ALA B CA 1
ATOM 4840 C C . ALA C 1 72 ? 164.61155 117.78664 126.56317 1.000 125.36778 51 ALA B C 1
ATOM 4841 O O . ALA C 1 72 ? 164.40852 118.94898 126.93271 1.000 125.45239 51 ALA B O 1
ATOM 4843 N N . ASN C 1 73 ? 163.68690 117.07558 125.92168 1.000 116.41114 52 ASN B N 1
ATOM 4844 C CA . ASN C 1 73 ? 162.37122 117.60783 125.57166 1.000 112.11080 52 ASN B CA 1
ATOM 4845 C C . ASN C 1 73 ? 161.28071 117.07641 126.49163 1.000 113.41918 52 ASN B C 1
ATOM 4846 O O . ASN C 1 73 ? 160.17195 116.77113 126.04314 1.000 116.78365 52 ASN B O 1
ATOM 4851 N N . LEU C 1 74 ? 161.57954 116.94624 127.78682 1.000 94.67359 53 LEU B N 1
ATOM 4852 C CA . LEU C 1 74 ? 160.60050 116.40834 128.72637 1.000 93.60233 53 LEU B CA 1
ATOM 4853 C C . LEU C 1 74 ? 159.40999 117.34460 128.89354 1.000 96.56387 53 LEU B C 1
ATOM 4854 O O . LEU C 1 74 ? 158.27578 116.88529 129.05829 1.000 102.90958 53 LEU B O 1
ATOM 4859 N N . LEU C 1 75 ? 159.64718 118.65744 128.86417 1.000 94.63951 54 LEU B N 1
ATOM 4860 C CA . LEU C 1 75 ? 158.55797 119.61638 129.03196 1.000 88.72385 54 LEU B CA 1
ATOM 4861 C C . LEU C 1 75 ? 157.57089 119.54495 127.86967 1.000 93.88728 54 LEU B C 1
ATOM 4862 O O . LEU C 1 75 ? 156.34974 119.53833 128.07545 1.000 94.89521 54 LEU B O 1
ATOM 4867 N N . VAL C 1 76 ? 158.08699 119.48839 126.63751 1.000 92.98516 55 VAL B N 1
ATOM 4868 C CA . VAL C 1 76 ? 157.22571 119.43266 125.45650 1.000 86.26183 55 VAL B CA 1
ATOM 4869 C C . VAL C 1 76 ? 156.38502 118.16332 125.47671 1.000 88.74341 55 VAL B C 1
ATOM 4870 O O . VAL C 1 76 ? 155.16359 118.19467 125.26579 1.000 92.04719 55 VAL B O 1
ATOM 4874 N N . LEU C 1 77 ? 157.03683 117.02564 125.73222 1.000 83.60241 56 LEU B N 1
ATOM 4875 C CA . LEU C 1 77 ? 156.33506 115.74957 125.77614 1.000 85.43431 56 LEU B CA 1
ATOM 4876 C C . LEU C 1 77 ? 155.30074 115.73267 126.88928 1.000 84.35898 56 LEU B C 1
ATOM 4877 O O . LEU C 1 77 ? 154.17603 115.26359 126.69060 1.000 91.62323 56 LEU B O 1
ATOM 4882 N N . LEU C 1 78 ? 155.65996 116.25492 128.06427 1.000 79.09512 57 LEU B N 1
ATOM 4883 C CA . LEU C 1 78 ? 154.73103 116.26742 129.18728 1.000 79.74836 57 LEU B CA 1
ATOM 4884 C C . LEU C 1 78 ? 153.50384 117.11309 128.88233 1.000 84.02256 57 LEU B C 1
ATOM 4885 O O . LEU C 1 78 ? 152.37738 116.69439 129.15856 1.000 92.99596 57 LEU B O 1
ATOM 4890 N N . THR C 1 79 ? 153.69350 118.29062 128.28100 1.000 86.01760 58 THR B N 1
ATOM 4891 C CA . THR C 1 79 ? 152.54834 119.15539 128.00554 1.000 79.53541 58 THR B CA 1
ATOM 4892 C C . THR C 1 79 ? 151.65814 118.57734 126.90682 1.000 82.41781 58 THR B C 1
ATOM 4893 O O . THR C 1 79 ? 150.42308 118.60526 127.01992 1.000 87.27516 58 THR B O 1
ATOM 4897 N N . VAL C 1 80 ? 152.26108 118.03967 125.84129 1.000 81.78393 59 VAL B N 1
ATOM 4898 C CA . VAL C 1 80 ? 151.46707 117.45936 124.76027 1.000 78.85608 59 VAL B CA 1
ATOM 4899 C C . VAL C 1 80 ? 150.70503 116.23115 125.24930 1.000 80.68499 59 VAL B C 1
ATOM 4900 O O . VAL C 1 80 ? 149.51403 116.05832 124.94773 1.000 81.07664 59 VAL B O 1
ATOM 4904 N N . VAL C 1 81 ? 151.37192 115.36471 126.01811 1.000 77.59443 60 VAL B N 1
ATOM 4905 C CA . VAL C 1 81 ? 150.71226 114.19523 126.58421 1.000 73.86925 60 VAL B CA 1
ATOM 4906 C C . VAL C 1 81 ? 149.63395 114.61611 127.57074 1.000 76.37478 60 VAL B C 1
ATOM 4907 O O . VAL C 1 81 ? 148.59093 113.96628 127.66790 1.000 81.39964 60 VAL B O 1
ATOM 4911 N N . ALA C 1 82 ? 149.84740 115.71589 128.29765 1.000 80.92794 61 ALA B N 1
ATOM 4912 C CA . ALA C 1 82 ? 148.81551 116.22206 129.19464 1.000 76.55279 61 ALA B CA 1
ATOM 4913 C C . ALA C 1 82 ? 147.57178 116.64251 128.42547 1.000 77.80068 61 ALA B C 1
ATOM 4914 O O . ALA C 1 82 ? 146.45007 116.33254 128.83620 1.000 87.06619 61 ALA B O 1
ATOM 4916 N N . VAL C 1 83 ? 147.75075 117.33340 127.29722 1.000 82.78794 62 VAL B N 1
ATOM 4917 C CA . VAL C 1 83 ? 146.60056 117.74183 126.48703 1.000 81.52661 62 VAL B CA 1
ATOM 4918 C C . VAL C 1 83 ? 145.86916 116.51721 125.93893 1.000 74.25408 62 VAL B C 1
ATOM 4919 O O . VAL C 1 83 ? 144.63393 116.41386 126.01757 1.000 79.38008 62 VAL B O 1
ATOM 4923 N N . VAL C 1 84 ? 146.62679 115.56216 125.39033 1.000 78.84825 63 VAL B N 1
ATOM 4924 C CA . VAL C 1 84 ? 146.01780 114.37317 124.79385 1.000 79.67431 63 VAL B CA 1
ATOM 4925 C C . VAL C 1 84 ? 145.29708 113.54683 125.85414 1.000 79.75814 63 VAL B C 1
ATOM 4926 O O . VAL C 1 84 ? 144.17564 113.06854 125.63717 1.000 73.81039 63 VAL B O 1
ATOM 4930 N N . ALA C 1 85 ? 145.92271 113.37502 127.02034 1.000 83.62703 64 ALA B N 1
ATOM 4931 C CA . ALA C 1 85 ? 145.31242 112.61648 128.10194 1.000 78.78811 64 ALA B CA 1
ATOM 4932 C C . ALA C 1 85 ? 144.11478 113.34248 128.69067 1.000 84.83180 64 ALA B C 1
ATOM 4933 O O . ALA C 1 85 ? 143.17556 112.69300 129.15071 1.000 94.39553 64 ALA B O 1
ATOM 4935 N N . GLY C 1 86 ? 144.12286 114.67666 128.68931 1.000 78.73293 65 GLY B N 1
ATOM 4936 C CA . GLY C 1 86 ? 142.93323 115.40627 129.08821 1.000 77.74382 65 GLY B CA 1
ATOM 4937 C C . GLY C 1 86 ? 141.77003 115.14978 128.15445 1.000 80.30705 65 GLY B C 1
ATOM 4938 O O . GLY C 1 86 ? 140.64209 114.92495 128.60055 1.000 86.30755 65 GLY B O 1
ATOM 4939 N N . VAL C 1 87 ? 142.03627 115.14923 126.84570 1.000 82.75747 66 VAL B N 1
ATOM 4940 C CA . VAL C 1 87 ? 140.98486 114.83703 125.87726 1.000 79.94606 66 VAL B CA 1
ATOM 4941 C C . VAL C 1 87 ? 140.46824 113.41668 126.09076 1.000 80.30627 66 VAL B C 1
ATOM 4942 O O . VAL C 1 87 ? 139.25303 113.17202 126.12357 1.000 87.69053 66 VAL B O 1
ATOM 4946 N N . ALA C 1 88 ? 141.38898 112.46313 126.25932 1.000 79.67873 67 ALA B N 1
ATOM 4947 C CA . ALA C 1 88 ? 140.99804 111.06579 126.42674 1.000 78.36840 67 ALA B CA 1
ATOM 4948 C C . ALA C 1 88 ? 140.21215 110.85229 127.71542 1.000 85.07057 67 ALA B C 1
ATOM 4949 O O . ALA C 1 88 ? 139.20600 110.13448 127.72418 1.000 92.92047 67 ALA B O 1
ATOM 4951 N N . LEU C 1 89 ? 140.65612 111.46670 128.81423 1.000 81.34884 68 LEU B N 1
ATOM 4952 C CA . LEU C 1 89 ? 139.96836 111.32219 130.09098 1.000 80.21441 68 LEU B CA 1
ATOM 4953 C C . LEU C 1 89 ? 138.59537 111.97572 130.05489 1.000 85.23685 68 LEU B C 1
ATOM 4954 O O . LEU C 1 89 ? 137.63157 111.43012 130.60429 1.000 93.87457 68 LEU B O 1
ATOM 4959 N N . GLY C 1 90 ? 138.48396 113.14271 129.41377 1.000 81.29311 69 GLY B N 1
ATOM 4960 C CA . GLY C 1 90 ? 137.18022 113.76153 129.25961 1.000 78.64510 69 GLY B CA 1
ATOM 4961 C C . GLY C 1 90 ? 136.22115 112.89373 128.47107 1.000 84.66012 69 GLY B C 1
ATOM 4962 O O . GLY C 1 90 ? 135.06721 112.71318 128.86705 1.000 90.66381 69 GLY B O 1
ATOM 4963 N N . LEU C 1 91 ? 136.69371 112.32111 127.35903 1.000 83.66167 70 LEU B N 1
ATOM 4964 C CA . LEU C 1 91 ? 135.83964 111.44081 126.56617 1.000 82.01048 70 LEU B CA 1
ATOM 4965 C C . LEU C 1 91 ? 135.44239 110.19464 127.35085 1.000 83.45011 70 LEU B C 1
ATOM 4966 O O . LEU C 1 91 ? 134.28494 109.76057 127.29647 1.000 92.23687 70 LEU B O 1
ATOM 4971 N N . GLY C 1 92 ? 136.38577 109.61215 128.09405 1.000 81.40970 71 GLY B N 1
ATOM 4972 C CA . GLY C 1 92 ? 136.08061 108.41403 128.85901 1.000 85.53268 71 GLY B CA 1
ATOM 4973 C C . GLY C 1 92 ? 135.09089 108.66011 129.98193 1.000 96.01049 71 GLY B C 1
ATOM 4974 O O . GLY C 1 92 ? 134.18732 107.85116 130.21061 1.000 100.01431 71 GLY B O 1
ATOM 4975 N N . VAL C 1 93 ? 135.24934 109.77219 130.70370 1.000 93.37669 72 VAL B N 1
ATOM 4976 C CA . VAL C 1 93 ? 134.31874 110.09392 131.78101 1.000 85.92641 72 VAL B CA 1
ATOM 4977 C C . VAL C 1 93 ? 132.95078 110.46125 131.21562 1.000 90.15426 72 VAL B C 1
ATOM 4978 O O . VAL C 1 93 ? 131.91356 110.08905 131.77849 1.000 97.51497 72 VAL B O 1
ATOM 4982 N N . SER C 1 94 ? 132.92075 111.18009 130.08781 1.000 90.67650 73 SER B N 1
ATOM 4983 C CA . SER C 1 94 ? 131.64717 111.52774 129.46620 1.000 96.28153 73 SER B CA 1
ATOM 4984 C C . SER C 1 94 ? 130.91294 110.28694 128.97575 1.000 100.34749 73 SER B C 1
ATOM 4985 O O . SER C 1 94 ? 129.68039 110.22021 129.04864 1.000 109.40081 73 SER B O 1
ATOM 4988 N N . GLY C 1 95 ? 131.65003 109.29992 128.46295 1.000 96.01936 74 GLY B N 1
ATOM 4989 C CA . GLY C 1 95 ? 131.01714 108.05358 128.06491 1.000 98.93074 74 GLY B CA 1
ATOM 4990 C C . GLY C 1 95 ? 130.40999 107.30801 129.23776 1.000 104.51718 74 GLY B C 1
ATOM 4991 O O . GLY C 1 95 ? 129.33306 106.71825 129.12129 1.000 109.26988 74 GLY B O 1
ATOM 4992 N N . ALA C 1 96 ? 131.08863 107.32414 130.38014 1.000 102.81356 75 ALA B N 1
ATOM 4993 C CA . ALA C 1 96 ? 130.61099 106.63952 131.58095 1.000 102.62498 75 ALA B CA 1
ATOM 4994 C C . ALA C 1 96 ? 129.89656 107.61504 132.51625 1.000 102.85288 75 ALA B C 1
ATOM 4995 O O . ALA C 1 96 ? 130.33243 107.88384 133.63575 1.000 107.68766 75 ALA B O 1
ATOM 4997 N N . GLY C 1 97 ? 128.77533 108.14957 132.03787 1.000 109.20384 76 GLY B N 1
ATOM 4998 C CA . GLY C 1 97 ? 127.92001 108.96754 132.87645 1.000 112.27502 76 GLY B CA 1
ATOM 4999 C C . GLY C 1 97 ? 127.72863 110.40324 132.42987 1.000 116.39925 76 GLY B C 1
ATOM 5000 O O . GLY C 1 97 ? 126.60948 110.92165 132.48290 1.000 124.09348 76 GLY B O 1
ATOM 5001 N N . GLY C 1 98 ? 128.79796 111.05497 131.98340 1.000 115.84140 77 GLY B N 1
ATOM 5002 C CA . GLY C 1 98 ? 128.70245 112.45664 131.59743 1.000 119.67747 77 GLY B CA 1
ATOM 5003 C C . GLY C 1 98 ? 128.37079 113.38222 132.74782 1.000 124.11983 77 GLY B C 1
ATOM 5004 O O . GLY C 1 98 ? 127.49179 114.24391 132.61424 1.000 128.16851 77 GLY B O 1
ATOM 5005 N N . ALA C 1 99 ? 129.02274 113.17742 133.89776 1.000 116.39606 78 ALA B N 1
ATOM 5006 C CA . ALA C 1 99 ? 128.91320 113.96365 135.12803 1.000 118.44558 78 ALA B CA 1
ATOM 5007 C C . ALA C 1 99 ? 127.58846 113.74114 135.84995 1.000 120.85116 78 ALA B C 1
ATOM 5008 O O . ALA C 1 99 ? 127.44618 114.13133 137.01378 1.000 124.57533 78 ALA B O 1
ATOM 5010 N N . LEU C 1 100 ? 126.64468 113.04949 135.20673 1.000 116.61487 79 LEU B N 1
ATOM 5011 C CA . LEU C 1 100 ? 125.39318 112.71778 135.87848 1.000 115.60470 79 LEU B CA 1
ATOM 5012 C C . LEU C 1 100 ? 125.62374 111.67909 136.96648 1.000 118.01242 79 LEU B C 1
ATOM 5013 O O . LEU C 1 100 ? 125.03254 111.76047 138.04935 1.000 117.83178 79 LEU B O 1
ATOM 5018 N N . ALA C 1 101 ? 126.47914 110.69326 136.69330 1.000 119.47709 80 ALA B N 1
ATOM 5019 C CA . ALA C 1 101 ? 126.88616 109.74994 137.72511 1.000 122.13393 80 ALA B CA 1
ATOM 5020 C C . ALA C 1 101 ? 127.87841 110.37076 138.69783 1.000 122.17481 80 ALA B C 1
ATOM 5021 O O . ALA C 1 101 ? 127.95441 109.94339 139.85499 1.000 123.75214 80 ALA B O 1
ATOM 5023 N N . LEU C 1 102 ? 128.64761 111.36501 138.24848 1.000 106.17369 81 LEU B N 1
ATOM 5024 C CA . LEU C 1 102 ? 129.62641 112.00068 139.12413 1.000 106.89340 81 LEU B CA 1
ATOM 5025 C C . LEU C 1 102 ? 128.94409 112.81470 140.21680 1.000 107.14349 81 LEU B C 1
ATOM 5026 O O . LEU C 1 102 ? 129.26464 112.67313 141.40206 1.000 107.26456 81 LEU B O 1
ATOM 5031 N N . GLY C 1 103 ? 127.98900 113.66024 139.84111 1.000 102.70404 82 GLY B N 1
ATOM 5032 C CA . GLY C 1 103 ? 127.33270 114.52283 140.79219 1.000 101.49468 82 GLY B CA 1
ATOM 5033 C C . GLY C 1 103 ? 128.09361 115.81625 140.99539 1.000 106.26321 82 GLY B C 1
ATOM 5034 O O . GLY C 1 103 ? 129.23036 115.97124 140.54025 1.000 113.38295 82 GLY B O 1
ATOM 5035 N N . PRO C 1 104 ? 127.47847 116.77095 141.69869 1.000 102.66210 83 PRO B N 1
ATOM 5036 C CA . PRO C 1 104 ? 128.07254 118.11135 141.81909 1.000 101.72297 83 PRO B CA 1
ATOM 5037 C C . PRO C 1 104 ? 129.38053 118.14929 142.59486 1.000 104.29663 83 PRO B C 1
ATOM 5038 O O . PRO C 1 104 ? 130.35806 118.73869 142.12533 1.000 107.90767 83 PRO B O 1
ATOM 5042 N N . GLU C 1 105 ? 129.40740 117.54773 143.78699 1.000 111.84160 84 GLU B N 1
ATOM 5043 C CA . GLU C 1 105 ? 130.60981 117.60598 144.61461 1.000 112.59633 84 GLU B CA 1
ATOM 5044 C C . GLU C 1 105 ? 131.77947 116.87646 143.96065 1.000 111.67819 84 GLU B C 1
ATOM 5045 O O . GLU C 1 105 ? 132.90584 117.39250 143.93652 1.000 116.41920 84 GLU B O 1
ATOM 5051 N N . ARG C 1 106 ? 131.53017 115.69170 143.39968 1.000 101.17796 85 ARG B N 1
ATOM 5052 C CA . ARG C 1 106 ? 132.59939 114.95946 142.73314 1.000 100.00195 85 ARG B CA 1
ATOM 5053 C C . ARG C 1 106 ? 133.04141 115.67255 141.46323 1.000 100.42083 85 ARG B C 1
ATOM 5054 O O . ARG C 1 106 ? 134.23217 115.68625 141.13890 1.000 104.45423 85 ARG B O 1
ATOM 5062 N N . LEU C 1 107 ? 132.09986 116.28376 140.74033 1.000 91.42637 86 LEU B N 1
ATOM 5063 C CA . LEU C 1 107 ? 132.45627 117.04861 139.55025 1.000 89.58210 86 LEU B CA 1
ATOM 5064 C C . LEU C 1 107 ? 133.33785 118.23947 139.90509 1.000 97.84582 86 LEU B C 1
ATOM 5065 O O . LEU C 1 107 ? 134.32036 118.52708 139.20919 1.000 107.54690 86 LEU B O 1
ATOM 5070 N N . SER C 1 108 ? 133.00226 118.94189 140.98993 1.000 91.80588 87 SER B N 1
ATOM 5071 C CA . SER C 1 108 ? 133.80433 120.08275 141.41870 1.000 90.72685 87 SER B CA 1
ATOM 5072 C C . SER C 1 108 ? 135.19479 119.64484 141.85992 1.000 93.59411 87 SER B C 1
ATOM 5073 O O . SER C 1 108 ? 136.19162 120.30401 141.53732 1.000 96.97108 87 SER B O 1
ATOM 5076 N N . ALA C 1 109 ? 135.28194 118.53359 142.59686 1.000 84.81432 88 ALA B N 1
ATOM 5077 C CA . ALA C 1 109 ? 136.58838 118.01185 142.98527 1.000 77.19181 88 ALA B CA 1
ATOM 5078 C C . ALA C 1 109 ? 137.39547 117.56564 141.77231 1.000 84.49061 88 ALA B C 1
ATOM 5079 O O . ALA C 1 109 ? 138.62718 117.66942 141.77158 1.000 92.16557 88 ALA B O 1
ATOM 5081 N N . PHE C 1 110 ? 136.71927 117.06239 140.73818 1.000 85.38083 89 PHE B N 1
ATOM 5082 C CA . PHE C 1 110 ? 137.39598 116.65619 139.51161 1.000 84.48698 89 PHE B CA 1
ATOM 5083 C C . PHE C 1 110 ? 137.94324 117.85707 138.75039 1.000 88.31678 89 PHE B C 1
ATOM 5084 O O . PHE C 1 110 ? 139.04967 117.79989 138.20227 1.000 97.04356 89 PHE B O 1
ATOM 5092 N N . VAL C 1 111 ? 137.18085 118.95312 138.69932 1.000 82.23478 90 VAL B N 1
ATOM 5093 C CA . VAL C 1 111 ? 137.59307 120.11492 137.91222 1.000 79.83970 90 VAL B CA 1
ATOM 5094 C C . VAL C 1 111 ? 138.42723 121.11775 138.69836 1.000 83.77937 90 VAL B C 1
ATOM 5095 O O . VAL C 1 111 ? 138.89836 122.10447 138.11167 1.000 88.90436 90 VAL B O 1
ATOM 5099 N N . PHE C 1 112 ? 138.61148 120.91202 140.00258 1.000 84.93469 91 PHE B N 1
ATOM 5100 C CA . PHE C 1 112 ? 139.39116 121.86042 140.79733 1.000 83.88711 91 PHE B CA 1
ATOM 5101 C C . PHE C 1 112 ? 140.85233 122.04373 140.37561 1.000 84.20064 91 PHE B C 1
ATOM 5102 O O . PHE C 1 112 ? 141.30792 123.20140 140.37460 1.000 88.50137 91 PHE B O 1
ATOM 5110 N N . PRO C 1 113 ? 141.64369 121.00057 140.06452 1.000 80.25952 92 PRO B N 1
ATOM 5111 C CA . PRO C 1 113 ? 143.07368 121.24266 139.77730 1.000 78.08943 92 PRO B CA 1
ATOM 5112 C C . PRO C 1 113 ? 143.33318 122.19566 138.62066 1.000 84.30284 92 PRO B C 1
ATOM 5113 O O . PRO C 1 113 ? 144.32627 122.93644 138.65036 1.000 91.08738 92 PRO B O 1
ATOM 5117 N N . GLY C 1 114 ? 142.47366 122.20469 137.60207 1.000 78.42305 93 GLY B N 1
ATOM 5118 C CA . GLY C 1 114 ? 142.62379 123.18499 136.54037 1.000 74.86066 93 GLY B CA 1
ATOM 5119 C C . GLY C 1 114 ? 142.42733 124.60610 137.03169 1.000 81.80100 93 GLY B C 1
ATOM 5120 O O . GLY C 1 114 ? 143.15724 125.51995 136.63524 1.000 90.65154 93 GLY B O 1
ATOM 5121 N N . GLU C 1 115 ? 141.43984 124.81030 137.90647 1.000 85.77740 94 GLU B N 1
ATOM 5122 C CA . GLU C 1 115 ? 141.25261 126.11913 138.52177 1.000 87.34421 94 GLU B CA 1
ATOM 5123 C C . GLU C 1 115 ? 142.45580 126.49684 139.37529 1.000 88.91467 94 GLU B C 1
ATOM 5124 O O . GLU C 1 115 ? 142.85073 127.66697 139.42097 1.000 100.11094 94 GLU B O 1
ATOM 5130 N N . LEU C 1 116 ? 143.05108 125.51624 140.05922 1.000 79.97480 95 LEU B N 1
ATOM 5131 C CA . LEU C 1 116 ? 144.25640 125.78268 140.83916 1.000 83.50312 95 LEU B CA 1
ATOM 5132 C C . LEU C 1 116 ? 145.40212 126.24279 139.94610 1.000 76.59805 95 LEU B C 1
ATOM 5133 O O . LEU C 1 116 ? 146.11822 127.19417 140.28203 1.000 78.27413 95 LEU B O 1
ATOM 5138 N N . LEU C 1 117 ? 145.58561 125.58080 138.80054 1.000 75.39026 96 LEU B N 1
ATOM 5139 C CA . LEU C 1 117 ? 146.61901 126.00326 137.85719 1.000 77.53383 96 LEU B CA 1
ATOM 5140 C C . LEU C 1 117 ? 146.34419 127.40575 137.32759 1.000 80.89226 96 LEU B C 1
ATOM 5141 O O . LEU C 1 117 ? 147.26508 128.22574 137.20329 1.000 89.18295 96 LEU B O 1
ATOM 5146 N N . LEU C 1 118 ? 145.08087 127.69679 137.00665 1.000 79.67824 97 LEU B N 1
ATOM 5147 C CA . LEU C 1 118 ? 144.73091 129.02303 136.50783 1.000 75.31114 97 LEU B CA 1
ATOM 5148 C C . LEU C 1 118 ? 145.00995 130.09904 137.55017 1.000 74.57724 97 LEU B C 1
ATOM 5149 O O . LEU C 1 118 ? 145.54767 131.16177 137.22297 1.000 81.69031 97 LEU B O 1
ATOM 5154 N N . ARG C 1 119 ? 144.65813 129.83866 138.81194 1.000 83.47734 98 ARG B N 1
ATOM 5155 C CA . ARG C 1 119 ? 144.93860 130.79811 139.87659 1.000 77.56092 98 ARG B CA 1
ATOM 5156 C C . ARG C 1 119 ? 146.43730 130.97550 140.08175 1.000 79.89616 98 ARG B C 1
ATOM 5157 O O . ARG C 1 119 ? 146.90722 132.09342 140.32592 1.000 87.32737 98 ARG B O 1
ATOM 5165 N N . LEU C 1 120 ? 147.20143 129.88345 139.99061 1.000 78.66429 99 LEU B N 1
ATOM 5166 C CA . LEU C 1 120 ? 148.65170 129.97800 140.12035 1.000 73.98145 99 LEU B CA 1
ATOM 5167 C C . LEU C 1 120 ? 149.24973 130.84011 139.01671 1.000 79.80212 99 LEU B C 1
ATOM 5168 O O . LEU C 1 120 ? 150.16436 131.63419 139.26486 1.000 88.63992 99 LEU B O 1
ATOM 5173 N N . LEU C 1 121 ? 148.74803 130.69612 137.78867 1.000 87.30099 100 LEU B N 1
ATOM 5174 C CA . LEU C 1 121 ? 149.29607 131.47682 136.68379 1.000 86.55872 100 LEU B CA 1
ATOM 5175 C C . LEU C 1 121 ? 148.83890 132.93227 136.72948 1.000 82.08124 100 LEU B C 1
ATOM 5176 O O . LEU C 1 121 ? 149.59631 133.82738 136.33884 1.000 91.11016 100 LEU B O 1
ATOM 5181 N N . ARG C 1 122 ? 147.61596 133.19183 137.19918 1.000 88.30272 101 ARG B N 1
ATOM 5182 C CA . ARG C 1 122 ? 147.14117 134.56160 137.37179 1.000 88.55097 101 ARG B CA 1
ATOM 5183 C C . ARG C 1 122 ? 147.76176 135.26205 138.57119 1.000 90.45142 101 ARG B C 1
ATOM 5184 O O . ARG C 1 122 ? 147.72643 136.49554 138.63261 1.000 92.03547 101 ARG B O 1
ATOM 5192 N N . MET C 1 123 ? 148.31984 134.50842 139.52163 1.000 89.94584 102 MET B N 1
ATOM 5193 C CA . MET C 1 123 ? 148.89863 135.11936 140.71376 1.000 85.69502 102 MET B CA 1
ATOM 5194 C C . MET C 1 123 ? 150.08722 136.01045 140.37515 1.000 90.66065 102 MET B C 1
ATOM 5195 O O . MET C 1 123 ? 150.27645 137.05954 141.00204 1.000 98.56199 102 MET B O 1
ATOM 5200 N N . ILE C 1 124 ? 150.87735 135.63129 139.37281 1.000 84.08389 103 ILE B N 1
ATOM 5201 C CA . ILE C 1 124 ? 152.16019 136.26684 139.10175 1.000 85.92233 103 ILE B CA 1
ATOM 5202 C C . ILE C 1 124 ? 152.14193 137.12868 137.85392 1.000 82.18569 103 ILE B C 1
ATOM 5203 O O . ILE C 1 124 ? 153.18601 137.68999 137.49699 1.000 82.85911 103 ILE B O 1
ATOM 5208 N N . ILE C 1 125 ? 151.00279 137.24956 137.16944 1.000 84.28360 104 ILE B N 1
ATOM 5209 C CA . ILE C 1 125 ? 150.99747 137.93190 135.87786 1.000 87.27698 104 ILE B CA 1
ATOM 5210 C C . ILE C 1 125 ? 151.23590 139.43078 136.04756 1.000 90.00603 104 ILE B C 1
ATOM 5211 O O . ILE C 1 125 ? 151.95142 140.04908 135.25021 1.000 94.10949 104 ILE B O 1
ATOM 5216 N N . LEU C 1 126 ? 150.66110 140.03785 137.09783 1.000 83.62931 105 LEU B N 1
ATOM 5217 C CA . LEU C 1 126 ? 150.79796 141.48385 137.27627 1.000 78.28527 105 LEU B CA 1
ATOM 5218 C C . LEU C 1 126 ? 152.23762 141.91447 137.54798 1.000 80.66546 105 LEU B C 1
ATOM 5219 O O . LEU C 1 126 ? 152.75196 142.78313 136.81699 1.000 89.51362 105 LEU B O 1
ATOM 5224 N N . PRO C 1 127 ? 152.93573 141.38806 138.57182 1.000 78.42177 106 PRO B N 1
ATOM 5225 C CA . PRO C 1 127 ? 154.32329 141.83350 138.78424 1.000 84.59570 106 PRO B CA 1
ATOM 5226 C C . PRO C 1 127 ? 155.23113 141.49931 137.62040 1.000 87.51314 106 PRO B C 1
ATOM 5227 O O . PRO C 1 127 ? 156.12309 142.28697 137.27996 1.000 93.59397 106 PRO B O 1
ATOM 5231 N N . LEU C 1 128 ? 155.00319 140.34686 136.98866 1.000 82.29836 107 LEU B N 1
ATOM 5232 C CA . LEU C 1 128 ? 155.80273 139.94575 135.83878 1.000 73.39293 107 LEU B CA 1
ATOM 5233 C C . LEU C 1 128 ? 155.66912 140.94620 134.70169 1.000 77.58134 107 LEU B C 1
ATOM 5234 O O . LEU C 1 128 ? 156.67354 141.43606 134.17396 1.000 85.07980 107 LEU B O 1
ATOM 5239 N N . VAL C 1 129 ? 154.43061 141.27620 134.32442 1.000 69.25570 108 VAL B N 1
ATOM 5240 C CA . VAL C 1 129 ? 154.21158 142.22266 133.23380 1.000 68.54092 108 VAL B CA 1
ATOM 5241 C C . VAL C 1 129 ? 154.80937 143.57933 133.57930 1.000 79.17906 108 VAL B C 1
ATOM 5242 O O . VAL C 1 129 ? 155.53097 144.17811 132.77139 1.000 91.38407 108 VAL B O 1
ATOM 5246 N N . VAL C 1 130 ? 154.55599 144.06455 134.80028 1.000 72.95433 109 VAL B N 1
ATOM 5247 C CA . VAL C 1 130 ? 155.00670 145.40665 135.16801 1.000 69.23375 109 VAL B CA 1
ATOM 5248 C C . VAL C 1 130 ? 156.53009 145.49290 135.13371 1.000 77.65093 109 VAL B C 1
ATOM 5249 O O . VAL C 1 130 ? 157.10558 146.37615 134.48226 1.000 85.83405 109 VAL B O 1
ATOM 5253 N N . CYS C 1 131 ? 157.20778 144.55350 135.80016 1.000 80.05512 110 CYS B N 1
ATOM 5254 C CA . CYS C 1 131 ? 158.66109 144.62670 135.89770 1.000 73.97979 110 CYS B CA 1
ATOM 5255 C C . CYS C 1 131 ? 159.32993 144.33883 134.55999 1.000 71.88985 110 CYS B C 1
ATOM 5256 O O . CYS C 1 131 ? 160.31569 144.99751 134.20325 1.000 86.12491 110 CYS B O 1
ATOM 5259 N N . SER C 1 132 ? 158.81300 143.36528 133.80206 1.000 75.66919 111 SER B N 1
ATOM 5260 C CA . SER C 1 132 ? 159.38915 143.06512 132.49832 1.000 77.85778 111 SER B CA 1
ATOM 5261 C C . SER C 1 132 ? 159.24785 144.24609 131.55076 1.000 76.09885 111 SER B C 1
ATOM 5262 O O . SER C 1 132 ? 160.17890 144.56124 130.80254 1.000 83.16671 111 SER B O 1
ATOM 5265 N N . LEU C 1 133 ? 158.09941 144.92765 131.57900 1.000 68.52420 112 LEU B N 1
ATOM 5266 C CA . LEU C 1 133 ? 157.91555 146.06981 130.69368 1.000 63.37101 112 LEU B CA 1
ATOM 5267 C C . LEU C 1 133 ? 158.77939 147.24911 131.11661 1.000 66.51647 112 LEU B C 1
ATOM 5268 O O . LEU C 1 133 ? 159.31040 147.96513 130.26115 1.000 80.25736 112 LEU B O 1
ATOM 5273 N N . ILE C 1 134 ? 158.94362 147.46465 132.42544 1.000 69.12067 113 ILE B N 1
ATOM 5274 C CA . ILE C 1 134 ? 159.83402 148.52983 132.88553 1.000 68.27960 113 ILE B CA 1
ATOM 5275 C C . ILE C 1 134 ? 161.26400 148.25706 132.43033 1.000 80.25227 113 ILE B C 1
ATOM 5276 O O . ILE C 1 134 ? 161.94491 149.14016 131.88913 1.000 86.66526 113 ILE B O 1
ATOM 5281 N N . GLY C 1 135 ? 161.72726 147.01738 132.61279 1.000 84.04480 114 GLY B N 1
ATOM 5282 C CA . GLY C 1 135 ? 163.07732 146.67246 132.19640 1.000 77.66225 114 GLY B CA 1
ATOM 5283 C C . GLY C 1 135 ? 163.27597 146.76101 130.69499 1.000 78.20277 114 GLY B C 1
ATOM 5284 O O . GLY C 1 135 ? 164.32490 147.20669 130.22478 1.000 86.49028 114 GLY B O 1
ATOM 5285 N N . GLY C 1 136 ? 162.27646 146.33158 129.92208 1.000 71.76342 115 GLY B N 1
ATOM 5286 C CA . GLY C 1 136 ? 162.38457 146.41300 128.47522 1.000 72.62402 115 GLY B CA 1
ATOM 5287 C C . GLY C 1 136 ? 162.36379 147.83861 127.95899 1.000 73.49331 115 GLY B C 1
ATOM 5288 O O . GLY C 1 136 ? 163.09961 148.18086 127.02940 1.000 78.81496 115 GLY B O 1
ATOM 5289 N N . ALA C 1 137 ? 161.52077 148.68997 128.54933 1.000 66.18150 116 ALA B N 1
ATOM 5290 C CA . ALA C 1 137 ? 161.44430 150.07619 128.10788 1.000 65.94854 116 ALA B CA 1
ATOM 5291 C C . ALA C 1 137 ? 162.67343 150.86763 128.52786 1.000 78.67849 116 ALA B C 1
ATOM 5292 O O . ALA C 1 137 ? 163.05528 151.82336 127.84340 1.000 84.23932 116 ALA B O 1
ATOM 5294 N N . ALA C 1 138 ? 163.30408 150.49392 129.63792 1.000 74.77803 117 ALA B N 1
ATOM 5295 C CA . ALA C 1 138 ? 164.50414 151.18222 130.09039 1.000 70.47024 117 ALA B CA 1
ATOM 5296 C C . ALA C 1 138 ? 165.77881 150.65420 129.44505 1.000 72.48077 117 ALA B C 1
ATOM 5297 O O . ALA C 1 138 ? 166.85623 151.19939 129.70427 1.000 74.09253 117 ALA B O 1
ATOM 5299 N N . SER C 1 139 ? 165.68854 149.61448 128.61965 1.000 85.24048 118 SER B N 1
ATOM 5300 C CA . SER C 1 139 ? 166.86080 149.00155 128.00932 1.000 87.36448 118 SER B CA 1
ATOM 5301 C C . SER C 1 139 ? 167.17830 149.54721 126.62292 1.000 85.57146 118 SER B C 1
ATOM 5302 O O . SER C 1 139 ? 168.18103 149.13653 126.03025 1.000 91.43345 118 SER B O 1
ATOM 5305 N N . LEU C 1 140 ? 166.36167 150.45338 126.09067 1.000 90.48821 119 LEU B N 1
ATOM 5306 C CA . LEU C 1 140 ? 166.56580 150.97344 124.74742 1.000 90.46231 119 LEU B CA 1
ATOM 5307 C C . LEU C 1 140 ? 166.35523 152.47916 124.73973 1.000 94.50083 119 LEU B C 1
ATOM 5308 O O . LEU C 1 140 ? 165.59951 153.02000 125.55056 1.000 99.17794 119 LEU B O 1
ATOM 5313 N N . ASP C 1 141 ? 167.02125 153.14522 123.79837 1.000 100.19577 120 ASP B N 1
ATOM 5314 C CA . ASP C 1 141 ? 166.89279 154.58629 123.65891 1.000 98.99588 120 ASP B CA 1
ATOM 5315 C C . ASP C 1 141 ? 165.46114 154.94803 123.26353 1.000 104.46369 120 ASP B C 1
ATOM 5316 O O . ASP C 1 141 ? 164.77126 154.15271 122.61822 1.000 111.31473 120 ASP B O 1
ATOM 5321 N N . PRO C 1 142 ? 164.97984 156.13205 123.66482 1.000 89.12128 121 PRO B N 1
ATOM 5322 C CA . PRO C 1 142 ? 163.58284 156.49279 123.35775 1.000 89.52425 121 PRO B CA 1
ATOM 5323 C C . PRO C 1 142 ? 163.25790 156.50098 121.87325 1.000 95.28442 121 PRO B C 1
ATOM 5324 O O . PRO C 1 142 ? 162.15589 156.09254 121.49068 1.000 101.92837 121 PRO B O 1
ATOM 5328 N N . GLY C 1 143 ? 164.18370 156.94622 121.02237 1.000 92.73171 122 GLY B N 1
ATOM 5329 C CA . GLY C 1 143 ? 163.92877 156.90760 119.58991 1.000 92.57178 122 GLY B CA 1
ATOM 5330 C C . GLY C 1 143 ? 163.85445 155.49159 119.04803 1.000 95.26194 122 GLY B C 1
ATOM 5331 O O . GLY C 1 143 ? 162.95145 155.15348 118.27495 1.000 99.92683 122 GLY B O 1
ATOM 5332 N N . ALA C 1 144 ? 164.80260 154.64167 119.45247 1.000 96.22459 123 ALA B N 1
ATOM 5333 C CA . ALA C 1 144 ? 164.79460 153.25163 119.00790 1.000 93.25764 123 ALA B CA 1
ATOM 5334 C C . ALA C 1 144 ? 163.58192 152.50587 119.54795 1.000 93.23587 123 ALA B C 1
ATOM 5335 O O . ALA C 1 144 ? 162.95515 151.72105 118.82487 1.000 100.45595 123 ALA B O 1
ATOM 5337 N N . LEU C 1 145 ? 163.23751 152.73940 120.81702 1.000 80.58084 124 LEU B N 1
ATOM 5338 C CA . LEU C 1 145 ? 162.05305 152.11116 121.39098 1.000 81.25621 124 LEU B CA 1
ATOM 5339 C C . LEU C 1 145 ? 160.78795 152.58208 120.68763 1.000 87.36013 124 LEU B C 1
ATOM 5340 O O . LEU C 1 145 ? 159.87160 151.78872 120.44947 1.000 94.47282 124 LEU B O 1
ATOM 5345 N N . GLY C 1 146 ? 160.72225 153.86966 120.34243 1.000 87.13429 125 GLY B N 1
ATOM 5346 C CA . GLY C 1 146 ? 159.57047 154.37320 119.61360 1.000 89.47421 125 GLY B CA 1
ATOM 5347 C C . GLY C 1 146 ? 159.44152 153.76707 118.23006 1.000 94.06097 125 GLY B C 1
ATOM 5348 O O . GLY C 1 146 ? 158.34125 153.42024 117.79634 1.000 98.28188 125 GLY B O 1
ATOM 5349 N N . ARG C 1 147 ? 160.56397 153.63048 117.51823 1.000 90.70224 126 ARG B N 1
ATOM 5350 C CA . ARG C 1 147 ? 160.52962 153.00008 116.20058 1.000 88.18138 126 ARG B CA 1
ATOM 5351 C C . ARG C 1 147 ? 160.10280 151.53912 116.29746 1.000 90.70810 126 ARG B C 1
ATOM 5352 O O . ARG C 1 147 ? 159.27862 151.06643 115.49986 1.000 94.45824 126 ARG B O 1
ATOM 5360 N N . LEU C 1 148 ? 160.64764 150.81160 117.27755 1.000 81.19962 127 LEU B N 1
ATOM 5361 C CA . LEU C 1 148 ? 160.27869 149.41195 117.46045 1.000 76.96866 127 LEU B CA 1
ATOM 5362 C C . LEU C 1 148 ? 158.80350 149.27294 117.81422 1.000 83.54794 127 LEU B C 1
ATOM 5363 O O . LEU C 1 148 ? 158.11546 148.38366 117.29980 1.000 92.61677 127 LEU B O 1
ATOM 5368 N N . GLY C 1 149 ? 158.29577 150.15382 118.67847 1.000 80.89499 128 GLY B N 1
ATOM 5369 C CA . GLY C 1 149 ? 156.88236 150.12061 119.01093 1.000 80.28796 128 GLY B CA 1
ATOM 5370 C C . GLY C 1 149 ? 155.99239 150.45733 117.83051 1.000 84.37932 128 GLY B C 1
ATOM 5371 O O . GLY C 1 149 ? 154.93623 149.84836 117.64844 1.000 96.72161 128 GLY B O 1
ATOM 5372 N N . ALA C 1 150 ? 156.39885 151.43382 117.01585 1.000 76.84476 129 ALA B N 1
ATOM 5373 C CA . ALA C 1 150 ? 155.61616 151.77149 115.83243 1.000 78.99378 129 ALA B CA 1
ATOM 5374 C C . ALA C 1 150 ? 155.54031 150.59079 114.87519 1.000 76.56678 129 ALA B C 1
ATOM 5375 O O . ALA C 1 150 ? 154.46356 150.27149 114.35364 1.000 83.77593 129 ALA B O 1
ATOM 5377 N N . TRP C 1 151 ? 156.66859 149.90853 114.65942 1.000 70.36399 130 TRP B N 1
ATOM 5378 C CA . TRP C 1 151 ? 156.65525 148.72336 113.80654 1.000 70.47141 130 TRP B CA 1
ATOM 5379 C C . TRP C 1 151 ? 155.79733 147.61631 114.41241 1.000 78.41367 130 TRP B C 1
ATOM 5380 O O . TRP C 1 151 ? 155.07895 146.91124 113.69109 1.000 89.25784 130 TRP B O 1
ATOM 5391 N N . ALA C 1 152 ? 155.85324 147.45581 115.73857 1.000 73.92219 131 ALA B N 1
ATOM 5392 C CA . ALA C 1 152 ? 155.07290 146.41586 116.40335 1.000 65.38752 131 ALA B CA 1
ATOM 5393 C C . ALA C 1 152 ? 153.57558 146.65439 116.24668 1.000 75.14829 131 ALA B C 1
ATOM 5394 O O . ALA C 1 152 ? 152.82490 145.73665 115.89787 1.000 89.54339 131 ALA B O 1
ATOM 5396 N N . LEU C 1 153 ? 153.11861 147.88315 116.50654 1.000 77.70476 132 LEU B N 1
ATOM 5397 C CA . LEU C 1 153 ? 151.69979 148.18250 116.32113 1.000 76.49912 132 LEU B CA 1
ATOM 5398 C C . LEU C 1 153 ? 151.27924 148.12682 114.85785 1.000 79.22150 132 LEU B C 1
ATOM 5399 O O . LEU C 1 153 ? 150.14269 147.73739 114.56986 1.000 89.07929 132 LEU B O 1
ATOM 5404 N N . LEU C 1 154 ? 152.15857 148.49540 113.92077 1.000 69.25045 133 LEU B N 1
ATOM 5405 C CA . LEU C 1 154 ? 151.80856 148.33609 112.51142 1.000 73.31978 133 LEU B CA 1
ATOM 5406 C C . LEU C 1 154 ? 151.59914 146.86703 112.15961 1.000 71.71925 133 LEU B C 1
ATOM 5407 O O . LEU C 1 154 ? 150.61839 146.51218 111.48953 1.000 78.99078 133 LEU B O 1
ATOM 5412 N N . PHE C 1 155 ? 152.50367 145.99704 112.62069 1.000 69.59574 134 PHE B N 1
ATOM 5413 C CA . PHE C 1 155 ? 152.34888 144.56411 112.38743 1.000 69.64435 134 PHE B CA 1
ATOM 5414 C C . PHE C 1 155 ? 151.07440 144.03516 113.03233 1.000 70.59710 134 PHE B C 1
ATOM 5415 O O . PHE C 1 155 ? 150.34706 143.23795 112.42596 1.000 85.90426 134 PHE B O 1
ATOM 5423 N N . PHE C 1 156 ? 150.79261 144.46684 114.26458 1.000 65.24667 135 PHE B N 1
ATOM 5424 C CA . PHE C 1 156 ? 149.60058 144.00528 114.96953 1.000 68.30267 135 PHE B CA 1
ATOM 5425 C C . PHE C 1 156 ? 148.33428 144.41567 114.22906 1.000 81.16880 135 PHE B C 1
ATOM 5426 O O . PHE C 1 156 ? 147.41308 143.60884 114.05464 1.000 91.95466 135 PHE B O 1
ATOM 5434 N N . LEU C 1 157 ? 148.27890 145.67192 113.77687 1.000 77.75664 136 LEU B N 1
ATOM 5435 C CA . LEU C 1 157 ? 147.11352 146.15706 113.04656 1.000 73.84649 136 LEU B CA 1
ATOM 5436 C C . LEU C 1 157 ? 146.92581 145.40362 111.73721 1.000 75.83618 136 LEU B C 1
ATOM 5437 O O . LEU C 1 157 ? 145.80304 145.00804 111.39773 1.000 84.61266 136 LEU B O 1
ATOM 5442 N N . VAL C 1 158 ? 148.01490 145.18538 110.99283 1.000 64.15694 137 VAL B N 1
ATOM 5443 C CA . VAL C 1 158 ? 147.90637 144.49107 109.71160 1.000 68.19487 137 VAL B CA 1
ATOM 5444 C C . VAL C 1 158 ? 147.43393 143.05610 109.91618 1.000 70.85059 137 VAL B C 1
ATOM 5445 O O . VAL C 1 158 ? 146.54527 142.57147 109.20192 1.000 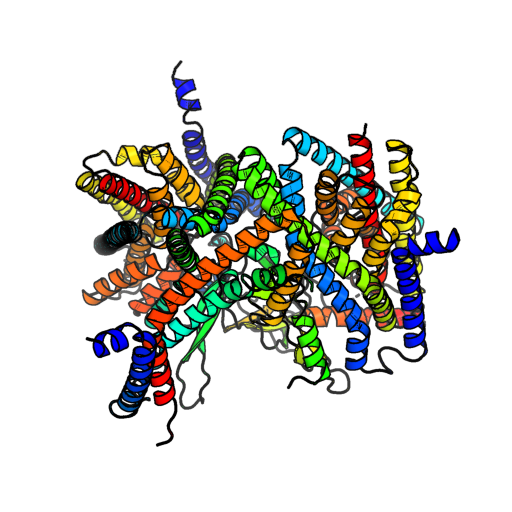78.95587 137 VAL B O 1
ATOM 5449 N N . THR C 1 159 ? 148.00183 142.36034 110.90585 1.000 73.49291 138 THR B N 1
ATOM 5450 C CA . THR C 1 159 ? 147.61261 140.97485 111.14976 1.000 68.60178 138 THR B CA 1
ATOM 5451 C C . THR C 1 159 ? 146.16966 140.87333 111.63120 1.000 73.57448 138 THR B C 1
ATOM 5452 O O . THR C 1 159 ? 145.43612 139.96753 111.21575 1.000 85.15500 138 THR B O 1
ATOM 5456 N N . THR C 1 160 ? 145.74118 141.79071 112.50418 1.000 69.05748 139 THR B N 1
ATOM 5457 C CA . THR C 1 160 ? 144.35967 141.76978 112.97366 1.000 68.45968 139 THR B CA 1
ATOM 5458 C C . THR C 1 160 ? 143.38417 142.04656 111.83592 1.000 74.33641 139 THR B C 1
ATOM 5459 O O . THR C 1 160 ? 142.33657 141.39462 111.73803 1.000 82.98235 139 THR B O 1
ATOM 5463 N N . LEU C 1 161 ? 143.71327 143.00318 110.96177 1.000 72.59715 140 LEU B N 1
ATOM 5464 C CA . LEU C 1 161 ? 142.85448 143.28222 109.81533 1.000 67.22339 140 LEU B CA 1
ATOM 5465 C C . LEU C 1 161 ? 142.77806 142.08456 108.87730 1.000 70.99843 140 LEU B C 1
ATOM 5466 O O . LEU C 1 161 ? 141.70011 141.75636 108.36564 1.000 76.51927 140 LEU B O 1
ATOM 5471 N N . LEU C 1 162 ? 143.91285 141.41835 108.64032 1.000 73.80259 141 LEU B N 1
ATOM 5472 C CA . LEU C 1 162 ? 143.91098 140.23469 107.78542 1.000 71.90676 141 LEU B CA 1
ATOM 5473 C C . LEU C 1 162 ? 143.06521 139.11834 108.38541 1.000 76.25840 141 LEU B C 1
ATOM 5474 O O . LEU C 1 162 ? 142.30159 138.45677 107.67138 1.000 81.73737 141 LEU B O 1
ATOM 5479 N N . ALA C 1 163 ? 143.18474 138.89743 109.69788 1.000 70.66131 142 ALA B N 1
ATOM 5480 C CA . ALA C 1 163 ? 142.39002 137.86152 110.35090 1.000 62.48971 142 ALA B CA 1
ATOM 5481 C C . ALA C 1 163 ? 140.90146 138.17977 110.28494 1.000 76.41873 142 ALA B C 1
ATOM 5482 O O . ALA C 1 163 ? 140.08011 137.29129 110.02530 1.000 82.14890 142 ALA B O 1
ATOM 5484 N N . SER C 1 164 ? 140.53529 139.44436 110.51439 1.000 77.29328 143 SER B N 1
ATOM 5485 C CA . SER C 1 164 ? 139.13112 139.83677 110.43856 1.000 64.86788 143 SER B CA 1
ATOM 5486 C C . SER C 1 164 ? 138.57835 139.65671 109.02952 1.000 73.01654 143 SER B C 1
ATOM 5487 O O . SER C 1 164 ? 137.45774 139.15885 108.85145 1.000 86.37260 143 SER B O 1
ATOM 5490 N N . ALA C 1 165 ? 139.34966 140.06030 108.01513 1.000 67.67219 144 ALA B N 1
ATOM 5491 C CA . ALA C 1 165 ? 138.90320 139.90204 106.63529 1.000 65.68894 144 ALA B CA 1
ATOM 5492 C C . ALA C 1 165 ? 138.74784 138.43233 106.27010 1.000 67.42280 144 ALA B C 1
ATOM 5493 O O . ALA C 1 165 ? 137.77710 138.05096 105.60450 1.000 77.87853 144 ALA B O 1
ATOM 5495 N N . LEU C 1 166 ? 139.69308 137.59125 106.70082 1.000 72.55814 145 LEU B N 1
ATOM 5496 C CA . LEU C 1 166 ? 139.58859 136.16059 106.43470 1.000 71.66591 145 LEU B CA 1
ATOM 5497 C C . LEU C 1 166 ? 138.36113 135.56336 107.10835 1.000 72.31754 145 LEU B C 1
ATOM 5498 O O . LEU C 1 166 ? 137.65277 134.74586 106.50884 1.000 79.45650 145 LEU B O 1
ATOM 5503 N N . GLY C 1 167 ? 138.08888 135.96638 108.35203 1.000 72.14185 146 GLY B N 1
ATOM 5504 C CA . GLY C 1 167 ? 136.90788 135.46793 109.03769 1.000 72.34798 146 GLY B CA 1
ATOM 5505 C C . GLY C 1 167 ? 135.61770 135.86234 108.34537 1.000 77.83866 146 GLY B C 1
ATOM 5506 O O . GLY C 1 167 ? 134.73064 135.02670 108.14479 1.000 87.35952 146 GLY B O 1
ATOM 5507 N N . VAL C 1 168 ? 135.50246 137.13639 107.95620 1.000 77.16228 147 VAL B N 1
ATOM 5508 C CA . VAL C 1 168 ? 134.30220 137.59837 107.25884 1.000 73.60175 147 VAL B CA 1
ATOM 5509 C C . VAL C 1 168 ? 134.13163 136.85746 105.93885 1.000 76.92630 147 VAL B C 1
ATOM 5510 O O . VAL C 1 168 ? 133.03403 136.39315 105.60711 1.000 82.16377 147 VAL B O 1
ATOM 5514 N N . GLY C 1 169 ? 135.21646 136.72596 105.17071 1.000 69.49406 148 GLY B N 1
ATOM 5515 C CA . GLY C 1 169 ? 135.11874 136.05780 103.88366 1.000 70.76174 148 GLY B CA 1
ATOM 5516 C C . GLY C 1 169 ? 134.74194 134.59424 104.00535 1.000 67.53811 148 GLY B C 1
ATOM 5517 O O . GLY C 1 169 ? 133.90019 134.09638 103.25398 1.000 78.12942 148 GLY B O 1
ATOM 5518 N N . LEU C 1 170 ? 135.34162 133.88904 104.96706 1.000 74.00267 149 LEU B N 1
ATOM 5519 C CA . LEU C 1 170 ? 135.04740 132.47020 105.12859 1.000 79.75465 149 LEU B CA 1
ATOM 5520 C C . LEU C 1 170 ? 133.62579 132.25524 105.63640 1.000 74.99207 149 LEU B C 1
ATOM 5521 O O . LEU C 1 170 ? 132.93642 131.32665 105.19330 1.000 70.72808 149 LEU B O 1
ATOM 5526 N N . ALA C 1 171 ? 133.16465 133.10764 106.55859 1.000 79.22872 150 ALA B N 1
ATOM 5527 C CA . ALA C 1 171 ? 131.79271 132.99739 107.04248 1.000 71.83047 150 ALA B CA 1
ATOM 5528 C C . ALA C 1 171 ? 130.78739 133.31747 105.94256 1.000 71.55238 150 ALA B C 1
ATOM 5529 O O . ALA C 1 171 ? 129.72257 132.69429 105.86922 1.000 72.23874 150 ALA B O 1
ATOM 5531 N N . LEU C 1 172 ? 131.09999 134.28979 105.08234 1.000 74.14692 151 LEU B N 1
ATOM 5532 C CA . LEU C 1 172 ? 130.21903 134.58657 103.95786 1.000 69.09174 151 LEU B CA 1
ATOM 5533 C C . LEU C 1 172 ? 130.20520 133.44460 102.94958 1.000 72.98010 151 LEU B C 1
ATOM 5534 O O . LEU C 1 172 ? 129.16353 133.14884 102.35291 1.000 77.60271 151 LEU B O 1
ATOM 5539 N N . ALA C 1 173 ? 131.35388 132.79807 102.73939 1.000 82.78015 152 ALA B N 1
ATOM 5540 C CA . ALA C 1 173 ? 131.43015 131.72028 101.75890 1.000 75.63945 152 ALA B CA 1
ATOM 5541 C C . ALA C 1 173 ? 130.68433 130.47816 102.23310 1.000 80.81522 152 ALA B C 1
ATOM 5542 O O . ALA C 1 173 ? 129.91310 129.88015 101.47410 1.000 82.33929 152 ALA B O 1
ATOM 5544 N N . LEU C 1 174 ? 130.89909 130.07003 103.48612 1.000 77.83664 153 LEU B N 1
ATOM 5545 C CA . LEU C 1 174 ? 130.30115 128.82542 103.95984 1.000 73.73805 153 LEU B CA 1
ATOM 5546 C C . LEU C 1 174 ? 128.88867 129.00341 104.50188 1.000 84.43952 153 LEU B C 1
ATOM 5547 O O . LEU C 1 174 ? 128.13405 128.02489 104.53735 1.000 86.27672 153 LEU B O 1
ATOM 5552 N N . GLN C 1 175 ? 128.51884 130.21875 104.91802 1.000 95.97975 154 GLN B N 1
ATOM 5553 C CA . GLN C 1 175 ? 127.18615 130.55846 105.41238 1.000 86.79013 154 GLN B CA 1
ATOM 5554 C C . GLN C 1 175 ? 126.77175 129.67451 106.58435 1.000 88.79542 154 GLN B C 1
ATOM 5555 O O . GLN C 1 175 ? 125.89262 128.81763 106.42876 1.000 94.95298 154 GLN B O 1
ATOM 5561 N N . PRO C 1 176 ? 127.37622 129.83944 107.76530 1.000 77.95733 155 PRO B N 1
ATOM 5562 C CA . PRO C 1 176 ? 126.97593 129.00626 108.90922 1.000 78.61397 155 PRO B CA 1
ATOM 5563 C C . PRO C 1 176 ? 125.60231 129.34393 109.46093 1.000 86.61398 155 PRO B C 1
ATOM 5564 O O . PRO C 1 176 ? 124.99511 128.48963 110.11846 1.000 88.89459 155 PRO B O 1
ATOM 5568 N N . GLY C 1 177 ? 125.09945 130.55767 109.22580 1.000 92.58114 156 GLY B N 1
ATOM 5569 C CA . GLY C 1 177 ? 123.80514 130.93257 109.77281 1.000 84.64742 156 GLY B CA 1
ATOM 5570 C C . GLY C 1 177 ? 122.65399 130.14771 109.17411 1.000 96.82145 156 GLY B C 1
ATOM 5571 O O . GLY C 1 177 ? 121.75374 129.70538 109.89280 1.000 105.40201 156 GLY B O 1
ATOM 5572 N N . ALA C 1 178 ? 122.66474 129.96309 107.85858 1.000 101.12710 157 ALA B N 1
ATOM 5573 C CA . ALA C 1 178 ? 121.60480 129.22666 107.18119 1.000 95.55669 157 ALA B CA 1
ATOM 5574 C C . ALA C 1 178 ? 122.11447 128.61191 105.88348 1.000 99.10684 157 ALA B C 1
ATOM 5575 O O . ALA C 1 178 ? 122.10449 129.25692 104.83539 1.000 105.69761 157 ALA B O 1
ATOM 5577 N N . ALA C 1 196 ? 117.66763 144.29404 128.91928 1.000 160.34062 175 ALA B N 1
ATOM 5578 C CA . ALA C 1 196 ? 119.07934 144.29875 128.55472 1.000 162.14086 175 ALA B CA 1
ATOM 5579 C C . ALA C 1 196 ? 119.53740 145.70011 128.16164 1.000 165.55254 175 ALA B C 1
ATOM 5580 O O . ALA C 1 196 ? 119.12679 146.22195 127.12464 1.000 164.06661 175 ALA B O 1
ATOM 5582 N N . PRO C 1 197 ? 120.37842 146.30995 128.99482 1.000 162.90230 176 PRO B N 1
ATOM 5583 C CA . PRO C 1 197 ? 120.88010 147.65252 128.68308 1.000 159.32279 176 PRO B CA 1
ATOM 5584 C C . PRO C 1 197 ? 121.77888 147.64936 127.45666 1.000 158.62607 176 PRO B C 1
ATOM 5585 O O . PRO C 1 197 ? 122.48498 146.67865 127.17285 1.000 157.78844 176 PRO B O 1
ATOM 5589 N N . SER C 1 198 ? 121.74418 148.76096 126.72608 1.000 138.50928 177 SER B N 1
ATOM 5590 C CA . SER C 1 198 ? 122.52980 148.91150 125.51345 1.000 138.70788 177 SER B CA 1
ATOM 5591 C C . SER C 1 198 ? 123.90336 149.49636 125.83930 1.000 138.56518 177 SER B C 1
ATOM 5592 O O . SER C 1 198 ? 124.23243 149.78161 126.99326 1.000 136.81360 177 SER B O 1
ATOM 5595 N N . LYS C 1 199 ? 124.71848 149.67855 124.80115 1.000 126.46571 178 LYS B N 1
ATOM 5596 C CA . LYS C 1 199 ? 126.06949 150.20897 124.97158 1.000 121.23113 178 LYS B CA 1
ATOM 5597 C C . LYS C 1 199 ? 126.49863 150.83234 123.65036 1.000 122.90074 178 LYS B C 1
ATOM 5598 O O . LYS C 1 199 ? 126.73752 150.11011 122.67776 1.000 127.41010 178 LYS B O 1
ATOM 5604 N N . GLU C 1 200 ? 126.58968 152.15923 123.61593 1.000 121.50536 179 GLU B N 1
ATOM 5605 C CA . GLU C 1 200 ? 126.99489 152.85107 122.40103 1.000 121.58043 179 GLU B CA 1
ATOM 5606 C C . GLU C 1 200 ? 128.46507 152.58668 122.09291 1.000 122.31223 179 GLU B C 1
ATOM 5607 O O . GLU C 1 200 ? 129.29533 152.43105 122.99215 1.000 124.89450 179 GLU B O 1
ATOM 5613 N N . VAL C 1 201 ? 128.78012 152.53086 120.79708 1.000 109.28061 180 VAL B N 1
ATOM 5614 C CA . VAL C 1 201 ? 130.14147 152.21393 120.37476 1.000 112.86065 180 VAL B CA 1
ATOM 5615 C C . VAL C 1 201 ? 131.08829 153.37102 120.67190 1.000 113.77038 180 VAL B C 1
ATOM 5616 O O . VAL C 1 201 ? 132.27428 153.15951 120.95534 1.000 117.54994 180 VAL B O 1
ATOM 5620 N N . LEU C 1 202 ? 130.59065 154.60895 120.60212 1.000 103.67758 181 LEU B N 1
ATOM 5621 C CA . LEU C 1 202 ? 131.41047 155.75158 120.99016 1.000 103.41063 181 LEU B CA 1
ATOM 5622 C C . LEU C 1 202 ? 131.77951 155.67468 122.46439 1.000 105.67267 181 LEU B C 1
ATOM 5623 O O . LEU C 1 202 ? 132.92164 155.95855 122.84539 1.000 109.79792 181 LEU B O 1
ATOM 5628 N N . ASP C 1 203 ? 130.82567 155.27451 123.30698 1.000 111.07340 182 ASP B N 1
ATOM 5629 C CA . ASP C 1 203 ? 131.11880 155.08423 124.72106 1.000 105.59874 182 ASP B CA 1
ATOM 5630 C C . ASP C 1 203 ? 132.08777 153.93148 124.94402 1.000 103.90943 182 ASP B C 1
ATOM 5631 O O . ASP C 1 203 ? 132.91870 153.99849 125.85204 1.000 113.21081 182 ASP B O 1
ATOM 5636 N N . SER C 1 204 ? 132.00667 152.87522 124.13043 1.000 101.39356 183 SER B N 1
ATOM 5637 C CA . SER C 1 204 ? 132.97457 151.78602 124.23824 1.000 101.15891 183 SER B CA 1
ATOM 5638 C C . SER C 1 204 ? 134.38071 152.25423 123.87898 1.000 105.13541 183 SER B C 1
ATOM 5639 O O . SER C 1 204 ? 135.35537 151.89002 124.54969 1.000 113.41452 183 SER B O 1
ATOM 5642 N N . PHE C 1 205 ? 134.50537 153.06249 122.82396 1.000 99.49186 184 PHE B N 1
ATOM 5643 C CA . PHE C 1 205 ? 135.81255 153.59475 122.44927 1.000 97.63475 184 PHE B CA 1
ATOM 5644 C C . PHE C 1 205 ? 136.35381 154.53386 123.52158 1.000 99.77766 184 PHE B C 1
ATOM 5645 O O . PHE C 1 205 ? 137.55240 154.51124 123.83058 1.000 104.03792 184 PHE B O 1
ATOM 5653 N N . LEU C 1 206 ? 135.48428 155.36470 124.10247 1.000 91.52896 185 LEU B N 1
ATOM 5654 C CA . LEU C 1 206 ? 135.91121 156.23636 125.19226 1.000 88.92832 185 LEU B CA 1
ATOM 5655 C C . LEU C 1 206 ? 136.31608 155.42920 126.41985 1.000 87.99210 185 LEU B C 1
ATOM 5656 O O . LEU C 1 206 ? 137.25228 155.80439 127.13185 1.000 94.85881 185 LEU B O 1
ATOM 5661 N N . ASP C 1 207 ? 135.62289 154.31894 126.68331 1.000 87.86730 186 ASP B N 1
ATOM 5662 C CA . ASP C 1 207 ? 136.00537 153.44232 127.78486 1.000 80.82454 186 ASP B CA 1
ATOM 5663 C C . ASP C 1 207 ? 137.37174 152.81871 127.54079 1.000 83.88662 186 ASP B C 1
ATOM 5664 O O . ASP C 1 207 ? 138.18000 152.69676 128.46678 1.000 89.50090 186 ASP B O 1
ATOM 5669 N N . LEU C 1 208 ? 137.64396 152.41131 126.29917 1.000 82.81469 187 LEU B N 1
ATOM 5670 C CA . LEU C 1 208 ? 138.96824 151.89294 125.96563 1.000 83.18375 187 LEU B CA 1
ATOM 5671 C C . LEU C 1 208 ? 140.04297 152.95723 126.15852 1.000 85.54241 187 LEU B C 1
ATOM 5672 O O . LEU C 1 208 ? 141.11839 152.67665 126.70486 1.000 93.29908 187 LEU B O 1
ATOM 5677 N N . ALA C 1 209 ? 139.76397 154.18865 125.72347 1.000 79.07246 188 ALA B N 1
ATOM 5678 C CA . ALA C 1 209 ? 140.72761 155.27319 125.89184 1.000 75.61977 188 ALA B CA 1
ATOM 5679 C C . ALA C 1 209 ? 140.96684 155.58004 127.36597 1.000 72.89501 188 ALA B C 1
ATOM 5680 O O . ALA C 1 209 ? 142.09717 155.87413 127.77147 1.000 79.40855 188 ALA B O 1
ATOM 5682 N N . ARG C 1 210 ? 139.91135 155.52560 128.18084 1.000 78.15142 189 ARG B N 1
ATOM 5683 C CA . ARG C 1 210 ? 140.06239 155.74506 129.61549 1.000 76.56574 189 ARG B CA 1
ATOM 5684 C C . ARG C 1 210 ? 140.83558 154.60768 130.27004 1.000 78.21675 189 ARG B C 1
ATOM 5685 O O . ARG C 1 210 ? 141.60081 154.83219 131.21370 1.000 89.58078 189 ARG B O 1
ATOM 5693 N N . ASN C 1 211 ? 140.63863 153.37771 129.79277 1.000 82.08885 190 ASN B N 1
ATOM 5694 C CA . ASN C 1 211 ? 141.39117 152.24451 130.31316 1.000 77.98253 190 ASN B CA 1
ATOM 5695 C C . ASN C 1 211 ? 142.85556 152.29372 129.90628 1.000 80.24728 190 ASN B C 1
ATOM 5696 O O . ASN C 1 211 ? 143.69782 151.71899 130.60376 1.000 86.21136 190 ASN B O 1
ATOM 5701 N N . ILE C 1 212 ? 143.17303 152.95375 128.78999 1.000 84.56528 191 ILE B N 1
ATOM 5702 C CA . ILE C 1 212 ? 144.57145 153.13940 128.41014 1.000 80.32469 191 ILE B CA 1
ATOM 5703 C C . ILE C 1 212 ? 145.29650 153.98612 129.45047 1.000 84.63817 191 ILE B C 1
ATOM 5704 O O . ILE C 1 212 ? 146.43120 153.68357 129.83996 1.000 89.75211 191 ILE B O 1
ATOM 5709 N N . PHE C 1 213 ? 144.64883 155.04948 129.92982 1.000 84.77411 192 PHE B N 1
ATOM 5710 C CA . PHE C 1 213 ? 145.22036 155.94778 130.92967 1.000 79.98418 192 PHE B CA 1
ATOM 5711 C C . PHE C 1 213 ? 144.40960 155.85297 132.21598 1.000 88.77467 192 PHE B C 1
ATOM 5712 O O . PHE C 1 213 ? 143.43207 156.59383 132.39736 1.000 90.29378 192 PHE B O 1
ATOM 5720 N N . PRO C 1 214 ? 144.77981 154.97347 133.14374 1.000 90.24070 193 PRO B N 1
ATOM 5721 C CA . PRO C 1 214 ? 143.98355 154.79818 134.36229 1.000 87.07746 193 PRO B CA 1
ATOM 5722 C C . PRO C 1 214 ? 144.11119 155.98823 135.30020 1.000 86.92469 193 PRO B C 1
ATOM 5723 O O . PRO C 1 214 ? 145.05676 156.77492 135.23263 1.000 92.31899 193 PRO B O 1
ATOM 5727 N N . SER C 1 215 ? 143.12055 156.11688 136.18285 1.000 81.75867 194 SER B N 1
ATOM 5728 C CA . SER C 1 215 ? 143.09303 157.18589 137.17135 1.000 81.29136 194 SER B CA 1
ATOM 5729 C C . SER C 1 215 ? 143.65519 156.77420 138.52622 1.000 84.44360 194 SER B C 1
ATOM 5730 O O . SER C 1 215 ? 143.81697 157.63583 139.39645 1.000 91.05846 194 SER B O 1
ATOM 5733 N N . ASN C 1 216 ? 143.95728 155.49341 138.72586 1.000 81.86793 195 ASN B N 1
ATOM 5734 C CA . ASN C 1 216 ? 144.48707 155.01607 140.00157 1.000 78.95998 195 ASN B CA 1
ATOM 5735 C C . ASN C 1 216 ? 145.18980 153.69317 139.75326 1.000 79.76990 195 ASN B C 1
ATOM 5736 O O . ASN C 1 216 ? 144.53865 152.71520 139.37682 1.000 84.32196 195 ASN B O 1
ATOM 57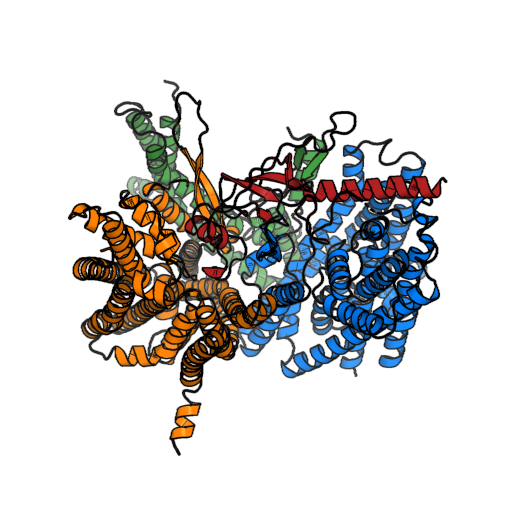41 N N . LEU C 1 217 ? 146.50715 153.66188 139.96994 1.000 78.44419 196 LEU B N 1
ATOM 5742 C CA . LEU C 1 217 ? 147.29584 152.47576 139.64484 1.000 81.15516 196 LEU B CA 1
ATOM 5743 C C . LEU C 1 217 ? 146.89287 151.28282 140.50421 1.000 86.14900 196 LEU B C 1
ATOM 5744 O O . LEU C 1 217 ? 146.73283 150.16434 139.99998 1.000 89.62155 196 LEU B O 1
ATOM 5749 N N . VAL C 1 218 ? 146.72512 151.50356 141.80958 1.000 80.91306 197 VAL B N 1
ATOM 5750 C CA . VAL C 1 218 ? 146.33894 150.41697 142.70432 1.000 74.93832 197 VAL B CA 1
ATOM 5751 C C . VAL C 1 218 ? 144.94057 149.91614 142.36511 1.000 78.23277 197 VAL B C 1
ATOM 5752 O O . VAL C 1 218 ? 144.68563 148.70589 142.35414 1.000 82.57275 197 VAL B O 1
ATOM 5756 N N . SER C 1 219 ? 144.01386 150.83430 142.08194 1.000 75.90389 198 SER B N 1
ATOM 5757 C CA . SER C 1 219 ? 142.67962 150.42735 141.65392 1.000 71.99289 198 SER B CA 1
ATOM 5758 C C . SER C 1 219 ? 142.72124 149.74326 140.29337 1.000 75.27520 198 SER B C 1
ATOM 5759 O O . SER C 1 219 ? 142.00034 148.76628 140.06226 1.000 80.77796 198 SER B O 1
ATOM 5762 N N . ALA C 1 220 ? 143.56254 150.23549 139.38140 1.000 80.79942 199 ALA B N 1
ATOM 5763 C CA . ALA C 1 220 ? 143.69600 149.60545 138.07400 1.000 80.16309 199 ALA B CA 1
ATOM 5764 C C . ALA C 1 220 ? 144.40731 148.26364 138.13626 1.000 72.17239 199 ALA B C 1
ATOM 5765 O O . ALA C 1 220 ? 144.41425 147.54481 137.13449 1.000 73.22430 199 ALA B O 1
ATOM 5767 N N . ALA C 1 221 ? 145.01768 147.91729 139.27020 1.000 80.04857 200 ALA B N 1
ATOM 5768 C CA . ALA C 1 221 ? 145.65768 146.61408 139.39389 1.000 82.97144 200 ALA B CA 1
ATOM 5769 C C . ALA C 1 221 ? 144.65219 145.47385 139.49640 1.000 80.40234 200 ALA B C 1
ATOM 5770 O O . ALA C 1 221 ? 145.01914 144.32132 139.24623 1.000 92.21726 200 ALA B O 1
ATOM 5772 N N . PHE C 1 222 ? 143.39840 145.75959 139.85644 1.000 79.68513 201 PHE B N 1
ATOM 5773 C CA . PHE C 1 222 ? 142.41484 144.70059 140.03492 1.000 74.51816 201 PHE B CA 1
ATOM 5774 C C . PHE C 1 222 ? 141.02903 145.02417 139.49226 1.000 80.78185 201 PHE B C 1
ATOM 5775 O O . PHE C 1 222 ? 140.11473 144.21887 139.69277 1.000 86.72894 201 PHE B O 1
ATOM 5783 N N . ARG C 1 223 ? 140.83253 146.16160 138.82933 1.000 84.66434 202 ARG B N 1
ATOM 5784 C CA . ARG C 1 223 ? 139.52327 146.48686 138.27863 1.000 80.35327 202 ARG B CA 1
ATOM 5785 C C . ARG C 1 223 ? 139.68831 147.50625 137.16148 1.000 80.12059 202 ARG B C 1
ATOM 5786 O O . ARG C 1 223 ? 140.70264 148.20258 137.07454 1.000 89.49111 202 ARG B O 1
ATOM 5794 N N . SER C 1 224 ? 138.67279 147.58188 136.30785 1.000 85.60370 203 SER B N 1
ATOM 5795 C CA . SER C 1 224 ? 138.70669 148.38964 135.09616 1.000 88.19113 203 SER B CA 1
ATOM 5796 C C . SER C 1 224 ? 137.55155 149.39254 135.10124 1.000 89.96040 203 SER B C 1
ATOM 5797 O O . SER C 1 224 ? 136.82220 149.53110 136.08577 1.000 95.58792 203 SER B O 1
ATOM 5800 N N . TYR C 1 225 ? 137.39184 150.09299 133.98173 1.000 84.09177 204 TYR B N 1
ATOM 5801 C CA . TYR C 1 225 ? 136.40674 151.15481 133.83451 1.000 78.12683 204 TYR B CA 1
ATOM 5802 C C . TYR C 1 225 ? 135.35847 150.75715 132.80370 1.000 88.74087 204 TYR B C 1
ATOM 5803 O O . TYR C 1 225 ? 135.68144 150.15343 131.77596 1.000 92.91058 204 TYR B O 1
ATOM 5812 N N . SER C 1 226 ? 134.10310 151.10192 133.08322 1.000 90.70227 205 SER B N 1
ATOM 5813 C CA . SER C 1 226 ? 133.00911 150.86779 132.15197 1.000 87.09202 205 SER B CA 1
ATOM 5814 C C . SER C 1 226 ? 131.93468 151.91898 132.38463 1.000 89.00792 205 SER B C 1
ATOM 5815 O O . SER C 1 226 ? 131.70901 152.34163 133.52113 1.000 97.63399 205 SER B O 1
ATOM 5818 N N . THR C 1 227 ? 131.27438 152.33322 131.30815 1.000 99.41449 206 THR B N 1
ATOM 5819 C CA . THR C 1 227 ? 130.26481 153.37730 131.39053 1.000 100.40498 206 THR B CA 1
ATOM 5820 C C . THR C 1 227 ? 128.88002 152.77708 131.60777 1.000 102.18508 206 THR B C 1
ATOM 5821 O O . THR C 1 227 ? 128.62446 151.61224 131.28966 1.000 103.81180 206 THR B O 1
ATOM 5825 N N . THR C 1 228 ? 127.99001 153.58696 132.17744 1.000 115.11032 207 THR B N 1
ATOM 5826 C CA . THR C 1 228 ? 126.63150 153.16883 132.48666 1.000 112.39565 207 THR B CA 1
ATOM 5827 C C . THR C 1 228 ? 125.66889 154.28354 132.10302 1.000 114.44895 207 THR B C 1
ATOM 5828 O O . THR C 1 228 ? 125.99836 155.46815 132.20082 1.000 118.83086 207 THR B O 1
ATOM 5832 N N . TYR C 1 229 ? 124.47595 153.89437 131.66267 1.000 121.27414 208 TYR B N 1
ATOM 5833 C CA . TYR C 1 229 ? 123.43302 154.83100 131.26851 1.000 122.68440 208 TYR B CA 1
ATOM 5834 C C . TYR C 1 229 ? 122.32855 154.83506 132.31479 1.000 124.55040 208 TYR B C 1
ATOM 5835 O O . TYR C 1 229 ? 121.85942 153.77141 132.73329 1.000 122.76114 208 TYR B O 1
ATOM 5844 N N . GLU C 1 230 ? 121.91850 156.02976 132.73312 1.000 149.85690 209 GLU B N 1
ATOM 5845 C CA . GLU C 1 230 ? 120.82744 156.18679 133.68133 1.000 150.78588 209 GLU B CA 1
ATOM 5846 C C . GLU C 1 230 ? 120.02257 157.42352 133.31166 1.000 153.52432 209 GLU B C 1
ATOM 5847 O O . GLU C 1 230 ? 120.52443 158.34745 132.66715 1.000 153.29324 209 GLU B O 1
ATOM 5853 N N . GLU C 1 231 ? 118.75946 157.42937 133.72829 1.000 173.47240 210 GLU B N 1
ATOM 5854 C CA . GLU C 1 231 ? 117.84999 158.54038 133.47251 1.000 172.44881 210 GLU B CA 1
ATOM 5855 C C . GLU C 1 231 ? 117.80937 159.42696 134.71235 1.000 174.36755 210 GLU B C 1
ATOM 5856 O O . GLU C 1 231 ? 117.23495 159.04629 135.73763 1.000 174.92851 210 GLU B O 1
ATOM 5862 N N . ARG C 1 232 ? 118.41988 160.60878 134.61718 1.000 183.00076 211 ARG B N 1
ATOM 5863 C CA . ARG C 1 232 ? 118.47111 161.54712 135.72849 1.000 183.10113 211 ARG B CA 1
ATOM 5864 C C . ARG C 1 232 ? 117.66916 162.81755 135.48920 1.000 184.06836 211 ARG B C 1
ATOM 5865 O O . ARG C 1 232 ? 117.43581 163.56866 136.44259 1.000 184.17786 211 ARG B O 1
ATOM 5873 N N . ASN C 1 233 ? 117.24442 163.07883 134.25676 1.000 192.46371 212 ASN B N 1
ATOM 5874 C CA . ASN C 1 233 ? 116.48141 164.27946 133.94546 1.000 192.50157 212 ASN B CA 1
ATOM 5875 C C . ASN C 1 233 ? 115.00502 164.04385 134.26296 1.000 192.79882 212 ASN B C 1
ATOM 5876 O O . ASN C 1 233 ? 114.62354 163.03580 134.86419 1.000 192.63045 212 ASN B O 1
ATOM 5881 N N . ILE C 1 234 ? 114.15167 164.98778 133.85910 1.000 193.33762 213 ILE B N 1
ATOM 5882 C CA . ILE C 1 234 ? 112.72071 164.84455 134.09791 1.000 193.17597 213 ILE B CA 1
ATOM 5883 C C . ILE C 1 234 ? 112.14573 163.76099 133.18786 1.000 193.36788 213 ILE B C 1
ATOM 5884 O O . ILE C 1 234 ? 112.72726 163.38829 132.16110 1.000 191.87440 213 ILE B O 1
ATOM 5889 N N . THR C 1 235 ? 110.98641 163.23143 133.58833 1.000 196.48971 214 THR B N 1
ATOM 5890 C CA . THR C 1 235 ? 110.33544 162.18544 132.80777 1.000 196.92707 214 THR B CA 1
ATOM 5891 C C . THR C 1 235 ? 109.79735 162.69995 131.47814 1.000 196.73003 214 THR B C 1
ATOM 5892 O O . THR C 1 235 ? 109.57394 161.89836 130.56472 1.000 195.65281 214 THR B O 1
ATOM 5896 N N . GLY C 1 236 ? 109.57658 164.01001 131.35117 1.000 192.84155 215 GLY B N 1
ATOM 5897 C CA . GLY C 1 236 ? 109.16130 164.55798 130.07059 1.000 191.36321 215 GLY B CA 1
ATOM 5898 C C . GLY C 1 236 ? 110.24867 164.46606 129.01725 1.000 192.67705 215 GLY B C 1
ATOM 5899 O O . GLY C 1 236 ? 109.97256 164.17509 127.85007 1.000 191.68571 215 GLY B O 1
ATOM 5900 N N . THR C 1 237 ? 111.49468 164.71146 129.41112 1.000 193.82212 216 THR B N 1
ATOM 5901 C CA . THR C 1 237 ? 112.65100 164.63032 128.52138 1.000 192.90281 216 THR B CA 1
ATOM 5902 C C . THR C 1 237 ? 113.50338 163.45238 128.98812 1.000 192.03371 216 THR B C 1
ATOM 5903 O O . THR C 1 237 ? 114.41382 163.60835 129.80348 1.000 191.15455 216 THR B O 1
ATOM 5907 N N . ARG C 1 238 ? 113.20065 162.26729 128.46068 1.000 188.42373 217 ARG B N 1
ATOM 5908 C CA . ARG C 1 238 ? 113.89033 161.03879 128.85301 1.000 188.25426 217 ARG B CA 1
ATOM 5909 C C . ARG C 1 238 ? 115.02797 160.78828 127.87199 1.000 188.12259 217 ARG B C 1
ATOM 5910 O O . ARG C 1 238 ? 114.82428 160.30891 126.75585 1.000 187.75456 217 ARG B O 1
ATOM 5918 N N . VAL C 1 239 ? 116.24511 161.11866 128.29666 1.000 173.34672 218 VAL B N 1
ATOM 5919 C CA . VAL C 1 239 ? 117.44433 160.90679 127.49747 1.000 172.49130 218 VAL B CA 1
ATOM 5920 C C . VAL C 1 239 ? 118.47793 160.17840 128.34507 1.000 170.93520 218 VAL B C 1
ATOM 5921 O O . VAL C 1 239 ? 118.62607 160.43712 129.54411 1.000 171.27817 218 VAL B O 1
ATOM 5925 N N . LYS C 1 240 ? 119.18646 159.24742 127.71287 1.000 147.82405 219 LYS B N 1
ATOM 5926 C CA . LYS C 1 240 ? 120.21085 158.46007 128.38631 1.000 146.04689 219 LYS B CA 1
ATOM 5927 C C . LYS C 1 240 ? 121.50335 159.26354 128.45723 1.000 146.85646 219 LYS B C 1
ATOM 5928 O O . LYS C 1 240 ? 122.06950 159.63032 127.42161 1.000 148.57888 219 LYS B O 1
ATOM 5934 N N . VAL C 1 241 ? 121.96646 159.53553 129.67287 1.000 134.49368 220 VAL B N 1
ATOM 5935 C CA . VAL C 1 241 ? 123.25632 160.19047 129.87127 1.000 134.77633 220 VAL B CA 1
ATOM 5936 C C . VAL C 1 241 ? 124.25867 159.14042 130.33670 1.000 132.44240 220 VAL B C 1
ATOM 5937 O O . VAL C 1 241 ? 123.88754 158.20881 131.06595 1.000 133.43514 220 VAL B O 1
ATOM 5941 N N . PRO C 1 242 ? 125.52283 159.22936 129.92764 1.000 113.84245 221 PRO B N 1
ATOM 5942 C CA . PRO C 1 242 ? 126.50014 158.21905 130.34881 1.000 111.73706 221 PRO B CA 1
ATOM 5943 C C . PRO C 1 242 ? 127.18582 158.56981 131.65950 1.000 114.42824 221 PRO B C 1
ATOM 5944 O O . PRO C 1 242 ? 127.72084 159.67147 131.81790 1.000 118.66189 221 PRO B O 1
ATOM 5948 N N . VAL C 1 243 ? 127.17053 157.63668 132.60899 1.000 111.29340 222 VAL B N 1
ATOM 5949 C CA . VAL C 1 243 ? 127.89396 157.78410 133.86280 1.000 109.84904 222 VAL B CA 1
ATOM 5950 C C . VAL C 1 243 ? 128.94153 156.68211 133.94026 1.000 111.43812 222 VAL B C 1
ATOM 5951 O O . VAL C 1 243 ? 128.82502 155.63075 133.30607 1.000 117.12238 222 VAL B O 1
ATOM 5955 N N . GLY C 1 244 ? 129.98427 156.94145 134.72240 1.000 110.06762 223 GLY B N 1
ATOM 5956 C CA . GLY C 1 244 ? 131.12796 156.05497 134.81383 1.000 108.10466 223 GLY B CA 1
ATOM 5957 C C . GLY C 1 244 ? 131.20842 155.36492 136.16080 1.000 110.58006 223 GLY B C 1
ATOM 5958 O O . GLY C 1 244 ? 130.82989 155.93062 137.18869 1.000 116.87395 223 GLY B O 1
ATOM 5959 N N . GLN C 1 245 ? 131.71306 154.13439 136.14530 1.000 102.10747 224 GLN B N 1
ATOM 5960 C CA . GLN C 1 245 ? 131.87020 153.33814 137.35286 1.000 100.06223 224 GLN B CA 1
ATOM 5961 C C . GLN C 1 245 ? 132.88132 152.23652 137.07580 1.000 98.88027 224 GLN B C 1
ATOM 5962 O O . GLN C 1 245 ? 133.17532 151.91519 135.92200 1.000 104.43957 224 GLN B O 1
ATOM 5968 N N . GLU C 1 246 ? 133.41314 151.66422 138.15105 1.000 92.78929 225 GLU B N 1
ATOM 5969 C CA . GLU C 1 246 ? 134.49751 150.69492 138.06578 1.000 88.04224 225 GLU B CA 1
ATOM 5970 C C . GLU C 1 246 ? 133.93477 149.28403 138.18290 1.000 92.48722 225 GLU B C 1
ATOM 5971 O O . GLU C 1 246 ? 133.22646 148.97060 139.14550 1.000 97.61720 225 GLU B O 1
ATOM 5977 N N . VAL C 1 247 ? 134.25247 148.44087 137.20536 1.000 89.96482 226 VAL B N 1
ATOM 5978 C CA . VAL C 1 247 ? 133.82058 147.05181 137.19524 1.000 89.57747 226 VAL B CA 1
ATOM 5979 C C . VAL C 1 247 ? 135.03388 146.15862 137.41727 1.000 88.29416 226 VAL B C 1
ATOM 5980 O O . VAL C 1 247 ? 136.18438 146.56114 137.22069 1.000 99.80221 226 VAL B O 1
ATOM 5984 N N . GLU C 1 248 ? 134.76429 144.92727 137.84194 1.000 88.99824 227 GLU B N 1
ATOM 5985 C CA . GLU C 1 248 ? 135.83472 143.98604 138.13824 1.000 93.73397 227 GLU B CA 1
ATOM 5986 C C . GLU C 1 248 ? 136.55165 143.55491 136.86466 1.000 96.98965 227 GLU B C 1
ATOM 5987 O O . GLU C 1 248 ? 135.92591 143.28890 135.83496 1.000 102.44094 227 GLU B O 1
ATOM 5993 N N . GLY C 1 249 ? 137.87671 143.48692 136.94606 1.000 95.94950 228 GLY B N 1
ATOM 5994 C CA . GLY C 1 249 ? 138.71124 143.09505 135.82827 1.000 97.43382 228 GLY B CA 1
ATOM 5995 C C . GLY C 1 249 ? 140.16732 143.06408 136.23844 1.000 103.37356 228 GLY B C 1
ATOM 5996 O O . GLY C 1 249 ? 140.47988 142.71329 137.37888 1.000 111.15043 228 GLY B O 1
ATOM 5997 N N . MET C 1 250 ? 141.07392 143.40233 135.32374 1.000 105.66510 229 MET B N 1
ATOM 5998 C CA . MET C 1 250 ? 142.46847 143.59588 135.70926 1.000 102.51723 229 MET B CA 1
ATOM 5999 C C . MET C 1 250 ? 143.10889 144.82893 135.08436 1.000 104.83434 229 MET B C 1
ATOM 6000 O O . MET C 1 250 ? 144.10767 145.31354 135.62649 1.000 111.45549 229 MET B O 1
ATOM 6005 N N . ASN C 1 251 ? 142.53985 145.39428 134.01797 1.000 94.38789 230 ASN B N 1
ATOM 6006 C CA . ASN C 1 251 ? 143.01360 146.62853 133.38467 1.000 92.30055 230 ASN B CA 1
ATOM 6007 C C . ASN C 1 251 ? 144.50838 146.55666 133.07010 1.000 90.24281 230 ASN B C 1
ATOM 6008 O O . ASN C 1 251 ? 145.31116 147.38060 133.51057 1.000 86.62774 230 ASN B O 1
ATOM 6013 N N . ILE C 1 252 ? 144.87222 145.53500 132.29437 1.000 87.15788 231 ILE B N 1
ATOM 6014 C CA . ILE C 1 252 ? 146.28083 145.30750 131.99534 1.000 84.91477 231 ILE B CA 1
ATOM 6015 C C . ILE C 1 252 ? 146.82217 146.36672 131.04005 1.000 90.10037 231 ILE B C 1
ATOM 6016 O O . ILE C 1 252 ? 148.02298 146.65374 131.04660 1.000 97.18953 231 ILE B O 1
ATOM 6021 N N . LEU C 1 253 ? 145.95894 146.97950 130.22514 1.000 78.16623 232 LEU B N 1
ATOM 6022 C CA . LEU C 1 253 ? 146.42616 147.93358 129.22100 1.000 76.27375 232 LEU B CA 1
ATOM 6023 C C . LEU C 1 253 ? 147.00120 149.19135 129.86593 1.000 82.39826 232 LEU B C 1
ATOM 6024 O O . LEU C 1 253 ? 148.07288 149.67308 129.47103 1.000 91.49165 232 LEU B O 1
ATOM 6029 N N . GLY C 1 254 ? 146.29932 149.73914 130.85973 1.000 78.45428 233 GLY B N 1
ATOM 6030 C CA . GLY C 1 254 ? 146.79609 150.92638 131.53478 1.000 80.62387 233 GLY B CA 1
ATOM 6031 C C . GLY C 1 254 ? 148.08698 150.67034 132.28558 1.000 85.41132 233 GLY B C 1
ATOM 6032 O O . GLY C 1 254 ? 148.98789 151.51244 132.29852 1.000 91.36820 233 GLY B O 1
ATOM 6033 N N . LEU C 1 255 ? 148.19583 149.50019 132.91564 1.000 72.82391 234 LEU B N 1
ATOM 6034 C CA . LEU C 1 255 ? 149.42932 149.13808 133.60334 1.000 72.60081 234 LEU B CA 1
ATOM 6035 C C . LEU C 1 255 ? 150.57522 148.94683 132.61758 1.000 78.10718 234 LEU B C 1
ATOM 6036 O O . LEU C 1 255 ? 151.71769 149.30922 132.91351 1.000 79.73227 234 LEU B O 1
ATOM 6041 N N . VAL C 1 256 ? 150.28506 148.39333 131.43720 1.000 76.56811 235 VAL B N 1
ATOM 6042 C CA . VAL C 1 256 ? 151.29828 148.26079 130.39113 1.000 70.77179 235 VAL B CA 1
ATOM 6043 C C . VAL C 1 256 ? 151.80859 149.63505 129.97283 1.000 69.66756 235 VAL B C 1
ATOM 6044 O O . VAL C 1 256 ? 153.02239 149.86947 129.87421 1.000 77.63607 235 VAL B O 1
ATOM 6048 N N . VAL C 1 257 ? 150.88209 150.56740 129.73541 1.000 58.08562 236 VAL B N 1
ATOM 6049 C CA . VAL C 1 257 ? 151.26109 151.91287 129.30584 1.000 66.96405 236 VAL B CA 1
ATOM 6050 C C . VAL C 1 257 ? 152.08151 152.60679 130.38811 1.000 72.62753 236 VAL B C 1
ATOM 6051 O O . VAL C 1 257 ? 153.11540 153.23117 130.10828 1.000 82.30285 236 VAL B O 1
ATOM 6055 N N . PHE C 1 258 ? 151.63753 152.49690 131.64411 1.000 62.20076 237 PHE B N 1
ATOM 6056 C CA . PHE C 1 258 ? 152.35810 153.13385 132.74053 1.000 66.65764 237 PHE B CA 1
ATOM 6057 C C . PHE C 1 258 ? 153.74450 152.53147 132.91842 1.000 75.88259 237 PHE B C 1
ATOM 6058 O O . PHE C 1 258 ? 154.70530 153.25443 133.19323 1.000 73.07268 237 PHE B O 1
ATOM 6066 N N . ALA C 1 259 ? 153.86806 151.20868 132.77966 1.000 76.27240 238 ALA B N 1
ATOM 6067 C CA . ALA C 1 259 ? 155.17290 150.57023 132.90985 1.000 66.84512 238 ALA B CA 1
ATOM 6068 C C . ALA C 1 259 ? 156.12017 151.01827 131.80549 1.000 63.60587 238 ALA B C 1
ATOM 6069 O O . ALA C 1 259 ? 157.30357 151.27133 132.06042 1.000 81.76602 238 ALA B O 1
ATOM 6071 N N . ILE C 1 260 ? 155.61694 151.13147 130.57294 1.000 52.28172 239 ILE B N 1
ATOM 6072 C CA . ILE C 1 260 ? 156.45736 151.59601 129.46952 1.000 57.90982 239 ILE B CA 1
ATOM 6073 C C . ILE C 1 260 ? 156.92631 153.02524 129.72251 1.000 62.98524 239 ILE B C 1
ATOM 6074 O O . ILE C 1 260 ? 158.11373 153.34857 129.56900 1.000 70.55027 239 ILE B O 1
ATOM 6079 N N . VAL C 1 261 ? 155.99995 153.89864 130.12927 1.000 67.31978 240 VAL B N 1
ATOM 6080 C CA . VAL C 1 261 ? 156.34977 155.29612 130.37680 1.000 62.69172 240 VAL B CA 1
ATOM 6081 C C . VAL C 1 261 ? 157.33521 155.40496 131.53525 1.000 70.50588 240 VAL B C 1
ATOM 6082 O O . VAL C 1 261 ? 158.28882 156.19221 131.48773 1.000 76.24116 240 VAL B O 1
ATOM 6086 N N . PHE C 1 262 ? 157.12967 154.60776 132.58619 1.000 64.86210 241 PHE B N 1
ATOM 6087 C CA . PHE C 1 262 ? 158.02500 154.62908 133.73640 1.000 61.42222 241 PHE B CA 1
ATOM 6088 C C . PHE C 1 262 ? 159.41760 154.13758 133.36576 1.000 62.11074 241 PHE B C 1
ATOM 6089 O O . PHE C 1 262 ? 160.41546 154.67991 133.84726 1.000 69.08429 241 PHE B O 1
ATOM 6097 N N . GLY C 1 263 ? 159.50839 153.11178 132.51603 1.000 63.73539 242 GLY B N 1
ATOM 6098 C CA . GLY C 1 263 ? 160.81426 152.65628 132.06402 1.000 59.60373 242 GLY B CA 1
ATOM 6099 C C . GLY C 1 263 ? 161.53759 153.69317 131.22550 1.000 54.65288 242 GLY B C 1
ATOM 6100 O O . GLY C 1 263 ? 162.74807 153.89661 131.37604 1.000 60.68875 242 GLY B O 1
ATOM 6101 N N . VAL C 1 264 ? 160.80553 154.36766 130.33364 1.000 61.62360 243 VAL B N 1
ATOM 6102 C CA . VAL C 1 264 ? 161.41232 155.43150 129.53488 1.000 64.10596 243 VAL B CA 1
ATOM 6103 C C . VAL C 1 264 ? 161.89921 156.56120 130.43587 1.000 69.50201 243 VAL B C 1
ATOM 6104 O O . VAL C 1 264 ? 162.99979 157.09683 130.24898 1.000 75.60667 243 VAL B O 1
ATOM 6108 N N . ALA C 1 265 ? 161.09439 156.93026 131.43560 1.000 77.79149 244 ALA B N 1
ATOM 6109 C CA . ALA C 1 265 ? 161.49776 157.97264 132.37445 1.000 71.22268 244 ALA B CA 1
ATOM 6110 C C . ALA C 1 265 ? 162.71205 157.54927 133.19072 1.000 71.86944 244 ALA B C 1
ATOM 6111 O O . ALA C 1 265 ? 163.59730 158.36593 133.46984 1.000 79.48019 244 ALA B O 1
ATOM 6113 N N . LEU C 1 266 ? 162.76182 156.27906 133.59618 1.000 71.28351 245 LEU B N 1
ATOM 6114 C CA . LEU C 1 266 ? 163.88776 155.78468 134.37919 1.000 67.76363 245 LEU B CA 1
ATOM 6115 C C . LEU C 1 266 ? 165.17456 155.80072 133.56761 1.000 67.95728 245 LEU B C 1
ATOM 6116 O O . LEU C 1 266 ? 166.24446 156.11869 134.09924 1.000 73.56779 245 LEU B O 1
ATOM 6121 N N . ARG C 1 267 ? 165.09675 155.45674 132.27990 1.000 71.55632 246 ARG B N 1
ATOM 6122 C CA . ARG C 1 267 ? 166.28971 155.56667 131.44651 1.000 73.52931 246 ARG B CA 1
ATOM 6123 C C . ARG C 1 267 ? 166.63416 157.02137 131.14927 1.000 80.03238 246 ARG B C 1
ATOM 6124 O O . ARG C 1 267 ? 167.80173 157.33816 130.89317 1.000 80.19794 246 ARG B O 1
ATOM 6132 N N . LYS C 1 268 ? 165.64153 157.91610 131.17618 1.000 81.51317 247 LYS B N 1
ATOM 6133 C CA . LYS C 1 268 ? 165.92249 159.33267 130.95877 1.000 80.29001 247 LYS B CA 1
ATOM 6134 C C . LYS C 1 268 ? 166.83206 159.88653 132.04880 1.000 85.43782 247 LYS B C 1
ATOM 6135 O O . LYS C 1 268 ? 167.72171 160.69976 131.77227 1.000 89.78861 247 LYS B O 1
ATOM 6141 N N . LEU C 1 269 ? 166.62615 159.45899 133.29119 1.000 81.17762 248 LEU B N 1
ATOM 6142 C CA . LEU C 1 269 ? 167.54953 159.80486 134.35849 1.000 81.75884 248 LEU B CA 1
ATOM 6143 C C . LEU C 1 269 ? 168.88437 159.09403 134.15167 1.000 91.65040 248 LEU B C 1
ATOM 6144 O O . LEU C 1 269 ? 168.98957 158.10773 133.41779 1.000 95.89752 248 LEU B O 1
ATOM 6149 N N . GLY C 1 270 ? 169.91421 159.60684 134.81561 1.000 104.24362 249 GLY B N 1
ATOM 6150 C CA . GLY C 1 270 ? 171.24049 159.05493 134.68933 1.000 105.46823 249 GLY B CA 1
ATOM 6151 C C . GLY C 1 270 ? 171.48296 157.93698 135.68052 1.000 107.04633 249 GLY B C 1
ATOM 6152 O O . GLY C 1 270 ? 170.77908 156.92234 135.69267 1.000 104.89784 249 GLY B O 1
ATOM 6153 N N . PRO C 1 271 ? 172.50051 158.09929 136.53052 1.000 101.55916 250 PRO B N 1
ATOM 6154 C CA . PRO C 1 271 ? 172.76834 157.08695 137.56574 1.000 103.07331 250 PRO B CA 1
ATOM 6155 C C . PRO C 1 271 ? 171.66390 156.95747 138.60401 1.000 105.14564 250 PRO B C 1
ATOM 6156 O O . PRO C 1 271 ? 171.66275 155.97066 139.35119 1.000 110.22284 250 PRO B O 1
ATOM 6160 N N . GLU C 1 272 ? 170.74155 157.92054 138.68428 1.000 98.27298 251 GLU B N 1
ATOM 6161 C CA . GLU C 1 272 ? 169.69538 157.87428 139.70197 1.000 97.27946 251 GLU B CA 1
ATOM 6162 C C . GLU C 1 272 ? 168.75966 156.68736 139.49745 1.000 100.88244 251 GLU B C 1
ATOM 6163 O O . GLU C 1 272 ? 168.35025 156.04083 140.46847 1.000 104.70656 251 GLU B O 1
ATOM 6169 N N . GLY C 1 273 ? 168.40705 156.38607 138.24767 1.000 95.98772 252 GLY B N 1
ATOM 6170 C CA . GLY C 1 273 ? 167.46911 155.31235 137.97133 1.000 98.27545 252 GLY B CA 1
ATOM 6171 C C . GLY C 1 273 ? 168.06038 153.91997 137.91825 1.000 103.11927 252 GLY B C 1
ATOM 6172 O O . GLY C 1 273 ? 167.30655 152.95137 137.77500 1.000 111.48061 252 GLY B O 1
ATOM 6173 N N . GLU C 1 274 ? 169.38557 153.79691 138.03039 1.000 92.49558 253 GLU B N 1
ATOM 6174 C CA . GLU C 1 274 ? 170.02658 152.48876 137.92840 1.000 91.72564 253 GLU B CA 1
ATOM 6175 C C . GLU C 1 274 ? 169.61252 151.57288 139.07406 1.000 99.18488 253 GLU B C 1
ATOM 6176 O O . GLU C 1 274 ? 169.43920 150.36272 138.87804 1.000 104.31734 253 GLU B O 1
ATOM 6182 N N . LEU C 1 275 ? 169.45797 152.13076 140.27763 1.000 84.00074 254 LEU B N 1
ATOM 6183 C CA . LEU C 1 275 ? 169.01835 151.33111 141.41618 1.000 75.82645 254 LEU B CA 1
ATOM 6184 C C . LEU C 1 275 ? 167.62059 150.77053 141.18713 1.000 83.13946 254 LEU B C 1
ATOM 6185 O O . LEU C 1 275 ? 167.35991 149.59618 141.47335 1.000 97.26643 254 LEU B O 1
ATOM 6190 N N . LEU C 1 276 ? 166.71253 151.59132 140.65423 1.000 72.25805 255 LEU B N 1
ATOM 6191 C CA . LEU C 1 276 ? 165.36845 151.11228 140.34754 1.000 72.78335 255 LEU B CA 1
ATOM 6192 C C . LEU C 1 276 ? 165.39017 150.06852 139.23728 1.000 72.06869 255 LEU B C 1
ATOM 6193 O O . LEU C 1 276 ? 164.61475 149.10368 139.27012 1.000 82.41522 255 LEU B O 1
ATOM 6198 N N . ILE C 1 277 ? 166.26723 150.24639 138.24544 1.000 66.13245 256 ILE B N 1
ATOM 6199 C CA . ILE C 1 277 ? 166.38477 149.26004 137.17181 1.000 74.77462 256 ILE B CA 1
ATOM 6200 C C . ILE C 1 277 ? 166.82051 147.91283 137.73549 1.000 84.25342 256 ILE B C 1
ATOM 6201 O O . ILE C 1 277 ? 166.24690 146.86601 137.40764 1.000 91.85015 256 ILE B O 1
ATOM 6206 N N . ARG C 1 278 ? 167.83616 147.92431 138.60341 1.000 84.31040 257 ARG B N 1
ATOM 6207 C CA . ARG C 1 278 ? 168.29657 146.68702 139.22884 1.000 82.22329 257 ARG B CA 1
ATOM 6208 C C . ARG C 1 278 ? 167.21105 146.07155 140.10480 1.000 85.69284 257 ARG B C 1
ATOM 6209 O O . ARG C 1 278 ? 167.03932 144.84609 140.12512 1.000 94.31645 257 ARG B O 1
ATOM 6217 N N . PHE C 1 279 ? 166.47000 146.91165 140.83281 1.000 66.76748 258 PHE B N 1
ATOM 6218 C CA . PHE C 1 279 ? 165.37178 146.43951 141.67206 1.000 66.77017 258 PHE B CA 1
ATOM 6219 C C . PHE C 1 279 ? 164.33149 145.68848 140.84821 1.000 68.75589 258 PHE B C 1
ATOM 6220 O O . PHE C 1 279 ? 163.96195 144.54938 141.17086 1.000 87.40714 258 PHE B O 1
ATOM 6228 N N . PHE C 1 280 ? 163.86422 146.30747 139.76185 1.000 72.45689 259 PHE B N 1
ATOM 6229 C CA . PHE C 1 280 ? 162.83773 145.67570 138.94079 1.000 72.65097 259 PHE B CA 1
ATOM 6230 C C . PHE C 1 280 ? 163.36768 144.44424 138.21589 1.000 78.13199 259 PHE B C 1
ATOM 6231 O O . PHE C 1 280 ? 162.63065 143.46536 138.05195 1.000 92.85490 259 PHE B O 1
ATOM 6239 N N . ASN C 1 281 ? 164.63575 144.45908 137.79254 1.000 75.07280 260 ASN B N 1
ATOM 6240 C CA . ASN C 1 281 ? 165.20966 143.27896 137.15163 1.000 77.95474 260 ASN B CA 1
ATOM 6241 C C . ASN C 1 281 ? 165.28803 142.10369 138.12024 1.000 83.99412 260 ASN B C 1
ATOM 6242 O O . ASN C 1 281 ? 164.96703 140.96483 137.75538 1.000 91.40675 260 ASN B O 1
ATOM 6247 N N . SER C 1 282 ? 165.70732 142.36217 139.36251 1.000 77.96383 261 SER B N 1
ATOM 6248 C CA . SER C 1 282 ? 165.75205 141.30679 140.36999 1.000 73.78018 261 SER B CA 1
ATOM 6249 C C . SER C 1 282 ? 164.36020 140.76012 140.65422 1.000 80.36979 261 SER B C 1
ATOM 6250 O O . SER C 1 282 ? 164.16897 139.53958 140.78382 1.000 93.27233 261 SER B O 1
ATOM 6253 N N . PHE C 1 283 ? 163.37558 141.65600 140.75652 1.000 70.62510 262 PHE B N 1
ATOM 6254 C CA . PHE C 1 283 ? 162.01102 141.22757 141.03438 1.000 74.95977 262 PHE B CA 1
ATOM 6255 C C . PHE C 1 283 ? 161.48656 140.35819 139.89460 1.000 81.10650 262 PHE B C 1
ATOM 6256 O O . PHE C 1 283 ? 160.83670 139.32832 140.12612 1.000 89.35917 262 PHE B O 1
ATOM 6264 N N . ASN C 1 284 ? 161.79864 140.74552 138.65304 1.000 84.95013 263 ASN B N 1
ATOM 6265 C CA . ASN C 1 284 ? 161.40783 139.95978 137.48699 1.000 82.14717 263 ASN B CA 1
ATOM 6266 C C . ASN C 1 284 ? 162.06902 138.58619 137.48341 1.000 88.03216 263 ASN B C 1
ATOM 6267 O O . ASN C 1 284 ? 161.43552 137.59016 137.12016 1.000 100.02697 263 ASN B O 1
ATOM 6272 N N . GLU C 1 285 ? 163.34867 138.51263 137.86092 1.000 84.78374 264 GLU B N 1
ATOM 6273 C CA . GLU C 1 285 ? 164.02809 137.21751 137.89518 1.000 77.31731 264 GLU B CA 1
ATOM 6274 C C . GLU C 1 285 ? 163.40613 136.28815 138.93478 1.000 85.98145 264 GLU B C 1
ATOM 6275 O O . GLU C 1 285 ? 163.22416 135.08623 138.68331 1.000 99.94742 264 GLU B O 1
ATOM 6281 N N . ALA C 1 286 ? 163.07273 136.82432 140.11184 1.000 72.34710 265 ALA B N 1
ATOM 6282 C CA . ALA C 1 286 ? 162.39247 136.00320 141.11206 1.000 70.87217 265 ALA B CA 1
ATOM 6283 C C . ALA C 1 286 ? 161.03475 135.52739 140.60055 1.000 76.30909 265 ALA B C 1
ATOM 6284 O O . ALA C 1 286 ? 160.65962 134.35559 140.78350 1.000 89.76323 265 ALA B O 1
ATOM 6286 N N . THR C 1 287 ? 160.29424 136.41985 139.93537 1.000 77.29113 266 THR B N 1
ATOM 6287 C CA . THR C 1 287 ? 159.02818 136.02194 139.32912 1.000 72.94720 266 THR B CA 1
ATOM 6288 C C . THR C 1 287 ? 159.23439 134.91832 138.29643 1.000 73.49058 266 THR B C 1
ATOM 6289 O O . THR C 1 287 ? 158.40527 134.01311 138.17450 1.000 82.88528 266 THR B O 1
ATOM 6293 N N . MET C 1 288 ? 160.34921 134.96404 137.56272 1.000 77.68921 267 MET B N 1
ATOM 6294 C CA . MET C 1 288 ? 160.66382 133.90674 136.60254 1.000 75.26486 267 MET B CA 1
ATOM 6295 C C . MET C 1 288 ? 160.92509 132.57456 137.29728 1.000 72.73824 267 MET B C 1
ATOM 6296 O O . MET C 1 288 ? 160.59257 131.51231 136.75904 1.000 83.50291 267 MET B O 1
ATOM 6301 N N . VAL C 1 289 ? 161.55064 132.60669 138.47546 1.000 71.08304 268 VAL B N 1
ATOM 6302 C CA . VAL C 1 289 ? 161.74488 131.36735 139.23421 1.000 70.36027 268 VAL B CA 1
ATOM 6303 C C . VAL C 1 289 ? 160.39620 130.76282 139.63055 1.000 72.06498 268 VAL B C 1
ATOM 6304 O O . VAL C 1 289 ? 160.16264 129.54752 139.47965 1.000 76.04415 268 VAL B O 1
ATOM 6308 N N . LEU C 1 290 ? 159.48481 131.60165 140.13920 1.000 77.99320 269 LEU B N 1
ATOM 6309 C CA . LEU C 1 290 ? 158.12612 131.11909 140.40845 1.000 72.84362 269 LEU B CA 1
ATOM 6310 C C . LEU C 1 290 ? 157.45379 130.59528 139.14266 1.000 77.44835 269 LEU B C 1
ATOM 6311 O O . LEU C 1 290 ? 156.69933 129.61483 139.19177 1.000 84.19056 269 LEU B O 1
ATOM 6316 N N . VAL C 1 291 ? 157.71347 131.24243 138.00377 1.000 74.93931 270 VAL B N 1
ATOM 6317 C CA . VAL C 1 291 ? 157.18180 130.78689 136.72092 1.000 65.24972 270 VAL B CA 1
ATOM 6318 C C . VAL C 1 291 ? 157.67650 129.38301 136.40519 1.000 73.19370 270 VAL B C 1
ATOM 6319 O O . VAL C 1 291 ? 156.91670 128.53572 135.92517 1.000 84.46914 270 VAL B O 1
ATOM 6323 N N . SER C 1 292 ? 158.96227 129.12381 136.64842 1.000 79.12080 271 SER B N 1
ATOM 6324 C CA . SER C 1 292 ? 159.51358 127.79769 136.38436 1.000 78.66811 271 SER B CA 1
ATOM 6325 C C . SER C 1 292 ? 158.84305 126.73553 137.24641 1.000 82.13758 271 SER B C 1
ATOM 6326 O O . SER C 1 292 ? 158.46513 125.66386 136.74819 1.000 92.81434 271 SER B O 1
ATOM 6329 N N . TRP C 1 293 ? 158.65619 127.02498 138.53636 1.000 82.79628 272 TRP B N 1
ATOM 6330 C CA . TRP C 1 293 ? 157.97609 126.05128 139.39283 1.000 74.18137 272 TRP B CA 1
ATOM 6331 C C . TRP C 1 293 ? 156.53744 125.80984 138.93343 1.000 81.32204 272 TRP B C 1
ATOM 6332 O O . TRP C 1 293 ? 156.07673 124.65763 138.85493 1.000 85.54448 272 TRP B O 1
ATOM 6343 N N . ILE C 1 294 ? 155.82218 126.88233 138.59095 1.000 81.57923 273 ILE B N 1
ATOM 6344 C CA . ILE C 1 294 ? 154.42162 126.74084 138.21044 1.000 73.44425 273 ILE B CA 1
ATOM 6345 C C . ILE C 1 294 ? 154.28941 126.01082 136.87585 1.000 78.78960 273 ILE B C 1
ATOM 6346 O O . ILE C 1 294 ? 153.38972 125.18092 136.70108 1.000 89.47021 273 ILE B O 1
ATOM 6351 N N . MET C 1 295 ? 155.19007 126.27324 135.92156 1.000 89.68445 274 MET B N 1
ATOM 6352 C CA . MET C 1 295 ? 155.09523 125.55744 134.65480 1.000 90.28847 274 MET B CA 1
ATOM 6353 C C . MET C 1 295 ? 155.48594 124.09634 134.81515 1.000 89.41003 274 MET B C 1
ATOM 6354 O O . MET C 1 295 ? 155.02273 123.25666 134.03688 1.000 91.99113 274 MET B O 1
ATOM 6359 N N . TRP C 1 296 ? 156.32716 123.76920 135.80235 1.000 91.81305 275 TRP B N 1
ATOM 6360 C CA . TRP C 1 296 ? 156.55922 122.35825 136.08846 1.000 88.73910 275 TRP B CA 1
ATOM 6361 C C . TRP C 1 296 ? 155.31718 121.70151 136.67755 1.000 80.73231 275 TRP B C 1
ATOM 6362 O O . TRP C 1 296 ? 155.07269 120.51371 136.43754 1.000 79.95667 275 TRP B O 1
ATOM 6373 N N . TYR C 1 297 ? 154.52696 122.44959 137.45252 1.000 84.54213 276 TYR B N 1
ATOM 6374 C CA . TYR C 1 297 ? 153.25319 121.89635 137.91948 1.000 83.22035 276 TYR B CA 1
ATOM 6375 C C . TYR C 1 297 ? 152.21780 121.80137 136.79513 1.000 82.17748 276 TYR B C 1
ATOM 6376 O O . TYR C 1 297 ? 151.34465 120.92643 136.83210 1.000 85.51255 276 TYR B O 1
ATOM 6385 N N . ALA C 1 298 ? 152.33485 122.65605 135.77893 1.000 83.08608 277 ALA B N 1
ATOM 6386 C CA . ALA C 1 298 ? 151.24687 122.91735 134.83182 1.000 71.61350 277 ALA B CA 1
ATOM 6387 C C . ALA C 1 298 ? 150.58048 121.71382 134.15476 1.000 72.21070 277 ALA B C 1
ATOM 6388 O O . ALA C 1 298 ? 149.34675 121.75577 134.00114 1.000 78.12297 277 ALA B O 1
ATOM 6390 N N . PRO C 1 299 ? 151.28927 120.66457 133.69118 1.000 77.37931 278 PRO B N 1
ATOM 6391 C CA . PRO C 1 299 ? 150.60481 119.63876 132.87096 1.000 76.24999 278 PRO B CA 1
ATOM 6392 C C . PRO C 1 299 ? 149.40116 118.97549 133.52800 1.000 81.35447 278 PRO B C 1
ATOM 6393 O O . PRO C 1 299 ? 148.41357 118.68984 132.83760 1.000 85.72971 278 PRO B O 1
ATOM 6397 N N . VAL C 1 300 ? 149.44722 118.72525 134.83830 1.000 84.92419 279 VAL B N 1
ATOM 6398 C CA . VAL C 1 300 ? 148.29605 118.13793 135.52185 1.000 82.19690 279 VAL B CA 1
ATOM 6399 C C . VAL C 1 300 ? 147.10062 119.08109 135.45916 1.000 84.23146 279 VAL B C 1
ATOM 6400 O O . VAL C 1 300 ? 145.96421 118.65854 135.19826 1.000 89.72166 279 VAL B O 1
ATOM 6404 N N . GLY C 1 301 ? 147.33928 120.37244 135.69646 1.000 76.36210 280 GLY B N 1
ATOM 6405 C CA . GLY C 1 301 ? 146.26428 121.34502 135.60602 1.000 73.11363 280 GLY B CA 1
ATOM 6406 C C . GLY C 1 301 ? 145.69034 121.45553 134.20737 1.000 77.18592 280 GLY B C 1
ATOM 6407 O O . GLY C 1 301 ? 144.47943 121.59926 134.03640 1.000 86.22252 280 GLY B O 1
ATOM 6408 N N . ILE C 1 302 ? 146.55147 121.38786 133.18845 1.000 72.58183 281 ILE B N 1
ATOM 6409 C CA . ILE C 1 302 ? 146.07601 121.43589 131.80600 1.000 68.98605 281 ILE B CA 1
ATOM 6410 C C . ILE C 1 302 ? 145.20783 120.22085 131.49792 1.000 73.40668 281 ILE B C 1
ATOM 6411 O O . ILE C 1 302 ? 144.13131 120.33895 130.88974 1.000 81.46089 281 ILE B O 1
ATOM 6416 N N . MET C 1 303 ? 145.66127 119.03566 131.91988 1.000 76.31309 282 MET B N 1
ATOM 6417 C CA . MET C 1 303 ? 144.89183 117.81474 131.70437 1.000 75.85959 282 MET B CA 1
ATOM 6418 C C . MET C 1 303 ? 143.52545 117.89793 132.36868 1.000 72.76425 282 MET B C 1
ATOM 6419 O O . MET C 1 303 ? 142.50474 117.55782 131.75532 1.000 80.25529 282 MET B O 1
ATOM 6424 N N . PHE C 1 304 ? 143.48168 118.36880 133.61667 1.000 73.64003 283 PHE B N 1
ATOM 6425 C CA . PHE C 1 304 ? 142.20199 118.43708 134.31148 1.000 76.12326 283 PHE B CA 1
ATOM 6426 C C . PHE C 1 304 ? 141.30745 119.53535 133.74856 1.000 76.52749 283 PHE B C 1
ATOM 6427 O O . PHE C 1 304 ? 140.08475 119.36980 133.72324 1.000 83.69788 283 PHE B O 1
ATOM 6435 N N . LEU C 1 305 ? 141.88761 120.63990 133.26722 1.000 78.32941 284 LEU B N 1
ATOM 6436 C CA . LEU C 1 305 ? 141.09812 121.66078 132.58260 1.000 71.59613 284 LEU B CA 1
ATOM 6437 C C . LEU C 1 305 ? 140.40939 121.08815 131.35265 1.000 72.00947 284 LEU B C 1
ATOM 6438 O O . LEU C 1 305 ? 139.19927 121.26670 131.16334 1.000 82.62323 284 LEU B O 1
ATOM 6443 N N . VAL C 1 306 ? 141.17109 120.39527 130.50178 1.000 65.93574 285 VAL B N 1
ATOM 6444 C CA . VAL C 1 306 ? 140.59540 119.84676 129.27557 1.000 63.14891 285 VAL B CA 1
ATOM 6445 C C . VAL C 1 306 ? 139.54241 118.79330 129.60113 1.000 70.04089 285 VAL B C 1
ATOM 6446 O O . VAL C 1 306 ? 138.45697 118.77112 129.00049 1.000 74.88277 285 VAL B O 1
ATOM 6450 N N . ALA C 1 307 ? 139.83608 117.91550 130.56656 1.000 75.36088 286 ALA B N 1
ATOM 6451 C CA . ALA C 1 307 ? 138.88140 116.87644 130.94013 1.000 67.25787 286 ALA B CA 1
ATOM 6452 C C . ALA C 1 307 ? 137.59234 117.48021 131.48514 1.000 75.83125 286 ALA B C 1
ATOM 6453 O O . ALA C 1 307 ? 136.49126 117.06775 131.10196 1.000 85.35164 286 ALA B O 1
ATOM 6455 N N . GLY C 1 308 ? 137.70955 118.47765 132.36541 1.000 76.47747 287 GLY B N 1
ATOM 6456 C CA . GLY C 1 308 ? 136.52414 119.10547 132.92070 1.000 75.22138 287 GLY B CA 1
ATOM 6457 C C . GLY C 1 308 ? 135.70209 119.83448 131.87745 1.000 71.85636 287 GLY B C 1
ATOM 6458 O O . GLY C 1 308 ? 134.47155 119.77874 131.89857 1.000 74.92861 287 GLY B O 1
ATOM 6459 N N . LYS C 1 309 ? 136.36807 120.52438 130.94663 1.000 83.37252 288 LYS B N 1
ATOM 6460 C CA . LYS C 1 309 ? 135.63681 121.21372 129.88791 1.000 80.72226 288 LYS B CA 1
ATOM 6461 C C . LYS C 1 309 ? 134.90346 120.22806 128.98725 1.000 75.90329 288 LYS B C 1
ATOM 6462 O O . LYS C 1 309 ? 133.77634 120.49673 128.55573 1.000 79.71240 288 LYS B O 1
ATOM 6468 N N . ILE C 1 310 ? 135.52351 119.08367 128.69007 1.000 80.57026 289 ILE B N 1
ATOM 6469 C CA . ILE C 1 310 ? 134.86314 118.09180 127.84495 1.000 73.62999 289 ILE B CA 1
ATOM 6470 C C . ILE C 1 310 ? 133.68592 117.44916 128.57531 1.000 76.40955 289 ILE B C 1
ATOM 6471 O O . ILE C 1 310 ? 132.63515 117.18798 127.97519 1.000 78.87736 289 ILE B O 1
ATOM 6476 N N . VAL C 1 311 ? 133.83354 117.19948 129.87960 1.000 88.82353 290 VAL B N 1
ATOM 6477 C CA . VAL C 1 311 ? 132.79547 116.49998 130.63644 1.000 85.78493 290 VAL B CA 1
ATOM 6478 C C . VAL C 1 311 ? 131.51433 117.33025 130.71756 1.000 88.47946 290 VAL B C 1
ATOM 6479 O O . VAL C 1 311 ? 130.40375 116.78514 130.67036 1.000 89.50371 290 VAL B O 1
ATOM 6483 N N . GLU C 1 312 ? 131.63872 118.65801 130.79722 1.000 105.53664 291 GLU B N 1
ATOM 6484 C CA . GLU C 1 312 ? 130.48633 119.53025 131.02955 1.000 97.16667 291 GLU B CA 1
ATOM 6485 C C . GLU C 1 312 ? 129.48945 119.57147 129.87381 1.000 100.47902 291 GLU B C 1
ATOM 6486 O O . GLU C 1 312 ? 128.50305 120.30719 129.97964 1.000 107.64674 291 GLU B O 1
ATOM 6492 N N . MET C 1 313 ? 129.69559 118.82352 128.79356 1.000 102.81752 292 MET B N 1
ATOM 6493 C CA . MET C 1 313 ? 128.76845 118.87199 127.67131 1.000 104.03683 292 MET B CA 1
ATOM 6494 C C . MET C 1 313 ? 127.42870 118.23712 128.03622 1.000 112.65923 292 MET B C 1
ATOM 6495 O O . MET C 1 313 ? 127.33719 117.38918 128.92774 1.000 112.41522 292 MET B O 1
ATOM 6500 N N . GLU C 1 314 ? 126.37827 118.66379 127.33230 1.000 121.59315 293 GLU B N 1
ATOM 6501 C CA . GLU C 1 314 ? 125.01785 118.20609 127.58979 1.000 119.75971 293 GLU B CA 1
ATOM 6502 C C . GLU C 1 314 ? 124.47851 117.31919 126.47516 1.000 123.34725 293 GLU B C 1
ATOM 6503 O O . GLU C 1 314 ? 124.13523 116.15915 126.71776 1.000 127.15682 293 GLU B O 1
ATOM 6509 N N . ASP C 1 315 ? 124.40546 117.83464 125.24868 1.000 121.74199 294 ASP B N 1
ATOM 6510 C CA . ASP C 1 315 ? 123.86680 117.10743 124.09823 1.000 123.77879 294 ASP B CA 1
ATOM 6511 C C . ASP C 1 315 ? 124.83330 117.32701 122.94068 1.000 123.90842 294 ASP B C 1
ATOM 6512 O O . ASP C 1 315 ? 124.67288 118.27256 122.16640 1.000 128.32184 294 ASP B O 1
ATOM 6517 N N . VAL C 1 316 ? 125.82792 116.44622 122.82371 1.000 114.12272 295 VAL B N 1
ATOM 6518 C CA . VAL C 1 316 ? 126.86931 116.62546 121.81694 1.000 111.84823 295 VAL B CA 1
ATOM 6519 C C . VAL C 1 316 ? 126.29024 116.51108 120.41155 1.000 113.29220 295 VAL B C 1
ATOM 6520 O O . VAL C 1 316 ? 126.64772 117.28561 119.51562 1.000 115.09893 295 VAL B O 1
ATOM 6524 N N . GLY C 1 317 ? 125.38067 115.55722 120.19882 1.000 110.75594 296 GLY B N 1
ATOM 6525 C CA . GLY C 1 317 ? 124.84447 115.34274 118.86270 1.000 110.85908 296 GLY B CA 1
ATOM 6526 C C . GLY C 1 317 ? 124.04486 116.52424 118.34668 1.000 112.23786 296 GLY B C 1
ATOM 6527 O O . GLY C 1 317 ? 124.27891 117.00958 117.23785 1.000 112.47912 296 GLY B O 1
ATOM 6528 N N . LEU C 1 318 ? 123.09315 117.00858 119.14945 1.000 109.92013 297 LEU B N 1
ATOM 6529 C CA . LEU C 1 318 ? 122.27556 118.14405 118.72961 1.000 107.99495 297 LEU B CA 1
ATOM 6530 C C . LEU C 1 318 ? 123.10645 119.41594 118.61568 1.000 108.17687 297 LEU B C 1
ATOM 6531 O O . LEU C 1 318 ? 122.92930 120.19915 117.67395 1.000 110.65597 297 LEU B O 1
ATOM 6536 N N . LEU C 1 319 ? 124.01792 119.63509 119.56637 1.000 98.96117 298 LEU B N 1
ATOM 6537 C CA . LEU C 1 319 ? 124.86643 120.82127 119.52928 1.000 97.68410 298 LEU B CA 1
ATOM 6538 C C . LEU C 1 319 ? 125.73787 120.83716 118.28133 1.000 100.43426 298 LEU B C 1
ATOM 6539 O O . LEU C 1 319 ? 125.88267 121.87848 117.62986 1.000 108.79444 298 LEU B O 1
ATOM 6544 N N . PHE C 1 320 ? 126.31944 119.68927 117.92553 1.000 104.51943 299 PHE B N 1
ATOM 6545 C CA . PHE C 1 320 ? 127.11835 119.62292 116.70794 1.000 104.53606 299 PHE B CA 1
ATOM 6546 C C . PHE C 1 320 ? 126.25115 119.77377 115.46488 1.000 105.37597 299 PHE B C 1
ATOM 6547 O O . PHE C 1 320 ? 126.61225 120.51322 114.54626 1.000 106.02275 299 PHE B O 1
ATOM 6555 N N . ALA C 1 321 ? 125.08883 119.11633 115.42769 1.000 101.20549 300 ALA B N 1
ATOM 6556 C CA . ALA C 1 321 ? 124.20269 119.25203 114.27712 1.000 97.65005 300 ALA B CA 1
ATOM 6557 C C . ALA C 1 321 ? 123.70366 120.67911 114.09778 1.000 100.35433 300 ALA B C 1
ATOM 6558 O O . ALA C 1 321 ? 123.32211 121.05574 112.98460 1.000 104.19426 300 ALA B O 1
ATOM 6560 N N . ARG C 1 322 ? 123.69747 121.47793 115.16411 1.000 101.26650 301 ARG B N 1
ATOM 6561 C CA . ARG C 1 322 ? 123.28439 122.87139 115.05942 1.000 95.19252 301 ARG B CA 1
ATOM 6562 C C . ARG C 1 322 ? 124.43994 123.81186 114.72475 1.000 95.32531 301 ARG B C 1
ATOM 6563 O O . ARG C 1 322 ? 124.25636 124.75719 113.95037 1.000 96.28990 301 ARG B O 1
ATOM 6571 N N . LEU C 1 323 ? 125.63347 123.57675 115.27947 1.000 86.59567 302 LEU B N 1
ATOM 6572 C CA . LEU C 1 323 ? 126.72693 124.53974 115.18203 1.000 83.60926 302 LEU B CA 1
ATOM 6573 C C . LEU C 1 323 ? 127.94569 123.99788 114.43805 1.000 88.73053 302 LEU B C 1
ATOM 6574 O O . LEU C 1 323 ? 129.04417 124.54538 114.58810 1.000 91.38400 302 LEU B O 1
ATOM 6579 N N . GLY C 1 324 ? 127.78236 122.94339 113.63497 1.000 89.09689 303 GLY B N 1
ATOM 6580 C CA . GLY C 1 324 ? 128.92810 122.36626 112.95236 1.000 83.97098 303 GLY B CA 1
ATOM 6581 C C . GLY C 1 324 ? 129.54518 123.29248 111.92513 1.000 87.07604 303 GLY B C 1
ATOM 6582 O O . GLY C 1 324 ? 130.76940 123.40267 111.83875 1.000 91.74876 303 GLY B O 1
ATOM 6583 N N . LYS C 1 325 ? 128.71162 123.96776 111.13239 1.000 82.92046 304 LYS B N 1
ATOM 6584 C CA . LYS C 1 325 ? 129.23525 124.88324 110.12482 1.000 79.99869 304 LYS B CA 1
ATOM 6585 C C . LYS C 1 325 ? 129.95279 126.06187 110.77139 1.000 85.91423 304 LYS B C 1
ATOM 6586 O O . LYS C 1 325 ? 131.00179 126.49809 110.28733 1.000 94.62160 304 LYS B O 1
ATOM 6592 N N . TYR C 1 326 ? 129.40815 126.57898 111.87391 1.000 73.30649 305 TYR B N 1
ATOM 6593 C CA . TYR C 1 326 ? 130.04235 127.68730 112.58270 1.000 74.37201 305 TYR B CA 1
ATOM 6594 C C . TYR C 1 326 ? 131.37465 127.27083 113.20073 1.000 79.88896 305 TYR B C 1
ATOM 6595 O O . TYR C 1 326 ? 132.36954 128.00742 113.10711 1.000 89.12589 305 TYR B O 1
ATOM 6604 N N . ILE C 1 327 ? 131.41825 126.08775 113.82179 1.000 73.27446 306 ILE B N 1
ATOM 6605 C CA . ILE C 1 327 ? 132.66986 125.58449 114.38211 1.000 69.87209 306 ILE B CA 1
ATOM 6606 C C . ILE C 1 327 ? 133.69336 125.36129 113.27709 1.000 68.08116 306 ILE B C 1
ATOM 6607 O O . ILE C 1 327 ? 134.87868 125.68272 113.43306 1.000 73.88403 306 ILE B O 1
ATOM 6612 N N . LEU C 1 328 ? 133.25180 124.80864 112.14356 1.000 71.36546 307 LEU B N 1
ATOM 6613 C CA . LEU C 1 328 ? 134.15106 124.59046 111.01781 1.000 71.02016 307 LEU B CA 1
ATOM 6614 C C . LEU C 1 328 ? 134.69742 125.90684 110.48750 1.000 75.65133 307 LEU B C 1
ATOM 6615 O O . LEU C 1 328 ? 135.88833 126.00764 110.18405 1.000 83.68038 307 LEU B O 1
ATOM 6620 N N . CYS C 1 329 ? 133.84620 126.93100 110.38523 1.000 77.70052 308 CYS B N 1
ATOM 6621 C CA . CYS C 1 329 ? 134.30495 128.24055 109.93134 1.000 72.90942 308 CYS B CA 1
ATOM 6622 C C . CYS C 1 329 ? 135.37290 128.79856 110.86160 1.000 80.52805 308 CYS B C 1
ATOM 6623 O O . CYS C 1 329 ? 136.44603 129.22061 110.41202 1.000 92.31547 308 CYS B O 1
ATOM 6626 N N . CYS C 1 330 ? 135.10384 128.78310 112.17017 1.000 84.34139 309 CYS B N 1
ATOM 6627 C CA . CYS C 1 330 ? 136.05664 129.34335 113.12591 1.000 71.70700 309 CYS B CA 1
ATOM 6628 C C . CYS C 1 330 ? 137.37944 128.58242 113.10504 1.000 78.50112 309 CYS B C 1
ATOM 6629 O O . CYS C 1 330 ? 138.45795 129.18608 113.01237 1.000 91.70137 309 CYS B O 1
ATOM 6632 N N . LEU C 1 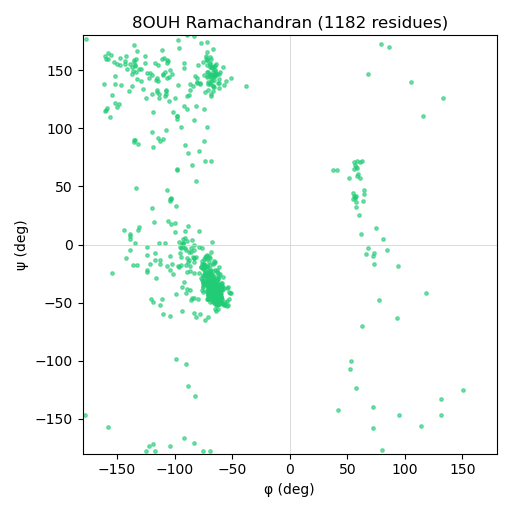331 ? 137.31493 127.24926 113.16798 1.000 74.72702 310 LEU B N 1
ATOM 6633 C CA . LEU C 1 331 ? 138.53462 126.45192 113.23669 1.000 65.73128 310 LEU B CA 1
ATOM 6634 C C . LEU C 1 331 ? 139.31601 126.50839 111.92984 1.000 68.54375 310 LEU B C 1
ATOM 6635 O O . LEU C 1 331 ? 140.55049 126.55095 111.94593 1.000 79.83347 310 LEU B O 1
ATOM 6640 N N . LEU C 1 332 ? 138.62177 126.51257 110.78803 1.000 61.63823 311 LEU B N 1
ATOM 6641 C CA . LEU C 1 332 ? 139.30299 126.60650 109.50393 1.000 71.42856 311 LEU B CA 1
ATOM 6642 C C . LEU C 1 332 ? 139.97455 127.96023 109.33376 1.000 77.57678 311 LEU B C 1
ATOM 6643 O O . LEU C 1 332 ? 141.10211 128.03564 108.83374 1.000 86.83128 311 LEU B O 1
ATOM 6648 N N . GLY C 1 333 ? 139.30336 129.04100 109.74262 1.000 70.96989 312 GLY B N 1
ATOM 6649 C CA . GLY C 1 333 ? 139.94197 130.34451 109.69816 1.000 63.89312 312 GLY B CA 1
ATOM 6650 C C . GLY C 1 333 ? 141.17087 130.41506 110.58246 1.000 74.77796 312 GLY B C 1
ATOM 6651 O O . GLY C 1 333 ? 142.21009 130.94475 110.17654 1.000 88.15564 312 GLY B O 1
ATOM 6652 N N . HIS C 1 334 ? 141.07504 129.86538 111.79762 1.000 72.77329 313 HIS B N 1
ATOM 6653 C CA . HIS C 1 334 ? 142.22526 129.86002 112.69666 1.000 63.18478 313 HIS B CA 1
ATOM 6654 C C . HIS C 1 334 ? 143.37880 129.04851 112.11929 1.000 74.89820 313 HIS B C 1
ATOM 6655 O O . HIS C 1 334 ? 144.53676 129.47797 112.17485 1.000 81.72807 313 HIS B O 1
ATOM 6662 N N . ALA C 1 335 ? 143.08072 127.87530 111.55439 1.000 68.94206 314 ALA B N 1
ATOM 6663 C CA . ALA C 1 335 ? 144.12648 127.03270 110.98380 1.000 62.85970 314 ALA B CA 1
ATOM 6664 C C . ALA C 1 335 ? 144.78107 127.69382 109.77778 1.000 75.52458 314 ALA B C 1
ATOM 6665 O O . ALA C 1 335 ? 146.00489 127.62556 109.61774 1.000 81.85657 314 ALA B O 1
ATOM 6667 N N . ILE C 1 336 ? 143.98509 128.33439 108.91720 1.000 77.44071 315 ILE B N 1
ATOM 6668 C CA . ILE C 1 336 ? 144.54312 129.01663 107.75314 1.000 57.89184 315 ILE B CA 1
ATOM 6669 C C . ILE C 1 336 ? 145.42323 130.18079 108.18831 1.000 67.70643 315 ILE B C 1
ATOM 6670 O O . ILE C 1 336 ? 146.52037 130.38179 107.65275 1.000 80.54179 315 ILE B O 1
ATOM 6675 N N . HIS C 1 337 ? 144.96858 130.95783 109.17564 1.000 71.81701 316 HIS B N 1
ATOM 6676 C CA . HIS C 1 337 ? 145.75562 132.10263 109.62012 1.000 71.08983 316 HIS B CA 1
ATOM 6677 C C . HIS C 1 337 ? 147.02574 131.67690 110.34755 1.000 74.99430 316 HIS B C 1
ATOM 6678 O O . HIS C 1 337 ? 148.04674 132.36716 110.25625 1.000 79.13477 316 HIS B O 1
ATOM 6685 N N . GLY C 1 338 ? 146.99105 130.55782 111.06776 1.000 69.13062 317 GLY B N 1
ATOM 6686 C CA . GLY C 1 338 ? 148.14419 130.14081 111.83994 1.000 67.12427 317 GLY B CA 1
ATOM 6687 C C . GLY C 1 338 ? 149.11986 129.23860 111.11429 1.000 71.79950 317 GLY B C 1
ATOM 6688 O O . GLY C 1 338 ? 150.26548 129.09239 111.54528 1.000 85.52463 317 GLY B O 1
ATOM 6689 N N . LEU C 1 339 ? 148.69460 128.62700 110.00982 1.000 64.75178 318 LEU B N 1
ATOM 6690 C CA . LEU C 1 339 ? 149.56269 127.71864 109.27776 1.000 68.97773 318 LEU B CA 1
ATOM 6691 C C . LEU C 1 339 ? 149.97253 128.23115 107.90716 1.000 71.68404 318 LEU B C 1
ATOM 6692 O O . LEU C 1 339 ? 150.93893 127.71327 107.33991 1.000 82.02377 318 LEU B O 1
ATOM 6697 N N . LEU C 1 340 ? 149.27342 129.22421 107.36381 1.000 60.28572 319 LEU B N 1
ATOM 6698 C CA . LEU C 1 340 ? 149.58064 129.74312 106.03792 1.000 63.10783 319 LEU B CA 1
ATOM 6699 C C . LEU C 1 340 ? 149.93107 131.22189 106.04275 1.000 71.58416 319 LEU B C 1
ATOM 6700 O O . LEU C 1 340 ? 150.92997 131.61279 105.43273 1.000 83.00717 319 LEU B O 1
ATOM 6705 N N . VAL C 1 341 ? 149.14529 132.05824 106.71972 1.000 73.42704 320 VAL B N 1
ATOM 6706 C CA . VAL C 1 341 ? 149.29197 133.50626 106.57820 1.000 68.27810 320 VAL B CA 1
ATOM 6707 C C . VAL C 1 341 ? 150.47838 134.01863 107.38732 1.000 77.30697 320 VAL B C 1
ATOM 6708 O O . VAL C 1 341 ? 151.40409 134.63207 106.84197 1.000 83.93545 320 VAL B O 1
ATOM 6712 N N . LEU C 1 342 ? 150.45129 133.80141 108.70199 1.000 69.79275 321 LEU B N 1
ATOM 6713 C CA . LEU C 1 342 ? 151.55085 134.25558 109.55043 1.000 65.85286 321 LEU B CA 1
ATOM 6714 C C . LEU C 1 342 ? 152.89110 133.60591 109.21153 1.000 72.41597 321 LEU B C 1
ATOM 6715 O O . LEU C 1 342 ? 153.90585 134.32718 109.21623 1.000 78.97408 321 LEU B O 1
ATOM 6720 N N . PRO C 1 343 ? 152.98933 132.29126 108.95061 1.000 74.47357 322 PRO B N 1
ATOM 6721 C CA . PRO C 1 343 ? 154.27035 131.76178 108.45358 1.000 67.78431 322 PRO B CA 1
ATOM 6722 C C . PRO C 1 343 ? 154.73166 132.40467 107.15733 1.000 78.44405 322 PRO B C 1
ATOM 6723 O O . PRO C 1 343 ? 155.93549 132.62737 106.98143 1.000 91.07775 322 PRO B O 1
ATOM 6727 N N . LEU C 1 344 ? 153.80748 132.71804 106.24438 1.000 67.08605 323 LEU B N 1
ATOM 6728 C CA . LEU C 1 344 ? 154.19503 133.38728 105.00605 1.000 65.31030 323 LEU B CA 1
ATOM 6729 C C . LEU C 1 344 ? 154.74653 134.77789 105.28178 1.000 70.23931 323 LEU B C 1
ATOM 6730 O O . LEU C 1 344 ? 155.74549 135.18491 104.68025 1.000 85.28986 323 LEU B O 1
ATOM 6735 N N . ILE C 1 345 ? 154.10712 135.52112 106.18820 1.000 67.18278 324 ILE B N 1
ATOM 6736 C CA . ILE C 1 345 ? 154.59346 136.85381 106.53903 1.000 71.30941 324 ILE B CA 1
ATOM 6737 C C . ILE C 1 345 ? 155.98035 136.76645 107.16283 1.000 78.21432 324 ILE B C 1
ATOM 6738 O O . ILE C 1 345 ? 156.88581 137.54298 106.82089 1.000 82.16039 324 ILE B O 1
ATOM 6743 N N . TYR C 1 346 ? 156.17105 135.81237 108.07913 1.000 76.00721 325 TYR B N 1
ATOM 6744 C CA . TYR C 1 346 ? 157.47004 135.65504 108.72460 1.000 68.95481 325 TYR B CA 1
ATOM 6745 C C . TYR C 1 346 ? 158.54737 135.28116 107.71543 1.000 70.82092 325 TYR B C 1
ATOM 6746 O O . TYR C 1 346 ? 159.66199 135.80783 107.76968 1.000 79.99055 325 TYR B O 1
ATOM 6755 N N . PHE C 1 347 ? 158.23712 134.37591 106.78488 1.000 66.48608 326 PHE B N 1
ATOM 6756 C CA . PHE C 1 347 ? 159.22688 133.99154 105.78400 1.000 69.66156 326 PHE B CA 1
ATOM 6757 C C . PHE C 1 347 ? 159.53792 135.14432 104.83726 1.000 83.31340 326 PHE B C 1
ATOM 6758 O O . PHE C 1 347 ? 160.69261 135.33016 104.43859 1.000 91.07987 326 PHE B O 1
ATOM 6766 N N . LEU C 1 348 ? 158.52143 135.92074 104.45487 1.000 89.20911 327 LEU B N 1
ATOM 6767 C CA . LEU C 1 348 ? 158.74698 137.04014 103.54762 1.000 80.16314 327 LEU B CA 1
ATOM 6768 C C . LEU C 1 348 ? 159.61026 138.11469 104.19418 1.000 88.87974 327 LEU B C 1
ATOM 6769 O O . LEU C 1 348 ? 160.48493 138.69169 103.53801 1.000 95.31373 327 LEU B O 1
ATOM 6774 N N . PHE C 1 349 ? 159.38464 138.39946 105.47655 1.000 89.75766 328 PHE B N 1
ATOM 6775 C CA . PHE C 1 349 ? 160.14550 139.45010 106.14023 1.000 82.06594 328 PHE B CA 1
ATOM 6776 C C . PHE C 1 349 ? 161.45833 138.96915 106.74514 1.000 83.80942 328 PHE B C 1
ATOM 6777 O O . PHE C 1 349 ? 162.29180 139.80456 107.11263 1.000 91.29046 328 PHE B O 1
ATOM 6785 N N . THR C 1 350 ? 161.66974 137.65563 106.86032 1.000 84.98543 329 THR B N 1
ATOM 6786 C CA . THR C 1 350 ? 162.85082 137.12449 107.52577 1.000 81.62536 329 THR B CA 1
ATOM 6787 C C . THR C 1 350 ? 163.68549 136.17370 106.68144 1.000 84.85347 329 THR B C 1
ATOM 6788 O O . THR C 1 350 ? 164.87228 136.00415 106.98285 1.000 87.75511 329 THR B O 1
ATOM 6792 N N . ARG C 1 351 ? 163.10801 135.55001 105.65097 1.000 93.19355 330 ARG B N 1
ATOM 6793 C CA . ARG C 1 351 ? 163.79242 134.55653 104.81584 1.000 91.87828 330 ARG B CA 1
ATOM 6794 C C . ARG C 1 351 ? 164.32080 133.38467 105.64085 1.000 94.81697 330 ARG B C 1
ATOM 6795 O O . ARG C 1 351 ? 165.35066 132.79245 105.31044 1.000 99.69469 330 ARG B O 1
ATOM 6803 N N . LYS C 1 352 ? 163.61944 133.04346 106.71605 1.000 90.47702 331 LYS B N 1
ATOM 6804 C CA . LYS C 1 352 ? 163.93214 131.89529 107.55582 1.000 92.83668 331 LYS B CA 1
ATOM 6805 C C . LYS C 1 352 ? 162.75861 130.91749 107.53790 1.000 98.48697 331 LYS B C 1
ATOM 6806 O O . LYS C 1 352 ? 161.80278 131.07152 106.77309 1.000 105.18808 331 LYS B O 1
ATOM 6812 N N . ASN C 1 353 ? 162.84131 129.89973 108.39361 1.000 86.18762 332 ASN B N 1
ATOM 6813 C CA . ASN C 1 353 ? 161.79377 128.89692 108.49064 1.000 79.09883 332 ASN B CA 1
ATOM 6814 C C . ASN C 1 353 ? 160.88570 129.23819 109.66063 1.000 86.55927 332 ASN B C 1
ATOM 6815 O O . ASN C 1 353 ? 161.32178 129.14165 110.81795 1.000 96.86362 332 ASN B O 1
ATOM 6820 N N . PRO C 1 354 ? 159.63752 129.64932 109.42105 1.000 72.17692 333 PRO B N 1
ATOM 6821 C CA . PRO C 1 354 ? 158.73685 129.94392 110.54738 1.000 74.51200 333 PRO B CA 1
ATOM 6822 C C . PRO C 1 354 ? 158.37154 128.71835 111.36368 1.000 78.56890 333 PRO B C 1
ATOM 6823 O O . PRO C 1 354 ? 158.05944 128.84631 112.55546 1.000 90.39288 333 PRO B O 1
ATOM 6827 N N . TYR C 1 355 ? 158.40333 127.52985 110.76098 1.000 76.91062 334 TYR B N 1
ATOM 6828 C CA . TYR C 1 355 ? 158.02429 126.32767 111.48813 1.000 62.34922 334 TYR B CA 1
ATOM 6829 C C . TYR C 1 355 ? 159.08366 125.90184 112.49344 1.000 70.35939 334 TYR B C 1
ATOM 6830 O O . TYR C 1 355 ? 158.74925 125.22865 113.46953 1.000 80.90043 334 TYR B O 1
ATOM 6839 N N . ARG C 1 356 ? 160.34293 126.29923 112.30055 1.000 86.73719 335 ARG B N 1
ATOM 6840 C CA . ARG C 1 356 ? 161.33070 126.12270 113.36110 1.000 88.00460 335 ARG B CA 1
ATOM 6841 C C . ARG C 1 356 ? 160.98307 126.97444 114.57777 1.000 94.83351 335 ARG B C 1
ATOM 6842 O O . ARG C 1 356 ? 161.09547 126.51486 115.72152 1.000 101.06214 335 ARG B O 1
ATOM 6850 N N . PHE C 1 357 ? 160.54071 128.21339 114.34701 1.000 76.97474 336 PHE B N 1
ATOM 6851 C CA . PHE C 1 357 ? 160.06644 129.05730 115.43976 1.000 76.82676 336 PHE B CA 1
ATOM 6852 C C . PHE C 1 357 ? 158.85229 128.43527 116.12120 1.000 80.57015 336 PHE B C 1
ATOM 6853 O O . PHE C 1 357 ? 158.74436 128.44244 117.35581 1.000 90.43559 336 PHE B O 1
ATOM 6861 N N . LEU C 1 358 ? 157.93039 127.88372 115.32755 1.000 72.74765 337 LEU B N 1
ATOM 6862 C CA . LEU C 1 358 ? 156.76097 127.21990 115.89577 1.000 69.89360 337 LEU B CA 1
ATOM 6863 C C . LEU C 1 358 ? 157.15910 126.00572 116.72744 1.000 78.19865 337 LEU B C 1
ATOM 6864 O O . LEU C 1 358 ? 156.58163 125.75820 117.79263 1.000 89.49026 337 LEU B O 1
ATOM 6869 N N . TRP C 1 359 ? 158.13579 125.22978 116.25160 1.000 82.79487 338 TRP B N 1
ATOM 6870 C CA . TRP C 1 359 ? 158.63092 124.10176 117.03181 1.000 83.33951 338 TRP B CA 1
ATOM 6871 C C . TRP C 1 359 ? 159.26846 124.57529 118.32950 1.000 86.97744 338 TRP B C 1
ATOM 6872 O O . TRP C 1 359 ? 159.16518 123.90598 119.36451 1.000 86.45752 338 TRP B O 1
ATOM 6883 N N . GLY C 1 360 ? 159.93535 125.72793 118.29059 1.000 89.04211 339 GLY B N 1
ATOM 6884 C CA . GLY C 1 360 ? 160.45948 126.30690 119.51349 1.000 84.72375 339 GLY B CA 1
ATOM 6885 C C . GLY C 1 360 ? 159.37724 126.71216 120.49518 1.000 84.67324 339 GLY B C 1
ATOM 6886 O O . GLY C 1 360 ? 159.56582 126.60514 121.70950 1.000 84.15930 339 GLY B O 1
ATOM 6887 N N . ILE C 1 361 ? 158.23798 127.18267 119.99375 1.000 79.15287 340 ILE B N 1
ATOM 6888 C CA . ILE C 1 361 ? 157.18551 127.70354 120.86337 1.000 71.54136 340 ILE B CA 1
ATOM 6889 C C . ILE C 1 361 ? 156.00376 126.73563 120.98740 1.000 77.74844 340 ILE B C 1
ATOM 6890 O O . ILE C 1 361 ? 154.90364 127.16004 121.33471 1.000 85.04489 340 ILE B O 1
ATOM 6895 N N . VAL C 1 362 ? 156.20388 125.44692 120.68379 1.000 82.71425 341 VAL B N 1
ATOM 6896 C CA . VAL C 1 362 ? 155.13422 124.45474 120.85980 1.000 78.49285 341 VAL B CA 1
ATOM 6897 C C . VAL C 1 362 ? 154.58268 124.47024 122.28212 1.000 73.18323 341 VAL B C 1
ATOM 6898 O O . VAL C 1 362 ? 153.36332 124.49021 122.48938 1.000 79.20268 341 VAL B O 1
ATOM 6902 N N . THR C 1 363 ? 155.46712 124.44162 123.28128 1.000 72.10874 342 THR B N 1
ATOM 6903 C CA . THR C 1 363 ? 155.00969 124.30129 124.66482 1.000 71.29582 342 THR B CA 1
ATOM 6904 C C . THR C 1 363 ? 154.11284 125.44868 125.12341 1.000 79.38280 342 THR B C 1
ATOM 6905 O O . THR C 1 363 ? 153.05736 125.16947 125.72163 1.000 89.32815 342 THR B O 1
ATOM 6909 N N . PRO C 1 364 ? 154.43934 126.72902 124.89256 1.000 73.73636 343 PRO B N 1
ATOM 6910 C CA . PRO C 1 364 ? 153.45538 127.77579 125.21138 1.000 69.36331 343 PRO B CA 1
ATOM 6911 C C . PRO C 1 364 ? 152.17433 127.67821 124.39730 1.000 69.32541 343 PRO B C 1
ATOM 6912 O O . PRO C 1 364 ? 151.11205 128.05583 124.90089 1.000 76.12007 343 PRO B O 1
ATOM 6916 N N . LEU C 1 365 ? 152.23296 127.17963 123.15834 1.000 58.44928 344 LEU B N 1
ATOM 6917 C CA . LEU C 1 365 ? 151.00775 126.98128 122.38569 1.000 57.18023 344 LEU B CA 1
ATOM 6918 C C . LEU C 1 365 ? 150.11356 125.92452 123.02471 1.000 68.27380 344 LEU B C 1
ATOM 6919 O O . LEU C 1 365 ? 148.89261 126.10693 123.11985 1.000 85.69054 344 LEU B O 1
ATOM 6924 N N . ALA C 1 366 ? 150.70397 124.81303 123.46943 1.000 70.00393 345 ALA B N 1
ATOM 6925 C CA . ALA C 1 366 ? 149.92655 123.78359 124.15009 1.000 68.82456 345 ALA B CA 1
ATOM 6926 C C . ALA C 1 366 ? 149.38378 124.29316 125.47873 1.000 69.76445 345 ALA B C 1
ATOM 6927 O O . ALA C 1 366 ? 148.26031 123.95511 125.86661 1.000 70.48481 345 ALA B O 1
ATOM 6929 N N . THR C 1 367 ? 150.16415 125.11311 126.18728 1.000 75.51049 346 THR B N 1
ATOM 6930 C CA . THR C 1 367 ? 149.67226 125.71367 127.42408 1.000 77.87531 346 THR B CA 1
ATOM 6931 C C . THR C 1 367 ? 148.50637 126.65900 127.15603 1.000 86.49033 346 THR B C 1
ATOM 6932 O O . THR C 1 367 ? 147.54408 126.70529 127.93065 1.000 89.67028 346 THR B O 1
ATOM 6936 N N . ALA C 1 368 ? 148.58108 127.42857 126.06784 1.000 83.05578 347 ALA B N 1
ATOM 6937 C CA . ALA C 1 368 ? 147.48420 128.31725 125.70051 1.000 72.38171 347 ALA B CA 1
ATOM 6938 C C . ALA C 1 368 ? 146.23358 127.52953 125.33676 1.000 77.71630 347 ALA B C 1
ATOM 6939 O O . ALA C 1 368 ? 145.11739 127.93271 125.68212 1.000 83.25432 347 ALA B O 1
ATOM 6941 N N . PHE C 1 369 ? 146.39828 126.40950 124.62982 1.000 76.85947 348 PHE B N 1
ATOM 6942 C CA . PHE C 1 369 ? 145.24765 125.56418 124.32790 1.000 68.58309 348 PHE B CA 1
ATOM 6943 C C . PHE C 1 369 ? 144.67823 124.92130 125.58692 1.000 74.76341 348 PHE B C 1
ATOM 6944 O O . PHE C 1 369 ? 143.46732 124.70001 125.67358 1.000 78.21431 348 PHE B O 1
ATOM 6952 N N . GLY C 1 370 ? 145.52986 124.59098 126.55712 1.000 69.23437 349 GLY B N 1
ATOM 6953 C CA . GLY C 1 370 ? 145.03223 124.01689 127.79618 1.000 67.22943 349 GLY B CA 1
ATOM 6954 C C . GLY C 1 370 ? 144.28743 125.01613 128.66239 1.000 66.93813 349 GLY B C 1
ATOM 6955 O O . GLY C 1 370 ? 143.22171 124.70844 129.20273 1.000 74.24290 349 GLY B O 1
ATOM 6956 N N . THR C 1 371 ? 144.83328 126.22481 128.80569 1.000 75.74735 350 THR B N 1
ATOM 6957 C CA . THR C 1 371 ? 144.31082 127.20595 129.74868 1.000 82.32915 350 THR B CA 1
ATOM 6958 C C . THR C 1 371 ? 143.35129 128.21167 129.12714 1.000 82.91894 350 THR B C 1
ATOM 6959 O O . THR C 1 371 ? 142.59374 128.84954 129.86714 1.000 91.51352 350 THR B O 1
ATOM 6963 N N . SER C 1 372 ? 143.37168 128.37013 127.80114 1.000 81.33537 351 SER B N 1
ATOM 6964 C CA . SER C 1 372 ? 142.49309 129.29740 127.08135 1.000 80.65176 351 SER B CA 1
ATOM 6965 C C . SER C 1 372 ? 142.64547 130.73786 127.56295 1.000 80.78987 351 SER B C 1
ATOM 6966 O O . SER C 1 372 ? 141.65674 131.45717 127.71234 1.000 94.54281 351 SER B O 1
ATOM 6969 N N . SER C 1 373 ? 143.87803 131.17666 127.80631 1.000 78.95636 352 SER B N 1
ATOM 6970 C CA . SER C 1 373 ? 144.12808 132.55893 128.19422 1.000 84.03016 352 SER B CA 1
ATOM 6971 C C . SER C 1 373 ? 145.54723 132.93812 127.80351 1.000 91.78416 352 SER B C 1
ATOM 6972 O O . SER C 1 373 ? 146.49663 132.22344 128.13672 1.000 100.07743 352 SER B O 1
ATOM 6975 N N . SER C 1 374 ? 145.68283 134.06046 127.09328 1.000 89.84789 353 SER B N 1
ATOM 6976 C CA . SER C 1 374 ? 146.99201 134.49969 126.62669 1.000 90.81606 353 SER B CA 1
ATOM 6977 C C . SER C 1 374 ? 147.87086 135.01490 127.75690 1.000 96.73944 353 SER B C 1
ATOM 6978 O O . SER C 1 374 ? 149.09955 134.96577 127.64008 1.000 104.93545 353 SER B O 1
ATOM 6981 N N . SER C 1 375 ? 147.27441 135.50965 128.84260 1.000 88.59433 354 SER B N 1
ATOM 6982 C CA . SER C 1 375 ? 148.07308 136.04053 129.94065 1.000 88.28697 354 SER B CA 1
ATOM 6983 C C . SER C 1 375 ? 148.73221 134.93163 130.75026 1.000 94.05388 354 SER B C 1
ATOM 6984 O O . SER C 1 375 ? 149.85076 135.11065 131.24404 1.000 104.74010 354 SER B O 1
ATOM 6987 N N . ALA C 1 376 ? 148.06497 133.78481 130.89623 1.000 78.35655 355 ALA B N 1
ATOM 6988 C CA . ALA C 1 376 ? 148.63409 132.70060 131.68909 1.000 84.79701 355 ALA B CA 1
ATOM 6989 C C . ALA C 1 376 ? 149.83476 132.06457 131.00195 1.000 92.05730 355 ALA B C 1
ATOM 6990 O O . ALA C 1 376 ? 150.76350 131.60936 131.67842 1.000 104.82493 355 ALA B O 1
ATOM 6992 N N . THR C 1 377 ? 149.83750 132.02026 129.67351 1.000 78.44557 356 THR B N 1
ATOM 6993 C CA . THR C 1 377 ? 150.94381 131.44806 128.91960 1.000 87.74424 356 THR B CA 1
ATOM 6994 C C . THR C 1 377 ? 151.98107 132.48368 128.50612 1.000 88.15779 356 THR B C 1
ATOM 6995 O O . THR C 1 377 ? 152.94967 132.12901 127.82656 1.000 95.51150 356 THR B O 1
ATOM 6999 N N . LEU C 1 378 ? 151.79476 133.74802 128.88586 1.000 71.67829 357 LEU B N 1
ATOM 7000 C CA . LEU C 1 378 ? 152.77704 134.78144 128.55988 1.000 71.56023 357 LEU B CA 1
ATOM 7001 C C . LEU C 1 378 ? 154.15416 134.52658 129.16795 1.000 83.98683 357 LEU B C 1
ATOM 7002 O O . LEU C 1 378 ? 155.15452 134.69856 128.44904 1.000 91.86620 357 LEU B O 1
ATOM 7007 N N . PRO C 1 379 ? 154.29895 134.15814 130.45320 1.000 85.37716 358 PRO B N 1
ATOM 7008 C CA . PRO C 1 379 ? 155.65231 133.85138 130.95462 1.000 87.97478 358 PRO B CA 1
ATOM 7009 C C . PRO C 1 379 ? 156.32746 132.70035 130.23332 1.000 91.22669 358 PRO B C 1
ATOM 7010 O O . PRO C 1 379 ? 157.52920 132.77067 129.93569 1.000 94.71689 358 PRO B O 1
ATOM 7014 N N . LEU C 1 380 ? 155.58032 131.63425 129.94671 1.000 86.66093 359 LEU B N 1
ATOM 7015 C CA . LEU C 1 380 ? 156.15373 130.50750 129.22385 1.000 83.79624 359 LEU B CA 1
ATOM 7016 C C . LEU C 1 380 ? 156.53436 130.90826 127.80575 1.000 86.89875 359 LEU B C 1
ATOM 7017 O O . LEU C 1 380 ? 157.57126 130.47322 127.29035 1.000 93.29854 359 LEU B O 1
ATOM 7022 N N . MET C 1 381 ? 155.71745 131.75248 127.16887 1.000 79.16054 360 MET B N 1
ATOM 7023 C CA . MET C 1 381 ? 156.07192 132.27806 125.85459 1.000 79.71001 360 MET B CA 1
ATOM 7024 C C . MET C 1 381 ? 157.36084 133.08457 125.90440 1.000 80.22347 360 MET B C 1
ATOM 7025 O O . MET C 1 381 ? 158.23047 132.92389 125.04346 1.000 95.09044 360 MET B O 1
ATOM 7030 N N . MET C 1 382 ? 157.50472 133.96318 126.90045 1.000 78.73258 361 MET B N 1
ATOM 7031 C CA . MET C 1 382 ? 158.72820 134.75624 126.98132 1.000 82.98222 361 MET B CA 1
ATOM 7032 C C . MET C 1 382 ? 159.94756 133.87320 127.20950 1.000 82.72518 361 MET B C 1
ATOM 7033 O O . MET C 1 382 ? 160.98345 134.06016 126.55966 1.000 88.14924 361 MET B O 1
ATOM 7038 N N . LYS C 1 383 ? 159.83730 132.88807 128.10591 1.000 90.62257 362 LYS B N 1
ATOM 7039 C CA . LYS C 1 383 ? 160.97483 132.00912 128.36514 1.000 89.78826 362 LYS B CA 1
ATOM 7040 C C . LYS C 1 383 ? 161.34500 131.19755 127.12732 1.000 92.54285 362 LYS B C 1
ATOM 7041 O O . LYS C 1 383 ? 162.52934 131.06935 126.79233 1.000 93.47190 362 LYS B O 1
ATOM 7047 N N . CYS C 1 384 ? 160.34630 130.65619 126.42309 1.000 99.16275 363 CYS B N 1
ATOM 7048 C CA . CYS C 1 384 ? 160.63315 129.82229 125.25996 1.000 92.08930 363 CYS B CA 1
ATOM 7049 C C . CYS C 1 384 ? 161.17042 130.64632 124.09554 1.000 91.74494 363 CYS B C 1
ATOM 7050 O O . CYS C 1 384 ? 162.04647 130.18369 123.35674 1.000 98.69870 363 CYS B O 1
ATOM 7053 N N . VAL C 1 385 ? 160.65670 131.86335 123.90770 1.000 82.76811 364 VAL B N 1
ATOM 7054 C CA . VAL C 1 385 ? 161.16472 132.72843 122.84891 1.000 80.08867 364 VAL B CA 1
ATOM 7055 C C . VAL C 1 385 ? 162.58966 133.17445 123.15752 1.000 91.43634 364 VAL B C 1
ATOM 7056 O O . VAL C 1 385 ? 163.43731 133.24857 122.25982 1.000 94.21839 364 VAL B O 1
ATOM 7060 N N . GLU C 1 386 ? 162.88595 133.46088 124.42879 1.000 100.83853 365 GLU B N 1
ATOM 7061 C CA . GLU C 1 386 ? 164.23747 133.87440 124.79148 1.000 92.20471 365 GLU B CA 1
ATOM 7062 C C . GLU C 1 386 ? 165.23301 132.72744 124.66162 1.000 96.02222 365 GLU B C 1
ATOM 7063 O O . GLU C 1 386 ? 166.35994 132.92962 124.19504 1.000 99.82899 365 GLU B O 1
ATOM 7069 N N . GLU C 1 387 ? 164.84195 131.51883 125.06661 1.000 91.25612 366 GLU B N 1
ATOM 7070 C CA . GLU C 1 387 ? 165.79268 130.41428 125.16328 1.000 91.20331 366 GLU B CA 1
ATOM 7071 C C . GLU C 1 387 ? 165.82571 129.55626 123.89972 1.000 94.38547 366 GLU B C 1
ATOM 7072 O O . GLU C 1 387 ? 166.88603 129.38420 123.29034 1.000 94.74552 366 GLU B O 1
ATOM 7078 N N . ASN C 1 388 ? 164.67620 129.00189 123.50440 1.000 99.69367 367 ASN B N 1
ATOM 7079 C CA . ASN C 1 388 ? 164.64599 128.10115 122.35459 1.000 89.33616 367 ASN B CA 1
ATOM 7080 C C . ASN C 1 388 ? 164.98238 128.83408 121.06159 1.000 92.36113 367 ASN B C 1
ATOM 7081 O O . ASN C 1 388 ? 165.67027 128.28633 120.19261 1.000 101.10098 367 ASN B O 1
ATOM 7086 N N . ASN C 1 389 ? 164.51000 130.06638 120.91545 1.000 91.63076 368 ASN B N 1
ATOM 7087 C CA . ASN C 1 389 ? 164.78505 130.88193 119.74411 1.000 91.32369 368 ASN B CA 1
ATOM 7088 C C . ASN C 1 389 ? 165.78063 131.98198 120.09081 1.000 93.12361 368 ASN B C 1
ATOM 7089 O O . ASN C 1 389 ? 165.92289 132.38397 121.24845 1.000 99.54013 368 ASN B O 1
ATOM 7094 N N . GLY C 1 390 ? 166.48064 132.46022 119.06642 1.000 93.65627 369 GLY B N 1
ATOM 7095 C CA . GLY C 1 390 ? 167.48536 133.48776 119.25477 1.000 99.28065 369 GLY B CA 1
ATOM 7096 C C . GLY C 1 390 ? 166.91799 134.89146 119.26084 1.000 100.35314 369 GLY B C 1
ATOM 7097 O O . GLY C 1 390 ? 167.16566 135.67236 118.33736 1.000 103.97331 369 GLY B O 1
ATOM 7098 N N . VAL C 1 391 ? 166.15303 135.22368 120.29683 1.000 95.39765 370 VAL B N 1
ATOM 7099 C CA . VAL C 1 391 ? 165.52507 136.53207 120.43885 1.000 97.38939 370 VAL B CA 1
ATOM 7100 C C . VAL C 1 391 ? 166.12101 137.22104 121.65770 1.000 95.96158 370 VAL B C 1
ATOM 7101 O O . VAL C 1 391 ? 166.25043 136.60724 122.72406 1.000 96.38222 370 VAL B O 1
ATOM 7105 N N . ALA C 1 392 ? 166.49122 138.49024 121.49461 1.000 104.06137 371 ALA B N 1
ATOM 7106 C CA . ALA C 1 392 ? 167.09454 139.24844 122.58102 1.000 100.34557 371 ALA B CA 1
ATOM 7107 C C . ALA C 1 392 ? 166.10516 139.42951 123.72585 1.000 106.07104 371 ALA B C 1
ATOM 7108 O O . ALA C 1 392 ? 164.88639 139.40790 123.53458 1.000 109.31775 371 ALA B O 1
ATOM 7110 N N . LYS C 1 393 ? 166.64953 139.59548 124.93344 1.000 107.31240 372 LYS B N 1
ATOM 7111 C CA . LYS C 1 393 ? 165.81177 139.68627 126.12520 1.000 103.52089 372 LYS B CA 1
ATOM 7112 C C . LYS C 1 393 ? 164.92836 140.92744 126.09125 1.000 103.06369 372 LYS B C 1
ATOM 7113 O O . LYS C 1 393 ? 163.72360 140.85071 126.35645 1.000 104.06638 372 LYS B O 1
ATOM 7119 N N . HIS C 1 394 ? 165.51094 142.08313 125.76022 1.000 94.39020 373 HIS B N 1
ATOM 7120 C CA . HIS C 1 394 ? 164.74792 143.32792 125.78331 1.000 92.67272 373 HIS B CA 1
ATOM 7121 C C . HIS C 1 394 ? 163.63396 143.31903 124.74311 1.000 95.18400 373 HIS B C 1
ATOM 7122 O O . HIS C 1 394 ? 162.51615 143.76969 125.02265 1.000 103.51338 373 HIS B O 1
ATOM 7129 N N . ILE C 1 395 ? 163.91008 142.77990 123.55260 1.000 96.89164 374 ILE B N 1
ATOM 7130 C CA . ILE C 1 395 ? 162.90698 142.74530 122.49065 1.000 97.83882 374 ILE B CA 1
ATOM 7131 C C . ILE C 1 395 ? 161.70915 141.90717 122.91892 1.000 92.27932 374 ILE B C 1
ATOM 7132 O O . ILE C 1 395 ? 160.55420 142.32358 122.77348 1.000 87.07548 374 ILE B O 1
ATOM 7137 N N . SER C 1 396 ? 161.96848 140.72187 123.47452 1.000 90.72244 375 SER B N 1
ATOM 7138 C CA . SER C 1 396 ? 160.87958 139.85099 123.90470 1.000 93.79060 375 SER B CA 1
ATOM 7139 C C . SER C 1 396 ? 160.10638 140.46722 125.06388 1.000 98.01177 375 SER B C 1
ATOM 7140 O O . SER C 1 396 ? 158.87290 140.55762 125.02131 1.000 104.79747 375 SER B O 1
ATOM 7143 N N . ARG C 1 397 ? 160.81900 140.92454 126.09896 1.000 92.98962 376 ARG B N 1
ATOM 7144 C CA . ARG C 1 397 ? 160.16001 141.48383 127.27411 1.000 88.03222 376 ARG B CA 1
ATOM 7145 C C . ARG C 1 397 ? 159.43276 142.78766 126.97420 1.000 94.36585 376 ARG B C 1
ATOM 7146 O O . ARG C 1 397 ? 158.59459 143.20958 127.77725 1.000 97.15804 376 ARG B O 1
ATOM 7154 N N . PHE C 1 398 ? 159.73256 143.43937 125.85054 1.000 87.77461 377 PHE B N 1
ATOM 7155 C CA . PHE C 1 398 ? 158.96852 144.61893 125.46956 1.000 76.38813 377 PHE B CA 1
ATOM 7156 C C . PHE C 1 398 ? 157.80618 144.29080 124.53929 1.000 81.79940 377 PHE B C 1
ATOM 7157 O O . PHE C 1 398 ? 156.74060 144.90515 124.64865 1.000 84.96866 377 PHE B O 1
ATOM 7165 N N . ILE C 1 399 ? 157.97649 143.33307 123.63197 1.000 84.53475 378 ILE B N 1
ATOM 7166 C CA . ILE C 1 399 ? 156.96716 143.07030 122.61024 1.000 80.60704 378 ILE B CA 1
ATOM 7167 C C . ILE C 1 399 ? 155.88768 142.12280 123.11524 1.000 82.53780 378 ILE B C 1
ATOM 7168 O O . ILE C 1 399 ? 154.69446 142.38353 122.93951 1.000 89.11158 378 ILE B O 1
ATOM 7173 N N . LEU C 1 400 ? 156.28078 141.01072 123.73867 1.000 80.35909 379 LEU B N 1
ATOM 7174 C CA . LEU C 1 400 ? 155.30054 140.00276 124.13690 1.000 77.27186 379 LEU B CA 1
ATOM 7175 C C . LEU C 1 400 ? 154.26108 140.49524 125.14438 1.000 79.85282 379 LEU B C 1
ATOM 7176 O O . LEU C 1 400 ? 153.07717 140.15896 124.96467 1.000 84.41825 379 LEU B O 1
ATOM 7181 N N . PRO C 1 401 ? 154.60128 141.24255 126.20860 1.000 73.03988 380 PRO B N 1
ATOM 7182 C CA . PRO C 1 401 ? 153.52939 141.76143 127.08029 1.000 74.07787 380 PRO B CA 1
ATOM 7183 C C . PRO C 1 401 ? 152.54291 142.67505 126.36957 1.000 75.93955 380 PRO B C 1
ATOM 7184 O O . PRO C 1 401 ? 151.35051 142.66054 126.69960 1.000 81.76445 380 PRO B O 1
ATOM 7188 N N . ILE C 1 402 ? 153.00377 143.47677 125.40715 1.000 74.95435 381 ILE B N 1
ATOM 7189 C CA . ILE C 1 402 ? 152.09236 144.34184 124.66189 1.000 71.21375 381 ILE B CA 1
ATOM 7190 C C . ILE C 1 402 ? 151.18738 143.51145 123.76007 1.000 79.27134 381 ILE B C 1
ATOM 7191 O O . ILE C 1 402 ? 149.96705 143.71595 123.71537 1.000 85.42263 381 ILE B O 1
ATOM 7196 N N . GLY C 1 403 ? 151.77383 142.55833 123.03196 1.000 76.43468 382 GLY B N 1
ATOM 7197 C CA . GLY C 1 403 ? 150.99593 141.75341 122.10837 1.000 71.27356 382 GLY B CA 1
ATOM 7198 C C . GLY C 1 403 ? 150.03570 140.80803 122.79739 1.000 79.29920 382 GLY B C 1
ATOM 7199 O O . GLY C 1 403 ? 149.01593 140.42487 122.21706 1.000 87.80460 382 GLY B O 1
ATOM 7200 N N . ALA C 1 404 ? 150.33583 140.42402 124.03966 1.000 80.18439 383 ALA B N 1
ATOM 7201 C CA . ALA C 1 404 ? 149.41860 139.59320 124.80843 1.000 85.53087 383 ALA B CA 1
ATOM 7202 C C . ALA C 1 404 ? 148.11636 140.30922 125.13630 1.000 89.36567 383 ALA B C 1
ATOM 7203 O O . ALA C 1 404 ? 147.15208 139.65119 125.54052 1.000 91.03466 383 ALA B O 1
ATOM 7205 N N . THR C 1 405 ? 148.06712 141.62985 124.97504 1.000 88.20058 384 THR B N 1
ATOM 7206 C CA . THR C 1 405 ? 146.86845 142.42036 125.21294 1.000 90.98160 384 THR B CA 1
ATOM 7207 C C . THR C 1 405 ? 146.27793 143.00017 123.93697 1.000 84.99174 384 THR B C 1
ATOM 7208 O O . THR C 1 405 ? 145.06725 142.89999 123.71633 1.000 83.63724 384 THR B O 1
ATOM 7212 N N . VAL C 1 406 ? 147.10324 143.59894 123.07784 1.000 70.78071 385 VAL B N 1
ATOM 7213 C CA . VAL C 1 406 ? 146.58257 144.36336 121.94907 1.000 74.98216 385 VAL B CA 1
ATOM 7214 C C . VAL C 1 406 ? 146.54333 143.58180 120.63711 1.000 76.61231 385 VAL B C 1
ATOM 7215 O O . VAL C 1 406 ? 145.82441 143.99127 119.71281 1.000 80.08565 385 VAL B O 1
ATOM 7219 N N . ASN C 1 407 ? 147.28054 142.48112 120.52411 1.000 77.07131 386 ASN B N 1
ATOM 7220 C CA . ASN C 1 407 ? 147.35200 141.70484 119.28704 1.000 75.35967 386 ASN B CA 1
ATOM 7221 C C . ASN C 1 407 ? 146.57552 140.40697 119.48275 1.000 86.33366 386 ASN B C 1
ATOM 7222 O O . ASN C 1 407 ? 147.09492 139.44169 120.04977 1.000 89.70870 386 ASN B O 1
ATOM 7227 N N . MET C 1 408 ? 145.32915 140.38594 119.00919 1.000 82.59266 387 MET B N 1
ATOM 7228 C CA . MET C 1 408 ? 144.43934 139.23402 119.16041 1.000 74.97317 387 MET B CA 1
ATOM 7229 C C . MET C 1 408 ? 143.81186 138.92879 117.80147 1.000 80.95507 387 MET B C 1
ATOM 7230 O O . MET C 1 408 ? 142.71504 139.40368 117.49655 1.000 89.24654 387 MET B O 1
ATOM 7235 N N . ASP C 1 409 ? 144.50896 138.13388 116.98588 1.000 87.91091 388 ASP B N 1
ATOM 7236 C CA . ASP C 1 409 ? 143.98219 137.76671 115.67446 1.000 88.33494 388 ASP B CA 1
ATOM 7237 C C . ASP C 1 409 ? 142.87452 136.72516 115.78371 1.000 89.62530 388 ASP B C 1
ATOM 7238 O O . ASP C 1 409 ? 141.86967 136.80174 115.06314 1.000 97.71843 388 ASP B O 1
ATOM 7243 N N . GLY C 1 410 ? 143.04808 135.74440 116.67270 1.000 73.91599 389 GLY B N 1
ATOM 7244 C CA . GLY C 1 410 ? 142.03668 134.71348 116.83310 1.000 71.35563 389 GLY B CA 1
ATOM 7245 C C . GLY C 1 410 ? 140.72121 135.26400 117.34347 1.000 71.93782 389 GLY B C 1
ATOM 7246 O O . GLY C 1 410 ? 139.65020 134.85688 116.88883 1.000 79.99254 389 GLY B O 1
ATOM 7247 N N . ALA C 1 411 ? 140.78494 136.20173 118.29162 1.000 74.99294 390 ALA B N 1
ATOM 7248 C CA . ALA C 1 411 ? 139.57215 136.85164 118.77498 1.000 67.98006 390 ALA B CA 1
ATOM 7249 C C . ALA C 1 411 ? 138.88930 137.63718 117.66331 1.000 70.55561 390 ALA B C 1
ATOM 7250 O O . ALA C 1 411 ? 137.65710 137.65166 117.57231 1.000 84.13415 390 ALA B O 1
ATOM 7252 N N . ALA C 1 412 ? 139.67473 138.29468 116.80645 1.000 68.22568 391 ALA B N 1
ATOM 7253 C CA . ALA C 1 412 ? 139.10287 139.03873 115.68800 1.000 62.35967 391 ALA B CA 1
ATOM 7254 C C . ALA C 1 412 ? 138.37487 138.11280 114.72309 1.000 65.36879 391 ALA B C 1
ATOM 7255 O O . ALA C 1 412 ? 137.24944 138.40131 114.29587 1.000 83.77702 391 ALA B O 1
ATOM 7257 N N . LEU C 1 413 ? 139.00856 136.99334 114.36286 1.000 65.94863 392 LEU B N 1
ATOM 7258 C CA . LEU C 1 413 ? 138.37484 136.05517 113.44110 1.000 71.61646 392 LEU B CA 1
ATOM 7259 C C . LEU C 1 413 ? 137.12927 135.43383 114.06413 1.000 78.74576 392 LEU B C 1
ATOM 7260 O O . LEU C 1 413 ? 136.09509 135.29522 113.39657 1.000 87.27358 392 LEU B O 1
ATOM 7265 N N . PHE C 1 414 ? 137.21042 135.07110 115.34937 1.000 76.40420 393 PHE B N 1
ATOM 7266 C CA . PHE C 1 414 ? 136.04354 134.61421 116.09937 1.000 69.98138 393 PHE B CA 1
ATOM 7267 C C . PHE C 1 414 ? 134.89636 135.60372 116.01920 1.000 79.83310 393 PHE B C 1
ATOM 7268 O O . PHE C 1 414 ? 133.76232 135.23357 115.69881 1.000 83.43354 393 PHE B O 1
ATOM 7276 N N . GLN C 1 415 ? 135.17177 136.86592 116.33264 1.000 76.53225 394 GLN B N 1
ATOM 7277 C CA . GLN C 1 415 ? 134.10679 137.84945 116.43884 1.000 72.43422 394 GLN B CA 1
ATOM 7278 C C . GLN C 1 415 ? 133.50623 138.15908 115.07574 1.000 71.07526 394 GLN B C 1
ATOM 7279 O O . GLN C 1 415 ? 132.28819 138.32467 114.95516 1.000 81.32027 394 GLN B O 1
ATOM 7285 N N . CYS C 1 416 ? 134.33705 138.20259 114.03192 1.000 67.42772 395 CYS B N 1
ATOM 7286 C CA . CYS C 1 416 ? 133.81980 138.42322 112.68510 1.000 71.51285 395 CYS B CA 1
ATOM 7287 C C . CYS C 1 416 ? 132.93585 137.26450 112.23557 1.000 77.98453 395 CYS B C 1
ATOM 7288 O O . CYS C 1 416 ? 131.83130 137.47494 111.71230 1.000 85.03796 395 CYS B O 1
ATOM 7291 N N . VAL C 1 417 ? 133.40180 136.02794 112.44472 1.000 78.26664 396 VAL B N 1
ATOM 7292 C CA . VAL C 1 417 ? 132.62279 134.86110 112.03998 1.000 71.48635 396 VAL B CA 1
ATOM 7293 C C . VAL C 1 417 ? 131.31291 134.80148 112.81377 1.000 78.14022 396 VAL B C 1
ATOM 7294 O O . VAL C 1 417 ? 130.25130 134.52652 112.24315 1.000 80.13853 396 VAL B O 1
ATOM 7298 N N . ALA C 1 418 ? 131.36246 135.07554 114.11942 1.000 77.97832 397 ALA B N 1
ATOM 7299 C CA . ALA C 1 418 ? 130.15548 135.03561 114.93660 1.000 69.05556 397 ALA B CA 1
ATOM 7300 C C . ALA C 1 418 ? 129.17635 136.13469 114.54451 1.000 75.09306 397 ALA B C 1
ATOM 7301 O O . ALA C 1 418 ? 127.96192 135.90996 114.53650 1.000 83.30663 397 ALA B O 1
ATOM 7303 N N . ALA C 1 419 ? 129.67909 137.33049 114.22220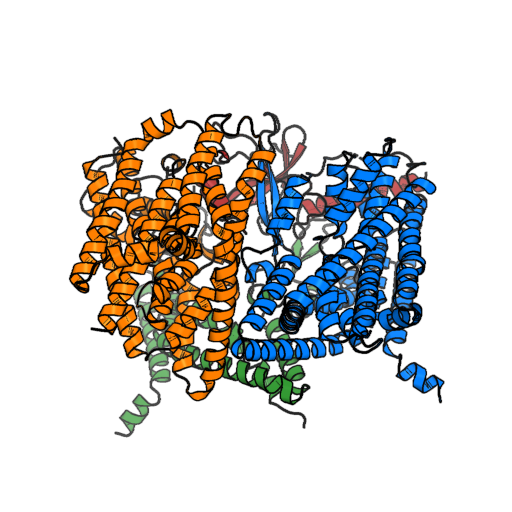 1.000 80.34942 398 ALA B N 1
ATOM 7304 C CA . ALA C 1 419 ? 128.79719 138.40549 113.78135 1.000 66.20427 398 ALA B CA 1
ATOM 7305 C C . ALA C 1 419 ? 128.10671 138.05106 112.47192 1.000 69.29980 398 ALA B C 1
ATOM 7306 O O . ALA C 1 419 ? 126.89766 138.26704 112.32296 1.000 81.58476 398 ALA B O 1
ATOM 7308 N N . VAL C 1 420 ? 128.85226 137.48753 111.51687 1.000 67.98562 399 VAL B N 1
ATOM 7309 C CA . VAL C 1 420 ? 128.23885 137.09192 110.25059 1.000 67.23722 399 VAL B CA 1
ATOM 7310 C C . VAL C 1 420 ? 127.23322 135.96476 110.46988 1.000 72.86891 399 VAL B C 1
ATOM 7311 O O . VAL C 1 420 ? 126.15557 135.94817 109.86257 1.000 79.14030 399 VAL B O 1
ATOM 7315 N N . PHE C 1 421 ? 127.56149 135.01705 111.35162 1.000 77.64879 400 PHE B N 1
ATOM 7316 C CA . PHE C 1 421 ? 126.65944 133.90810 111.64907 1.000 77.19344 400 PHE B CA 1
ATOM 7317 C C . PHE C 1 421 ? 125.36202 134.39873 112.28324 1.000 77.52452 400 PHE B C 1
ATOM 7318 O O . PHE C 1 421 ? 124.27089 133.94245 111.91919 1.000 84.53612 400 PHE B O 1
ATOM 7326 N N . ILE C 1 422 ? 125.46015 135.34036 113.22342 1.000 80.25760 401 ILE B N 1
ATOM 7327 C CA . ILE C 1 422 ? 124.27002 135.87562 113.87602 1.000 73.06549 401 ILE B CA 1
ATOM 7328 C C . ILE C 1 422 ? 123.44555 136.70164 112.89464 1.000 75.31573 401 ILE B C 1
ATOM 7329 O O . ILE C 1 422 ? 122.20905 136.65599 112.91105 1.000 84.46383 401 ILE B O 1
ATOM 7334 N N . ALA C 1 423 ? 124.11057 137.45596 112.01434 1.000 74.16052 402 ALA B N 1
ATOM 7335 C CA . ALA C 1 423 ? 123.38590 138.22203 111.00516 1.000 74.78409 402 ALA B CA 1
ATOM 7336 C C . ALA C 1 423 ? 122.65065 137.30528 110.03534 1.000 79.26541 402 ALA B C 1
ATOM 7337 O O . ALA C 1 423 ? 121.52638 137.60512 109.61740 1.000 87.64821 402 ALA B O 1
ATOM 7339 N N . GLN C 1 424 ? 123.27121 136.18393 109.66159 1.000 77.64627 403 GLN B N 1
ATOM 7340 C CA . GLN C 1 424 ? 122.60618 135.23322 108.77720 1.000 73.48473 403 GLN B CA 1
ATOM 7341 C C . GLN C 1 424 ? 121.48994 134.48306 109.49143 1.000 77.69519 403 GLN B C 1
ATOM 7342 O O . GLN C 1 424 ? 120.53797 134.03302 108.84390 1.000 82.85810 403 GLN B O 1
ATOM 7348 N N . LEU C 1 425 ? 121.59568 134.32335 110.81375 1.000 83.90668 404 LEU B N 1
ATOM 7349 C CA . LEU C 1 425 ? 120.53256 133.66510 111.56804 1.000 80.69162 404 LEU B CA 1
ATOM 7350 C C . LEU C 1 425 ? 119.23434 134.45952 111.50734 1.000 79.39970 404 LEU B C 1
ATOM 7351 O O . LEU C 1 425 ? 118.14970 133.88275 111.36735 1.000 81.11551 404 LEU B O 1
ATOM 7356 N N . SER C 1 426 ? 119.32439 135.78223 111.61034 1.000 88.04407 405 SER B N 1
ATOM 7357 C CA . SER C 1 426 ? 118.15811 136.65254 111.60678 1.000 95.32711 405 SER B CA 1
ATOM 7358 C C . SER C 1 426 ? 117.77477 137.12455 110.20931 1.000 95.14987 405 SER B C 1
ATOM 7359 O O . SER C 1 426 ? 116.93889 138.02608 110.08516 1.000 91.02646 405 SER B O 1
ATOM 7362 N N . GLN C 1 427 ? 118.36251 136.53040 109.16590 1.000 107.30857 406 GLN B N 1
ATOM 7363 C CA . GLN C 1 427 ? 118.04921 136.84674 107.76853 1.000 105.95577 406 GLN B CA 1
ATOM 7364 C C . GLN C 1 427 ? 118.22178 138.33499 107.47091 1.000 109.40254 406 GLN B C 1
ATOM 7365 O O . GLN C 1 427 ? 117.40887 138.94731 106.77576 1.000 114.69860 406 GLN B O 1
ATOM 7371 N N . GLN C 1 428 ? 119.29059 138.92090 108.00108 1.000 112.18110 407 GLN B N 1
ATOM 7372 C CA . GLN C 1 428 ? 119.60491 140.32785 107.79101 1.000 112.32713 407 GLN B CA 1
ATOM 7373 C C . GLN C 1 428 ? 120.76374 140.43837 106.80807 1.000 114.68150 407 GLN B C 1
ATOM 7374 O O . GLN C 1 428 ? 121.83657 139.87088 107.04003 1.000 117.22113 407 GLN B O 1
ATOM 7380 N N . SER C 1 429 ? 120.54328 141.16482 105.71583 1.000 123.01462 408 SER B N 1
ATOM 7381 C CA . SER C 1 429 ? 121.55517 141.29249 104.67797 1.000 124.86529 408 SER B CA 1
ATOM 7382 C C . SER C 1 429 ? 122.67805 142.22354 105.12171 1.000 122.31328 408 SER B C 1
ATOM 7383 O O . SER C 1 429 ? 122.46001 143.20298 105.83957 1.000 120.65791 408 SER B O 1
ATOM 7386 N N . LEU C 1 430 ? 123.89386 141.90535 104.68197 1.000 113.88366 409 LEU B N 1
ATOM 7387 C CA . LEU C 1 430 ? 125.08375 142.69433 104.98539 1.000 118.01696 409 LEU B CA 1
ATOM 7388 C C . LEU C 1 430 ? 125.67006 143.20520 103.67632 1.000 119.22683 409 LEU B C 1
ATOM 7389 O O . LEU C 1 430 ? 126.14528 142.41437 102.85419 1.000 119.09826 409 LEU B O 1
ATOM 7393 N N . ASP C 1 431 ? 125.63748 144.51994 103.48280 1.000 124.99374 410 ASP B N 1
ATOM 7394 C CA . ASP C 1 431 ? 126.23996 145.13579 102.31159 1.000 123.07731 410 ASP B CA 1
ATOM 7395 C C . ASP C 1 431 ? 127.68241 145.53153 102.63089 1.000 126.18452 410 ASP B C 1
ATOM 7396 O O . ASP C 1 431 ? 128.26018 145.10278 103.63323 1.000 128.62719 410 ASP B O 1
ATOM 7401 N N . PHE C 1 432 ? 128.28133 146.34784 101.75990 1.000 114.20321 411 PHE B N 1
ATOM 7402 C CA . PHE C 1 432 ? 129.69216 146.70077 101.89841 1.000 113.19040 411 PHE B CA 1
ATOM 7403 C C . PHE C 1 432 ? 129.96053 147.47560 103.18529 1.000 114.25938 411 PHE B C 1
ATOM 7404 O O . PHE C 1 432 ? 130.94367 147.20456 103.88897 1.000 118.73521 411 PHE B O 1
ATOM 7412 N N . VAL C 1 433 ? 129.09282 148.43625 103.51385 1.000 104.13819 412 VAL B N 1
ATOM 7413 C CA . VAL C 1 433 ? 129.33332 149.29615 104.66941 1.000 105.72086 412 VAL B CA 1
ATOM 7414 C C . VAL C 1 433 ? 129.25857 148.49551 105.96619 1.000 107.68186 412 VAL B C 1
ATOM 7415 O O . VAL C 1 433 ? 130.04227 148.72474 106.89710 1.000 109.67852 412 VAL B O 1
ATOM 7419 N N . LYS C 1 434 ? 128.33659 147.53093 106.04285 1.000 101.69387 413 LYS B N 1
ATOM 7420 C CA . LYS C 1 434 ? 128.25275 146.68728 107.23037 1.000 98.03734 413 LYS B CA 1
ATOM 7421 C C . LYS C 1 434 ? 129.50834 145.84132 107.39460 1.000 102.20776 413 LYS B C 1
ATOM 7422 O O . LYS C 1 434 ? 129.99368 145.65814 108.51463 1.000 103.66255 413 LYS B O 1
ATOM 7428 N N . ILE C 1 435 ? 130.05633 145.33211 106.28956 1.000 91.58226 414 ILE B N 1
ATOM 7429 C CA . ILE C 1 435 ? 131.28579 144.54718 106.35748 1.000 90.46506 414 ILE B CA 1
ATOM 7430 C C . ILE C 1 435 ? 132.45495 145.41197 106.82095 1.000 93.94706 414 ILE B C 1
ATOM 7431 O O . ILE C 1 435 ? 133.27627 144.98087 107.64246 1.000 95.99369 414 ILE B O 1
ATOM 7436 N N . ILE C 1 436 ? 132.54972 146.64330 106.30857 1.000 92.83599 415 ILE B N 1
ATOM 7437 C CA . ILE C 1 436 ? 133.62975 147.53781 106.72690 1.000 91.04380 415 ILE B CA 1
ATOM 7438 C C . ILE C 1 436 ? 133.51434 147.86769 108.21191 1.000 95.88394 415 ILE B C 1
ATOM 7439 O O . ILE C 1 436 ? 134.51636 147.87136 108.94463 1.000 100.28875 415 ILE B O 1
ATOM 7444 N N . THR C 1 437 ? 132.29490 148.15428 108.67944 1.000 92.66814 416 THR B N 1
ATOM 7445 C CA . THR C 1 437 ? 132.09836 148.42379 110.10063 1.000 93.74301 416 THR B CA 1
ATOM 7446 C C . THR C 1 437 ? 132.42666 147.19818 110.94242 1.000 96.06720 416 THR B C 1
ATOM 7447 O O . THR C 1 437 ? 132.99273 147.32373 112.03361 1.000 98.25966 416 THR B O 1
ATOM 7451 N N . ILE C 1 438 ? 132.08652 146.00461 110.44706 1.000 84.53579 417 ILE B N 1
ATOM 7452 C CA . ILE C 1 438 ? 132.41732 144.77198 111.15747 1.000 83.00204 417 ILE B CA 1
ATOM 7453 C C . ILE C 1 438 ? 133.92649 144.63742 111.30526 1.000 88.58732 417 ILE B C 1
ATOM 7454 O O . ILE C 1 438 ? 134.43346 144.33485 112.38936 1.000 94.88967 417 ILE B O 1
ATOM 7459 N N . LEU C 1 439 ? 134.66643 144.89131 110.22263 1.000 78.66636 418 LEU B N 1
ATOM 7460 C CA . LEU C 1 439 ? 136.12409 144.78374 110.27236 1.000 70.81268 418 LEU B CA 1
ATOM 7461 C C . LEU C 1 439 ? 136.72379 145.77965 111.26118 1.000 78.89445 418 LEU B C 1
ATOM 7462 O O . LEU C 1 439 ? 137.55353 145.41478 112.10787 1.000 83.07110 418 LEU B O 1
ATOM 7467 N N . VAL C 1 440 ? 136.30774 147.04564 111.17162 1.000 85.48425 419 VAL B N 1
ATOM 7468 C CA . VAL C 1 440 ? 136.88846 148.08208 112.02383 1.000 84.86300 419 VAL B CA 1
ATOM 7469 C C . VAL C 1 440 ? 136.55487 147.82254 113.49009 1.000 92.15817 419 VAL B C 1
ATOM 7470 O O . VAL C 1 440 ? 137.42576 147.89918 114.37014 1.000 97.20052 419 VAL B O 1
ATOM 7474 N N . THR C 1 441 ? 135.29206 147.49399 113.77438 1.000 86.10298 420 THR B N 1
ATOM 7475 C CA . THR C 1 441 ? 134.88638 147.24950 115.14979 1.000 80.17025 420 THR B CA 1
ATOM 7476 C C . THR C 1 441 ? 135.51216 145.97066 115.69170 1.000 88.13152 420 THR B C 1
ATOM 7477 O O . THR C 1 441 ? 135.80489 145.89043 116.88598 1.000 93.95482 420 THR B O 1
ATOM 7481 N N . ALA C 1 442 ? 135.75954 144.97640 114.83386 1.000 85.04534 421 ALA B N 1
ATOM 7482 C CA . ALA C 1 442 ? 136.44676 143.77107 115.28130 1.000 81.70562 421 ALA B CA 1
ATOM 7483 C C . ALA C 1 442 ? 137.89169 144.06445 115.65030 1.000 86.08279 421 ALA B C 1
ATOM 7484 O O . ALA C 1 442 ? 138.40089 143.53581 116.64502 1.000 91.47021 421 ALA B O 1
ATOM 7486 N N . THR C 1 443 ? 138.56909 144.90129 114.86087 1.000 89.04425 422 THR B N 1
ATOM 7487 C CA . THR C 1 443 ? 139.92530 145.30704 115.22095 1.000 84.67651 422 THR B CA 1
ATOM 7488 C C . THR C 1 443 ? 139.93581 146.04873 116.55427 1.000 85.58166 422 THR B C 1
ATOM 7489 O O . THR C 1 443 ? 140.76265 145.76638 117.43412 1.000 86.33924 422 THR B O 1
ATOM 7493 N N . ALA C 1 444 ? 138.99701 146.98391 116.73102 1.000 89.38519 423 ALA B N 1
ATOM 7494 C CA . ALA C 1 444 ? 138.92379 147.73229 117.98431 1.000 86.05607 423 ALA B CA 1
ATOM 7495 C C . ALA C 1 444 ? 138.61452 146.81665 119.16470 1.000 87.11417 423 ALA B C 1
ATOM 7496 O O . ALA C 1 444 ? 139.18174 146.97626 120.25210 1.000 94.14958 423 ALA B O 1
ATOM 7498 N N . SER C 1 445 ? 137.71515 145.85191 118.96662 1.000 84.20896 424 SER B N 1
ATOM 7499 C CA . SER C 1 445 ? 137.34170 144.92539 120.02816 1.000 84.18541 424 SER B CA 1
ATOM 7500 C C . SER C 1 445 ? 138.49959 144.01248 120.40605 1.000 92.55825 424 SER B C 1
ATOM 7501 O O . SER C 1 445 ? 138.70974 143.72715 121.59054 1.000 94.62867 424 SER B O 1
ATOM 7504 N N . SER C 1 446 ? 139.25244 143.53363 119.41270 1.000 91.84968 425 SER B N 1
ATOM 7505 C CA . SER C 1 446 ? 140.42092 142.71036 119.70068 1.000 78.73870 425 SER B CA 1
ATOM 7506 C C . SER C 1 446 ? 141.48143 143.50829 120.44228 1.000 82.82338 425 SER B C 1
ATOM 7507 O O . SER C 1 446 ? 142.18613 142.96741 121.30274 1.000 80.99137 425 SER B O 1
ATOM 7510 N N . VAL C 1 447 ? 141.61961 144.79513 120.11341 1.000 88.49923 426 VAL B N 1
ATOM 7511 C CA . VAL C 1 447 ? 142.48420 145.66139 120.91036 1.000 88.39720 426 VAL B CA 1
ATOM 7512 C C . VAL C 1 447 ? 141.97153 145.74546 122.34401 1.000 93.22036 426 VAL B C 1
ATOM 7513 O O . VAL C 1 447 ? 142.74618 145.65317 123.30439 1.000 97.51149 426 VAL B O 1
ATOM 7517 N N . GLY C 1 448 ? 140.65758 145.89634 122.51201 1.000 96.57773 427 GLY B N 1
ATOM 7518 C CA . GLY C 1 448 ? 140.06972 146.03664 123.83216 1.000 94.79977 427 GLY B CA 1
ATOM 7519 C C . GLY C 1 448 ? 139.80974 144.74864 124.58583 1.000 97.05063 427 GLY B C 1
ATOM 7520 O O . GLY C 1 448 ? 139.50949 144.80606 125.78193 1.000 100.05369 427 GLY B O 1
ATOM 7521 N N . ALA C 1 449 ? 139.91071 143.59617 123.92868 1.000 101.19329 428 ALA B N 1
ATOM 7522 C CA . ALA C 1 449 ? 139.63182 142.33062 124.59367 1.000 93.94924 428 ALA B CA 1
ATOM 7523 C C . ALA C 1 449 ? 140.73338 141.98217 125.58974 1.000 99.19725 428 ALA B C 1
ATOM 7524 O O . ALA C 1 449 ? 141.88303 142.41035 125.45787 1.000 104.20957 428 ALA B O 1
ATOM 7526 N N . ALA C 1 450 ? 140.36806 141.19364 126.59587 1.000 93.39155 429 ALA B N 1
ATOM 7527 C CA . ALA C 1 450 ? 141.27967 140.79777 127.65823 1.000 95.04808 429 ALA B CA 1
ATOM 7528 C C . ALA C 1 450 ? 141.74664 139.36053 127.46132 1.000 93.82426 429 ALA B C 1
ATOM 7529 O O . ALA C 1 450 ? 141.03325 138.52604 126.89903 1.000 100.02271 429 ALA B O 1
ATOM 7531 N N . GLY C 1 451 ? 142.95911 139.08011 127.93496 1.000 95.79267 430 GLY B N 1
ATOM 7532 C CA . GLY C 1 451 ? 143.53435 137.75310 127.82615 1.000 96.33021 430 GLY B CA 1
ATOM 7533 C C . GLY C 1 451 ? 143.05936 136.79554 128.89950 1.000 99.19344 430 GLY B C 1
ATOM 7534 O O . GLY C 1 451 ? 143.86795 136.19384 129.61198 1.000 105.62957 430 GLY B O 1
ATOM 7535 N N . ILE C 1 452 ? 141.74469 136.64677 129.01857 1.000 91.66355 431 ILE B N 1
ATOM 7536 C CA . ILE C 1 452 ? 141.13498 135.75046 129.99844 1.000 89.55660 431 ILE B CA 1
ATOM 7537 C C . ILE C 1 452 ? 140.20170 134.80989 129.24965 1.000 91.67213 431 ILE B C 1
ATOM 7538 O O . ILE C 1 452 ? 139.74736 135.13078 128.14012 1.000 100.45666 431 ILE B O 1
ATOM 7543 N N . PRO C 1 453 ? 139.92030 133.62872 129.81028 1.000 81.93430 432 PRO B N 1
ATOM 7544 C CA . PRO C 1 453 ? 139.01926 132.69022 129.12654 1.000 80.11506 432 PRO B CA 1
ATOM 7545 C C . PRO C 1 453 ? 137.65994 133.31418 128.84707 1.000 87.99114 432 PRO B C 1
ATOM 7546 O O . PRO C 1 453 ? 137.08795 134.00659 129.69178 1.000 93.85070 432 PRO B O 1
ATOM 7550 N N . ALA C 1 454 ? 137.15621 133.05712 127.63679 1.000 93.60743 433 ALA B N 1
ATOM 7551 C CA . ALA C 1 454 ? 135.94528 133.69157 127.11111 1.000 89.50543 433 ALA B CA 1
ATOM 7552 C C . ALA C 1 454 ? 136.05498 135.21344 127.15082 1.000 88.65092 433 ALA B C 1
ATOM 7553 O O . ALA C 1 454 ? 135.09352 135.92154 127.45619 1.000 98.03407 433 ALA B O 1
ATOM 7555 N N . GLY C 1 455 ? 137.24885 135.72338 126.83647 1.000 84.45318 434 GLY B N 1
ATOM 7556 C CA . GLY C 1 455 ? 137.45581 137.15945 126.80072 1.000 83.56410 434 GLY B CA 1
ATOM 7557 C C . GLY C 1 455 ? 136.94633 137.83710 125.54893 1.000 90.98126 434 GLY B C 1
ATOM 7558 O O . GLY C 1 455 ? 136.65223 139.03588 125.58424 1.000 98.90825 434 GLY B O 1
ATOM 7559 N N . GLY C 1 456 ? 136.83610 137.10042 124.44371 1.000 88.60901 435 GLY B N 1
ATOM 7560 C CA . GLY C 1 456 ? 136.31544 137.66148 123.21188 1.000 89.00420 435 GLY B CA 1
ATOM 7561 C C . GLY C 1 456 ? 134.80888 137.66347 123.09429 1.000 94.28755 435 GLY B C 1
ATOM 7562 O O . GLY C 1 456 ? 134.27304 138.28857 122.17454 1.000 99.52446 435 GLY B O 1
ATOM 7563 N N . VAL C 1 457 ? 134.11526 136.97205 123.99983 1.000 86.64663 436 VAL B N 1
ATOM 7564 C CA . VAL C 1 457 ? 132.65632 136.95579 123.97499 1.000 87.45512 436 VAL B CA 1
ATOM 7565 C C . VAL C 1 457 ? 132.09885 138.32192 124.35921 1.000 93.26390 436 VAL B C 1
ATOM 7566 O O . VAL C 1 457 ? 131.09062 138.77588 123.80400 1.000 96.76972 436 VAL B O 1
ATOM 7570 N N . LEU C 1 458 ? 132.75137 139.00149 125.30630 1.000 90.50302 437 LEU B N 1
ATOM 7571 C CA . LEU C 1 458 ? 132.22072 140.25363 125.83941 1.000 92.28654 437 LEU B CA 1
ATOM 7572 C C . LEU C 1 458 ? 132.17806 141.35152 124.78066 1.000 95.50748 437 LEU B C 1
ATOM 7573 O O . LEU C 1 458 ? 131.21296 142.12202 124.71927 1.000 100.38441 437 LEU B O 1
ATOM 7578 N N . THR C 1 459 ? 133.20855 141.44090 123.93990 1.000 87.83490 438 THR B N 1
ATOM 7579 C CA . THR C 1 459 ? 133.26969 142.47513 122.91346 1.000 95.12219 438 THR B CA 1
ATOM 7580 C C . THR C 1 459 ? 132.45614 142.12772 121.67113 1.000 96.27534 438 THR B C 1
ATOM 7581 O O . THR C 1 459 ? 132.24772 142.99667 120.80783 1.000 106.30977 438 THR B O 1
ATOM 7585 N N . LEU C 1 460 ? 131.99118 140.88179 121.56244 1.000 83.18948 439 LEU B N 1
ATOM 7586 C CA . LEU C 1 460 ? 131.04450 140.53925 120.51041 1.000 86.19167 439 LEU B CA 1
ATOM 7587 C C . LEU C 1 460 ? 129.77081 141.36233 120.63122 1.000 93.79714 439 LEU B C 1
ATOM 7588 O O . LEU C 1 460 ? 129.15908 141.70812 119.61639 1.000 101.72201 439 LEU B O 1
ATOM 7593 N N . ALA C 1 461 ? 129.36465 141.69410 121.86005 1.000 88.04484 440 ALA B N 1
ATOM 7594 C CA . ALA C 1 461 ? 128.22643 142.58667 122.05141 1.000 86.76351 440 ALA B CA 1
ATOM 7595 C C . ALA C 1 461 ? 128.51114 143.97113 121.48610 1.000 86.33124 440 ALA B C 1
ATOM 7596 O O . ALA C 1 461 ? 127.62981 144.59583 120.88483 1.000 97.30494 440 ALA B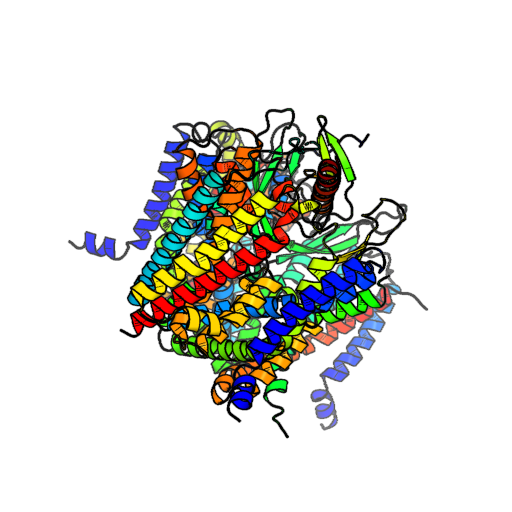 O 1
ATOM 7598 N N . ILE C 1 462 ? 129.73775 144.46690 121.67311 1.000 86.23029 441 ILE B N 1
ATOM 7599 C CA . ILE C 1 462 ? 130.12318 145.75588 121.10365 1.000 90.34996 441 ILE B CA 1
ATOM 7600 C C . ILE C 1 462 ? 130.01653 145.71483 119.58647 1.000 89.04448 441 ILE B C 1
ATOM 7601 O O . ILE C 1 462 ? 129.49031 146.64125 118.95764 1.000 96.23223 441 ILE B O 1
ATOM 7606 N N . ILE C 1 463 ? 130.50124 144.63220 118.97722 1.000 83.10993 442 ILE B N 1
ATOM 7607 C CA . ILE C 1 463 ? 130.44458 144.52025 117.51836 1.000 79.31435 442 ILE B CA 1
ATOM 7608 C C . ILE C 1 463 ? 129.00157 144.43200 117.02873 1.000 86.14754 442 ILE B C 1
ATOM 7609 O O . ILE C 1 463 ? 128.62466 145.07454 116.03723 1.000 89.19353 442 ILE B O 1
ATOM 7614 N N . LEU C 1 464 ? 128.17366 143.63507 117.70919 1.000 90.25422 443 LEU B N 1
ATOM 7615 C CA . LEU C 1 464 ? 126.77625 143.50297 117.30880 1.000 81.28584 443 LEU B CA 1
ATOM 7616 C C . LEU C 1 464 ? 126.03769 144.82851 117.43793 1.000 86.05288 443 LEU B C 1
ATOM 7617 O O . LEU C 1 464 ? 125.21128 145.17125 116.58519 1.000 97.59941 443 LEU B O 1
ATOM 7622 N N . GLU C 1 465 ? 126.31855 145.58683 118.50062 1.000 98.43086 444 GLU B N 1
ATOM 7623 C CA . GLU C 1 465 ? 125.72229 146.90978 118.64279 1.000 100.13354 444 GLU B CA 1
ATOM 7624 C C . GLU C 1 465 ? 126.24374 147.87602 117.58705 1.000 97.07576 444 GLU B C 1
ATOM 7625 O O . GLU C 1 465 ? 125.52272 148.79426 117.18210 1.000 98.31649 444 GLU B O 1
ATOM 7631 N N . ALA C 1 466 ? 127.49241 147.69996 117.14593 1.000 91.67210 445 ALA B N 1
ATOM 7632 C CA . ALA C 1 466 ? 128.00421 148.50553 116.04179 1.000 88.67023 445 ALA B CA 1
ATOM 7633 C C . ALA C 1 466 ? 127.22812 148.23614 114.76148 1.000 90.73313 445 ALA B C 1
ATOM 7634 O O . ALA C 1 466 ? 126.86758 149.17009 114.03585 1.000 94.29712 445 ALA B O 1
ATOM 7636 N N . VAL C 1 467 ? 126.96566 146.96245 114.46329 1.000 98.78715 446 VAL B N 1
ATOM 7637 C CA . VAL C 1 467 ? 126.11968 146.64941 113.31520 1.000 91.27962 446 VAL B CA 1
ATOM 7638 C C . VAL C 1 467 ? 124.66370 146.99533 113.61312 1.000 93.99495 446 VAL B C 1
ATOM 7639 O O . VAL C 1 467 ? 123.90279 147.33924 112.70143 1.000 99.58000 446 VAL B O 1
ATOM 7643 N N . ASN C 1 468 ? 124.24359 146.83489 114.87265 1.000 109.32589 447 ASN B N 1
ATOM 7644 C CA . ASN C 1 468 ? 122.97173 147.26013 115.46784 1.000 114.21199 447 ASN B CA 1
ATOM 7645 C C . ASN C 1 468 ? 121.75577 146.53431 114.89630 1.000 109.60821 447 ASN B C 1
ATOM 7646 O O . ASN C 1 468 ? 120.64274 146.69170 115.40799 1.000 111.87926 447 ASN B O 1
ATOM 7651 N N . LEU C 1 469 ? 121.94725 145.74626 113.84670 1.000 116.12270 448 LEU B N 1
ATOM 7652 C CA . LEU C 1 469 ? 120.92286 144.81793 113.38315 1.000 123.61968 448 LEU B CA 1
ATOM 7653 C C . LEU C 1 469 ? 120.94565 143.50732 114.17559 1.000 124.22753 448 LEU B C 1
ATOM 7654 O O . LEU C 1 469 ? 119.87830 143.03209 114.58417 1.000 128.01387 448 LEU B O 1
ATOM 7659 N N . PRO C 1 470 ? 122.12692 142.87684 114.42752 1.000 114.57145 449 PRO B N 1
ATOM 7660 C CA . PRO C 1 470 ? 122.12367 141.63030 115.20592 1.000 115.51053 449 PRO B CA 1
ATOM 7661 C C . PRO C 1 470 ? 121.89318 141.84718 116.69205 1.000 112.94644 449 PRO B C 1
ATOM 7662 O O . PRO C 1 470 ? 122.85135 142.06088 117.44193 1.000 117.88629 449 PRO B O 1
ATOM 7666 N N . VAL C 1 471 ? 120.62249 141.85737 117.10844 1.000 105.64995 450 VAL B N 1
ATOM 7667 C CA . VAL C 1 471 ? 120.28858 141.88839 118.52812 1.000 111.65650 450 VAL B CA 1
ATOM 7668 C C . VAL C 1 471 ? 121.04129 140.77847 119.25916 1.000 110.06637 450 VAL B C 1
ATOM 7669 O O . VAL C 1 471 ? 121.23834 139.67850 118.73098 1.000 115.69756 450 VAL B O 1
ATOM 7673 N N . ASP C 1 472 ? 121.47695 141.07704 120.48319 1.000 99.75284 451 ASP B N 1
ATOM 7674 C CA . ASP C 1 472 ? 122.47123 140.26222 121.17153 1.000 96.74149 451 ASP B CA 1
ATOM 7675 C C . ASP C 1 472 ? 121.92060 138.93098 121.66755 1.000 102.33771 451 ASP B C 1
ATOM 7676 O O . ASP C 1 472 ? 121.73745 138.74304 122.87451 1.000 96.41134 451 ASP B O 1
ATOM 7681 N N . HIS C 1 473 ? 121.65332 138.00295 120.75440 1.000 104.28903 452 HIS B N 1
ATOM 7682 C CA . HIS C 1 473 ? 121.39743 136.61333 121.13207 1.000 92.23166 452 HIS B CA 1
ATOM 7683 C C . HIS C 1 473 ? 122.66477 135.77748 120.95426 1.000 93.57157 452 HIS B C 1
ATOM 7684 O O . HIS C 1 473 ? 122.73971 134.85188 120.14641 1.000 90.10467 452 HIS B O 1
ATOM 7691 N N . ILE C 1 474 ? 123.68137 136.13451 121.74424 1.000 95.77397 453 ILE B N 1
ATOM 7692 C CA . ILE C 1 474 ? 124.94860 135.41179 121.74796 1.000 85.67679 453 ILE B CA 1
ATOM 7693 C C . ILE C 1 474 ? 124.85169 134.09690 122.50983 1.000 90.78328 453 ILE B C 1
ATOM 7694 O O . ILE C 1 474 ? 125.82289 133.33322 122.55375 1.000 97.11874 453 ILE B O 1
ATOM 7699 N N . SER C 1 475 ? 123.69051 133.80610 123.10297 1.000 91.04010 454 SER B N 1
ATOM 7700 C CA . SER C 1 475 ? 123.51071 132.55191 123.82667 1.000 84.76862 454 SER B CA 1
ATOM 7701 C C . SER C 1 475 ? 123.66194 131.34323 122.91209 1.000 87.22962 454 SER B C 1
ATOM 7702 O O . SER C 1 475 ? 124.05894 130.26560 123.36921 1.000 96.22368 454 SER B O 1
ATOM 7705 N N . LEU C 1 476 ? 123.34958 131.49879 121.62373 1.000 82.85095 455 LEU B N 1
ATOM 7706 C CA . LEU C 1 476 ? 123.52532 130.40020 120.68051 1.000 86.50653 455 LEU B CA 1
ATOM 7707 C C . LEU C 1 476 ? 124.99685 130.15615 120.36972 1.000 89.45397 455 LEU B C 1
ATOM 7708 O O . LEU C 1 476 ? 125.37209 129.04184 119.98861 1.000 92.84166 455 LEU B O 1
ATOM 7713 N N . ILE C 1 477 ? 125.83784 131.18206 120.52087 1.000 89.14358 456 ILE B N 1
ATOM 7714 C CA . ILE C 1 477 ? 127.27140 131.02888 120.29198 1.000 77.41591 456 ILE B CA 1
ATOM 7715 C C . ILE C 1 477 ? 127.89580 130.13010 121.35350 1.000 86.32475 456 ILE B C 1
ATOM 7716 O O . ILE C 1 477 ? 128.81611 129.35594 121.06082 1.000 92.69410 456 ILE B O 1
ATOM 7721 N N . LEU C 1 478 ? 127.39061 130.18693 122.58405 1.000 85.62004 457 LEU B N 1
ATOM 7722 C CA . LEU C 1 478 ? 127.97344 129.45396 123.69872 1.000 80.71050 457 LEU B CA 1
ATOM 7723 C C . LEU C 1 478 ? 127.75927 127.94712 123.53438 1.000 86.05288 457 LEU B C 1
ATOM 7724 O O . LEU C 1 478 ? 127.23832 127.46673 122.52219 1.000 95.70679 457 LEU B O 1
ATOM 7729 N N . ALA C 1 479 ? 128.21807 127.20441 124.55061 1.000 84.53238 458 ALA B N 1
ATOM 7730 C CA . ALA C 1 479 ? 128.21182 125.74321 124.65487 1.000 89.20796 458 ALA B CA 1
ATOM 7731 C C . ALA C 1 479 ? 129.25483 125.10419 123.74384 1.000 87.52651 458 ALA B C 1
ATOM 7732 O O . ALA C 1 479 ? 129.48185 123.89231 123.81046 1.000 92.11910 458 ALA B O 1
ATOM 7734 N N . VAL C 1 480 ? 129.90050 125.90695 122.90030 1.000 85.87350 459 VAL B N 1
ATOM 7735 C CA . VAL C 1 480 ? 131.05452 125.47053 122.12224 1.000 82.36764 459 VAL B CA 1
ATOM 7736 C C . VAL C 1 480 ? 132.13324 126.52960 122.27989 1.000 83.87015 459 VAL B C 1
ATOM 7737 O O . VAL C 1 480 ? 133.12901 126.53878 121.54792 1.000 96.79833 459 VAL B O 1
ATOM 7741 N N . ASP C 1 481 ? 131.93213 127.43119 123.24218 1.000 97.57304 460 ASP B N 1
ATOM 7742 C CA . ASP C 1 481 ? 132.80547 128.58958 123.37961 1.000 96.75392 460 ASP B CA 1
ATOM 7743 C C . ASP C 1 481 ? 134.19553 128.20755 123.87082 1.000 103.57220 460 ASP B C 1
ATOM 7744 O O . ASP C 1 481 ? 135.17289 128.87252 123.51696 1.000 109.88115 460 ASP B O 1
ATOM 7749 N N . TRP C 1 482 ? 134.30777 127.15052 124.67901 1.000 88.58520 461 TRP B N 1
ATOM 7750 C CA . TRP C 1 482 ? 135.60116 126.79384 125.25780 1.000 84.65098 461 TRP B CA 1
ATOM 7751 C C . TRP C 1 482 ? 136.60189 126.34817 124.19326 1.000 93.23571 461 TRP B C 1
ATOM 7752 O O . TRP C 1 482 ? 137.74781 126.81235 124.18352 1.000 108.49174 461 TRP B O 1
ATOM 7763 N N . LEU C 1 483 ? 136.18475 125.47668 123.27161 1.000 78.59892 462 LEU B N 1
ATOM 7764 C CA . LEU C 1 483 ? 137.11040 124.95825 122.26581 1.000 83.47578 462 LEU B CA 1
ATOM 7765 C C . LEU C 1 483 ? 137.55308 126.04893 121.29451 1.000 90.87450 462 LEU B C 1
ATOM 7766 O O . LEU C 1 483 ? 138.75200 126.19375 121.00456 1.000 95.66690 462 LEU B O 1
ATOM 7771 N N . VAL C 1 484 ? 136.60028 126.83153 120.78838 1.000 79.26811 463 VAL B N 1
ATOM 7772 C CA . VAL C 1 484 ? 136.93888 127.88940 119.84462 1.000 84.57350 463 VAL B CA 1
ATOM 7773 C C . VAL C 1 484 ? 137.74682 128.97755 120.54101 1.000 84.06475 463 VAL B C 1
ATOM 7774 O O . VAL C 1 484 ? 138.64358 129.58335 119.94551 1.000 97.96940 463 VAL B O 1
ATOM 7778 N N . ASP C 1 485 ? 137.44852 129.23363 121.81678 1.000 76.92240 464 ASP B N 1
ATOM 7779 C CA . ASP C 1 485 ? 138.23476 130.17838 122.60358 1.000 85.78189 464 ASP B CA 1
ATOM 7780 C C . ASP C 1 485 ? 139.67331 129.70132 122.76458 1.000 89.66317 464 ASP B C 1
ATOM 7781 O O . ASP C 1 485 ? 140.61332 130.50494 122.72300 1.000 95.10107 464 ASP B O 1
ATOM 7786 N N . ARG C 1 486 ? 139.86241 128.39428 122.95578 1.000 78.85456 465 ARG B N 1
ATOM 7787 C CA . ARG C 1 486 ? 141.21007 127.83946 123.02949 1.000 81.19895 465 ARG B CA 1
ATOM 7788 C C . ARG C 1 486 ? 141.95202 128.02116 121.71058 1.000 82.53723 465 ARG B C 1
ATOM 7789 O O . ARG C 1 486 ? 143.14054 128.37574 121.69519 1.000 88.77661 465 ARG B O 1
ATOM 7797 N N . SER C 1 487 ? 141.26051 127.79099 120.59151 1.000 73.59530 466 SER B N 1
ATOM 7798 C CA . SER C 1 487 ? 141.87486 128.03201 119.28642 1.000 78.61948 466 SER B CA 1
ATOM 7799 C C . SER C 1 487 ? 142.23487 129.50600 119.10692 1.000 84.30498 466 SER B C 1
ATOM 7800 O O . SER C 1 487 ? 143.29103 129.83560 118.54787 1.000 94.47893 466 SER B O 1
ATOM 7803 N N . CYS C 1 488 ? 141.36544 130.40479 119.57851 1.000 80.53193 467 CYS B N 1
ATOM 7804 C CA . CYS C 1 488 ? 141.65035 131.83603 119.52339 1.000 76.46717 467 CYS B CA 1
ATOM 7805 C C . CYS C 1 488 ? 142.89841 132.17941 120.32084 1.000 90.54183 467 CYS B C 1
ATOM 7806 O O . CYS C 1 488 ? 143.73491 132.97103 119.87095 1.000 103.42384 467 CYS B O 1
ATOM 7809 N N . THR C 1 489 ? 143.02669 131.60472 121.51804 1.000 76.61038 468 THR B N 1
ATOM 7810 C CA . THR C 1 489 ? 144.20437 131.85115 122.34262 1.000 70.74052 468 THR B CA 1
ATOM 7811 C C . THR C 1 489 ? 145.47010 131.36961 121.64892 1.000 81.14738 468 THR B C 1
ATOM 7812 O O . THR C 1 489 ? 146.50168 132.05787 121.66893 1.000 96.07239 468 THR B O 1
ATOM 7816 N N . VAL C 1 490 ? 145.40622 130.18609 121.03158 1.000 75.39303 469 VAL B N 1
ATOM 7817 C CA . VAL C 1 490 ? 146.55796 129.65900 120.30215 1.000 72.30298 469 VAL B CA 1
ATOM 7818 C C . VAL C 1 490 ? 146.95607 130.61076 119.18055 1.000 76.07819 469 VAL B C 1
ATOM 7819 O O . VAL C 1 490 ? 148.13688 130.94473 119.01530 1.000 89.62225 469 VAL B O 1
ATOM 7823 N N . LEU C 1 491 ? 145.97123 131.07796 118.40613 1.000 69.68898 470 LEU B N 1
ATOM 7824 C CA . LEU C 1 491 ? 146.27252 131.98193 117.29837 1.000 71.41560 470 LEU B CA 1
ATOM 7825 C C . LEU C 1 491 ? 146.87175 133.29422 117.79254 1.000 75.75098 470 LEU B C 1
ATOM 7826 O O . LEU C 1 491 ? 147.83417 133.80547 117.20507 1.000 86.96805 470 LEU B O 1
ATOM 7831 N N . ASN C 1 492 ? 146.32289 133.84924 118.87676 1.000 62.83050 471 ASN B N 1
ATOM 7832 C CA . ASN C 1 492 ? 146.84294 135.09723 119.42556 1.000 69.07576 471 ASN B CA 1
ATOM 7833 C C . ASN C 1 492 ? 148.28448 134.96987 119.89672 1.000 74.73191 471 ASN B C 1
ATOM 7834 O O . ASN C 1 492 ? 149.12140 135.81692 119.54854 1.000 89.95684 471 ASN B O 1
ATOM 7839 N N . VAL C 1 493 ? 148.59847 133.93077 120.66914 1.000 73.31200 472 VAL B N 1
ATOM 7840 C CA . VAL C 1 493 ? 149.94378 133.79916 121.21611 1.000 68.84124 472 VAL B CA 1
ATOM 7841 C C . VAL C 1 493 ? 150.92572 133.47970 120.09215 1.000 65.79091 472 VAL B C 1
ATOM 7842 O O . VAL C 1 493 ? 152.08113 133.92820 120.11889 1.000 75.99797 472 VAL B O 1
ATOM 7846 N N . GLU C 1 494 ? 150.47080 132.72965 119.08012 1.000 70.08630 473 GLU B N 1
ATOM 7847 C CA . GLU C 1 494 ? 151.32304 132.46726 117.92618 1.000 73.54719 473 GLU B CA 1
ATOM 7848 C C . GLU C 1 494 ? 151.64745 133.75049 117.17543 1.000 78.07417 473 GLU B C 1
ATOM 7849 O O . GLU C 1 494 ? 152.79941 133.97350 116.78457 1.000 87.67486 473 GLU B O 1
ATOM 7855 N N . GLY C 1 495 ? 150.64300 134.60232 116.95673 1.000 82.17309 474 GLY B N 1
ATOM 7856 C CA . GLY C 1 495 ? 150.90102 135.87488 116.30427 1.000 77.68537 474 GLY B CA 1
ATOM 7857 C C . GLY C 1 495 ? 151.86648 136.73761 117.09112 1.000 76.12037 474 GLY B C 1
ATOM 7858 O O . GLY C 1 495 ? 152.75516 137.37547 116.51772 1.000 88.14885 474 GLY B O 1
ATOM 7859 N N . ASP C 1 496 ? 151.71946 136.74749 118.41874 1.000 87.46854 475 ASP B N 1
ATOM 7860 C CA . ASP C 1 496 ? 152.62803 137.51918 119.26307 1.000 81.94207 475 ASP B CA 1
ATOM 7861 C C . ASP C 1 496 ? 154.06696 137.03197 119.11881 1.000 86.21019 475 ASP B C 1
ATOM 7862 O O . ASP C 1 496 ? 154.99269 137.83245 118.92388 1.000 87.35793 475 ASP B O 1
ATOM 7867 N N . ALA C 1 497 ? 154.27160 135.71332 119.20326 1.000 81.06452 476 ALA B N 1
ATOM 7868 C CA . ALA C 1 497 ? 155.62407 135.16776 119.10863 1.000 72.05550 476 ALA B CA 1
ATOM 7869 C C . ALA C 1 497 ? 156.23152 135.39972 117.72850 1.000 74.93884 476 ALA B C 1
ATOM 7870 O O . ALA C 1 497 ? 157.42056 135.73039 117.61335 1.000 82.07782 476 ALA B O 1
ATOM 7872 N N . LEU C 1 498 ? 155.43703 135.22200 116.66909 1.000 75.91421 477 LEU B N 1
ATOM 7873 C CA . LEU C 1 498 ? 155.95087 135.43696 115.31999 1.000 73.36191 477 LEU B CA 1
ATOM 7874 C C . LEU C 1 498 ? 156.31953 136.89859 115.09604 1.000 72.75039 477 LEU B C 1
ATOM 7875 O O . LEU C 1 498 ? 157.33651 137.19545 114.45652 1.000 79.60435 477 LEU B O 1
ATOM 7880 N N . GLY C 1 499 ? 155.51373 137.82581 115.62138 1.000 83.09874 478 GLY B N 1
ATOM 7881 C CA . GLY C 1 499 ? 155.87565 139.23136 115.53941 1.000 82.11906 478 GLY B CA 1
ATOM 7882 C C . GLY C 1 499 ? 157.14685 139.55254 116.30028 1.000 76.73498 478 GLY B C 1
ATOM 7883 O O . GLY C 1 499 ? 157.97060 140.35090 115.84315 1.000 74.76566 478 GLY B O 1
ATOM 7884 N N . ALA C 1 500 ? 157.32399 138.93468 117.47263 1.000 84.50179 479 ALA B N 1
ATOM 7885 C CA . ALA C 1 500 ? 158.55365 139.13954 118.23326 1.000 73.86160 479 ALA B CA 1
ATOM 7886 C C . ALA C 1 500 ? 159.77181 138.65175 117.45768 1.000 76.92271 479 ALA B C 1
ATOM 7887 O O . ALA C 1 500 ? 160.80407 139.33145 117.41752 1.000 88.80086 479 ALA B O 1
ATOM 7889 N N . GLY C 1 501 ? 159.66603 137.48189 116.82422 1.000 86.57355 480 GLY B N 1
ATOM 7890 C CA . GLY C 1 501 ? 160.77404 136.98707 116.01760 1.000 76.36517 480 GLY B CA 1
ATOM 7891 C C . GLY C 1 501 ? 161.06348 137.86161 114.80963 1.000 83.77381 480 GLY B C 1
ATOM 7892 O O . GLY C 1 501 ? 162.22871 138.10959 114.47040 1.000 87.68011 480 GLY B O 1
ATOM 7893 N N . LEU C 1 502 ? 160.00773 138.33971 114.14387 1.000 90.26764 481 LEU B N 1
ATOM 7894 C CA . LEU C 1 502 ? 160.18136 139.22870 112.99956 1.000 73.67416 481 LEU B CA 1
ATOM 7895 C C . LEU C 1 502 ? 160.88684 140.51635 113.40744 1.000 80.41449 481 LEU B C 1
ATOM 7896 O O . LEU C 1 502 ? 161.80744 140.97641 112.71933 1.000 90.30060 481 LEU B O 1
ATOM 7901 N N . LEU C 1 503 ? 160.47625 141.10598 114.53352 1.000 87.23885 482 LEU B N 1
ATOM 7902 C CA . LEU C 1 503 ? 161.12718 142.32133 115.00991 1.000 87.27366 482 LEU B CA 1
ATOM 7903 C C . LEU C 1 503 ? 162.56067 142.05852 115.45125 1.000 84.66063 482 LEU B C 1
ATOM 7904 O O . LEU C 1 503 ? 163.42803 142.92035 115.26920 1.000 94.69558 482 LEU B O 1
ATOM 7909 N N . GLN C 1 504 ? 162.82958 140.88425 116.02929 1.000 95.98741 483 GLN B N 1
ATOM 7910 C CA . GLN C 1 504 ? 164.20108 140.53495 116.38434 1.000 92.24069 483 GLN B CA 1
ATOM 7911 C C . GLN C 1 504 ? 165.09190 140.48266 115.15063 1.000 90.86605 483 GLN B C 1
ATOM 7912 O O . GLN C 1 504 ? 166.20962 141.01494 115.15911 1.000 102.08794 483 GLN B O 1
ATOM 7918 N N . ASN C 1 505 ? 164.61048 139.85681 114.07327 1.000 100.98696 484 ASN B N 1
ATOM 7919 C CA . ASN C 1 505 ? 165.40807 139.81848 112.85011 1.000 101.78800 484 ASN B CA 1
ATOM 7920 C C . ASN C 1 505 ? 165.57255 141.21714 112.26255 1.000 99.58822 484 ASN B C 1
ATOM 7921 O O . ASN C 1 505 ? 166.65982 141.57601 111.79449 1.000 100.34739 484 ASN B O 1
ATOM 7926 N N . TYR C 1 506 ? 164.50697 142.02504 112.28551 1.000 114.99337 485 TYR B N 1
ATOM 7927 C CA . TYR C 1 506 ? 164.59626 143.37478 111.73291 1.000 118.81144 485 TYR B CA 1
ATOM 7928 C C . TYR C 1 506 ? 165.61200 144.21772 112.49422 1.000 120.37570 485 TYR B C 1
ATOM 7929 O O . TYR C 1 506 ? 166.33923 145.01842 111.89462 1.000 118.68308 485 TYR B O 1
ATOM 7938 N N . VAL C 1 507 ? 165.66797 144.05960 113.81787 1.000 119.51208 486 VAL B N 1
ATOM 7939 C CA . VAL C 1 507 ? 166.70536 144.72193 114.60198 1.000 117.03430 486 VAL B CA 1
ATOM 7940 C C . VAL C 1 507 ? 168.08234 144.18724 114.22436 1.000 115.41776 486 VAL B C 1
ATOM 7941 O O . VAL C 1 507 ? 169.03361 144.95757 114.04296 1.000 116.96747 486 VAL B O 1
ATOM 7945 N N . ASP C 1 508 ? 168.21084 142.86331 114.09266 1.000 124.60334 487 ASP B N 1
ATOM 7946 C CA . ASP C 1 508 ? 169.49352 142.27905 113.70931 1.000 126.44159 487 ASP B CA 1
ATOM 7947 C C . ASP C 1 508 ? 169.89668 142.69069 112.29783 1.000 128.14371 487 ASP B C 1
ATOM 7948 O O . ASP C 1 508 ? 171.05410 143.05850 112.06302 1.000 123.25963 487 ASP B O 1
ATOM 7953 N N . ARG C 1 509 ? 168.94446 142.66015 111.36081 1.000 136.52182 488 ARG B N 1
ATOM 7954 C CA . ARG C 1 509 ? 169.12856 142.93378 109.92278 1.000 135.00456 488 ARG B CA 1
ATOM 7955 C C . ARG C 1 509 ? 170.48432 142.51686 109.34932 1.000 131.45576 488 ARG B C 1
ATOM 7956 O O . ARG C 1 509 ? 170.56643 142.01052 108.23025 1.000 129.17009 488 ARG B O 1
ATOM 7964 N N . ALA D 2 12 ? 102.27853 139.06641 155.14469 1.000 123.07139 21 ALA D N 1
ATOM 7965 C CA . ALA D 2 12 ? 102.25006 140.52741 155.11318 1.000 123.94506 21 ALA D CA 1
ATOM 7966 C C . ALA D 2 12 ? 103.24063 141.16663 154.11256 1.000 126.17530 21 ALA D C 1
ATOM 7967 O O . ALA D 2 12 ? 102.86330 142.12085 153.43255 1.000 126.03268 21 ALA D O 1
ATOM 7969 N N . PRO D 2 13 ? 104.48988 140.68287 154.01340 1.000 118.68351 22 PRO D N 1
ATOM 7970 C CA . PRO D 2 13 ? 105.36319 141.18144 152.94995 1.000 117.47796 22 PRO D CA 1
ATOM 7971 C C . PRO D 2 13 ? 104.83019 140.79092 151.58517 1.000 115.91862 22 PRO D C 1
ATOM 7972 O O . PRO D 2 13 ? 104.18208 139.74145 151.43177 1.000 112.23220 22 PRO D O 1
ATOM 7976 N N . PRO D 2 14 ? 105.07018 141.60769 150.56274 1.000 105.48196 23 PRO D N 1
ATOM 7977 C CA . PRO D 2 14 ? 104.56848 141.29466 149.22059 1.000 105.15144 23 PRO D CA 1
ATOM 7978 C C . PRO D 2 14 ? 105.29118 140.09639 148.63393 1.000 108.99067 23 PRO D C 1
ATOM 7979 O O . PRO D 2 14 ? 106.42020 139.78386 149.04093 1.000 113.12032 23 PRO D O 1
ATOM 7983 N N . PRO D 2 15 ? 104.66766 139.38825 147.69107 1.000 106.13241 24 PRO D N 1
ATOM 7984 C CA . PRO D 2 15 ? 105.34386 138.25019 147.05809 1.000 107.38204 24 PRO D CA 1
ATOM 7985 C C . PRO D 2 15 ? 106.57472 138.69052 146.27981 1.000 108.40430 24 PRO D C 1
ATOM 7986 O O . PRO D 2 15 ? 106.62061 139.78184 145.70824 1.000 109.77799 24 PRO D O 1
ATOM 7990 N N . CYS D 2 16 ? 107.58198 137.82154 146.26501 1.000 117.00846 25 CYS D N 1
ATOM 7991 C CA . CYS D 2 16 ? 108.82984 138.12341 145.58018 1.000 115.50428 25 CYS D CA 1
ATOM 7992 C C . CYS D 2 16 ? 108.68003 137.92394 144.07917 1.000 118.42213 25 CYS D C 1
ATOM 7993 O O . CYS D 2 16 ? 108.06196 136.95784 143.62336 1.000 120.53565 25 CYS D O 1
ATOM 7996 N N . ARG D 2 17 ? 109.25151 138.84726 143.31129 1.000 123.23042 26 ARG D N 1
ATOM 7997 C CA . ARG D 2 17 ? 109.39618 138.70308 141.86450 1.000 123.65789 26 ARG D CA 1
ATOM 7998 C C . ARG D 2 17 ? 110.89114 138.73191 141.57263 1.000 123.75340 26 ARG D C 1
ATOM 7999 O O . ARG D 2 17 ? 111.45722 139.77310 141.23376 1.000 123.09668 26 ARG D O 1
ATOM 8007 N N . CYS D 2 18 ? 111.53000 137.57038 141.70477 1.000 118.97126 27 CYS D N 1
ATOM 8008 C CA . CYS D 2 18 ? 112.97337 137.42206 141.52361 1.000 117.51836 27 CYS D CA 1
ATOM 8009 C C . CYS D 2 18 ? 113.19418 136.17628 140.67300 1.000 118.62092 27 CYS D C 1
ATOM 8010 O O . CYS D 2 18 ? 113.37051 135.07611 141.20196 1.000 121.03283 27 CYS D O 1
ATOM 8013 N N . MET D 2 19 ? 113.18527 136.35279 139.35737 1.000 111.93078 28 MET D N 1
ATOM 8014 C CA . MET D 2 19 ? 113.36481 135.24559 138.43470 1.000 108.49707 28 MET D CA 1
ATOM 8015 C C . MET D 2 19 ? 114.82440 135.14188 138.00180 1.000 113.17635 28 MET D C 1
ATOM 8016 O O . MET D 2 19 ? 115.64144 136.03119 138.24832 1.000 114.26059 28 MET D O 1
ATOM 8021 N N . THR D 2 20 ? 115.14761 134.03165 137.34450 1.000 112.36908 29 THR D N 1
ATOM 8022 C CA . THR D 2 20 ? 116.48436 133.82730 136.81227 1.000 111.46791 29 THR D CA 1
ATOM 8023 C C . THR D 2 20 ? 116.68212 134.67492 135.55677 1.000 114.07207 29 THR D C 1
ATOM 8024 O O . THR D 2 20 ? 115.80319 135.43455 135.13907 1.000 115.43517 29 THR D O 1
ATOM 8028 N N . SER D 2 21 ? 117.85761 134.54659 134.94775 1.000 115.82439 30 SER D N 1
ATOM 8029 C CA . SER D 2 21 ? 118.16776 135.31908 133.75355 1.000 118.38949 30 SER D CA 1
ATOM 8030 C C . SER D 2 21 ? 117.27856 134.89264 132.59220 1.000 115.93638 30 SER D C 1
ATOM 8031 O O . SER D 2 21 ? 117.05300 133.70068 132.36479 1.000 113.27529 30 SER D O 1
ATOM 8034 N N . SER D 2 22 ? 116.76221 135.88372 131.86133 1.000 109.15919 31 SER D N 1
ATOM 8035 C CA . SER D 2 22 ? 115.90338 135.59308 130.71783 1.000 110.56336 31 SER D CA 1
ATOM 8036 C C . SER D 2 22 ? 116.67937 134.89859 129.60678 1.000 114.38240 31 SER D C 1
ATOM 8037 O O . SER D 2 22 ? 116.15520 133.99409 128.94649 1.000 115.71008 31 SER D O 1
ATOM 8040 N N . SER D 2 23 ? 117.92586 135.30672 129.38612 1.000 103.16830 32 SER D N 1
ATOM 8041 C CA . SER D 2 23 ? 118.77345 134.70479 128.37488 1.000 100.16748 32 SER D CA 1
ATOM 8042 C C . SER D 2 23 ? 120.06498 134.20017 129.00573 1.000 100.89500 32 SER D C 1
ATOM 8043 O O . SER D 2 23 ? 120.55366 134.78371 129.97845 1.000 105.37552 32 SER D O 1
ATOM 8046 N N . PRO D 2 24 ? 120.63027 133.10758 128.48521 1.000 90.11223 33 PRO D N 1
ATOM 8047 C CA . PRO D 2 24 ? 121.91038 132.61864 129.02419 1.000 87.00957 33 PRO D CA 1
ATOM 8048 C C . PRO D 2 24 ? 123.04927 133.61207 128.88437 1.000 86.97200 33 PRO D C 1
ATOM 8049 O O . PRO D 2 24 ? 123.99485 133.57014 129.68267 1.000 95.73305 33 PRO D O 1
ATOM 8053 N N . TYR D 2 25 ? 122.99171 134.50307 127.89083 1.000 87.27805 34 TYR D N 1
ATOM 8054 C CA . TYR D 2 25 ? 124.07084 135.46674 127.70372 1.000 84.74419 34 TYR D CA 1
ATOM 8055 C C . TYR D 2 25 ? 124.15302 136.44704 128.86734 1.000 89.90768 34 TYR D C 1
ATOM 8056 O O . TYR D 2 25 ? 125.25153 136.82033 129.28737 1.000 97.58839 34 TYR D O 1
ATOM 8065 N N . GLN D 2 26 ? 123.00643 136.88541 129.39349 1.000 94.12110 35 GLN D N 1
ATOM 8066 C CA . GLN D 2 26 ? 123.02018 137.79983 130.53294 1.000 94.48346 35 GLN D CA 1
ATOM 8067 C C . GLN D 2 26 ? 123.61312 137.13576 131.77046 1.000 97.02462 35 GLN D C 1
ATOM 8068 O O . GLN D 2 26 ? 124.39474 137.75725 132.50548 1.000 103.86403 35 GLN D O 1
ATOM 8074 N N . GLU D 2 27 ? 123.24703 135.87482 132.01829 1.000 85.87115 36 GLU D N 1
ATOM 8075 C CA . GLU D 2 27 ? 123.81960 135.14393 133.14293 1.000 83.76833 36 GLU D CA 1
ATOM 8076 C C . GLU D 2 27 ? 125.32075 134.96541 132.97116 1.000 93.12754 36 GLU D C 1
ATOM 8077 O O . GLU D 2 27 ? 126.08967 135.15002 133.92297 1.000 97.01791 36 GLU D O 1
ATOM 8083 N N . PHE D 2 28 ? 125.75343 134.62391 131.75521 1.000 89.01539 37 PHE D N 1
ATOM 8084 C CA . PHE D 2 28 ? 127.17779 134.49535 131.46973 1.000 80.48399 37 PHE D CA 1
ATOM 8085 C C . PHE D 2 28 ? 127.90446 135.81365 131.70245 1.000 85.14950 37 PHE D C 1
ATOM 8086 O O . PHE D 2 28 ? 128.99528 135.83844 132.28514 1.000 96.85929 37 PHE D O 1
ATOM 8094 N N . LEU D 2 29 ? 127.30165 136.92155 131.26671 1.000 85.59290 38 LEU D N 1
ATOM 8095 C CA . LEU D 2 29 ? 127.92663 138.23030 131.40893 1.000 83.16269 38 LEU D CA 1
ATOM 8096 C C . LEU D 2 29 ? 128.06991 138.62989 132.87105 1.000 86.44707 38 LEU D C 1
ATOM 8097 O O . LEU D 2 29 ? 129.12477 139.13050 133.27678 1.000 91.07760 38 LEU D O 1
ATOM 8102 N N . TRP D 2 30 ? 127.02835 138.42411 133.68334 1.000 89.41834 39 TRP D N 1
ATOM 8103 C CA . TRP D 2 30 ? 127.15611 138.85175 135.07391 1.000 85.69340 39 TRP D CA 1
ATOM 8104 C C . TRP D 2 30 ? 128.02192 137.89667 135.88635 1.000 91.50602 39 TRP D C 1
ATOM 8105 O O . TRP D 2 30 ? 128.68997 138.33584 136.82863 1.000 102.37172 39 TRP D O 1
ATOM 8116 N N . ARG D 2 31 ? 128.04474 136.60394 135.54758 1.000 89.72709 40 ARG D N 1
ATOM 8117 C CA . ARG D 2 31 ? 128.93171 135.68884 136.25447 1.000 91.03091 40 ARG D CA 1
ATOM 8118 C C . ARG D 2 31 ? 130.38237 135.81303 135.80952 1.000 92.81410 40 ARG D C 1
ATOM 8119 O O . ARG D 2 31 ? 131.27776 135.38015 136.54208 1.000 93.46439 40 ARG D O 1
ATOM 8127 N N . MET D 2 32 ? 130.63706 136.38295 134.62999 1.000 96.08655 41 MET D N 1
ATOM 8128 C CA . MET D 2 32 ? 132.01289 136.60395 134.20047 1.000 89.31129 41 MET D CA 1
ATOM 8129 C C . MET D 2 32 ? 132.64870 137.80347 134.89101 1.000 92.80637 41 MET D C 1
ATOM 8130 O O . MET D 2 32 ? 133.87064 137.82955 135.07369 1.000 97.84393 41 MET D O 1
ATOM 8135 N N . GLN D 2 33 ? 131.84985 138.79529 135.27995 1.000 96.24854 42 GLN D N 1
ATOM 8136 C CA . GLN D 2 33 ? 132.35857 140.03204 135.85604 1.000 97.27472 42 GLN D CA 1
ATOM 8137 C C . GLN D 2 33 ? 132.27043 140.06088 137.37610 1.000 99.12409 42 GLN D C 1
ATOM 8138 O O . GLN D 2 33 ? 132.46566 141.12235 137.97604 1.000 107.91202 42 GLN D O 1
ATOM 8144 N N . ARG D 2 34 ? 131.97368 138.93035 138.00943 1.000 101.11872 43 ARG D N 1
ATOM 8145 C CA . ARG D 2 34 ? 131.95134 138.87886 139.46034 1.000 97.29096 43 ARG D CA 1
ATOM 8146 C C . ARG D 2 34 ? 133.37135 139.01425 140.01113 1.000 101.13235 43 ARG D C 1
ATOM 8147 O O . ARG D 2 34 ? 134.34263 138.67418 139.32976 1.000 102.11286 43 ARG D O 1
ATOM 8155 N N . PRO D 2 35 ? 133.52122 139.54053 141.22816 1.000 99.54874 44 PRO D N 1
ATOM 8156 C CA . PRO D 2 35 ? 134.86099 139.64988 141.81930 1.000 97.28865 44 PRO D CA 1
ATOM 8157 C C . PRO D 2 35 ? 135.50162 138.28337 142.01219 1.000 99.99804 44 PRO D C 1
ATOM 8158 O O . PRO D 2 35 ? 134.85138 137.32290 142.42886 1.000 107.77451 44 PRO D O 1
ATOM 8162 N N . GLY D 2 36 ? 136.79405 138.20621 141.70491 1.000 93.64464 45 GLY D N 1
ATOM 8163 C CA . GLY D 2 36 ? 137.52711 136.96834 141.86617 1.000 95.90591 45 GLY D CA 1
ATOM 8164 C C . GLY D 2 36 ? 137.25115 135.90757 140.82693 1.000 104.67987 45 GLY D C 1
ATOM 8165 O O . GLY D 2 36 ? 137.61565 134.74771 141.04140 1.000 109.35817 45 GLY D O 1
ATOM 8166 N N . ASN D 2 37 ? 136.61268 136.25942 139.71321 1.000 109.45219 46 ASN D N 1
ATOM 8167 C CA . ASN D 2 37 ? 136.35696 135.28632 138.66038 1.000 107.76713 46 ASN D CA 1
ATOM 8168 C C . ASN D 2 37 ? 137.66740 134.84799 138.01949 1.000 104.42708 46 ASN D C 1
ATOM 8169 O O . ASN D 2 37 ? 138.54440 135.66858 137.73625 1.000 104.85982 46 ASN D O 1
ATOM 8174 N N . ILE D 2 38 ? 137.79734 133.54318 137.78695 1.000 96.59143 47 ILE D N 1
ATOM 8175 C CA . ILE D 2 38 ? 139.07049 132.97764 137.35718 1.000 96.82387 47 ILE D CA 1
ATOM 8176 C C . ILE D 2 38 ? 138.90080 132.22358 136.04287 1.000 99.24583 47 ILE D C 1
ATOM 8177 O O . ILE D 2 38 ? 139.85933 132.06518 135.27852 1.000 97.28103 47 ILE D O 1
ATOM 8182 N N . ASP D 2 39 ? 137.68128 131.77331 135.75531 1.000 102.04058 48 ASP D N 1
ATOM 8183 C CA . ASP D 2 39 ? 137.43094 130.95025 134.58230 1.000 98.24762 48 ASP D CA 1
ATOM 8184 C C . ASP D 2 39 ? 136.04002 131.23939 134.03891 1.000 100.69000 48 ASP D C 1
ATOM 8185 O O . ASP D 2 39 ? 135.17552 131.77780 134.73442 1.000 103.97850 48 ASP D O 1
ATOM 8190 N N . ALA D 2 40 ? 135.84036 130.87730 132.77902 1.000 92.92652 49 ALA D N 1
ATOM 8191 C CA . ALA D 2 40 ? 134.54274 131.05927 132.14375 1.000 92.27327 49 ALA D CA 1
ATOM 8192 C C . ALA D 2 40 ? 133.53518 130.07228 132.72159 1.000 102.32292 49 ALA D C 1
ATOM 8193 O O . ALA D 2 40 ? 133.84754 128.88283 132.85351 1.000 104.64744 49 ALA D O 1
ATOM 8195 N N . PRO D 2 41 ? 132.33633 130.51880 133.08949 1.000 97.83220 50 PRO D N 1
ATOM 8196 C CA . PRO D 2 41 ? 131.31546 129.57894 133.56287 1.000 95.07934 50 PRO D CA 1
ATOM 8197 C C . PRO D 2 41 ? 130.88094 128.62646 132.46098 1.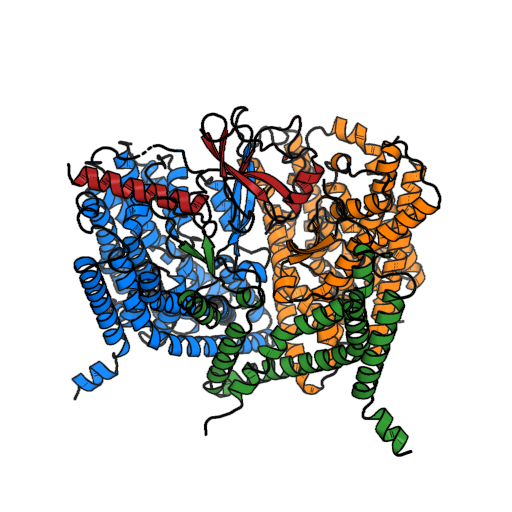000 89.08215 50 PRO D C 1
ATOM 8198 O O . PRO D 2 41 ? 130.82019 128.98415 131.28236 1.000 92.02458 50 PRO D O 1
ATOM 8202 N N . SER D 2 42 ? 130.57861 127.39592 132.86241 1.000 87.00837 51 SER D N 1
ATOM 8203 C CA . SER D 2 42 ? 130.16409 126.37900 131.90868 1.000 90.96757 51 SER D CA 1
ATOM 8204 C C . SER D 2 42 ? 128.72746 126.61364 131.45616 1.000 95.48020 51 SER D C 1
ATOM 8205 O O . SER D 2 42 ? 127.93330 127.26585 132.13885 1.000 101.11459 51 SER D O 1
ATOM 8208 N N . TYR D 2 43 ? 128.39986 126.07304 130.28026 1.000 85.85008 52 TYR D N 1
ATOM 8209 C CA . TYR D 2 43 ? 127.03524 126.17352 129.77522 1.000 82.65655 52 TYR D CA 1
ATOM 8210 C C . TYR D 2 43 ? 126.07175 125.33340 130.60362 1.000 90.41194 52 TYR D C 1
ATOM 8211 O O . TYR D 2 43 ? 124.87473 125.63743 130.65801 1.000 91.61930 52 TYR D O 1
ATOM 8220 N N . ARG D 2 44 ? 126.57456 124.27480 131.24474 1.000 104.42016 53 ARG D N 1
ATOM 8221 C CA . ARG D 2 44 ? 125.74560 123.45934 132.12717 1.000 103.91227 53 ARG D CA 1
ATOM 8222 C C . ARG D 2 44 ? 125.23886 124.26142 133.31919 1.000 107.69906 53 ARG D C 1
ATOM 8223 O O . ARG D 2 44 ? 124.07901 124.11834 133.72293 1.000 109.76821 53 ARG D O 1
ATOM 8231 N N . SER D 2 45 ? 126.09409 125.10617 133.89850 1.000 96.14521 54 SER D N 1
ATOM 8232 C CA . SER D 2 45 ? 125.72257 125.83781 135.10309 1.000 91.36853 54 SER D CA 1
ATOM 8233 C C . SER D 2 45 ? 124.75094 126.97671 134.82370 1.000 96.32305 54 SER D C 1
ATOM 8234 O O . SER D 2 45 ? 124.11480 127.47195 135.75979 1.000 98.18911 54 SER D O 1
ATOM 8237 N N . LEU D 2 46 ? 124.62331 127.40412 133.57114 1.000 92.28948 55 LEU D N 1
ATOM 8238 C CA . LEU D 2 46 ? 123.69944 128.47837 133.24062 1.000 89.38247 55 LEU D CA 1
ATOM 8239 C C . LEU D 2 46 ? 122.25525 128.00229 133.35568 1.000 99.52855 55 LEU D C 1
ATOM 8240 O O . LEU D 2 46 ? 121.93245 126.84582 133.07140 1.000 98.61000 55 LEU D O 1
ATOM 8245 N N . SER D 2 47 ? 121.38398 128.91135 133.78620 1.000 108.73280 56 SER D N 1
ATOM 8246 C CA . SER D 2 47 ? 119.96964 128.59163 133.91989 1.000 101.56837 56 SER D CA 1
ATOM 8247 C C . SER D 2 47 ? 119.33574 128.38620 132.54958 1.000 104.32619 56 SER D C 1
ATOM 8248 O O . SER D 2 47 ? 119.66112 129.08267 131.58414 1.000 102.60743 56 SER D O 1
ATOM 8251 N N . LYS D 2 48 ? 118.42159 127.42267 132.47025 1.000 110.26722 57 LYS D N 1
ATOM 8252 C CA . LYS D 2 48 ? 117.77910 127.04560 131.22094 1.000 109.13964 57 LYS D CA 1
ATOM 8253 C C . LYS D 2 48 ? 116.27521 126.93849 131.43153 1.000 113.15432 57 LYS D C 1
ATOM 8254 O O . LYS D 2 48 ? 115.78062 126.91499 132.56165 1.000 113.76640 57 LYS D O 1
ATOM 8260 N N . GLY D 2 49 ? 115.54705 126.87148 130.31924 1.000 117.57760 58 GLY D N 1
ATOM 8261 C CA . GLY D 2 49 ? 114.10847 126.72678 130.38325 1.000 115.22612 58 GLY D CA 1
ATOM 8262 C C . GLY D 2 49 ? 113.41612 127.99846 130.85004 1.000 118.00524 58 GLY D C 1
ATOM 8263 O O . GLY D 2 49 ? 113.94292 129.11065 130.75431 1.000 120.78938 58 GLY D O 1
ATOM 8264 N N . THR D 2 50 ? 112.20121 127.81211 131.35623 1.000 117.50509 59 THR D N 1
ATOM 8265 C CA . THR D 2 50 ? 111.42876 128.93448 131.86416 1.000 117.35395 59 THR D CA 1
ATOM 8266 C C . THR D 2 50 ? 112.08430 129.49670 133.12562 1.000 117.98813 59 THR D C 1
ATOM 8267 O O . THR D 2 50 ? 112.70373 128.75035 133.89190 1.000 116.64123 59 THR D O 1
ATOM 8271 N N . PRO D 2 51 ? 112.01327 130.81032 133.34149 1.000 109.16751 60 PRO D N 1
ATOM 8272 C CA . PRO D 2 51 ? 112.58663 131.38446 134.56343 1.000 108.71290 60 PRO D CA 1
ATOM 8273 C C . PRO D 2 51 ? 111.85348 130.90501 135.80686 1.000 108.87575 60 PRO D C 1
ATOM 8274 O O . PRO D 2 51 ? 110.64403 130.66693 135.79266 1.000 110.86155 60 PRO D O 1
ATOM 8278 N N . THR D 2 52 ? 112.60891 130.76394 136.89337 1.000 107.21943 61 THR D N 1
ATOM 8279 C CA . THR D 2 52 ? 112.06467 130.35427 138.17844 1.000 106.41984 61 THR D CA 1
ATOM 8280 C C . THR D 2 52 ? 112.65830 131.23687 139.26577 1.000 106.18045 61 THR D C 1
ATOM 8281 O O . THR D 2 52 ? 113.57182 132.02939 139.02288 1.000 108.54003 61 THR D O 1
ATOM 8285 N N . PHE D 2 53 ? 112.12591 131.09399 140.47629 1.000 97.53423 62 PHE D N 1
ATOM 8286 C CA . PHE D 2 53 ? 112.61792 131.87175 141.60387 1.000 94.86515 62 PHE D CA 1
ATOM 8287 C C . PHE D 2 53 ? 114.03611 131.45180 141.96738 1.000 96.00615 62 PHE D C 1
ATOM 8288 O O . PHE D 2 53 ? 114.37720 130.26627 141.94566 1.000 105.60437 62 PHE D O 1
ATOM 8296 N N . THR D 2 54 ? 114.86489 132.43706 142.30257 1.000 88.92926 63 THR D N 1
ATOM 8297 C CA . THR D 2 54 ? 116.23354 132.19095 142.72653 1.000 86.86404 63 THR D CA 1
ATOM 8298 C C . THR D 2 54 ? 116.58950 133.15807 143.84623 1.000 91.51854 63 THR D C 1
ATOM 8299 O O . THR D 2 54 ? 116.04406 134.26142 143.93221 1.000 96.64205 63 THR D O 1
ATOM 8303 N N . ALA D 2 55 ? 117.49900 132.72581 144.71644 1.000 84.88449 64 ALA D N 1
ATOM 8304 C CA . ALA D 2 55 ? 117.90239 133.53153 145.85865 1.000 84.80076 64 ALA D CA 1
ATOM 8305 C C . ALA D 2 55 ? 119.37000 133.27887 146.16455 1.000 85.64532 64 ALA D C 1
ATOM 8306 O O . ALA D 2 55 ? 119.82952 132.13459 146.13494 1.000 97.24616 64 ALA D O 1
ATOM 8308 N N . HIS D 2 56 ? 120.09582 134.35227 146.45824 1.000 80.32195 65 HIS D N 1
ATOM 8309 C CA . HIS D 2 56 ? 121.49915 134.26276 146.82820 1.000 81.61365 65 HIS D CA 1
ATOM 8310 C C . HIS D 2 56 ? 121.63885 134.14348 148.34059 1.000 89.18185 65 HIS D C 1
ATOM 8311 O O . HIS D 2 56 ? 120.79244 134.61697 149.10163 1.000 94.11199 65 HIS D O 1
ATOM 8318 N N . THR D 2 57 ? 122.71588 133.49515 148.77257 1.000 93.17539 66 THR D N 1
ATOM 8319 C CA . THR D 2 57 ? 122.96166 133.28543 150.19262 1.000 89.47371 66 THR D CA 1
ATOM 8320 C C . THR D 2 57 ? 123.82686 134.37156 150.81730 1.000 90.38823 66 THR D C 1
ATOM 8321 O O . THR D 2 57 ? 124.06853 134.32770 152.02777 1.000 96.08563 66 THR D O 1
ATOM 8325 N N . HIS D 2 58 ? 124.29179 135.34021 150.03192 1.000 86.73757 67 HIS D N 1
ATOM 8326 C CA . HIS D 2 58 ? 125.11554 136.42049 150.55395 1.000 86.01747 67 HIS D CA 1
ATOM 8327 C C . HIS D 2 58 ? 125.10009 137.57314 149.56276 1.000 93.14087 67 HIS D C 1
ATOM 8328 O O . HIS D 2 58 ? 125.17472 137.35559 148.35130 1.000 96.28340 67 HIS D O 1
ATOM 8335 N N . MET D 2 59 ? 124.99932 138.79241 150.08355 1.000 85.96227 68 MET D N 1
ATOM 8336 C CA . MET D 2 59 ? 125.02005 139.97240 149.23105 1.000 84.78958 68 MET D CA 1
ATOM 8337 C C . MET D 2 59 ? 125.58706 141.16495 149.99059 1.000 92.39419 68 MET D C 1
ATOM 8338 O O . MET D 2 59 ? 125.05550 141.54141 151.04249 1.000 96.23811 68 MET D O 1
ATOM 8343 N N . PRO D 2 60 ? 126.66479 141.77310 149.49857 1.000 95.66052 69 PRO D N 1
ATOM 8344 C CA . PRO D 2 60 ? 127.24327 142.92853 150.19260 1.000 92.38285 69 PRO D CA 1
ATOM 8345 C C . PRO D 2 60 ? 126.30492 144.12392 150.17174 1.000 99.26079 69 PRO D C 1
ATOM 8346 O O . PRO D 2 60 ? 125.47406 144.27903 149.27373 1.000 108.24914 69 PRO D O 1
ATOM 8350 N N . ARG D 2 61 ? 126.44794 144.97598 151.18948 1.000 102.48034 70 ARG D N 1
ATOM 8351 C CA . ARG D 2 61 ? 125.57025 146.13158 151.32985 1.000 105.41959 70 ARG D CA 1
ATOM 8352 C C . ARG D 2 61 ? 125.80157 147.16191 150.23076 1.000 112.07065 70 ARG D C 1
ATOM 8353 O O . ARG D 2 61 ? 124.87567 147.90565 149.88967 1.000 119.18824 70 ARG D O 1
ATOM 8361 N N . ASN D 2 62 ? 126.99839 147.20225 149.64949 1.000 112.35820 71 ASN D N 1
ATOM 8362 C CA . ASN D 2 62 ? 127.33350 148.17477 148.61664 1.000 109.38831 71 ASN D CA 1
ATOM 8363 C C . ASN D 2 62 ? 126.78202 147.81531 147.23752 1.000 112.68499 71 ASN D C 1
ATOM 8364 O O . ASN D 2 62 ? 127.18155 148.43882 146.24882 1.000 112.55109 71 ASN D O 1
ATOM 8369 N N . CYS D 2 63 ? 125.88685 146.83110 147.14660 1.000 105.94576 72 CYS D N 1
ATOM 8370 C CA . CYS D 2 63 ? 125.25985 146.47125 145.88204 1.000 101.80720 72 CYS D CA 1
ATOM 8371 C C . CYS D 2 63 ? 123.84098 146.99780 145.73305 1.000 102.24710 72 CYS D C 1
ATOM 8372 O O . CYS D 2 63 ? 123.32713 147.03025 144.60972 1.000 104.98388 72 CYS D O 1
ATOM 8375 N N . TYR D 2 64 ? 123.19901 147.40618 146.82282 1.000 95.74591 73 TYR D N 1
ATOM 8376 C CA . TYR D 2 64 ? 121.82689 147.88529 146.78040 1.000 97.42550 73 TYR D CA 1
ATOM 8377 C C . TYR D 2 64 ? 121.71093 149.18473 147.56063 1.000 99.46359 73 TYR D C 1
ATOM 8378 O O . TYR D 2 64 ? 122.35045 149.35406 148.60302 1.000 98.77399 73 TYR D O 1
ATOM 8387 N N . HIS D 2 65 ? 120.89386 150.10449 147.04425 1.000 108.46528 74 HIS D N 1
ATOM 8388 C CA . HIS D 2 65 ? 120.62304 151.33839 147.77301 1.000 107.88647 74 HIS D CA 1
ATOM 8389 C C . HIS D 2 65 ? 119.71078 151.07892 148.96453 1.000 106.66936 74 HIS D C 1
ATOM 8390 O O . HIS D 2 65 ? 119.90672 151.65282 150.04200 1.000 105.17759 74 HIS D O 1
ATOM 8397 N N . SER D 2 66 ? 118.71134 150.21740 148.78961 1.000 98.27033 75 SER D N 1
ATOM 8398 C CA . SER D 2 66 ? 117.81052 149.84528 149.86891 1.000 98.51517 75 SER D CA 1
ATOM 8399 C C . SER D 2 66 ? 117.27981 148.44526 149.60187 1.000 97.56340 75 SER D C 1
ATOM 8400 O O . SER D 2 66 ? 117.26038 147.97437 148.46189 1.000 102.21102 75 SER D O 1
ATOM 8403 N N . ALA D 2 67 ? 116.84707 147.78256 150.67136 1.000 85.65615 76 ALA D N 1
ATOM 8404 C CA . ALA D 2 67 ? 116.31227 146.43295 150.58851 1.000 85.26448 76 ALA D CA 1
ATOM 8405 C C . ALA D 2 67 ? 115.01924 146.34200 151.38415 1.000 84.74457 76 ALA D C 1
ATOM 8406 O O . ALA D 2 67 ? 114.83867 147.03417 152.38943 1.000 89.39684 76 ALA D O 1
ATOM 8408 N N . THR D 2 68 ? 114.11962 145.47751 150.92159 1.000 93.74929 77 THR D N 1
ATOM 8409 C CA . THR D 2 68 ? 112.82758 145.27231 151.55660 1.000 98.18354 77 THR D CA 1
ATOM 8410 C C . THR D 2 68 ? 112.55296 143.78069 151.68441 1.000 97.41273 77 THR D C 1
ATOM 8411 O O . THR D 2 68 ? 113.14551 142.95515 150.98581 1.000 103.69985 77 THR D O 1
ATOM 8415 N N . LEU D 2 69 ? 111.64395 143.44410 152.59463 1.000 91.24227 78 LEU D N 1
ATOM 8416 C CA . LEU D 2 69 ? 111.27597 142.05476 152.82259 1.000 90.80402 78 LEU D CA 1
ATOM 8417 C C . LEU D 2 69 ? 110.24076 141.59841 151.80327 1.000 95.41192 78 LEU D C 1
ATOM 8418 O O . LEU D 2 69 ? 109.37775 142.37298 151.38117 1.000 101.71694 78 LEU D O 1
ATOM 8423 N N . CYS D 2 70 ? 110.33364 140.33069 151.40839 1.000 102.15070 79 CYS D N 1
ATOM 8424 C CA . CYS D 2 70 ? 109.37539 139.73037 150.49355 1.000 100.99201 79 CYS D CA 1
ATOM 8425 C C . CYS D 2 70 ? 109.13287 138.28621 150.90905 1.000 99.17977 79 CYS D C 1
ATOM 8426 O O . CYS D 2 70 ? 109.95146 137.67005 151.59523 1.000 101.80020 79 CYS D O 1
ATOM 8429 N N . MET D 2 71 ? 107.99213 137.74982 150.48245 1.000 96.02051 80 MET D N 1
ATOM 8430 C CA . MET D 2 71 ? 107.55020 136.41635 150.86909 1.000 97.07521 80 MET D CA 1
ATOM 8431 C C . MET D 2 71 ? 107.50976 135.50502 149.65183 1.000 102.78522 80 MET D C 1
ATOM 8432 O O . MET D 2 71 ? 106.95864 135.87580 148.61063 1.000 109.26131 80 MET D O 1
ATOM 8437 N N . HIS D 2 72 ? 108.09490 134.31672 149.78639 1.000 101.01042 81 HIS D N 1
ATOM 8438 C CA . HIS D 2 72 ? 108.03560 133.29188 148.75026 1.000 98.47198 81 HIS D CA 1
ATOM 8439 C C . HIS D 2 72 ? 108.04528 131.93009 149.42396 1.000 101.20633 81 HIS D C 1
ATOM 8440 O O . HIS D 2 72 ? 108.99560 131.60488 150.14263 1.000 103.67728 81 HIS D O 1
ATOM 8447 N N . ALA D 2 73 ? 106.99225 131.14361 149.18407 1.000 104.39722 82 ALA D N 1
ATOM 8448 C CA . ALA D 2 73 ? 106.83354 129.80997 149.77071 1.000 108.64279 82 ALA D CA 1
ATOM 8449 C C . ALA D 2 73 ? 106.93390 129.85466 151.29390 1.000 109.74001 82 ALA D C 1
ATOM 8450 O O . ALA D 2 73 ? 107.60326 129.02749 151.91738 1.000 113.08051 82 ALA D O 1
ATOM 8452 N N . ASN D 2 74 ? 106.25997 130.84192 151.89161 1.000 114.36344 83 ASN D N 1
ATOM 8453 C CA . ASN D 2 74 ? 106.23348 131.04830 153.34256 1.000 114.16419 83 ASN D CA 1
ATOM 8454 C C . ASN D 2 74 ? 107.63410 131.23135 153.92169 1.000 119.58277 83 ASN D C 1
ATOM 8455 O O . ASN D 2 74 ? 107.92668 130.76776 155.02638 1.000 125.74526 83 ASN D O 1
ATOM 8460 N N . THR D 2 75 ? 108.50861 131.90807 153.18189 1.000 104.66077 84 THR D N 1
ATOM 8461 C CA . THR D 2 75 ? 109.86676 132.18644 153.62343 1.000 101.23450 84 THR D CA 1
ATOM 8462 C C . THR D 2 75 ? 110.21289 133.62783 153.28381 1.000 102.39735 84 THR D C 1
ATOM 8463 O O . THR D 2 75 ? 109.91663 134.10199 152.18330 1.000 109.75600 84 THR D O 1
ATOM 8467 N N . HIS D 2 76 ? 110.83881 134.32114 154.23031 1.000 100.35745 85 HIS D N 1
ATOM 8468 C CA . HIS D 2 76 ? 111.18922 135.72211 154.05129 1.000 100.54204 85 HIS D CA 1
ATOM 8469 C C . HIS D 2 76 ? 112.51028 135.85594 153.30690 1.000 104.93084 85 HIS D C 1
ATOM 8470 O O . HIS D 2 76 ? 113.47434 135.13842 153.58769 1.000 109.68609 85 HIS D O 1
ATOM 8477 N N . TYR D 2 77 ? 112.54368 136.78262 152.35374 1.000 83.63473 86 TYR D N 1
ATOM 8478 C CA . TYR D 2 77 ? 113.74573 137.10197 151.60227 1.000 77.68398 86 TYR D CA 1
ATOM 8479 C C . TYR D 2 77 ? 113.88810 138.61356 151.50461 1.000 79.32063 86 TYR D C 1
ATOM 8480 O O . TYR D 2 77 ? 112.91939 139.36123 151.65702 1.000 92.17392 86 TYR D O 1
ATOM 8489 N N . TRP D 2 78 ? 115.11385 139.05722 151.25174 1.000 79.90632 87 TRP D N 1
ATOM 8490 C CA . TRP D 2 78 ? 115.39686 140.45755 150.97713 1.000 78.29108 87 TRP D CA 1
ATOM 8491 C C . TRP D 2 78 ? 115.45886 140.67210 149.47177 1.000 83.05154 87 TRP D C 1
ATOM 8492 O O . TRP D 2 78 ? 116.03772 139.86113 148.74453 1.000 91.71701 87 TRP D O 1
ATOM 8503 N N . THR D 2 79 ? 114.86514 141.76789 149.00753 1.000 90.36124 88 THR D N 1
ATOM 8504 C CA . THR D 2 79 ? 114.83183 142.08501 147.58846 1.000 93.51584 88 THR D CA 1
ATOM 8505 C C . THR D 2 79 ? 115.30957 143.51256 147.36598 1.000 92.78940 88 THR D C 1
ATOM 8506 O O . THR D 2 79 ? 115.16242 144.37871 148.23247 1.000 95.77069 88 THR D O 1
ATOM 8510 N N . GLY D 2 80 ? 115.89250 143.74396 146.19657 1.000 95.26452 89 GLY D N 1
ATOM 8511 C CA . GLY D 2 80 ? 116.40666 145.05910 145.86418 1.000 90.13097 89 GLY D CA 1
ATOM 8512 C C . GLY D 2 80 ? 116.94941 145.06837 144.45350 1.000 100.86483 89 GLY D C 1
ATOM 8513 O O . GLY D 2 80 ? 116.98046 144.04331 143.76512 1.000 109.96798 89 GLY D O 1
ATOM 8514 N N . LYS D 2 81 ? 117.38347 146.25179 144.03098 1.000 95.78969 90 LYS D N 1
ATOM 8515 C CA . LYS D 2 81 ? 117.91119 146.47179 142.69144 1.000 91.40532 90 LYS D CA 1
ATOM 8516 C C . LYS D 2 81 ? 119.41884 146.66759 142.76470 1.000 96.39556 90 LYS D C 1
ATOM 8517 O O . LYS D 2 81 ? 119.90948 147.43590 143.59845 1.000 95.55287 90 LYS D O 1
ATOM 8523 N N . MET D 2 82 ? 120.14637 145.97355 141.89407 1.000 97.36149 91 MET D N 1
ATOM 8524 C CA . MET D 2 82 ? 121.59975 146.05158 141.88378 1.000 95.58064 91 MET D CA 1
ATOM 8525 C C . MET D 2 82 ? 122.07067 147.30398 141.15711 1.000 96.01993 91 MET D C 1
ATOM 8526 O O . MET D 2 82 ? 121.47400 147.72667 140.16297 1.000 99.97855 91 MET D O 1
ATOM 8531 N N . ILE D 2 83 ? 123.15297 147.89528 141.66159 1.000 99.49775 92 ILE D N 1
ATOM 8532 C CA . ILE D 2 83 ? 123.69733 149.13645 141.12429 1.000 100.73002 92 ILE D CA 1
ATOM 8533 C C . ILE D 2 83 ? 125.06287 148.94884 140.48861 1.000 103.37210 92 ILE D C 1
ATOM 8534 O O . ILE D 2 83 ? 125.65133 149.93138 140.01433 1.000 106.36107 92 ILE D O 1
ATOM 8539 N N . ASN D 2 84 ? 125.59148 147.72341 140.46104 1.000 102.31482 93 ASN D N 1
ATOM 8540 C CA . ASN D 2 84 ? 126.90477 147.45626 139.89354 1.000 97.77911 93 ASN D CA 1
ATOM 8541 C C . ASN D 2 84 ? 126.83635 146.14738 139.11324 1.000 105.20037 93 ASN D C 1
ATOM 8542 O O . ASN D 2 84 ? 126.30342 145.14892 139.63192 1.000 116.11614 93 ASN D O 1
ATOM 8547 N N . PRO D 2 85 ? 127.34219 146.11407 137.87656 1.000 99.42731 94 PRO D N 1
ATOM 8548 C CA . PRO D 2 85 ? 127.34135 144.85186 137.11664 1.000 104.13337 94 PRO D CA 1
ATOM 8549 C C . PRO D 2 85 ? 128.18000 143.75618 137.74928 1.000 104.99700 94 PRO D C 1
ATOM 8550 O O . PRO D 2 85 ? 127.94761 142.57638 137.45904 1.000 107.11259 94 PRO D O 1
ATOM 8554 N N . SER D 2 86 ? 129.14639 144.10090 138.60001 1.000 97.99466 95 SER D N 1
ATOM 8555 C CA . SER D 2 86 ? 129.93609 143.09371 139.29455 1.000 101.95420 95 SER D CA 1
ATOM 8556 C C . SER D 2 86 ? 129.18079 142.44685 140.44659 1.000 103.46261 95 SER D C 1
ATOM 8557 O O . SER D 2 86 ? 129.62124 141.40827 140.95019 1.000 110.41087 95 SER D O 1
ATOM 8560 N N . CYS D 2 87 ? 128.06577 143.02915 140.86911 1.000 101.37430 96 CYS D N 1
ATOM 8561 C CA . CYS D 2 87 ? 127.24649 142.46986 141.92860 1.000 105.60382 96 CYS D CA 1
ATOM 8562 C C . CYS D 2 87 ? 126.37484 141.33938 141.37929 1.000 104.04140 96 CYS D C 1
ATOM 8563 O O . CYS D 2 87 ? 126.08023 141.30591 140.18136 1.000 101.04676 96 CYS D O 1
ATOM 8566 N N . PRO D 2 88 ? 125.97459 140.38829 142.22894 1.000 98.25414 97 PRO D N 1
ATOM 8567 C CA . PRO D 2 88 ? 125.21824 139.22842 141.73526 1.000 95.16027 97 PRO D CA 1
ATOM 8568 C C . PRO D 2 88 ? 123.89337 139.62411 141.09903 1.000 95.56602 97 PRO D C 1
ATOM 8569 O O . PRO D 2 88 ? 123.20626 140.53750 141.55926 1.000 105.53147 97 PRO D O 1
ATOM 8573 N N . GLY D 2 89 ? 123.53927 138.91469 140.02796 1.000 88.37521 98 GLY D N 1
ATOM 8574 C CA . GLY D 2 89 ? 122.30693 139.14316 139.31247 1.000 92.66325 98 GLY D CA 1
ATOM 8575 C C . GLY D 2 89 ? 122.41592 140.07608 138.12537 1.000 94.50623 98 GLY D C 1
ATOM 8576 O O . GLY D 2 89 ? 121.53435 140.05753 137.25927 1.000 96.48722 98 GLY D O 1
ATOM 8577 N N . GLY D 2 90 ? 123.46434 140.88100 138.05393 1.000 90.30577 99 GLY D N 1
ATOM 8578 C CA . GLY D 2 90 ? 123.65903 141.80349 136.95962 1.000 92.22834 99 GLY D CA 1
ATOM 8579 C C . GLY D 2 90 ? 123.57242 143.25190 137.39708 1.000 93.88780 99 GLY D C 1
ATOM 8580 O O . GLY D 2 90 ? 123.78346 143.60262 138.56101 1.000 102.60087 99 GLY D O 1
ATOM 8581 N N . LEU D 2 91 ? 123.25301 144.10818 136.43222 1.000 95.42193 100 LEU D N 1
ATOM 8582 C CA . LEU D 2 91 ? 123.13593 145.54316 136.64888 1.000 95.20905 100 LEU D CA 1
ATOM 8583 C C . LEU D 2 91 ? 121.68906 145.97217 136.45418 1.000 100.38860 100 LEU D C 1
ATOM 8584 O O . LEU D 2 91 ? 121.09134 145.69560 135.40867 1.000 104.12325 100 LEU D O 1
ATOM 8589 N N . GLY D 2 92 ? 121.13749 146.65237 137.45453 1.000 88.36614 101 GLY D N 1
ATOM 8590 C CA . GLY D 2 92 ? 119.75530 147.10137 137.38467 1.000 86.78066 101 GLY D CA 1
ATOM 8591 C C . GLY D 2 92 ? 118.75271 145.97169 137.30666 1.000 88.25087 101 GLY D C 1
ATOM 8592 O O . GLY D 2 92 ? 117.74200 146.08688 136.60222 1.000 86.88155 101 GLY D O 1
ATOM 8593 N N . VAL D 2 93 ? 119.01032 144.87685 138.01609 1.000 98.70493 102 VAL D N 1
ATOM 8594 C CA . VAL D 2 93 ? 118.15731 143.69566 137.99807 1.000 98.03152 102 VAL D CA 1
ATOM 8595 C C . VAL D 2 93 ? 117.65197 143.45107 139.41158 1.000 96.59483 102 VAL D C 1
ATOM 8596 O O . VAL D 2 93 ? 118.44306 143.41883 140.36118 1.000 99.55301 102 VAL D O 1
ATOM 8600 N N . THR D 2 94 ? 116.33925 143.28451 139.55002 1.000 93.50150 103 THR D N 1
ATOM 8601 C CA . THR D 2 94 ? 115.75373 142.98709 140.85039 1.000 93.74574 103 THR D CA 1
ATOM 8602 C C . THR D 2 94 ? 116.05060 141.54026 141.22271 1.000 97.90869 103 THR D C 1
ATOM 8603 O O . THR D 2 94 ? 115.60190 140.61160 140.54281 1.000 104.21203 103 THR D O 1
ATOM 8607 N N . VAL D 2 95 ? 116.80941 141.34802 142.30163 1.000 89.42798 104 VAL D N 1
ATOM 8608 C CA . VAL D 2 95 ? 117.22157 140.02461 142.74418 1.000 85.08189 104 VAL D CA 1
ATOM 8609 C C . VAL D 2 95 ? 116.82673 139.84662 144.20280 1.000 85.08923 104 VAL D C 1
ATOM 8610 O O . VAL D 2 95 ? 116.54723 140.80834 144.92146 1.000 89.83736 104 VAL D O 1
ATOM 8614 N N . CYS D 2 96 ? 116.80196 138.58895 144.63101 1.000 96.42665 105 CYS D N 1
ATOM 8615 C CA . CYS D 2 96 ? 116.41400 138.22024 145.98179 1.000 93.12974 105 CYS D CA 1
ATOM 8616 C C . CYS D 2 96 ? 117.57080 137.51371 146.67398 1.000 94.38337 105 CYS D C 1
ATOM 8617 O O . CYS D 2 96 ? 118.34973 136.79810 146.03822 1.000 104.71002 105 CYS D O 1
ATOM 8620 N N . TRP D 2 97 ? 117.68456 137.72436 147.98358 1.000 84.59618 106 TRP D N 1
ATOM 8621 C CA . TRP D 2 97 ? 118.66418 137.00601 148.78388 1.000 81.69741 106 TRP D CA 1
ATOM 8622 C C . TRP D 2 97 ? 118.06232 136.67884 150.14296 1.000 82.53529 106 TRP D C 1
ATOM 8623 O O . TRP D 2 97 ? 117.06383 137.26810 150.56320 1.000 97.76155 106 TRP D O 1
ATOM 8634 N N . THR D 2 98 ? 118.68571 135.71830 150.82157 1.000 82.44203 107 THR D N 1
ATOM 8635 C CA . THR D 2 98 ? 118.11173 135.12080 152.01783 1.000 80.98809 107 THR D CA 1
ATOM 8636 C C . THR D 2 98 ? 118.06717 136.11616 153.17473 1.000 83.48736 107 THR D C 1
ATOM 8637 O O . THR D 2 98 ? 118.78328 137.12091 153.20076 1.000 94.40456 107 THR D O 1
ATOM 8641 N N . TYR D 2 99 ? 117.19236 135.81752 154.14032 1.000 81.87215 108 TYR D N 1
ATOM 8642 C CA . TYR D 2 99 ? 117.03823 136.67549 155.31148 1.000 82.63245 108 TYR D CA 1
ATOM 8643 C C . TYR D 2 99 ? 118.32132 136.73279 156.13043 1.000 87.41543 108 TYR D C 1
ATOM 8644 O O . TYR D 2 99 ? 118.73258 137.80804 156.58111 1.000 91.62006 108 TYR D O 1
ATOM 8653 N N . PHE D 2 100 ? 118.96459 135.58877 156.33384 1.000 87.38724 109 PHE D N 1
ATOM 8654 C CA . PHE D 2 100 ? 120.25600 135.51231 156.99603 1.000 81.77077 109 PHE D CA 1
ATOM 8655 C C . PHE D 2 100 ? 121.33720 135.17977 155.97795 1.000 87.21069 109 PHE D C 1
ATOM 8656 O O . PHE D 2 100 ? 121.09075 134.48195 154.99064 1.000 96.68919 109 PHE D O 1
ATOM 8664 N N . THR D 2 101 ? 122.53787 135.69380 156.22190 1.000 91.71581 110 THR D N 1
ATOM 8665 C CA . THR D 2 101 ? 123.68905 135.31702 155.42053 1.000 95.27265 110 THR D CA 1
ATOM 8666 C C . THR D 2 101 ? 124.26617 134.00357 155.94375 1.000 97.30480 110 THR D C 1
ATOM 8667 O O . THR D 2 101 ? 123.76500 133.41296 156.90473 1.000 102.00847 110 THR D O 1
ATOM 8671 N N . GLN D 2 102 ? 125.32783 133.53090 155.29770 1.000 95.37052 111 GLN D N 1
ATOM 8672 C CA . GLN D 2 102 ? 125.98416 132.31042 155.74111 1.000 91.65776 111 GLN D CA 1
ATOM 8673 C C . GLN D 2 102 ? 126.61492 132.51422 157.11407 1.000 100.60284 111 GLN D C 1
ATOM 8674 O O . GLN D 2 102 ? 127.09896 133.59956 157.44546 1.000 108.48922 111 GLN D O 1
ATOM 8680 N N . THR D 2 103 ? 126.58803 131.45723 157.92209 1.000 108.41020 112 THR D N 1
ATOM 8681 C CA . THR D 2 103 ? 127.07031 131.55128 159.29296 1.000 113.61885 112 THR D CA 1
ATOM 8682 C C . THR D 2 103 ? 128.57616 131.78496 159.31358 1.000 112.79742 112 THR D C 1
ATOM 8683 O O . THR D 2 103 ? 129.33773 131.10553 158.62005 1.000 111.47735 112 THR D O 1
ATOM 8687 N N . GLY D 2 104 ? 129.00276 132.75733 160.11627 1.000 112.52013 113 GLY D N 1
ATOM 8688 C CA . GLY D 2 104 ? 130.39122 133.16349 160.13836 1.000 113.62102 113 GLY D CA 1
ATOM 8689 C C . GLY D 2 104 ? 130.78985 134.10503 159.02757 1.000 113.03701 113 GLY D C 1
ATOM 8690 O O . GLY D 2 104 ? 131.97438 134.43931 158.91332 1.000 112.48054 113 GLY D O 1
ATOM 8691 N N . MET D 2 105 ? 129.83961 134.54411 158.20821 1.000 106.17465 114 MET D N 1
ATOM 8692 C CA . MET D 2 105 ? 130.09469 135.43569 157.08827 1.000 99.84453 114 MET D CA 1
ATOM 8693 C C . MET D 2 105 ? 129.38565 136.75954 157.32938 1.000 102.36591 114 MET D C 1
ATOM 8694 O O . MET D 2 105 ? 128.28274 136.79098 157.88388 1.000 107.09587 114 MET D O 1
ATOM 8699 N N . SER D 2 106 ? 130.02252 137.85088 156.91514 1.000 104.31293 115 SER D N 1
ATOM 8700 C CA . SER D 2 106 ? 129.47205 139.18471 157.09168 1.000 104.43742 115 SER D CA 1
ATOM 8701 C C . SER D 2 106 ? 129.54058 139.94696 155.77769 1.000 108.76328 115 SER D C 1
ATOM 8702 O O . SER D 2 106 ? 130.42248 139.71175 154.94754 1.000 115.08134 115 SER D O 1
ATOM 8705 N N . ASP D 2 107 ? 128.59391 140.86555 155.59873 1.000 99.00228 116 ASP D N 1
ATOM 8706 C CA . ASP D 2 107 ? 128.51418 141.70180 154.40795 1.000 99.37851 116 ASP D CA 1
ATOM 8707 C C . ASP D 2 107 ? 128.62691 143.18690 154.74397 1.000 100.23704 116 ASP D C 1
ATOM 8708 O O . ASP D 2 107 ? 128.05404 144.03109 154.05229 1.000 103.51214 116 ASP D O 1
ATOM 8713 N N . GLY D 2 108 ? 129.37135 143.51658 155.79912 1.000 106.62722 117 GLY D N 1
ATOM 8714 C CA . GLY D 2 108 ? 129.64518 144.89918 156.14631 1.000 109.98790 117 GLY D CA 1
ATOM 8715 C C . GLY D 2 108 ? 128.42519 145.70788 156.53561 1.000 108.57024 117 GLY D C 1
ATOM 8716 O O . GLY D 2 108 ? 128.24054 146.83012 156.05591 1.000 108.80683 117 GLY D O 1
ATOM 8717 N N . GLY D 2 109 ? 127.58306 145.15113 157.40084 1.000 106.69592 118 GLY D N 1
ATOM 8718 C CA . GLY D 2 109 ? 126.33491 145.79829 157.75041 1.000 100.66851 118 GLY D CA 1
ATOM 8719 C C . GLY D 2 109 ? 125.20440 145.28101 156.88869 1.000 107.53231 118 GLY D C 1
ATOM 8720 O O . GLY D 2 109 ? 125.20840 144.11229 156.50046 1.000 111.64137 118 GLY D O 1
ATOM 8721 N N . GLY D 2 110 ? 124.23315 146.12724 156.57534 1.000 102.73357 119 GLY D N 1
ATOM 8722 C CA . GLY D 2 110 ? 123.17001 145.72750 155.67932 1.000 98.40337 119 GLY D CA 1
ATOM 8723 C C . GLY D 2 110 ? 122.09688 144.89778 156.35787 1.000 101.59760 119 GLY D C 1
ATOM 8724 O O . GLY D 2 110 ? 122.11782 144.63264 157.56213 1.000 106.11564 119 GLY D O 1
ATOM 8725 N N . VAL D 2 111 ? 121.13745 144.46694 155.53613 1.000 96.08300 120 VAL D N 1
ATOM 8726 C CA . VAL D 2 111 ? 119.91340 143.86380 156.05437 1.000 92.20969 120 VAL D CA 1
ATOM 8727 C C . VAL D 2 111 ? 120.18715 142.49627 156.67313 1.000 96.12613 120 VAL D C 1
ATOM 8728 O O . VAL D 2 111 ? 119.60556 142.14811 157.70603 1.000 99.35760 120 VAL D O 1
ATOM 8732 N N . GLN D 2 112 ? 121.07155 141.70177 156.06435 1.000 96.74350 121 GLN D N 1
ATOM 8733 C CA . GLN D 2 112 ? 121.36927 140.37606 156.60303 1.000 90.94556 121 GLN D CA 1
ATOM 8734 C C . GLN D 2 112 ? 122.03050 140.47239 157.97338 1.000 96.96496 121 GLN D C 1
ATOM 8735 O O . GLN D 2 112 ? 121.65262 139.75793 158.91336 1.000 95.67067 121 GLN D O 1
ATOM 8741 N N . ASP D 2 113 ? 123.01150 141.36602 158.11197 1.000 107.26987 122 ASP D N 1
ATOM 8742 C CA . ASP D 2 113 ? 123.62775 141.57378 159.41538 1.000 105.46251 122 ASP D CA 1
ATOM 8743 C C . ASP D 2 113 ? 122.59927 142.07429 160.41974 1.000 107.39092 122 ASP D C 1
ATOM 8744 O O . ASP D 2 113 ? 122.37867 141.44027 161.45421 1.000 112.65059 122 ASP D O 1
ATOM 8749 N N . GLN D 2 114 ? 121.86350 143.13093 160.06434 1.000 108.64440 123 GLN D N 1
ATOM 8750 C CA . GLN D 2 114 ? 120.85718 143.68209 160.96963 1.000 107.85409 123 GLN D CA 1
ATOM 8751 C C . GLN D 2 114 ? 119.87552 142.61247 161.43317 1.000 111.49715 123 GLN D C 1
ATOM 8752 O O . GLN D 2 114 ? 119.47613 142.59178 162.60091 1.000 117.31773 123 GLN D O 1
ATOM 8758 N N . ALA D 2 115 ? 119.52886 141.67646 160.54739 1.000 102.94638 124 ALA D N 1
ATOM 8759 C CA . ALA D 2 115 ? 118.73516 140.52235 160.95463 1.000 97.25299 124 ALA D CA 1
ATOM 8760 C C . ALA D 2 115 ? 119.49335 139.63928 161.94191 1.000 104.60585 124 ALA D C 1
ATOM 8761 O O . ALA D 2 115 ? 118.89819 139.10273 162.88240 1.000 112.92999 124 ALA D O 1
ATOM 8763 N N . ARG D 2 116 ? 120.80339 139.46245 161.73809 1.000 104.54927 125 ARG D N 1
ATOM 8764 C CA . ARG D 2 116 ? 121.58124 138.60780 162.63986 1.000 102.13983 125 ARG D CA 1
ATOM 8765 C C . ARG D 2 116 ? 121.61894 139.16975 164.06175 1.000 105.97600 125 ARG D C 1
ATOM 8766 O O . ARG D 2 116 ? 121.30704 138.46293 165.03019 1.000 109.28351 125 ARG D O 1
ATOM 8774 N N . GLU D 2 117 ? 121.99887 140.44321 164.20546 1.000 105.04385 126 GLU D N 1
ATOM 8775 C CA . GLU D 2 117 ? 121.90915 141.08171 165.52280 1.000 106.70918 126 GLU D CA 1
ATOM 8776 C C . GLU D 2 117 ? 120.48322 141.16844 166.06145 1.000 107.74613 126 GLU D C 1
ATOM 8777 O O . GLU D 2 117 ? 120.29530 141.03972 167.27509 1.000 117.44942 126 GLU D O 1
ATOM 8783 N N . LYS D 2 118 ? 119.46613 141.34786 165.21318 1.000 93.50700 127 LYS D N 1
ATOM 8784 C CA . LYS D 2 118 ? 118.09967 141.34019 165.73089 1.000 94.19371 127 LYS D CA 1
ATOM 8785 C C . LYS D 2 118 ? 117.75224 139.98806 166.34064 1.000 100.50772 127 LYS D C 1
ATOM 8786 O O . LYS D 2 118 ? 117.17807 139.91767 167.43582 1.000 108.83410 127 LYS D O 1
ATOM 8792 N N . HIS D 2 119 ? 118.11455 138.90236 165.65270 1.000 112.19469 128 HIS D N 1
ATOM 8793 C CA . HIS D 2 119 ? 117.81792 137.56793 166.15962 1.000 110.76507 128 HIS D CA 1
ATOM 8794 C C . HIS D 2 119 ? 118.58713 137.27635 167.44072 1.000 111.96153 128 HIS D C 1
ATOM 8795 O O . HIS D 2 119 ? 118.03021 136.70839 168.38861 1.000 114.94541 128 HIS D O 1
ATOM 8802 N N . VAL D 2 120 ? 119.86730 137.65796 167.49715 1.000 112.82553 129 VAL D N 1
ATOM 8803 C CA . VAL D 2 120 ? 120.62618 137.35385 168.70845 1.000 110.52154 129 VAL D CA 1
ATOM 8804 C C . VAL D 2 120 ? 120.14563 138.20387 169.88342 1.000 114.45609 129 VAL D C 1
ATOM 8805 O O . VAL D 2 120 ? 120.12923 137.72811 171.02258 1.000 121.00997 129 VAL D O 1
ATOM 8809 N N . LYS D 2 121 ? 119.72183 139.45181 169.64405 1.000 114.05911 130 LYS D N 1
ATOM 8810 C CA . LYS D 2 121 ? 119.16005 140.24386 170.73557 1.000 114.10750 130 LYS D CA 1
ATOM 8811 C C . LYS D 2 121 ? 117.81551 139.69532 171.19770 1.000 116.42933 130 LYS D C 1
ATOM 8812 O O . LYS D 2 121 ? 117.50962 139.74389 172.39549 1.000 118.37582 130 LYS D O 1
ATOM 8818 N N . GLU D 2 122 ? 117.00491 139.16629 170.27605 1.000 127.90631 131 GLU D N 1
ATOM 8819 C CA . GLU D 2 122 ? 115.77604 138.49251 170.68674 1.000 127.54759 131 GLU D CA 1
ATOM 8820 C C . GLU D 2 122 ? 116.09042 137.27119 171.54299 1.000 130.18073 131 GLU D C 1
ATOM 8821 O O . GLU D 2 122 ? 115.39681 136.99716 172.53291 1.000 134.50119 131 GLU D O 1
ATOM 8827 N N . VAL D 2 123 ? 117.13487 136.52573 171.17119 1.000 130.95586 132 VAL D N 1
ATOM 8828 C CA . VAL D 2 123 ? 117.55889 135.37517 171.96547 1.000 129.37458 132 VAL D CA 1
ATOM 8829 C C . VAL D 2 123 ? 117.99819 135.81669 173.35718 1.000 131.14218 132 VAL D C 1
ATOM 8830 O O . VAL D 2 123 ? 117.64855 135.18373 174.35992 1.000 133.67006 132 VAL D O 1
ATOM 8834 N N . ILE D 2 124 ? 118.76286 136.91084 173.44115 1.000 133.35686 133 ILE D N 1
ATOM 8835 C CA . ILE D 2 124 ? 119.17629 137.44056 174.74210 1.000 133.32651 133 ILE D CA 1
ATOM 8836 C C . ILE D 2 124 ? 117.96513 137.81785 175.58385 1.000 136.96613 133 ILE D C 1
ATOM 8837 O O . ILE D 2 124 ? 117.89940 137.49565 176.77607 1.000 137.85390 133 ILE D O 1
ATOM 8842 N N . SER D 2 125 ? 116.99027 138.50341 174.98145 1.000 149.92182 134 SER D N 1
ATOM 8843 C CA . SER D 2 125 ? 115.81450 138.93616 175.73252 1.000 147.03735 134 SER D CA 1
ATOM 8844 C C . SER D 2 125 ? 115.03140 137.74259 176.26873 1.000 146.32293 134 SER D C 1
ATOM 8845 O O . SER D 2 125 ? 114.68276 137.69471 177.45687 1.000 149.09678 134 SER D O 1
ATOM 8848 N N . GLN D 2 126 ? 114.76892 136.75046 175.41114 1.000 157.64121 135 GLN D N 1
ATOM 8849 C CA . GLN D 2 126 ? 113.98188 135.60435 175.85704 1.000 159.12464 135 GLN D CA 1
ATOM 8850 C C . GLN D 2 126 ? 114.75095 134.74734 176.85690 1.000 160.64928 135 GLN D C 1
ATOM 8851 O O . GLN D 2 126 ? 114.15096 134.19435 177.78393 1.000 162.18040 135 GLN D O 1
ATOM 8857 N N . LEU D 2 127 ? 116.07349 134.64441 176.70811 1.000 163.00794 136 LEU D N 1
ATOM 8858 C CA . LEU D 2 127 ? 116.86517 133.85681 177.64458 1.000 162.58141 136 LEU D CA 1
ATOM 8859 C C . LEU D 2 127 ? 116.95161 134.54848 179.00103 1.000 162.96437 136 LEU D C 1
ATOM 8860 O O . LEU D 2 127 ? 116.93777 133.88746 180.04644 1.000 166.41417 136 LEU D O 1
ATOM 8865 N N . THR D 2 128 ? 117.02574 135.88244 179.00429 1.000 164.50681 137 THR D N 1
ATOM 8866 C CA . THR D 2 128 ? 116.96605 136.62943 180.25625 1.000 166.29972 137 THR D CA 1
ATOM 8867 C C . THR D 2 128 ? 115.60865 136.45711 180.92940 1.000 167.59402 137 THR D C 1
ATOM 8868 O O . THR D 2 128 ? 115.52808 136.30131 182.15520 1.000 167.39492 137 THR D O 1
ATOM 8872 N N . ARG D 2 129 ? 114.52952 136.46717 180.13990 1.000 171.52136 138 ARG D N 1
ATOM 8873 C CA . ARG D 2 129 ? 113.20562 136.19809 180.69738 1.000 169.66926 138 ARG D CA 1
ATOM 8874 C C . ARG D 2 129 ? 113.12620 134.78985 181.27783 1.000 169.98746 138 ARG D C 1
ATOM 8875 O O . ARG D 2 129 ? 112.48318 134.57091 182.31142 1.000 170.13312 138 ARG D O 1
ATOM 8883 N N . VAL D 2 130 ? 113.76451 133.82197 180.61518 1.000 180.15489 139 VAL D N 1
ATOM 8884 C CA . VAL D 2 130 ? 113.83330 132.45900 181.13855 1.000 180.56412 139 VAL D CA 1
ATOM 8885 C C . VAL D 2 130 ? 114.56994 132.43895 182.47283 1.000 181.81171 139 VAL D C 1
ATOM 8886 O O . VAL D 2 130 ? 114.15280 131.76044 183.42095 1.000 183.17067 139 VAL D O 1
ATOM 8890 N N . HIS D 2 131 ? 115.67288 133.18783 182.56649 1.000 181.36917 140 HIS D N 1
ATOM 8891 C CA . HIS D 2 131 ? 116.39820 133.29721 183.82980 1.000 180.34602 140 HIS D CA 1
ATOM 8892 C C . HIS D 2 131 ? 115.51829 133.88726 184.92327 1.000 180.61720 140 HIS D C 1
ATOM 8893 O O . HIS D 2 131 ? 115.56580 133.44308 186.07685 1.000 177.85448 140 HIS D O 1
ATOM 8900 N N . GLY D 2 132 ? 114.72185 134.90215 184.58063 1.000 183.83186 141 GLY D N 1
ATOM 8901 C CA . GLY D 2 132 ? 113.83450 135.50510 185.55999 1.000 182.60108 141 GLY D CA 1
ATOM 8902 C C . GLY D 2 132 ? 112.78267 134.54866 186.08528 1.000 184.14643 141 GLY D C 1
ATOM 8903 O O . GLY D 2 132 ? 112.39938 134.62311 187.25593 1.000 183.29577 141 GLY D O 1
ATOM 8904 N N . THR D 2 133 ? 112.30156 133.64505 185.23798 1.000 187.48051 142 THR D N 1
ATOM 8905 C CA . THR D 2 133 ? 111.31334 132.65652 185.65228 1.000 186.73530 142 THR D CA 1
ATOM 8906 C C . THR D 2 133 ? 111.98093 131.48041 186.35789 1.000 185.02609 142 THR D C 1
ATOM 8907 O O . THR D 2 133 ? 112.77405 131.66580 187.28115 1.000 183.34512 142 THR D O 1
#

Secondary structure (DSSP, 8-state):
-HHHHHHHHTHHHHHHHHHHHHHHHHHHHHHHT--TTTS-HHHHHHHHHHHHHHHHHHHHHHHHHHHHHHHHHHHTS-HHHHHHHHHHHHHHHHHHHHHHHHHHHHHHHHH-TTSS-TT------------HHHHHHHHHHHSS-S-TTGGGTEEEEEEEEEE-SSS----EEEEEEEES--HHHHHHHHHHHHHHHHHH-HHHHHHHHHHHHHHHHHHHHHHHHHHHHHHHHHHHHHHHHHHS-STTTTHHHHHHHHHHHHHHHHHIIIIIHHHHHHHHH-S-HHHHHHHTHHHHHHHHHH--TTTTHHHHHHHHHHSS---HHHHHHHHHHHHHS--HHHHHHHHHHHHHHHHHTT---TTHHHHHHHHHHHHHHTT---STT-HHHHHHHHHHHHT--STTHHHHHHHHHHHHHHHHHHHHHHHHHHHHHHHHHHH-/-HHHHHHHHTHHHHHHHHHHHHHHHHHHHHHHTTTTTTT-HHHHHHHHHHHHHHHHHHHHSHHHHHHHHHHHHHTTS-HHHHHHHHHHHHHHHHHHHHHHHHHHHHHHHHH-S-------HHHHHHHHHHHHS-S-HHHHTTEEEEEEEE--S-SSS---EEEEEEEES--HHHHHHHHHHHHHHHHHSSGGGHHHHHHHHHHHHHHHHHHHHHHHHHHHHHHHHHHHHHHT-S-HHHHHHHHHHHHHHHHHHHHHIIIIIHHHHHHHHH-S-HHHHHHHTHHHHHHHHHH--TTTTHHHHHHHHHHTS---HHHHHHHHHHHHHH--HHHHHHHHHHHHHHHHHTT----HHHHHHHHHHHHHHHHH--SSTTHHHHHHHHHHHHH-SS-S-GGGTTTSHHHHHHHHHHHHHHHHHHHHHHHHHHHH-/-HHHHHHHHTHHHHHHHHHHHHHHHHHHHHHTTT-HHHHHHHHHHHHHHHHHHHHHHHHHTHHHHHHHHHHHHHTTS------HHHHHHHHHHHHS-S-HHHHTTB---EEEE----SSS---EEEE---B---HHHHHHHHHHHHHHHHHS-GGGHHHHHHHHHHHHHHHHHHHHHHHHHHHHHHHHHHHHHHH----/-PPBP--B--SSHHHHHHHHHSSTT--SPPPTTTS--SS--BEEES---GGGBS--EEEEETTEEEEEEEB--TTSTT-SS-EEEEESS--TT---SSHHHHHHHHHHHHHHHHHHHHHHH-

Solvent-accessible surface area: 47878 Å² total